Protein AF-A0A8S9LXQ1-F1 (afdb_monomer_lite)

Organism: Brassica cretica (NCBI:txid69181)

InterPro domains:
  IPR000070 Pectinesterase, catalytic [PF01095] (238-476)
  IPR000070 Pectinesterase, catalytic [PF01095] (510-807)
  IPR002213 UDP-glucuronosyl/UDP-glucosyltransferase [PF00201] (911-1072)
  IPR002213 UDP-glucuronosyl/UDP-glucosyltransferase [cd03784] (821-1108)
  IPR006501 Pectinesterase inhibitor domain [PF04043] (37-183)
  IPR006501 Pectinesterase inhibitor domain [SM00856] (31-184)
  IPR006501 Pectinesterase inhibitor domain [TIGR01614] (5-188)
  IPR011050 Pectin lyase fold/virulence factor [SSF51126] (234-473)
  IPR011050 Pectin lyase fold/virulence factor [SSF51126] (507-810)
  IPR012334 Pectin lyase fold [G3DSA:2.160.20.10] (232-489)
  IPR012334 Pectin lyase fold [G3DSA:2.160.20.10] (504-818)
  IPR033131 Pectinesterase, Asp active site [PS00503] (380-389)
  IPR033131 Pectinesterase, Asp active site [PS00503] (654-663)
  IPR035513 Invertase/pectin methylesterase inhibitor domain superfamily [G3DSA:1.20.140.40] (36-187)
  IPR035513 Invertase/pectin methylesterase inhibitor domain superfamily [SSF101148] (38-184)

Secondary structure (DSSP, 8-state):
-----------------------PPPPPPPHHHHHHHHHHTTSSSHHHHHHHHHHHHHTTPPP-HHHHHHHHHHHHHHHHHHHHHHHHHTTSSSS-B-SSBTHHHHHHHHHHHHHHHHHHHHHHHHH-SS-HHHHHHHHHHHHHHHHHHHHHHHHHHT-BSTTHHHHHHHHHHHHHHHHHHHHHHHHHHHHHHTT---------SS-SS-TTS-HHHHHHHH--S---TTS-GGGEEEE-TTS-SSBSSHHHHHHHSPTT-SS-EEEEE-SEEEE--EEE-TTSTTEEEEES-TTTEEEEE---TTTTB-GGG--SEEE-STT-EEES-EEEE-S-GGG-B--SEEEESSSEEEES-EEE-SBT-EEEEESEEEEES-EEEESSS-EEES-EEEEES-EEEEPP--TT--EEEEEE----TT---EEEEES-EEEE-HHHHT-SS---EEEEEESSTT--EEEES-EE-TTS-TT---SS------------TTS--S--S--TTTS--SEEE-TTS-SSBSSHHHHHHHS-SS-SS-EEEEE-SEEEE--EEE-TT-TTEEEEES-TTTEEEEE---TTTT--GGGT-SEEE-STT-EEES-EEEE-S-STT-B--SEEE--TTEEEES-EEE-SBS-EEE-SSEEEEES-EEEESSS-EEES-EEEEES-EEEE---STTPPEEEEEE---STT---EEEEES-EEEE-TTTGGGGGGS-EEEE--SSTT-EEEEES-EE-TTB-TT-BPPGGGS-TTTTT-EEEEES-BSGGG--TTS---TTEEE--HHHHHTTSHHHHHTTHHHHHHHHHHHHHSB-TTSTT-BTTTSTHHHHSSHHHHHHHHHHHHT-TT-SEEEESS-HHHHHHHHHHHHHHHSSEEEE---GGGSS----PPPSS---THHHHHHTTSPTT-EEEEE-TTT--EEHHHHHHHHHHHHHTT--EEEE--TT-EET-SSSTT--HHHHHHHHT-SSEEEESS--HHHHHHSTTEEEEEE---HHHHHHHHHHT--EEE---STTHHHHHHIIIIIS-SEEE--SS--HHHHHHHHHHHHTSHHHHHHHHHHHHHHHHHHHHHSTTSHHHHHHHHHHHHHHT-

pLDDT: mean 81.76, std 18.91, range [23.44, 98.88]

Radius of gyration: 37.85 Å; chains: 1; bounding box: 121×59×99 Å

Sequence (1108 aa):
MALSSLSFYFLCFLLFTPSIFSYSSPTSPNPNQISATSFCKNAPYPDACFHSLKLSLSINISPNILSFLLQTLKLALSEAGKLTDLLSGAGISNNLVEGQRGSLQDCKDLHHITSSVLKRSLSKIKEDANDPRKLADARAYLSAALTNKNTCLEGLDSASGPLKPKLVTSFTTTYKHVSNSLSALSKQRKANHLKTNSKTKNRRLLGLFPDWVSEKDRRFLEDSGDEYDEYEPSEILIVAADGTGNFTTINEAISFAPNMSNDRVLIYLREGEYNENIEIPSYKTNIVLIGDGSDVTFVTGNRSVGDGWTTFRSATLAVSGEGFLARDITIMNTAGPEKHQAVALRVNADFVALYRCVIDGYQDTLYTHSFRQFYRECDIYGTIDYIFGNAAVVFQGCNIVSKLPMPGQFTVVTAQSRDSPDEDTGISMQNCSIFATEDLLNSSTRVNSYLGRPWRGYSRTVLMESFIDEFINVSGSTGRVITLWVTKMRLTSRQRSLSPAVDVETLNPNATVAKDGSGNFTTINDALKAMPEKYEGRYIIYVKQGVYDESVTVDKKKANLTMVGDGSQKTIVTGNKSHAKKIRTFLTATFVAQGEGFMAQSMGFRNTAGPDEHQAVAIRVQSDRSVFLNCRFEGFQDTLYAYTHRQYYRSCVIVGTVDFIFGDAAAIFQNCNIFIRKGLSGQKNTVSAQGRVDKFQTTGFVIHKCKITANEDLKPVKAEYKSYLGRPWKNYSRTIVMESTIEDVIDPIGWLRWEETDFAIDTLYYAEYKNKGPSGDTASRVTWPGFKVINKEEALNYTVGPFLQGDWINALEARSKLEELVPKFHPFRYKDLPVTAYGSMERLMLLYHNVSKRETSSGIIHNSSNCLENVFTSAAEDTWGVQVYPVGPLYMTDSATTCPSLFEEERNCLEWLDKQETNSVIYISMGSLAMTQKKEFVEMAMGLVQSNQPFLWVIRPGSITGQNSVDSLPEQFSQALTHGDRAFVVSWAPQKEVLRHRAVGGFWNHCGWNSSLESISCGVPMICRPYSGDQRVNTRLMTHVWQTAFEVEGELEREIVETAVRKLIVGDEGKEMRRRAIELKKQVEDSVRIGGSSYSALMSLVDSIMAL

Foldseek 3Di:
DDDDDDDDDDDDDDDDDDDDDDPPPDDDPDPLLVQLQVVLVPFPDSVLLSVLCVVVVVVVHRDDLLSSLLSLLVLLLVLLVVLLVLLVCPPVDPQKAFLFPCLSVLLNQLSVLLNVLSVQLSVLCVVDVPPVVSLVSSQQSLQLNVLSLVQSLVRLVSMDGDSSVVSNVSSVSSNSSSRRSLVSSLVVVVVVVVVDPDDDDPDDPDDPDDPLCDPVNVQVFVFFFDDPVVPDPVQEFEEECVPPTPHNAPQVLLVPQDWQDPDARHYEYEFDEHAAQEANGQRSARYEYEYPAQVGAEQEYAAAVLVRHRLQSLESYHANHAQYEYERHEQEHPNDLVRPRHERYAHSYENYEYHQHEFYDEACHYHLAGYEYEYEQYEFEYFAQPHEYWYQYEYYQYEQEHEDHPPPAAGERHAYERADPSRPTAAEYYQYEYYYAPCQVPPPDLHAYAPHEYPYDNYEYEYENYHHDDSHDPVDHPDDDHPYPYPPPPPFPPVDDPDRFPPPVVQPAPWEAECVPPTPHVAPQVVLVPDDLDDPAAHEYEYEFDEHAAQEEPAQSNARYEYEYRAQVRAEQEYAAAVLVVDDLVPLESYEAAHANYEYERHHFEHPNAQVRARHESYAYNYANYEYYNHEFYDEACGYHPAAHEYEYEQYEFEYFAQPYEHWYLYEHEQYEYEHEDHDQPGAGESHAYADADPPDLTAYEYYQYEHHYDPRCNVPLVRYEYAPHEHNYQAYHYEYEPYEHHPSHDLQRYDYDVNDCGNLQRYAYEYYNYGYPSNDNPSHDPGNNYDDDDPVVVVCSDCCNSSVNVSVVCVSVVVQQQCDDPPDPPDGNVLAQCVVQDHPVRVVVVVVVVLPCPPDQEAEAAAFCLQAVVPQVVVCVVNVHHYQNQHPPVPQPDDPDPDDPDDADAVVLVLLVLADFLQEEEEDADDPAAAEPVQVQQLLLLLLVLQTAYEYADAQPSYPDDRDPPDHDPSSVVCVVVSNRYHYDNHHPLLVVLLRRRHNAYEYLQDPSSLVSNLLSLHAYEYDHDHDNRSVSQSSSCPVLVLYHYDDDRRGSNSSSCRSCCLRPNPSVVVSSVSSVVSSVLNVQQNPDVHVSNVSVVVVVVVVVVD

Structure (mmCIF, N/CA/C/O backbone):
data_AF-A0A8S9LXQ1-F1
#
_entry.id   AF-A0A8S9LXQ1-F1
#
loop_
_atom_site.group_PDB
_atom_site.id
_atom_site.type_symbol
_atom_site.label_atom_id
_atom_site.label_alt_id
_atom_site.label_comp_id
_atom_site.label_asym_id
_atom_site.label_entity_id
_atom_site.label_seq_id
_atom_site.pdbx_PDB_ins_code
_atom_site.Cartn_x
_atom_site.Cartn_y
_atom_site.Cartn_z
_atom_site.occupancy
_atom_site.B_iso_or_equiv
_atom_site.auth_seq_id
_atom_site.auth_comp_id
_atom_site.auth_asym_id
_atom_site.auth_atom_id
_atom_site.pdbx_PDB_model_num
ATOM 1 N N . MET A 1 1 ? 57.639 12.073 61.806 1.00 35.62 1 MET A N 1
ATOM 2 C CA . MET A 1 1 ? 57.091 10.749 61.436 1.00 35.62 1 MET A CA 1
ATOM 3 C C . MET A 1 1 ? 56.884 10.819 59.923 1.00 35.62 1 MET A C 1
ATOM 5 O O . MET A 1 1 ? 56.140 11.695 59.516 1.00 35.62 1 MET A O 1
ATOM 9 N N . ALA A 1 2 ? 57.673 10.187 59.039 1.00 25.73 2 ALA A N 1
ATOM 10 C CA . ALA A 1 2 ? 58.154 8.787 59.005 1.00 25.73 2 ALA A CA 1
ATOM 11 C C . ALA A 1 2 ? 56.959 7.809 59.016 1.00 25.73 2 ALA A C 1
ATOM 13 O O . ALA A 1 2 ? 56.106 7.981 59.878 1.00 25.73 2 ALA A O 1
ATOM 14 N N . LEU A 1 3 ? 56.792 6.805 58.143 1.00 30.48 3 LEU A N 1
ATOM 15 C CA . LEU A 1 3 ? 57.673 6.115 57.171 1.00 30.48 3 LEU A CA 1
ATOM 16 C C . LEU A 1 3 ? 57.006 6.087 55.763 1.00 30.48 3 LEU A C 1
ATOM 18 O O . LEU A 1 3 ? 55.788 6.209 55.711 1.00 30.48 3 LEU A O 1
ATOM 22 N N . SER A 1 4 ? 57.609 5.936 54.567 1.00 26.81 4 SER A N 1
ATOM 23 C CA . SER A 1 4 ? 58.983 5.758 54.022 1.00 26.81 4 SER A CA 1
ATOM 24 C C . SER A 1 4 ? 59.800 4.517 54.442 1.00 26.81 4 SER A C 1
ATOM 26 O O . SER A 1 4 ? 60.167 4.428 55.606 1.00 26.81 4 SER A O 1
ATOM 28 N N . SER A 1 5 ? 60.264 3.609 53.562 1.00 27.94 5 SER A N 1
ATOM 29 C CA . SER A 1 5 ? 60.319 3.572 52.077 1.00 27.94 5 SER A CA 1
ATOM 30 C C . SER A 1 5 ? 61.131 2.345 51.589 1.00 27.94 5 SER A C 1
ATOM 32 O O . SER A 1 5 ? 62.005 1.921 52.338 1.00 27.94 5 SER A O 1
ATOM 34 N N . LEU A 1 6 ? 61.026 1.971 50.296 1.00 24.97 6 LEU A N 1
ATOM 35 C CA . LEU A 1 6 ? 62.103 1.311 49.501 1.00 24.97 6 LEU A CA 1
ATOM 36 C C . LEU A 1 6 ? 62.494 -0.144 49.934 1.00 24.97 6 LEU A C 1
ATOM 38 O O . LEU A 1 6 ? 62.091 -0.605 50.990 1.00 24.97 6 LEU A O 1
ATOM 42 N N . SER A 1 7 ? 63.216 -0.974 49.159 1.00 26.69 7 SER A N 1
ATOM 43 C CA . SER A 1 7 ? 64.093 -0.703 48.005 1.00 26.69 7 SER A CA 1
ATOM 44 C C . SER A 1 7 ? 64.446 -1.958 47.177 1.00 26.69 7 SER A C 1
ATOM 46 O O . SER A 1 7 ? 64.530 -3.034 47.752 1.00 26.69 7 SER A O 1
ATOM 48 N N . PHE A 1 8 ? 64.842 -1.745 45.908 1.00 23.62 8 PHE A N 1
ATOM 49 C CA . PHE A 1 8 ? 65.839 -2.522 45.121 1.00 23.62 8 PHE A CA 1
ATOM 50 C C . PHE A 1 8 ? 65.522 -4.009 44.790 1.00 23.62 8 PHE A C 1
ATOM 52 O O . PHE A 1 8 ? 65.008 -4.766 45.593 1.00 23.62 8 PHE A O 1
ATOM 59 N N . TYR A 1 9 ? 65.822 -4.511 43.586 1.00 23.59 9 TYR A N 1
ATOM 60 C CA . TYR A 1 9 ? 67.171 -4.505 43.015 1.00 23.59 9 TYR A CA 1
ATOM 61 C C . TYR A 1 9 ? 67.261 -4.206 41.517 1.00 23.59 9 TYR A C 1
ATOM 63 O O . TYR A 1 9 ? 66.595 -4.808 40.681 1.00 23.59 9 TYR A O 1
ATOM 71 N N . PHE A 1 10 ? 68.218 -3.335 41.207 1.00 23.44 10 PHE A N 1
ATOM 72 C CA . PHE A 1 10 ? 68.819 -3.157 39.895 1.00 23.44 10 PHE A CA 1
ATOM 73 C C . PHE A 1 10 ? 70.214 -3.790 39.965 1.00 23.44 10 PHE A C 1
ATOM 75 O O . PHE A 1 10 ? 71.048 -3.304 40.728 1.00 23.44 10 PHE A O 1
ATOM 82 N N . LEU A 1 11 ? 70.485 -4.866 39.220 1.00 24.75 11 LEU A N 1
ATOM 83 C CA . LEU A 1 11 ? 71.853 -5.367 39.048 1.00 24.75 11 LEU A CA 1
ATOM 84 C C . LEU A 1 11 ? 71.989 -6.220 37.776 1.00 24.75 11 LEU A C 1
ATOM 86 O O . LEU A 1 11 ? 71.663 -7.400 37.782 1.00 24.75 11 LEU A O 1
ATOM 90 N N . CYS A 1 12 ? 72.511 -5.630 36.698 1.00 24.09 12 CYS A N 1
ATOM 91 C CA . CYS A 1 12 ? 73.710 -6.173 36.054 1.00 24.09 12 CYS A CA 1
ATOM 92 C C . CYS A 1 12 ? 74.333 -5.175 35.069 1.00 24.09 12 CYS A C 1
ATOM 94 O O . CYS A 1 12 ? 73.677 -4.585 34.216 1.00 24.09 12 CYS A O 1
ATOM 96 N N . PHE A 1 13 ? 75.633 -4.991 35.257 1.00 24.25 13 PHE A N 1
ATOM 97 C CA . PHE A 1 13 ? 76.537 -4.110 34.532 1.00 24.25 13 PHE A CA 1
ATOM 98 C C . PHE A 1 13 ? 76.731 -4.470 33.045 1.00 24.25 13 PHE A C 1
ATOM 100 O O . PHE A 1 13 ? 76.718 -5.638 32.676 1.00 24.25 13 PHE A O 1
ATOM 107 N N . LEU A 1 14 ? 77.051 -3.429 32.265 1.00 24.11 14 LEU A N 1
ATOM 108 C CA . LEU A 1 14 ? 78.013 -3.379 31.148 1.00 24.11 14 LEU A CA 1
ATOM 109 C C . LEU A 1 14 ? 78.178 -4.604 30.222 1.00 24.11 14 LEU A C 1
ATOM 111 O O . LEU A 1 14 ? 78.871 -5.550 30.578 1.00 24.11 14 LEU A O 1
ATOM 115 N N . LEU A 1 15 ? 77.838 -4.417 28.939 1.00 27.22 15 LEU A N 1
ATOM 116 C CA . LEU A 1 15 ? 78.773 -4.694 27.835 1.00 27.22 15 LEU A CA 1
ATOM 117 C C . LEU A 1 15 ? 78.626 -3.658 26.692 1.00 27.22 15 LEU A C 1
ATOM 119 O O . LEU A 1 15 ? 77.554 -3.479 26.131 1.00 27.22 15 LEU A O 1
ATOM 123 N N . PHE A 1 16 ? 79.754 -3.018 26.362 1.00 26.59 16 PHE A N 1
ATOM 124 C CA . PHE A 1 16 ? 80.126 -2.350 25.097 1.00 26.59 16 PHE A CA 1
ATOM 125 C C . PHE A 1 16 ? 79.325 -1.160 24.502 1.00 26.59 16 PHE A C 1
ATOM 127 O O . PHE A 1 16 ? 78.586 -1.295 23.536 1.00 26.59 16 PHE A O 1
ATOM 134 N N . THR A 1 17 ? 79.744 0.037 24.947 1.00 28.03 17 THR A N 1
ATOM 135 C CA . THR A 1 17 ? 80.338 1.147 24.138 1.00 28.03 17 THR A CA 1
ATOM 136 C C . THR A 1 17 ? 79.522 1.946 23.090 1.00 28.03 17 THR A C 1
ATOM 138 O O . THR A 1 17 ? 78.537 1.464 22.545 1.00 28.03 17 THR A O 1
ATOM 141 N N . PRO A 1 18 ? 79.912 3.217 22.812 1.00 36.78 18 PRO A N 1
ATOM 142 C CA . PRO A 1 18 ? 78.993 4.238 22.301 1.00 36.78 18 PRO A CA 1
ATOM 143 C C . PRO A 1 18 ? 79.228 4.640 20.835 1.00 36.78 18 PRO A C 1
ATOM 145 O O . PRO A 1 18 ? 80.279 4.384 20.251 1.00 36.78 18 PRO A O 1
ATOM 148 N N . SER A 1 19 ? 78.300 5.423 20.279 1.00 25.33 19 SER A N 1
ATOM 149 C CA . SER A 1 19 ? 78.601 6.380 19.205 1.00 25.33 19 SER A CA 1
ATOM 150 C C . SER A 1 19 ? 77.675 7.590 19.282 1.00 25.33 19 SER A C 1
ATOM 152 O O . SER A 1 19 ? 76.462 7.486 19.117 1.00 25.33 19 SER A O 1
ATOM 154 N N . ILE A 1 20 ? 78.275 8.748 19.547 1.00 34.97 20 ILE A N 1
ATOM 155 C CA . ILE A 1 20 ? 77.639 10.062 19.456 1.00 34.97 20 ILE A CA 1
ATOM 156 C C . ILE A 1 20 ? 77.336 10.339 17.983 1.00 34.97 20 ILE A C 1
ATOM 158 O O . ILE A 1 20 ? 78.270 10.372 17.190 1.00 34.97 20 ILE A O 1
ATOM 162 N N . PHE A 1 21 ? 76.086 10.651 17.638 1.00 26.70 21 PHE A N 1
ATOM 163 C CA . PHE A 1 21 ? 75.804 11.472 16.460 1.00 26.70 21 PHE A CA 1
ATOM 164 C C . PHE A 1 21 ? 74.684 12.476 16.734 1.00 26.70 21 PHE A C 1
ATOM 166 O O . PHE A 1 21 ? 73.516 12.130 16.865 1.00 26.70 21 PHE A O 1
ATOM 173 N N . SER A 1 22 ? 75.112 13.735 16.819 1.00 25.56 22 SER A N 1
ATOM 174 C CA . SER A 1 22 ? 74.434 14.940 16.342 1.00 25.56 22 SER A CA 1
ATOM 175 C C . SER A 1 22 ? 72.902 14.968 16.385 1.00 25.56 22 SER A C 1
ATOM 177 O O . SER A 1 22 ? 72.232 14.513 15.459 1.00 25.56 22 SER A O 1
ATOM 179 N N . TYR A 1 23 ? 72.358 15.700 17.361 1.00 25.58 23 TYR A N 1
ATOM 180 C CA . TYR A 1 23 ? 71.057 16.350 17.195 1.00 25.58 23 TYR A CA 1
ATOM 181 C C . TYR A 1 23 ? 71.168 17.394 16.071 1.00 25.58 23 TYR A C 1
ATOM 183 O O . TYR A 1 23 ? 71.467 18.565 16.302 1.00 25.58 23 TYR A O 1
ATOM 191 N N . SER A 1 24 ? 70.929 16.975 14.828 1.00 28.41 24 SER A N 1
ATOM 192 C CA . SER A 1 24 ? 70.476 17.905 13.800 1.00 28.41 24 SER A CA 1
ATOM 193 C C . SER A 1 24 ? 69.120 18.438 14.248 1.00 28.41 24 SER A C 1
ATOM 195 O O . SER A 1 24 ? 68.194 17.645 14.443 1.00 28.41 24 SER A O 1
ATOM 197 N N . SER A 1 25 ? 68.996 19.755 14.416 1.00 30.84 25 SER A N 1
ATOM 198 C CA . SER A 1 25 ? 67.708 20.399 14.669 1.00 30.84 25 SER A CA 1
ATOM 199 C C . SER A 1 25 ? 66.676 19.865 13.672 1.00 30.84 25 SER A C 1
ATOM 201 O O . SER A 1 25 ? 66.946 19.933 12.467 1.00 30.84 25 SER A O 1
ATOM 203 N N . PRO A 1 26 ? 65.512 19.346 14.109 1.00 34.91 26 PRO A N 1
ATOM 204 C CA . PRO A 1 26 ? 64.439 19.090 13.169 1.00 34.91 26 PRO A CA 1
ATOM 205 C C . PRO A 1 26 ? 64.095 20.435 12.536 1.00 34.91 26 PRO A C 1
ATOM 207 O O . PRO A 1 26 ? 63.739 21.393 13.227 1.00 34.91 26 PRO A O 1
ATOM 210 N N . THR A 1 27 ? 64.272 20.511 11.220 1.00 41.72 27 THR A N 1
ATOM 211 C CA . THR A 1 27 ? 63.795 21.627 10.410 1.00 41.72 27 THR A CA 1
ATOM 212 C C . THR A 1 27 ? 62.346 21.894 10.788 1.00 41.72 27 THR A C 1
ATOM 214 O O . THR A 1 27 ? 61.554 20.956 10.919 1.00 41.72 27 THR A O 1
ATOM 217 N N . SER A 1 28 ? 62.005 23.164 11.023 1.00 44.88 28 SER A N 1
ATOM 218 C CA . SER A 1 28 ? 60.639 23.539 11.376 1.00 44.88 28 SER A CA 1
ATOM 219 C C . SER A 1 28 ? 59.693 22.945 10.325 1.00 44.88 28 SER A C 1
ATOM 221 O O . SER A 1 28 ? 59.893 23.194 9.131 1.00 44.88 28 SER A O 1
ATOM 223 N N . PRO A 1 29 ? 58.714 22.104 10.720 1.00 51.97 29 PRO A N 1
ATOM 224 C CA . PRO A 1 29 ? 57.893 21.403 9.748 1.00 51.97 29 PRO A CA 1
ATOM 225 C C . PRO A 1 29 ? 57.196 22.435 8.867 1.00 51.97 29 PRO A C 1
ATOM 227 O O . PRO A 1 29 ? 56.571 23.367 9.376 1.00 51.97 29 PRO A O 1
ATOM 230 N N . ASN A 1 30 ? 57.353 22.282 7.547 1.00 59.34 30 ASN A N 1
ATOM 231 C CA . ASN A 1 30 ? 56.861 23.233 6.551 1.00 59.34 30 ASN A CA 1
ATOM 232 C C . ASN A 1 30 ? 55.396 23.597 6.884 1.00 59.34 30 ASN A C 1
ATOM 234 O O . ASN A 1 30 ? 54.600 22.677 7.096 1.00 59.34 30 ASN A O 1
ATOM 238 N N . PRO A 1 31 ? 54.997 24.886 6.928 1.00 60.81 31 PRO A N 1
ATOM 239 C CA . PRO A 1 31 ? 53.623 25.277 7.253 1.00 60.81 31 PRO A CA 1
ATOM 240 C C . PRO A 1 31 ? 52.558 24.528 6.434 1.00 60.81 31 PRO A C 1
ATOM 242 O O . PRO A 1 31 ? 51.503 24.166 6.960 1.00 60.81 31 PRO A O 1
ATOM 245 N N . ASN A 1 32 ? 52.860 24.193 5.174 1.00 61.22 32 ASN A N 1
ATOM 246 C CA . ASN A 1 32 ? 51.992 23.375 4.325 1.00 61.22 32 ASN A CA 1
ATOM 247 C C . ASN A 1 32 ? 51.871 21.913 4.811 1.00 61.22 32 ASN A C 1
ATOM 249 O O . ASN A 1 32 ? 50.799 21.323 4.701 1.00 61.22 32 ASN A O 1
ATOM 253 N N . GLN A 1 33 ? 52.921 21.331 5.399 1.00 64.62 33 GLN A N 1
ATOM 254 C CA . GLN A 1 33 ? 52.921 19.981 5.984 1.00 64.62 33 GLN A CA 1
ATOM 255 C C . GLN A 1 33 ? 52.103 19.919 7.288 1.00 64.62 33 GLN A C 1
ATOM 257 O O . GLN A 1 33 ? 51.370 18.953 7.514 1.00 64.62 33 GLN A O 1
ATOM 262 N N . ILE A 1 34 ? 52.149 20.972 8.114 1.00 64.94 34 ILE A N 1
ATOM 263 C CA . ILE A 1 34 ? 51.254 21.124 9.277 1.00 64.94 34 ILE A CA 1
ATOM 264 C C . ILE A 1 34 ? 49.798 21.281 8.802 1.00 64.94 34 ILE A C 1
ATOM 266 O O . ILE A 1 34 ? 48.895 20.619 9.318 1.00 64.94 34 ILE A O 1
ATOM 270 N N . SER A 1 35 ? 49.571 22.097 7.767 1.00 68.75 35 SER A N 1
ATOM 271 C CA . SER A 1 35 ? 48.251 22.306 7.158 1.00 68.75 35 SER A CA 1
ATOM 272 C C . SER A 1 35 ? 47.651 21.007 6.598 1.00 68.75 35 SER A C 1
ATOM 274 O O . SER A 1 35 ? 46.511 20.668 6.917 1.00 68.75 35 SER A O 1
ATOM 276 N N . ALA A 1 36 ? 48.431 20.208 5.860 1.00 71.19 36 ALA A N 1
ATOM 277 C CA . ALA A 1 36 ? 47.999 18.895 5.376 1.00 71.19 36 ALA A CA 1
ATOM 278 C C . ALA A 1 36 ? 47.711 17.901 6.515 1.00 71.19 36 ALA A C 1
ATOM 280 O O . ALA A 1 36 ? 46.747 17.144 6.417 1.00 71.19 36 ALA A O 1
ATOM 281 N N . THR A 1 37 ? 48.473 17.945 7.616 1.00 76.25 37 THR A N 1
ATOM 282 C CA . THR A 1 37 ? 48.181 17.152 8.825 1.00 76.25 37 THR A CA 1
ATOM 283 C C . THR A 1 37 ? 46.822 17.497 9.418 1.00 76.25 37 THR A C 1
ATOM 285 O O . THR A 1 37 ? 46.017 16.604 9.681 1.00 76.25 37 THR A O 1
ATOM 288 N N . SER A 1 38 ? 46.530 18.789 9.570 1.00 77.00 38 SER A N 1
ATOM 289 C CA . SER A 1 38 ? 45.225 19.256 10.044 1.00 77.00 38 SER A CA 1
ATOM 290 C C . SER A 1 38 ? 44.091 18.848 9.090 1.00 77.00 38 SER A C 1
ATOM 292 O O . SER A 1 38 ? 43.061 18.329 9.522 1.00 77.00 38 SER A O 1
ATOM 294 N N . PHE A 1 39 ? 44.310 18.995 7.779 1.00 79.00 39 PHE A N 1
ATOM 295 C CA . PHE A 1 39 ? 43.342 18.657 6.733 1.00 79.00 39 PHE A CA 1
ATOM 296 C C . PHE A 1 39 ? 43.000 17.154 6.695 1.00 79.00 39 PHE A C 1
ATOM 298 O O . PHE A 1 39 ? 41.825 16.783 6.643 1.00 79.00 39 PHE A O 1
ATOM 305 N N . CYS A 1 40 ? 44.010 16.279 6.752 1.00 84.81 40 CYS A N 1
ATOM 306 C CA . CYS A 1 40 ? 43.831 14.828 6.656 1.00 84.81 40 CYS A CA 1
ATOM 307 C C . CYS A 1 40 ? 43.390 14.149 7.959 1.00 84.81 40 CYS A C 1
ATOM 309 O O . CYS A 1 40 ? 42.893 13.025 7.897 1.00 84.81 40 CYS A O 1
ATOM 311 N N . LYS A 1 41 ? 43.498 14.816 9.119 1.00 83.88 41 LYS A N 1
ATOM 312 C CA . LYS A 1 41 ? 43.121 14.268 10.438 1.00 83.88 41 LYS A CA 1
ATOM 313 C C . LYS A 1 41 ? 41.711 13.663 10.480 1.00 83.88 41 LYS A C 1
ATOM 315 O O . LYS A 1 41 ? 41.492 12.669 11.159 1.00 83.88 41 LYS A O 1
ATOM 320 N N . ASN A 1 42 ? 40.772 14.258 9.743 1.00 78.12 42 ASN A N 1
ATOM 321 C CA . ASN A 1 42 ? 39.363 13.853 9.712 1.00 78.12 42 ASN A CA 1
ATOM 322 C C . ASN A 1 42 ? 38.988 13.059 8.441 1.00 78.12 42 ASN A C 1
ATOM 324 O O . ASN A 1 42 ? 37.810 13.013 8.078 1.00 78.12 42 ASN A O 1
ATOM 328 N N . ALA A 1 43 ? 39.956 12.523 7.691 1.00 84.38 43 ALA A N 1
ATOM 329 C CA . ALA A 1 43 ? 39.705 11.637 6.551 1.00 84.38 43 ALA A CA 1
ATOM 330 C C . ALA A 1 43 ? 39.537 10.175 7.023 1.00 84.38 43 ALA A C 1
ATOM 332 O O . ALA A 1 43 ? 40.195 9.801 7.991 1.00 84.38 43 ALA A O 1
ATOM 333 N N . PRO A 1 44 ? 38.724 9.333 6.349 1.00 87.19 44 PRO A N 1
ATOM 334 C CA . PRO A 1 44 ? 38.585 7.912 6.695 1.00 87.19 44 PRO A CA 1
ATOM 335 C C . PRO A 1 44 ? 39.918 7.152 6.737 1.00 87.19 44 PRO A C 1
ATOM 337 O O . PRO A 1 44 ? 40.106 6.280 7.579 1.00 87.19 44 PRO A O 1
ATOM 340 N N . TYR A 1 45 ? 40.862 7.516 5.862 1.00 90.56 45 TYR A N 1
ATOM 341 C CA . TYR A 1 45 ? 42.218 6.970 5.846 1.00 90.56 45 TYR A CA 1
ATOM 342 C C . TYR A 1 45 ? 43.253 8.106 5.808 1.00 90.56 45 TYR A C 1
ATOM 344 O O . TYR A 1 45 ? 43.661 8.516 4.711 1.00 90.56 45 TYR A O 1
ATOM 352 N N . PRO A 1 46 ? 43.691 8.626 6.974 1.00 88.56 46 PRO A N 1
ATOM 353 C CA . PRO A 1 46 ? 44.602 9.768 7.055 1.00 88.56 46 PRO A CA 1
ATOM 354 C C . PRO A 1 46 ? 45.900 9.570 6.263 1.00 88.56 46 PRO A C 1
ATOM 356 O O . PRO A 1 46 ? 46.245 10.432 5.461 1.00 88.56 46 PRO A O 1
ATOM 359 N N . ASP A 1 47 ? 46.564 8.416 6.369 1.00 87.44 47 ASP A N 1
ATOM 360 C CA . ASP A 1 47 ? 47.838 8.157 5.672 1.00 87.44 47 ASP A CA 1
ATOM 361 C C . ASP A 1 47 ? 47.695 8.171 4.142 1.00 87.44 47 ASP A C 1
ATOM 363 O O . ASP A 1 47 ? 48.517 8.741 3.423 1.00 87.44 47 ASP A O 1
ATOM 367 N N . ALA A 1 48 ? 46.600 7.606 3.622 1.00 87.50 48 ALA A N 1
ATOM 368 C CA . ALA A 1 48 ? 46.290 7.651 2.194 1.00 87.50 48 ALA A CA 1
ATOM 369 C C . ALA A 1 48 ? 45.900 9.072 1.739 1.00 87.50 48 ALA A C 1
ATOM 371 O O . ALA A 1 48 ? 46.170 9.457 0.597 1.00 87.50 48 ALA A O 1
ATOM 372 N N . CYS A 1 49 ? 45.305 9.878 2.626 1.00 87.38 49 CYS A N 1
ATOM 373 C CA . CYS A 1 49 ? 45.030 11.295 2.389 1.00 87.38 49 CYS A CA 1
ATOM 374 C C . CYS A 1 49 ? 46.341 12.095 2.304 1.00 87.38 49 CYS A C 1
ATOM 376 O O . CYS A 1 49 ? 46.559 12.808 1.324 1.00 87.38 49 CYS A O 1
ATOM 378 N N . PHE A 1 50 ? 47.261 11.893 3.252 1.00 86.19 50 PHE A N 1
ATOM 379 C CA . PHE A 1 50 ? 48.601 12.482 3.245 1.00 86.19 50 PHE A CA 1
ATOM 380 C C . PHE A 1 50 ? 49.390 12.123 1.991 1.00 86.19 50 PHE A C 1
ATOM 382 O O . PHE A 1 50 ? 49.930 13.007 1.325 1.00 86.19 50 PHE A O 1
ATOM 389 N N . HIS A 1 51 ? 49.424 10.835 1.635 1.00 84.31 51 HIS A N 1
ATOM 390 C CA . HIS A 1 51 ? 50.085 10.377 0.418 1.00 84.31 51 HIS A CA 1
ATOM 391 C C . HIS A 1 51 ? 49.481 11.062 -0.818 1.00 84.31 51 HIS A C 1
ATOM 393 O O . HIS A 1 51 ? 50.224 11.506 -1.693 1.00 84.31 51 HIS A O 1
ATOM 399 N N . SER A 1 52 ? 48.157 11.264 -0.837 1.00 83.81 52 SER A N 1
ATOM 400 C CA . SER A 1 52 ? 47.482 11.980 -1.926 1.00 83.81 52 SER A CA 1
ATOM 401 C C . SER A 1 52 ? 47.906 13.444 -2.068 1.00 83.81 52 SER A C 1
ATOM 403 O O . SER A 1 52 ? 47.906 13.962 -3.180 1.00 83.81 52 SER A O 1
ATOM 405 N N . LEU A 1 53 ? 48.308 14.099 -0.975 1.00 80.94 53 LEU A N 1
ATOM 406 C CA . LEU A 1 53 ? 48.773 15.490 -0.967 1.00 80.94 53 LEU A CA 1
ATOM 407 C C . LEU A 1 53 ? 50.288 15.646 -1.167 1.00 80.94 53 LEU A C 1
ATOM 409 O O . LEU A 1 53 ? 50.752 16.771 -1.356 1.00 80.94 53 LEU A O 1
ATOM 413 N N . LYS A 1 54 ? 51.070 14.556 -1.161 1.00 77.50 54 LYS A N 1
ATOM 414 C CA . LYS A 1 54 ? 52.546 14.595 -1.208 1.00 77.50 54 LYS A CA 1
ATOM 415 C C . LYS A 1 54 ? 53.090 15.421 -2.382 1.00 77.50 54 LYS A C 1
ATOM 417 O O . LYS A 1 54 ? 54.055 16.161 -2.207 1.00 77.50 54 LYS A O 1
ATOM 422 N N . LEU A 1 55 ? 52.433 15.358 -3.544 1.00 69.31 55 LEU A N 1
ATOM 423 C CA . LEU A 1 55 ? 52.800 16.160 -4.715 1.00 69.31 55 LEU A CA 1
ATOM 424 C C . LEU A 1 55 ? 52.523 17.661 -4.501 1.00 69.31 55 LEU A C 1
ATOM 426 O O . LEU A 1 55 ? 53.416 18.467 -4.737 1.00 69.31 55 LEU A O 1
ATOM 430 N N . SER A 1 56 ? 51.347 18.041 -3.977 1.00 67.12 56 SER A N 1
ATOM 431 C CA . SER A 1 56 ? 51.027 19.444 -3.627 1.00 67.12 56 SER A CA 1
ATOM 432 C C . SER A 1 56 ? 52.013 20.033 -2.621 1.00 67.12 56 SER A C 1
ATOM 434 O O . SER A 1 56 ? 52.436 21.180 -2.757 1.00 67.12 56 SER A O 1
ATOM 436 N N . LEU A 1 57 ? 52.409 19.224 -1.635 1.00 67.56 57 LEU A N 1
ATOM 437 C CA . LEU A 1 57 ? 53.379 19.597 -0.610 1.00 67.56 57 LEU A CA 1
ATOM 438 C C . LEU A 1 57 ? 54.776 19.831 -1.198 1.00 67.56 57 LEU A C 1
ATOM 440 O O . LEU A 1 57 ? 55.433 20.791 -0.807 1.00 67.56 57 LEU A O 1
ATOM 444 N N . SER A 1 58 ? 55.204 19.026 -2.180 1.00 64.81 58 SER A N 1
ATOM 445 C CA . SER A 1 58 ? 56.484 19.239 -2.877 1.00 64.81 58 SER A CA 1
ATOM 446 C C . SER A 1 58 ? 56.535 20.501 -3.750 1.00 64.81 58 SER A C 1
ATOM 448 O O . SER A 1 58 ? 57.625 20.966 -4.064 1.00 64.81 58 SER A O 1
ATOM 450 N N . ILE A 1 59 ? 55.380 21.083 -4.099 1.00 68.00 59 ILE A N 1
ATOM 451 C CA . ILE A 1 59 ? 55.264 22.323 -4.893 1.00 68.00 59 ILE A CA 1
ATOM 452 C C . ILE A 1 59 ? 54.684 23.503 -4.088 1.00 68.00 59 ILE A C 1
ATOM 454 O O . ILE A 1 59 ? 54.258 24.496 -4.668 1.00 68.00 59 ILE A O 1
ATOM 458 N N . ASN A 1 60 ? 54.674 23.407 -2.750 1.00 64.81 60 ASN A N 1
ATOM 459 C CA . ASN A 1 60 ? 54.235 24.450 -1.808 1.00 64.81 60 ASN A CA 1
ATOM 460 C C . ASN A 1 60 ? 52.801 25.001 -1.999 1.00 64.81 60 ASN A C 1
ATOM 462 O O . ASN A 1 60 ? 52.493 26.098 -1.529 1.00 64.81 60 ASN A O 1
ATOM 466 N N . ILE A 1 61 ? 51.892 24.234 -2.607 1.00 63.66 61 ILE A N 1
ATOM 467 C CA . ILE A 1 61 ? 50.476 24.619 -2.722 1.00 63.66 61 ILE A CA 1
ATOM 468 C C . ILE A 1 61 ? 49.722 24.201 -1.455 1.00 63.66 61 ILE A C 1
ATOM 470 O O . ILE A 1 61 ? 49.697 23.022 -1.096 1.00 63.66 61 ILE A O 1
ATOM 474 N N . SER A 1 62 ? 49.056 25.155 -0.799 1.00 65.12 62 SER A N 1
ATOM 475 C CA . SER A 1 62 ? 48.213 24.867 0.365 1.00 65.12 62 SER A CA 1
ATOM 476 C C . SER A 1 62 ? 47.002 23.993 -0.019 1.00 65.12 62 SER A C 1
ATOM 478 O O . SER A 1 62 ? 46.338 24.266 -1.026 1.00 65.12 62 SER A O 1
ATOM 480 N N . PRO A 1 63 ? 46.686 22.939 0.758 1.00 67.00 63 PRO A N 1
ATOM 481 C CA . PRO A 1 63 ? 45.633 21.992 0.405 1.00 67.00 63 PRO A CA 1
ATOM 482 C C . PRO A 1 63 ? 44.242 22.634 0.475 1.00 67.00 63 PRO A C 1
ATOM 484 O O . PRO A 1 63 ? 43.884 23.276 1.460 1.00 67.00 63 PRO A O 1
ATOM 487 N N . ASN A 1 64 ? 43.425 22.407 -0.556 1.00 74.31 64 ASN A N 1
ATOM 488 C CA . ASN A 1 64 ? 42.002 22.735 -0.557 1.00 74.31 64 ASN A CA 1
ATOM 489 C C . ASN A 1 64 ? 41.181 21.504 -0.977 1.00 74.31 64 ASN A C 1
ATOM 491 O O . ASN A 1 64 ? 41.720 20.549 -1.536 1.00 74.31 64 ASN A O 1
ATOM 495 N N . ILE A 1 65 ? 39.876 21.504 -0.688 1.00 76.25 65 ILE A N 1
ATOM 496 C CA . ILE A 1 65 ? 39.020 20.316 -0.871 1.00 76.25 65 ILE A CA 1
ATOM 497 C C . ILE A 1 65 ? 39.009 19.831 -2.329 1.00 76.25 65 ILE A C 1
ATOM 499 O O . ILE A 1 65 ? 39.059 18.625 -2.560 1.00 76.25 65 ILE A O 1
ATOM 503 N N . LEU A 1 66 ? 39.008 20.744 -3.304 1.00 77.75 66 LEU A N 1
ATOM 504 C CA . LEU A 1 66 ? 38.963 20.394 -4.723 1.00 77.75 66 LEU A CA 1
ATOM 505 C C . LEU A 1 66 ? 40.311 19.871 -5.241 1.00 77.75 66 LEU A C 1
ATOM 507 O O . LEU A 1 66 ? 40.345 18.864 -5.950 1.00 77.75 66 LEU A O 1
ATOM 511 N N . SER A 1 67 ? 41.428 20.508 -4.870 1.00 78.06 67 SER A N 1
ATOM 512 C CA . SER A 1 67 ? 42.763 20.036 -5.260 1.00 78.06 67 SER A CA 1
ATOM 513 C C . SER A 1 67 ? 43.078 18.674 -4.639 1.00 78.06 67 SER A C 1
ATOM 515 O O . SER A 1 67 ? 43.581 17.793 -5.339 1.00 78.06 67 SER A O 1
ATOM 517 N N . PHE A 1 68 ? 42.685 18.461 -3.378 1.00 82.38 68 PHE A N 1
ATOM 518 C CA . PHE A 1 68 ? 42.733 17.157 -2.722 1.00 82.38 68 PHE A CA 1
ATOM 519 C C . PHE A 1 68 ? 41.902 16.107 -3.467 1.00 82.38 68 PHE A C 1
ATOM 521 O O . PHE A 1 68 ? 42.434 15.060 -3.831 1.00 82.38 68 PHE A O 1
ATOM 528 N N . LEU A 1 69 ? 40.622 16.392 -3.724 1.00 82.81 69 LEU A N 1
ATOM 529 C CA . LEU A 1 69 ? 39.689 15.476 -4.383 1.00 82.81 69 LEU A CA 1
ATOM 530 C C . LEU A 1 69 ? 40.203 15.026 -5.759 1.00 82.81 69 LEU A C 1
ATOM 532 O O . LEU A 1 69 ? 40.242 13.831 -6.048 1.00 82.81 69 LEU A O 1
ATOM 536 N N . LEU A 1 70 ? 40.673 15.968 -6.582 1.00 85.62 70 LEU A N 1
ATOM 537 C CA . LEU A 1 70 ? 41.249 15.668 -7.895 1.00 85.62 70 LEU A CA 1
ATOM 538 C C . LEU A 1 70 ? 42.538 14.835 -7.808 1.00 85.62 70 LEU A C 1
ATOM 540 O O . LEU A 1 70 ? 42.805 14.046 -8.712 1.00 85.62 70 LEU A O 1
ATOM 544 N N . GLN A 1 71 ? 43.352 15.002 -6.763 1.00 85.81 71 GLN A N 1
ATOM 545 C CA . GLN A 1 71 ? 44.594 14.240 -6.577 1.00 85.81 71 GLN A CA 1
ATOM 546 C C . GLN A 1 71 ? 44.329 12.836 -6.033 1.00 85.81 71 GLN A C 1
ATOM 548 O O . GLN A 1 71 ? 44.849 11.862 -6.575 1.00 85.81 71 GLN A O 1
ATOM 553 N N . THR A 1 72 ? 43.474 12.712 -5.017 1.00 88.19 72 THR A N 1
ATOM 554 C CA . THR A 1 72 ? 43.152 11.417 -4.414 1.00 88.19 72 THR A CA 1
ATOM 555 C C . THR A 1 72 ? 42.375 10.519 -5.388 1.00 88.19 72 THR A C 1
ATOM 557 O O . THR A 1 72 ? 42.673 9.331 -5.486 1.00 88.19 72 THR A O 1
ATOM 560 N N . LEU A 1 73 ? 41.522 11.089 -6.251 1.00 89.12 73 LEU A N 1
ATOM 561 C CA . LEU A 1 73 ? 40.830 10.343 -7.308 1.00 89.12 73 LEU A CA 1
ATOM 562 C C . LEU A 1 73 ? 41.753 9.932 -8.474 1.00 89.12 73 LEU A C 1
ATOM 564 O O . LEU A 1 73 ? 41.603 8.839 -9.018 1.00 89.12 73 LEU A O 1
ATOM 568 N N . LYS A 1 74 ? 42.752 10.754 -8.834 1.00 89.69 74 LYS A N 1
ATOM 569 C CA . LYS A 1 74 ? 43.813 10.352 -9.785 1.00 89.69 74 LYS A CA 1
ATOM 570 C C . LYS A 1 74 ? 44.642 9.181 -9.250 1.00 89.69 74 LYS A C 1
ATOM 572 O O . LYS A 1 74 ? 44.990 8.289 -10.017 1.00 89.69 74 LYS A O 1
ATOM 577 N N . LEU A 1 75 ? 44.943 9.168 -7.951 1.00 89.19 75 LEU A N 1
ATOM 578 C CA . LEU A 1 75 ? 45.649 8.054 -7.313 1.00 89.19 75 LEU A CA 1
ATOM 579 C C . LEU A 1 75 ? 44.781 6.799 -7.222 1.00 89.19 75 LEU A C 1
ATOM 581 O O . LEU A 1 75 ? 45.272 5.727 -7.554 1.00 89.19 75 LEU A O 1
ATOM 585 N N . ALA A 1 76 ? 43.490 6.929 -6.899 1.00 90.69 76 ALA A N 1
ATOM 586 C CA . ALA A 1 76 ? 42.545 5.812 -6.966 1.00 90.69 76 ALA A CA 1
ATOM 587 C C . ALA A 1 76 ? 42.533 5.156 -8.360 1.00 90.69 76 ALA A C 1
ATOM 589 O O . ALA A 1 76 ? 42.584 3.936 -8.460 1.00 90.69 76 ALA A O 1
ATOM 590 N N . LEU A 1 77 ? 42.536 5.958 -9.434 1.00 90.69 77 LEU A N 1
ATOM 591 C CA . LEU A 1 77 ? 42.636 5.466 -10.814 1.00 90.69 77 LEU A CA 1
ATOM 592 C C . LEU A 1 77 ? 43.984 4.796 -11.132 1.00 90.69 77 LEU A C 1
ATOM 594 O O . LEU A 1 77 ? 44.009 3.814 -11.868 1.00 90.69 77 LEU A O 1
ATOM 598 N N . SER A 1 78 ? 45.089 5.302 -10.578 1.00 90.75 78 SER A N 1
ATOM 599 C CA . SER A 1 78 ? 46.426 4.713 -10.742 1.00 90.75 78 SER A CA 1
ATOM 600 C C . SER A 1 78 ? 46.534 3.341 -10.065 1.00 90.75 78 SER A C 1
ATOM 602 O O . SER A 1 78 ? 46.943 2.366 -10.694 1.00 90.75 78 SER A O 1
ATOM 604 N N . GLU A 1 79 ? 46.100 3.231 -8.804 1.00 90.00 79 GLU A N 1
ATOM 605 C CA . GLU A 1 79 ? 46.078 1.952 -8.081 1.00 90.00 79 GLU A CA 1
ATOM 606 C C . GLU A 1 79 ? 45.071 0.965 -8.699 1.00 90.00 79 GLU A C 1
ATOM 608 O O . GLU A 1 79 ? 45.381 -0.217 -8.838 1.00 90.00 79 GLU A O 1
ATOM 613 N N . ALA A 1 80 ? 43.918 1.448 -9.185 1.00 91.38 80 ALA A N 1
ATOM 614 C CA . ALA A 1 80 ? 42.963 0.631 -9.935 1.00 91.38 80 ALA A CA 1
ATOM 615 C C . ALA A 1 80 ? 43.557 0.073 -11.244 1.00 91.38 80 ALA A C 1
ATOM 617 O O . ALA A 1 80 ? 43.235 -1.051 -11.632 1.00 91.38 80 ALA A O 1
ATOM 618 N N . GLY A 1 81 ? 44.462 0.810 -11.899 1.00 91.62 81 GLY A N 1
ATOM 619 C CA . GLY A 1 81 ? 45.260 0.306 -13.021 1.00 91.62 81 GLY A CA 1
ATOM 620 C C . GLY A 1 81 ? 46.075 -0.927 -12.625 1.00 91.62 81 GLY A C 1
ATOM 621 O O . GLY A 1 81 ? 45.850 -2.004 -13.167 1.00 91.62 81 GLY A O 1
ATOM 622 N N . LYS A 1 82 ? 46.909 -0.811 -11.583 1.00 90.56 82 LYS A N 1
ATOM 623 C CA . LYS A 1 82 ? 47.728 -1.928 -11.067 1.00 90.56 82 LYS A CA 1
ATOM 624 C C . LYS A 1 82 ? 46.893 -3.141 -10.640 1.00 90.56 82 LYS A C 1
ATOM 626 O O . LYS A 1 82 ? 47.318 -4.283 -10.801 1.00 90.56 82 LYS A O 1
ATOM 631 N N . LEU A 1 83 ? 45.709 -2.902 -10.073 1.00 90.69 83 LEU A N 1
ATOM 632 C CA . LEU A 1 83 ? 44.774 -3.962 -9.695 1.00 90.69 83 LEU A CA 1
ATOM 633 C C . LEU A 1 83 ? 44.183 -4.675 -10.927 1.00 90.69 83 LEU A C 1
ATOM 635 O O . LEU A 1 83 ? 43.972 -5.884 -10.883 1.00 90.69 83 LEU A O 1
ATOM 639 N N . THR A 1 84 ? 43.990 -3.962 -12.041 1.00 91.19 84 THR A N 1
ATOM 640 C CA . THR A 1 84 ? 43.574 -4.551 -13.328 1.00 91.19 84 THR A CA 1
ATOM 641 C C . THR A 1 84 ? 44.628 -5.530 -13.844 1.00 91.19 84 THR A C 1
ATOM 643 O O . THR A 1 84 ? 44.287 -6.651 -14.225 1.00 91.19 84 THR A O 1
ATOM 646 N N . ASP A 1 85 ? 45.906 -5.150 -13.789 1.00 87.81 85 ASP A N 1
ATOM 647 C CA . ASP A 1 85 ? 47.024 -6.009 -14.200 1.00 87.81 85 ASP A CA 1
ATOM 648 C C . ASP A 1 85 ? 47.089 -7.279 -13.330 1.00 87.81 85 ASP A C 1
ATOM 650 O O . ASP A 1 85 ? 47.188 -8.400 -13.838 1.00 87.81 85 ASP A O 1
ATOM 654 N N . LEU A 1 86 ? 46.943 -7.118 -12.008 1.00 87.75 86 LEU A N 1
ATOM 655 C CA . LEU A 1 86 ? 46.943 -8.222 -11.045 1.00 87.75 86 LEU A CA 1
ATOM 656 C C . LEU A 1 86 ? 45.765 -9.192 -11.254 1.00 87.75 86 LEU A C 1
ATOM 658 O O . LEU A 1 86 ? 45.963 -10.406 -11.225 1.00 87.75 86 LEU A O 1
ATOM 662 N N . LEU A 1 87 ? 44.554 -8.676 -11.494 1.00 87.75 87 LEU A N 1
ATOM 663 C CA . LEU A 1 87 ? 43.357 -9.477 -11.789 1.00 87.75 87 LEU A CA 1
ATOM 664 C C . LEU A 1 87 ? 43.444 -10.197 -13.141 1.00 87.75 87 LEU A C 1
ATOM 666 O O . LEU A 1 87 ? 42.915 -11.301 -13.283 1.00 87.75 87 LEU A O 1
ATOM 670 N N . SER A 1 88 ? 44.129 -9.604 -14.119 1.00 83.50 88 SER A N 1
ATOM 671 C CA . SER A 1 88 ? 44.348 -10.213 -15.436 1.00 83.50 88 SER A CA 1
ATOM 672 C C . SER A 1 88 ? 45.268 -11.436 -15.335 1.00 83.50 88 SER A C 1
ATOM 674 O O . SER A 1 88 ? 44.960 -12.487 -15.893 1.00 83.50 88 SER A O 1
ATOM 676 N N . GLY A 1 89 ? 46.343 -11.350 -14.542 1.00 75.44 89 GLY A N 1
ATOM 677 C CA . GLY A 1 89 ? 47.234 -12.487 -14.269 1.00 75.44 89 GLY A CA 1
ATOM 678 C C . GLY A 1 89 ? 46.640 -13.569 -13.351 1.00 75.44 89 GLY A C 1
ATOM 679 O O . GLY A 1 89 ? 47.107 -14.709 -13.359 1.00 75.44 89 GLY A O 1
ATOM 680 N N . ALA A 1 90 ? 45.599 -13.246 -12.576 1.00 73.56 90 ALA A N 1
ATOM 681 C CA . ALA A 1 90 ? 45.075 -14.109 -11.514 1.00 73.56 90 ALA A CA 1
ATOM 682 C C . ALA A 1 90 ? 44.421 -15.423 -11.983 1.00 73.56 90 ALA A C 1
ATOM 684 O O . ALA A 1 90 ? 44.288 -16.336 -11.176 1.00 73.56 90 ALA A O 1
ATOM 685 N N . GLY A 1 91 ? 44.029 -15.527 -13.259 1.00 62.97 91 GLY A N 1
ATOM 686 C CA . GLY A 1 91 ? 43.425 -16.739 -13.837 1.00 62.97 91 GLY A CA 1
ATOM 687 C C . GLY A 1 91 ? 44.366 -17.596 -14.694 1.00 62.97 91 GLY A C 1
ATOM 688 O O . GLY A 1 91 ? 43.935 -18.618 -15.211 1.00 62.97 91 GLY A O 1
ATOM 689 N N . ILE A 1 92 ? 45.625 -17.181 -14.883 1.00 64.56 92 ILE A N 1
ATOM 690 C CA . ILE A 1 92 ? 46.589 -17.845 -15.791 1.00 64.56 92 ILE A CA 1
ATOM 691 C C . ILE A 1 92 ? 47.474 -18.857 -15.033 1.00 64.56 92 ILE A C 1
ATOM 693 O O . ILE A 1 92 ? 48.200 -19.648 -15.627 1.00 64.56 92 ILE A O 1
ATOM 697 N N . SER A 1 93 ? 47.417 -18.857 -13.700 1.00 61.16 93 SER A N 1
ATOM 698 C CA . SER A 1 93 ? 48.208 -19.745 -12.846 1.00 61.16 93 SER A CA 1
ATOM 699 C C . SER A 1 93 ? 47.344 -20.339 -11.735 1.00 61.16 93 SER A C 1
ATOM 701 O O . SER A 1 93 ? 46.487 -19.641 -11.198 1.00 61.16 93 SER A O 1
ATOM 703 N N . ASN A 1 94 ? 47.610 -21.591 -11.341 1.00 60.75 94 ASN A N 1
ATOM 704 C CA . ASN A 1 94 ? 46.878 -22.340 -10.298 1.00 60.75 94 ASN A CA 1
ATOM 705 C C . ASN A 1 94 ? 47.141 -21.813 -8.860 1.00 60.75 94 ASN A C 1
ATOM 707 O O . ASN A 1 94 ? 47.244 -22.577 -7.905 1.00 60.75 94 ASN A O 1
ATOM 711 N N . ASN A 1 95 ? 47.305 -20.497 -8.707 1.00 74.56 95 ASN A N 1
ATOM 712 C CA . ASN A 1 95 ? 47.712 -19.798 -7.486 1.00 74.56 95 ASN A CA 1
ATOM 713 C C . ASN A 1 95 ? 46.531 -19.207 -6.689 1.00 74.56 95 ASN A C 1
ATOM 715 O O . ASN A 1 95 ? 46.741 -18.579 -5.644 1.00 74.56 95 ASN A O 1
ATOM 719 N N . LEU A 1 96 ? 45.307 -19.391 -7.185 1.00 83.00 96 LEU A N 1
ATOM 720 C CA . LEU A 1 96 ? 44.052 -19.068 -6.518 1.00 83.00 96 LEU A CA 1
ATOM 721 C C . LEU A 1 96 ? 43.071 -20.221 -6.770 1.00 83.00 96 LEU A C 1
ATOM 723 O O . LEU A 1 96 ? 42.854 -20.602 -7.917 1.00 83.00 96 LEU A O 1
ATOM 727 N N . VAL A 1 97 ? 42.497 -20.769 -5.704 1.00 84.38 97 VAL A N 1
ATOM 728 C CA . VAL A 1 97 ? 41.447 -21.793 -5.751 1.00 84.38 97 VAL A CA 1
ATOM 729 C C . VAL A 1 97 ? 40.165 -21.137 -5.257 1.00 84.38 97 VAL A C 1
ATOM 731 O O . VAL A 1 97 ? 40.113 -20.675 -4.115 1.00 84.38 97 VAL A O 1
ATOM 734 N N . GLU A 1 98 ? 39.154 -21.040 -6.116 1.00 85.94 98 GLU A N 1
ATOM 735 C CA . GLU A 1 98 ? 37.861 -20.458 -5.751 1.00 85.94 98 GLU A CA 1
ATOM 736 C C . GLU A 1 98 ? 37.066 -21.428 -4.861 1.00 85.94 98 GLU A C 1
ATOM 738 O O . GLU A 1 98 ? 36.987 -22.616 -5.166 1.00 85.94 98 GLU A O 1
ATOM 743 N N . GLY A 1 99 ? 36.471 -20.931 -3.771 1.00 81.06 99 GLY A N 1
ATOM 744 C CA . GLY A 1 99 ? 35.542 -21.718 -2.944 1.00 81.06 99 GLY A CA 1
ATOM 745 C C . GLY A 1 99 ? 34.107 -21.727 -3.484 1.00 81.06 99 GLY A C 1
ATOM 746 O O . GLY A 1 99 ? 33.322 -22.601 -3.131 1.00 81.06 99 GLY A O 1
ATOM 747 N N . GLN A 1 100 ? 33.780 -20.770 -4.357 1.00 85.88 100 GLN A N 1
ATOM 748 C CA . GLN A 1 100 ? 32.532 -20.668 -5.112 1.00 85.88 100 GLN A CA 1
ATOM 749 C C . GLN A 1 100 ? 32.854 -20.312 -6.565 1.00 85.88 100 GLN A C 1
ATOM 751 O O . GLN A 1 100 ? 33.789 -19.563 -6.845 1.00 85.88 100 GLN A O 1
ATOM 756 N N . ARG A 1 101 ? 32.073 -20.846 -7.501 1.00 85.00 101 ARG A N 1
ATOM 757 C CA . ARG A 1 101 ? 32.276 -20.699 -8.941 1.00 85.00 101 ARG A CA 1
ATOM 758 C C . ARG A 1 101 ? 32.153 -19.237 -9.367 1.00 85.00 101 ARG A C 1
ATOM 760 O O . ARG A 1 101 ? 31.056 -18.677 -9.362 1.00 85.00 101 ARG A O 1
ATOM 767 N N . GLY A 1 102 ? 33.262 -18.658 -9.826 1.00 86.31 102 GLY A N 1
ATOM 768 C CA . GLY A 1 102 ? 33.291 -17.324 -10.417 1.00 86.31 102 GLY A CA 1
ATOM 769 C C . GLY A 1 102 ? 33.616 -16.176 -9.459 1.00 86.31 102 GLY A C 1
ATOM 770 O O . GLY A 1 102 ? 33.520 -15.031 -9.896 1.00 86.31 102 GLY A O 1
ATOM 771 N N . SER A 1 103 ? 34.050 -16.426 -8.217 1.00 89.19 103 SER A N 1
ATOM 772 C CA . SER A 1 103 ? 34.496 -15.375 -7.278 1.00 89.19 103 SER A CA 1
ATOM 773 C C . SER A 1 103 ? 35.528 -14.404 -7.878 1.00 89.19 103 SER A C 1
ATOM 775 O O . SER A 1 103 ? 35.453 -13.191 -7.674 1.00 89.19 103 SER A O 1
ATOM 777 N N . LEU A 1 104 ? 36.502 -14.904 -8.645 1.00 89.56 104 LEU A N 1
ATOM 778 C CA . LEU A 1 104 ? 37.495 -14.082 -9.337 1.00 89.56 104 LEU A CA 1
ATOM 779 C C . LEU A 1 104 ? 36.877 -13.324 -10.518 1.00 89.56 104 LEU A C 1
ATOM 781 O O . LEU A 1 104 ? 37.303 -12.204 -10.811 1.00 89.56 104 LEU A O 1
ATOM 785 N N . GLN A 1 105 ? 35.893 -13.911 -11.203 1.00 90.44 105 GLN A N 1
ATOM 786 C CA . GLN A 1 105 ? 35.199 -13.238 -12.300 1.00 90.44 105 GLN A CA 1
ATOM 787 C C . GLN A 1 105 ? 34.310 -12.102 -11.778 1.00 90.44 105 GLN A C 1
ATOM 789 O O . GLN A 1 105 ? 34.333 -11.017 -12.349 1.00 90.44 105 GLN A O 1
ATOM 794 N N . ASP A 1 106 ? 33.651 -12.283 -10.631 1.00 92.69 106 ASP A N 1
ATOM 795 C CA . ASP A 1 106 ? 32.930 -11.214 -9.927 1.00 92.69 106 ASP A CA 1
ATOM 796 C C . ASP A 1 106 ? 33.864 -10.051 -9.614 1.00 92.69 106 ASP A C 1
ATOM 798 O O . ASP A 1 106 ? 33.581 -8.910 -9.972 1.00 92.69 106 ASP A O 1
ATOM 802 N N . CYS A 1 107 ? 35.037 -10.335 -9.046 1.00 93.25 107 CYS A N 1
ATOM 803 C CA . CYS A 1 107 ? 36.056 -9.318 -8.812 1.00 93.25 107 CYS A CA 1
ATOM 804 C C . CYS A 1 107 ? 36.517 -8.598 -10.086 1.00 93.25 107 CYS A C 1
ATOM 806 O O . CYS A 1 107 ? 36.740 -7.389 -10.034 1.00 93.25 107 CYS A O 1
ATOM 808 N N . LYS A 1 108 ? 36.651 -9.292 -11.225 1.00 92.00 108 LYS A N 1
ATOM 809 C CA . LYS A 1 108 ? 36.997 -8.666 -12.513 1.00 92.00 108 LYS A CA 1
ATOM 810 C C . LYS A 1 108 ? 35.889 -7.734 -13.001 1.00 92.00 108 LYS A C 1
ATOM 812 O O . LYS A 1 108 ? 36.178 -6.582 -13.322 1.00 92.00 108 LYS A O 1
ATOM 817 N N . ASP A 1 109 ? 34.641 -8.189 -13.002 1.00 91.81 109 ASP A N 1
ATOM 818 C CA . ASP A 1 109 ? 33.501 -7.438 -13.539 1.00 91.81 109 ASP A CA 1
ATOM 819 C C . ASP A 1 109 ? 33.174 -6.220 -12.651 1.00 91.81 109 ASP A C 1
ATOM 821 O O . ASP A 1 109 ? 33.039 -5.089 -13.131 1.00 91.81 109 ASP A O 1
ATOM 825 N N . LEU A 1 110 ? 33.167 -6.410 -11.328 1.00 94.62 110 LEU A N 1
ATOM 826 C CA . LEU A 1 110 ? 32.980 -5.355 -10.325 1.00 94.62 110 LEU A CA 1
ATOM 827 C C . LEU A 1 110 ? 34.098 -4.298 -10.363 1.00 94.62 110 LEU A C 1
ATOM 829 O O . LEU A 1 110 ? 33.838 -3.093 -10.207 1.00 94.62 110 LEU A O 1
ATOM 833 N N . HIS A 1 111 ? 35.343 -4.721 -10.601 1.00 94.12 111 HIS A N 1
ATOM 834 C CA . HIS A 1 111 ? 36.491 -3.825 -10.771 1.00 94.12 111 HIS A CA 1
ATOM 835 C C . HIS A 1 111 ? 36.473 -3.094 -12.121 1.00 94.12 111 HIS A C 1
ATOM 837 O O . HIS A 1 111 ? 36.824 -1.912 -12.183 1.00 94.12 111 HIS A O 1
ATOM 843 N N . HIS A 1 112 ? 36.001 -3.738 -13.192 1.00 92.50 112 HIS A N 1
ATOM 844 C CA . HIS A 1 112 ? 35.809 -3.101 -14.496 1.00 92.50 112 HIS A CA 1
ATOM 845 C C . HIS A 1 112 ? 34.775 -1.967 -14.409 1.00 92.50 112 HIS A C 1
ATOM 847 O O . HIS A 1 112 ? 35.070 -0.825 -14.780 1.00 92.50 112 HIS A O 1
ATOM 853 N N . ILE A 1 113 ? 33.608 -2.244 -13.813 1.00 92.31 113 ILE A N 1
ATOM 854 C CA . ILE A 1 113 ? 32.565 -1.242 -13.545 1.00 92.31 113 ILE A CA 1
ATOM 855 C C . ILE A 1 113 ? 33.125 -0.114 -12.665 1.00 92.31 113 ILE A C 1
ATOM 857 O O . ILE A 1 113 ? 32.987 1.060 -13.016 1.00 92.31 113 ILE A O 1
ATOM 861 N N . THR A 1 114 ? 33.846 -0.444 -11.582 1.00 93.62 114 THR A N 1
ATOM 862 C CA . THR A 1 114 ? 34.521 0.559 -10.735 1.00 93.62 114 THR A CA 1
ATOM 863 C C . THR A 1 114 ? 35.435 1.467 -11.560 1.00 93.62 114 THR A C 1
ATOM 865 O O . THR A 1 114 ? 35.362 2.692 -11.466 1.00 93.62 114 THR A O 1
ATOM 868 N N . SER A 1 115 ? 36.305 0.877 -12.377 1.00 92.81 115 SER A N 1
ATOM 869 C CA . SER A 1 115 ? 37.308 1.603 -13.155 1.00 92.81 115 SER A CA 1
ATOM 870 C C . SER A 1 115 ? 36.674 2.557 -14.169 1.00 92.81 115 SER A C 1
ATOM 872 O O . SER A 1 115 ? 37.209 3.642 -14.411 1.00 92.81 115 SER A O 1
ATOM 874 N N . SER A 1 116 ? 35.511 2.197 -14.719 1.00 90.81 116 SER A N 1
ATOM 875 C CA . SER A 1 116 ? 34.699 3.089 -15.552 1.00 90.81 116 SER A CA 1
ATOM 876 C C . SER A 1 116 ? 34.138 4.267 -14.743 1.00 90.81 116 SER A C 1
ATOM 878 O O . SER A 1 116 ? 34.349 5.432 -15.099 1.00 90.81 116 SER A O 1
ATOM 880 N N . VAL A 1 117 ? 33.492 4.006 -13.601 1.00 90.75 117 VAL A N 1
ATOM 881 C CA . VAL A 1 117 ? 32.826 5.073 -12.837 1.00 90.75 117 VAL A CA 1
ATOM 882 C C . VAL A 1 117 ? 33.800 6.010 -12.113 1.00 90.75 117 VAL A C 1
ATOM 884 O O . VAL A 1 117 ? 33.519 7.201 -12.006 1.00 90.75 117 VAL A O 1
ATOM 887 N N . LEU A 1 118 ? 35.002 5.550 -11.740 1.00 93.00 118 LEU A N 1
ATOM 888 C CA . LEU A 1 118 ? 36.078 6.428 -11.255 1.00 93.00 118 LEU A CA 1
ATOM 889 C C . LEU A 1 118 ? 36.529 7.442 -12.325 1.00 93.00 118 LEU A C 1
ATOM 891 O O . LEU A 1 118 ? 36.759 8.613 -12.006 1.00 93.00 118 LEU A O 1
ATOM 895 N N . LYS A 1 119 ? 36.612 7.028 -13.602 1.00 93.50 119 LYS A N 1
ATOM 896 C CA . LYS A 1 119 ? 36.923 7.934 -14.726 1.00 93.50 119 LYS A CA 1
ATOM 897 C C . LYS A 1 119 ? 35.797 8.954 -14.924 1.00 93.50 119 LYS A C 1
ATOM 899 O O . LYS A 1 119 ? 36.080 10.145 -15.065 1.00 93.50 119 LYS A O 1
ATOM 904 N N . ARG A 1 120 ? 34.531 8.513 -14.859 1.00 90.06 120 ARG A N 1
ATOM 905 C CA . ARG A 1 120 ? 33.344 9.389 -14.939 1.00 90.06 120 ARG A CA 1
ATOM 906 C C . ARG A 1 120 ? 33.319 10.422 -13.813 1.00 90.06 120 ARG A C 1
ATOM 908 O O . ARG A 1 120 ? 33.187 11.608 -14.107 1.00 90.06 120 ARG A O 1
ATOM 915 N N . SER A 1 121 ? 33.530 10.015 -12.559 1.00 91.56 121 SER A N 1
ATOM 916 C CA . SER A 1 121 ? 33.639 10.940 -11.420 1.00 91.56 121 SER A CA 1
ATOM 917 C C . SER A 1 121 ? 34.719 11.997 -11.647 1.00 91.56 121 SER A C 1
ATOM 919 O O . SER A 1 121 ? 34.471 13.180 -11.422 1.00 91.56 121 SER A O 1
ATOM 921 N N . LEU A 1 122 ? 35.897 11.604 -12.153 1.00 91.31 122 LEU A N 1
ATOM 922 C CA . LEU A 1 122 ? 36.976 12.554 -12.432 1.00 91.31 122 LEU A CA 1
ATOM 923 C C . LEU A 1 122 ? 36.601 13.554 -13.536 1.00 91.31 122 LEU A C 1
ATOM 925 O O . LEU A 1 122 ? 36.969 14.721 -13.421 1.00 91.31 122 LEU A O 1
ATOM 929 N N . SER A 1 123 ? 35.870 13.128 -14.574 1.00 90.19 123 SER A N 1
ATOM 930 C CA . SER A 1 123 ? 35.340 14.040 -15.600 1.00 90.19 123 SER A CA 1
ATOM 931 C C . SER A 1 123 ? 34.360 15.040 -14.990 1.00 90.19 123 SER A C 1
ATOM 933 O O . SER A 1 123 ? 34.602 16.243 -15.045 1.00 90.19 123 SER A O 1
ATOM 935 N N . LYS A 1 124 ? 33.321 14.552 -14.298 1.00 85.25 124 LYS A N 1
ATOM 936 C CA . LYS A 1 124 ? 32.263 15.395 -13.718 1.00 85.25 124 LYS A CA 1
ATOM 937 C C . LYS A 1 124 ? 32.813 16.461 -12.763 1.00 85.25 124 LYS A C 1
ATOM 939 O O . LYS A 1 124 ? 32.393 17.611 -12.845 1.00 85.25 124 LYS A O 1
ATOM 944 N N . ILE A 1 125 ? 33.792 16.104 -11.924 1.00 85.69 125 ILE A N 1
ATOM 945 C CA . ILE A 1 125 ? 34.456 17.032 -10.989 1.00 85.69 125 ILE A CA 1
ATOM 946 C C . ILE A 1 125 ? 35.363 18.040 -11.721 1.00 85.69 125 ILE A C 1
ATOM 948 O O . ILE A 1 125 ? 35.475 19.181 -11.280 1.00 85.69 125 ILE A O 1
ATOM 952 N N . LYS A 1 126 ? 36.022 17.647 -12.822 1.00 87.31 126 LYS A N 1
ATOM 953 C CA . LYS A 1 126 ? 36.856 18.558 -13.630 1.00 87.31 126 LYS A CA 1
ATOM 954 C C . LYS A 1 126 ? 36.036 19.563 -14.436 1.00 87.31 126 LYS A C 1
ATOM 956 O O . LYS A 1 126 ? 36.491 20.687 -14.602 1.00 87.31 126 LYS A O 1
ATOM 961 N N . GLU A 1 127 ? 34.894 19.142 -14.979 1.00 85.06 127 GLU A N 1
ATOM 962 C CA . GLU A 1 127 ? 34.045 19.980 -15.832 1.00 85.06 127 GLU A CA 1
ATOM 963 C C . GLU A 1 127 ? 33.424 21.145 -15.053 1.00 85.06 127 GLU A C 1
ATOM 965 O O . GLU A 1 127 ? 33.486 22.282 -15.503 1.00 85.06 127 GLU A O 1
ATOM 970 N N . ASP A 1 128 ? 32.793 20.858 -13.908 1.00 79.50 128 ASP A N 1
ATOM 971 C CA . ASP A 1 128 ? 32.291 21.881 -12.988 1.00 79.50 128 ASP A CA 1
ATOM 972 C C . ASP A 1 128 ? 32.198 21.313 -11.563 1.00 79.50 128 ASP A C 1
ATOM 974 O O . ASP A 1 128 ? 31.316 20.516 -11.237 1.00 79.50 128 ASP A O 1
ATOM 978 N N . ALA A 1 129 ? 33.115 21.757 -10.704 1.00 73.94 129 ALA A N 1
ATOM 979 C CA . ALA A 1 129 ? 33.178 21.383 -9.294 1.00 73.94 129 ALA A CA 1
ATOM 980 C C . ALA A 1 129 ? 32.144 22.100 -8.401 1.00 73.94 129 ALA A C 1
ATOM 982 O O . ALA A 1 129 ? 32.146 21.881 -7.186 1.00 73.94 129 ALA A O 1
ATOM 983 N N . ASN A 1 130 ? 31.299 22.964 -8.973 1.00 76.25 130 ASN A N 1
ATOM 984 C CA . ASN A 1 130 ? 30.244 23.698 -8.280 1.00 76.25 130 ASN A CA 1
ATOM 985 C C . ASN A 1 130 ? 28.822 23.240 -8.662 1.00 76.25 130 ASN A C 1
ATOM 987 O O . ASN A 1 130 ? 27.924 23.465 -7.850 1.00 76.25 130 ASN A O 1
ATOM 991 N N . ASP A 1 131 ? 28.594 22.578 -9.812 1.00 77.50 131 ASP A N 1
ATOM 992 C CA . ASP A 1 131 ? 27.268 22.026 -10.170 1.00 77.50 131 ASP A CA 1
ATOM 993 C C . ASP A 1 131 ? 26.858 20.928 -9.161 1.00 77.50 131 ASP A C 1
ATOM 995 O O . ASP A 1 131 ? 27.465 19.847 -9.131 1.00 77.50 131 ASP A O 1
ATOM 999 N N . PRO A 1 132 ? 25.801 21.142 -8.348 1.00 75.88 132 PRO A N 1
ATOM 1000 C CA . PRO A 1 132 ? 25.380 20.175 -7.339 1.00 75.88 132 PRO A CA 1
ATOM 1001 C C . PRO A 1 132 ? 24.989 18.808 -7.915 1.00 75.88 132 PRO A C 1
ATOM 1003 O O . PRO A 1 132 ? 25.103 17.807 -7.208 1.00 75.88 132 PRO A O 1
ATOM 1006 N N . ARG A 1 133 ? 24.549 18.742 -9.181 1.00 78.19 133 ARG A N 1
ATOM 1007 C CA . ARG A 1 133 ? 24.168 17.491 -9.857 1.00 78.19 133 ARG A CA 1
ATOM 1008 C C . ARG A 1 133 ? 25.398 16.668 -10.219 1.00 78.19 133 ARG A C 1
ATOM 1010 O O . ARG A 1 133 ? 25.451 15.491 -9.883 1.00 78.19 133 ARG A O 1
ATOM 1017 N N . LYS A 1 134 ? 26.431 17.299 -10.792 1.00 81.00 134 LYS A N 1
ATOM 1018 C CA . LYS A 1 134 ? 27.706 16.632 -11.118 1.00 81.00 134 LYS A CA 1
ATOM 1019 C C . LYS A 1 134 ? 28.395 16.081 -9.869 1.00 81.00 134 LYS A C 1
ATOM 1021 O O . LYS A 1 134 ? 28.933 14.975 -9.896 1.00 81.00 134 LYS A O 1
ATOM 1026 N N . LEU A 1 135 ? 28.331 16.821 -8.758 1.00 82.81 135 LEU A N 1
ATOM 1027 C CA . LEU A 1 135 ? 28.825 16.353 -7.461 1.00 82.81 135 LEU A CA 1
ATOM 1028 C C . LEU A 1 135 ? 27.982 15.198 -6.890 1.00 82.81 135 LEU A C 1
ATOM 1030 O O . LEU A 1 135 ? 28.545 14.306 -6.259 1.00 82.81 135 LEU A O 1
ATOM 1034 N N . ALA A 1 136 ? 26.661 15.190 -7.101 1.00 83.19 136 ALA A N 1
ATOM 1035 C CA . ALA A 1 136 ? 25.787 14.091 -6.681 1.00 83.19 136 ALA A CA 1
ATOM 1036 C C . ALA A 1 136 ? 26.043 12.804 -7.487 1.00 83.19 136 ALA A C 1
ATOM 1038 O O . ALA A 1 136 ? 26.194 11.741 -6.886 1.00 83.19 136 ALA A O 1
ATOM 1039 N N . ASP A 1 137 ? 26.194 12.901 -8.812 1.00 86.81 137 ASP A N 1
ATOM 1040 C CA . ASP A 1 137 ? 26.586 11.773 -9.670 1.00 86.81 137 ASP A CA 1
ATOM 1041 C C . ASP A 1 137 ? 27.933 11.185 -9.226 1.00 86.81 137 ASP A C 1
ATOM 1043 O O . ASP A 1 137 ? 28.048 9.985 -8.982 1.00 86.81 137 ASP A O 1
ATOM 1047 N N . ALA A 1 138 ? 28.947 12.038 -9.030 1.00 89.06 138 ALA A N 1
ATOM 1048 C CA . ALA A 1 138 ? 30.271 11.599 -8.596 1.00 89.06 138 ALA A CA 1
ATOM 1049 C C . ALA A 1 138 ? 30.243 10.858 -7.244 1.00 89.06 138 ALA A C 1
ATOM 1051 O O . ALA A 1 138 ? 31.022 9.925 -7.044 1.00 89.06 138 ALA A O 1
ATOM 1052 N N . ARG A 1 139 ? 29.337 11.220 -6.322 1.00 88.88 139 ARG A N 1
ATOM 1053 C CA . ARG A 1 139 ? 29.119 10.470 -5.071 1.00 88.88 139 ARG A CA 1
ATOM 1054 C C . ARG A 1 139 ? 28.452 9.120 -5.291 1.00 88.88 139 ARG A C 1
ATOM 1056 O O . ARG A 1 139 ? 28.886 8.149 -4.673 1.00 88.88 139 ARG A O 1
ATOM 1063 N N . ALA A 1 140 ? 27.415 9.055 -6.129 1.00 89.50 140 ALA A N 1
ATOM 1064 C CA . ALA A 1 140 ? 26.720 7.806 -6.438 1.00 89.50 140 ALA A CA 1
ATOM 1065 C C . ALA A 1 140 ? 27.707 6.784 -7.027 1.00 89.50 140 ALA A C 1
ATOM 1067 O O . ALA A 1 140 ? 27.822 5.669 -6.523 1.00 89.50 140 ALA A O 1
ATOM 1068 N N . TYR A 1 141 ? 28.525 7.224 -7.986 1.00 93.81 141 TYR A N 1
ATOM 1069 C CA . TYR A 1 141 ? 29.613 6.451 -8.588 1.00 93.81 141 TYR A CA 1
ATOM 1070 C C . TYR A 1 141 ? 30.670 5.981 -7.571 1.00 93.81 141 TYR A C 1
ATOM 1072 O O . TYR A 1 141 ? 31.106 4.832 -7.617 1.00 93.81 141 TYR A O 1
ATOM 1080 N N . LEU A 1 142 ? 31.089 6.839 -6.631 1.00 92.94 142 LEU A N 1
ATOM 1081 C CA . LEU A 1 142 ? 32.075 6.468 -5.603 1.00 92.94 142 LEU A CA 1
ATOM 1082 C C . LEU A 1 142 ? 31.500 5.518 -4.535 1.00 92.94 142 LEU A C 1
ATOM 1084 O O . LEU A 1 142 ? 32.226 4.652 -4.052 1.00 92.94 142 LEU A O 1
ATOM 1088 N N . SER A 1 143 ? 30.212 5.636 -4.200 1.00 93.31 143 SER A N 1
ATOM 1089 C CA . SER A 1 143 ? 29.518 4.703 -3.291 1.00 93.31 143 SER A CA 1
ATOM 1090 C C . SER A 1 143 ? 29.343 3.326 -3.952 1.00 93.31 143 SER A C 1
ATOM 1092 O O . SER A 1 143 ? 29.642 2.293 -3.354 1.00 93.31 143 SER A O 1
ATOM 1094 N N . ALA A 1 144 ? 28.971 3.302 -5.237 1.00 93.94 144 ALA A N 1
ATOM 1095 C CA . ALA A 1 144 ? 28.929 2.080 -6.038 1.00 93.94 144 ALA A CA 1
ATOM 1096 C C . ALA A 1 144 ? 30.302 1.393 -6.127 1.00 93.94 144 ALA A C 1
ATOM 1098 O O . ALA A 1 144 ? 30.405 0.194 -5.890 1.00 93.94 144 ALA A O 1
ATOM 1099 N N . ALA A 1 145 ? 31.383 2.149 -6.348 1.00 94.62 145 ALA A N 1
ATOM 1100 C CA . ALA A 1 145 ? 32.743 1.611 -6.316 1.00 94.62 145 ALA A CA 1
ATOM 1101 C C . ALA A 1 145 ? 33.080 0.935 -4.967 1.00 94.62 145 ALA A C 1
ATOM 1103 O O . ALA A 1 145 ? 33.574 -0.193 -4.946 1.00 94.62 145 ALA A O 1
ATOM 1104 N N . LEU A 1 146 ? 32.790 1.578 -3.829 1.00 93.12 146 LEU A N 1
ATOM 1105 C CA . LEU A 1 146 ? 33.023 0.980 -2.504 1.00 93.12 146 LEU A CA 1
ATOM 1106 C C . LEU A 1 146 ? 32.190 -0.291 -2.271 1.00 93.12 146 LEU A C 1
ATOM 1108 O O . LEU A 1 146 ? 32.674 -1.223 -1.626 1.00 93.12 146 LEU A O 1
ATOM 1112 N N . THR A 1 147 ? 30.987 -0.345 -2.845 1.00 94.06 147 THR A N 1
ATOM 1113 C CA . THR A 1 147 ? 30.099 -1.513 -2.803 1.00 94.06 147 THR A CA 1
ATOM 1114 C C . THR A 1 147 ? 30.665 -2.663 -3.633 1.00 94.06 147 THR A C 1
ATOM 1116 O O . THR A 1 147 ? 30.863 -3.752 -3.105 1.00 94.06 147 THR A O 1
ATOM 1119 N N . ASN A 1 148 ? 31.051 -2.396 -4.886 1.00 94.81 148 ASN A N 1
ATOM 1120 C CA . ASN A 1 148 ? 31.724 -3.348 -5.774 1.00 94.81 148 ASN A CA 1
ATOM 1121 C C . ASN A 1 148 ? 32.965 -3.982 -5.111 1.00 94.81 148 ASN A C 1
ATOM 1123 O O . ASN A 1 148 ? 33.198 -5.183 -5.238 1.00 94.81 148 ASN A O 1
ATOM 1127 N N . LYS A 1 149 ? 33.747 -3.194 -4.359 1.00 93.06 149 LYS A N 1
ATOM 1128 C CA . LYS A 1 149 ? 34.869 -3.702 -3.550 1.00 93.06 149 LYS A CA 1
ATOM 1129 C C . LYS A 1 149 ? 34.407 -4.650 -2.441 1.00 93.06 149 LYS A C 1
ATOM 1131 O O . LYS A 1 149 ? 35.047 -5.675 -2.244 1.00 93.06 149 LYS A O 1
ATOM 1136 N N . ASN A 1 150 ? 33.350 -4.308 -1.699 1.00 92.25 150 ASN A N 1
ATOM 1137 C CA . ASN A 1 150 ? 32.840 -5.152 -0.612 1.00 92.25 150 ASN A CA 1
ATOM 1138 C C . ASN A 1 150 ? 32.399 -6.526 -1.143 1.00 92.25 150 ASN A C 1
ATOM 1140 O O . ASN A 1 150 ? 32.910 -7.532 -0.662 1.00 92.25 150 ASN A O 1
ATOM 1144 N N . THR A 1 151 ? 31.579 -6.566 -2.194 1.00 93.19 151 THR A N 1
ATOM 1145 C CA . THR A 1 151 ? 31.075 -7.820 -2.782 1.00 93.19 151 THR A CA 1
ATOM 1146 C C . THR A 1 151 ? 32.181 -8.691 -3.386 1.00 93.19 151 THR A C 1
ATOM 1148 O O . THR A 1 151 ? 32.172 -9.907 -3.215 1.00 93.19 151 THR A O 1
ATOM 1151 N N . CYS A 1 152 ? 33.196 -8.095 -4.025 1.00 93.50 152 CYS A N 1
ATOM 1152 C CA . CYS A 1 152 ? 34.376 -8.848 -4.467 1.00 93.50 152 CYS A CA 1
ATOM 1153 C C . CYS A 1 152 ? 35.154 -9.466 -3.289 1.00 93.50 152 CYS A C 1
ATOM 1155 O O . CYS A 1 152 ? 35.564 -10.624 -3.358 1.00 93.50 152 CYS A O 1
ATOM 1157 N N . LEU A 1 153 ? 35.369 -8.714 -2.202 1.00 92.38 153 LEU A N 1
ATOM 1158 C CA . LEU A 1 153 ? 36.091 -9.229 -1.034 1.00 92.38 153 LEU A CA 1
ATOM 1159 C C . LEU A 1 153 ? 35.321 -10.370 -0.350 1.00 92.38 153 LEU A C 1
ATOM 1161 O O . LEU A 1 153 ? 35.934 -11.387 -0.045 1.00 92.38 153 LEU A O 1
ATOM 1165 N N . GLU A 1 154 ? 33.998 -10.248 -0.217 1.00 88.88 154 GLU A N 1
ATOM 1166 C CA . GLU A 1 154 ? 33.112 -11.315 0.279 1.00 88.88 154 GLU A CA 1
ATOM 1167 C C . GLU A 1 154 ? 33.213 -12.583 -0.594 1.00 88.88 154 GLU A C 1
ATOM 1169 O O . GLU A 1 154 ? 33.391 -13.687 -0.079 1.00 88.88 154 GLU A O 1
ATOM 1174 N N . GLY A 1 155 ? 33.209 -12.442 -1.926 1.00 86.19 155 GLY A N 1
ATOM 1175 C CA . GLY A 1 155 ? 33.425 -13.567 -2.847 1.00 86.19 155 GLY A CA 1
ATOM 1176 C C . GLY A 1 155 ? 34.808 -14.223 -2.707 1.00 86.19 155 GLY A C 1
ATOM 1177 O O . GLY A 1 155 ? 34.936 -15.442 -2.853 1.00 86.19 155 GLY A O 1
ATOM 1178 N N . LEU A 1 156 ? 35.846 -13.440 -2.386 1.00 88.75 156 LEU A N 1
ATOM 1179 C CA . LEU A 1 156 ? 37.207 -13.925 -2.131 1.00 88.75 156 LEU A CA 1
ATOM 1180 C C . LEU A 1 156 ? 37.397 -14.542 -0.737 1.00 88.75 156 LEU A C 1
ATOM 1182 O O . LEU A 1 156 ? 38.388 -15.252 -0.541 1.00 88.75 156 LEU A O 1
ATOM 1186 N N . ASP A 1 157 ? 36.493 -14.336 0.224 1.00 87.81 157 ASP A N 1
ATOM 1187 C CA . ASP A 1 157 ? 36.618 -14.924 1.565 1.00 87.81 157 ASP A CA 1
ATOM 1188 C C . ASP A 1 157 ? 36.556 -16.459 1.526 1.00 87.81 157 ASP A C 1
ATOM 1190 O O . ASP A 1 157 ? 37.329 -17.108 2.234 1.00 87.81 157 ASP A O 1
ATOM 1194 N N . SER A 1 158 ? 35.778 -17.037 0.605 1.00 83.38 158 SER A N 1
ATOM 1195 C CA . SER A 1 158 ? 35.743 -18.487 0.341 1.00 83.38 158 SER A CA 1
ATOM 1196 C C . SER A 1 158 ? 36.981 -19.027 -0.397 1.00 83.38 158 SER A C 1
ATOM 1198 O O . SER A 1 158 ? 37.277 -20.218 -0.322 1.00 83.38 158 SER A O 1
ATOM 1200 N N . ALA A 1 159 ? 37.726 -18.174 -1.109 1.00 87.94 159 ALA A N 1
ATOM 1201 C CA . ALA A 1 159 ? 38.874 -18.589 -1.914 1.00 87.94 159 ALA A CA 1
ATOM 1202 C C . ALA A 1 159 ? 40.128 -18.888 -1.067 1.00 87.94 159 ALA A C 1
ATOM 1204 O O . ALA A 1 159 ? 40.300 -18.391 0.050 1.00 87.94 159 ALA A O 1
ATOM 1205 N N . SER A 1 160 ? 41.065 -19.652 -1.627 1.00 87.94 160 SER A N 1
ATOM 1206 C CA . SER A 1 160 ? 42.349 -19.994 -1.001 1.00 87.94 160 SER A CA 1
ATOM 1207 C C . SER A 1 160 ? 43.520 -19.909 -1.992 1.00 87.94 160 SER A C 1
ATOM 1209 O O . SER A 1 160 ? 43.326 -19.709 -3.190 1.00 87.94 160 SER A O 1
ATOM 1211 N N . GLY A 1 161 ? 44.757 -20.014 -1.496 1.00 87.44 161 GLY A N 1
ATOM 1212 C CA . GLY A 1 161 ? 45.978 -19.977 -2.312 1.00 87.44 161 GLY A CA 1
ATOM 1213 C C . GLY A 1 161 ? 46.827 -18.702 -2.157 1.00 87.44 161 GLY A C 1
ATOM 1214 O O . GLY A 1 161 ? 46.366 -17.691 -1.613 1.00 87.44 161 GLY A O 1
ATOM 1215 N N . PRO A 1 162 ? 48.094 -18.731 -2.617 1.00 86.44 162 PRO A N 1
ATOM 1216 C CA . PRO A 1 162 ? 49.096 -17.690 -2.355 1.00 86.44 162 PRO A CA 1
ATOM 1217 C C . PRO A 1 162 ? 48.785 -16.319 -2.976 1.00 86.44 162 PRO A C 1
ATOM 1219 O O . PRO A 1 162 ? 49.397 -15.320 -2.587 1.00 86.44 162 PRO A O 1
ATOM 1222 N N . LEU A 1 163 ? 47.853 -16.235 -3.931 1.00 86.06 163 LEU A N 1
ATOM 1223 C CA . LEU A 1 163 ? 47.476 -14.968 -4.559 1.00 86.06 163 LEU A CA 1
ATOM 1224 C C . LEU A 1 163 ? 46.439 -14.164 -3.749 1.00 86.06 163 LEU A C 1
ATOM 1226 O O . LEU A 1 163 ? 46.446 -12.932 -3.822 1.00 86.06 163 LEU A O 1
ATOM 1230 N N . LYS A 1 164 ? 45.599 -14.819 -2.930 1.00 88.88 164 LYS A N 1
ATOM 1231 C CA . LYS A 1 164 ? 44.520 -14.163 -2.162 1.00 88.88 164 LYS A CA 1
ATOM 1232 C C . LYS A 1 164 ? 45.011 -12.991 -1.291 1.00 88.88 164 LYS A C 1
ATOM 1234 O O . LYS A 1 164 ? 44.449 -11.904 -1.432 1.00 88.88 164 LYS A O 1
ATOM 1239 N N . PRO A 1 165 ? 46.079 -13.110 -0.472 1.00 89.25 165 PRO A N 1
ATOM 1240 C CA . PRO A 1 165 ? 46.548 -11.990 0.351 1.00 89.25 165 PRO A CA 1
ATOM 1241 C C . PRO A 1 165 ? 47.008 -10.779 -0.473 1.00 89.25 165 PRO A C 1
ATOM 1243 O O . PRO A 1 165 ? 46.796 -9.634 -0.067 1.00 89.25 165 PRO A O 1
ATOM 1246 N N . LYS A 1 166 ? 47.597 -11.011 -1.657 1.00 89.38 166 LYS A N 1
ATOM 1247 C CA . LYS A 1 166 ? 48.027 -9.942 -2.573 1.00 89.38 166 LYS A CA 1
ATOM 1248 C C . LYS A 1 166 ? 46.825 -9.212 -3.176 1.00 89.38 166 LYS A C 1
ATOM 1250 O O . LYS A 1 166 ? 46.814 -7.982 -3.174 1.00 89.38 166 LYS A O 1
ATOM 1255 N N . LEU A 1 167 ? 45.805 -9.952 -3.622 1.00 88.75 167 LEU A N 1
ATOM 1256 C CA . LEU A 1 167 ? 44.547 -9.385 -4.123 1.00 88.75 167 LEU A CA 1
ATOM 1257 C C . LEU A 1 167 ? 43.846 -8.552 -3.042 1.00 88.75 167 LEU A C 1
ATOM 1259 O O . LEU A 1 167 ? 43.617 -7.363 -3.254 1.00 88.75 167 LEU A O 1
ATOM 1263 N N . VAL A 1 168 ? 43.600 -9.123 -1.857 1.00 90.94 168 VAL A N 1
ATOM 1264 C CA . VAL A 1 168 ? 42.946 -8.425 -0.730 1.00 90.94 168 VAL A CA 1
ATOM 1265 C C . VAL A 1 168 ? 43.703 -7.147 -0.344 1.00 90.94 168 VAL A C 1
ATOM 1267 O O . VAL A 1 168 ? 43.085 -6.100 -0.136 1.00 90.94 168 VAL A O 1
ATOM 1270 N N . THR A 1 169 ? 45.040 -7.182 -0.322 1.00 90.12 169 THR A N 1
ATOM 1271 C CA . THR A 1 169 ? 45.876 -5.999 -0.043 1.00 90.12 169 THR A CA 1
ATOM 1272 C C . THR A 1 169 ? 45.761 -4.932 -1.138 1.00 90.12 169 THR A C 1
ATOM 1274 O O . THR A 1 169 ? 45.684 -3.739 -0.830 1.00 90.12 169 THR A O 1
ATOM 1277 N N . SER A 1 170 ? 45.721 -5.335 -2.412 1.00 88.50 170 SER A N 1
ATOM 1278 C CA . SER A 1 170 ? 45.612 -4.424 -3.559 1.00 88.50 170 SER A CA 1
ATOM 1279 C C . SER A 1 170 ? 44.230 -3.756 -3.644 1.00 88.50 170 SER A C 1
ATOM 1281 O O . SER A 1 170 ? 44.156 -2.528 -3.749 1.00 88.50 170 SER A O 1
ATOM 1283 N N . PHE A 1 171 ? 43.142 -4.518 -3.461 1.00 89.31 171 PHE A N 1
ATOM 1284 C CA . PHE A 1 171 ? 41.787 -3.976 -3.282 1.00 89.31 171 PHE A CA 1
ATOM 1285 C C . PHE A 1 171 ? 41.738 -3.011 -2.089 1.00 89.31 171 PHE A C 1
ATOM 1287 O O . PHE A 1 171 ? 41.364 -1.847 -2.231 1.00 89.31 171 PHE A O 1
ATOM 1294 N N . THR A 1 172 ? 42.199 -3.440 -0.912 1.00 87.88 172 THR A N 1
ATOM 1295 C CA . THR A 1 172 ? 42.183 -2.594 0.292 1.00 87.88 172 THR A CA 1
ATOM 1296 C C . THR A 1 172 ? 42.968 -1.294 0.096 1.00 87.88 172 THR A C 1
ATOM 1298 O O . THR A 1 172 ? 42.537 -0.244 0.560 1.00 87.88 172 THR A O 1
ATOM 1301 N N . THR A 1 173 ? 44.097 -1.320 -0.617 1.00 86.50 173 THR A N 1
ATOM 1302 C CA . THR A 1 173 ? 44.911 -0.121 -0.880 1.00 86.50 173 THR A CA 1
ATOM 1303 C C . THR A 1 173 ? 44.237 0.823 -1.876 1.00 86.50 173 THR A C 1
ATOM 1305 O O . THR A 1 173 ? 44.101 2.012 -1.589 1.00 86.50 173 THR A O 1
ATOM 1308 N N . THR A 1 174 ? 43.739 0.296 -2.998 1.00 85.38 174 THR A N 1
ATOM 1309 C CA . THR A 1 174 ? 43.069 1.075 -4.055 1.00 85.38 174 THR A CA 1
ATOM 1310 C C . THR A 1 174 ? 41.878 1.864 -3.507 1.00 85.38 174 THR A C 1
ATOM 1312 O O . THR A 1 174 ? 41.762 3.078 -3.701 1.00 85.38 174 THR A O 1
ATOM 1315 N N . TYR A 1 175 ? 41.005 1.198 -2.748 1.00 88.94 175 TYR A N 1
ATOM 1316 C CA . TYR A 1 175 ? 39.736 1.787 -2.321 1.00 88.94 175 TYR A CA 1
ATOM 1317 C C . TYR A 1 175 ? 39.839 2.705 -1.086 1.00 88.94 175 TYR A C 1
ATOM 1319 O O . TYR A 1 175 ? 38.901 3.459 -0.817 1.00 88.94 175 TYR A O 1
ATOM 1327 N N . LYS A 1 176 ? 40.995 2.775 -0.402 1.00 91.31 176 LYS A N 1
ATOM 1328 C CA . LYS A 1 176 ? 41.276 3.842 0.587 1.00 91.31 176 LYS A CA 1
ATOM 1329 C C . LYS A 1 176 ? 41.178 5.235 -0.042 1.00 91.31 176 LYS A C 1
ATOM 1331 O O . LYS A 1 176 ? 40.598 6.147 0.547 1.00 91.31 176 LYS A O 1
ATOM 1336 N N . HIS A 1 177 ? 41.697 5.391 -1.260 1.00 90.31 177 HIS A N 1
ATOM 1337 C CA . HIS A 1 177 ? 41.634 6.649 -2.008 1.00 90.31 177 HIS A CA 1
ATOM 1338 C C . HIS A 1 177 ? 40.202 6.973 -2.476 1.00 90.31 177 HIS A C 1
ATOM 1340 O O . HIS A 1 177 ? 39.784 8.132 -2.435 1.00 90.31 177 HIS A O 1
ATOM 1346 N N . VAL A 1 178 ? 39.409 5.954 -2.828 1.00 92.19 178 VAL A N 1
ATOM 1347 C CA . VAL A 1 178 ? 37.976 6.089 -3.163 1.00 92.19 178 VAL A CA 1
ATOM 1348 C C . VAL A 1 178 ? 37.173 6.591 -1.954 1.00 92.19 178 VAL A C 1
ATOM 1350 O O . VAL A 1 178 ? 36.440 7.573 -2.066 1.00 92.19 178 VAL A O 1
ATOM 1353 N N . SER A 1 179 ? 37.375 5.993 -0.775 1.00 92.19 179 SER A N 1
ATOM 1354 C CA . SER A 1 179 ? 36.719 6.406 0.477 1.00 92.19 179 SER A CA 1
ATOM 1355 C C . SER A 1 179 ? 37.086 7.840 0.890 1.00 92.19 179 SER A C 1
ATOM 1357 O O . SER A 1 179 ? 36.213 8.659 1.191 1.00 92.19 179 SER A O 1
ATOM 1359 N N . ASN A 1 180 ? 38.371 8.200 0.800 1.00 91.12 180 ASN A N 1
ATOM 1360 C CA . ASN A 1 180 ? 38.831 9.570 1.032 1.00 91.12 180 ASN A CA 1
ATOM 1361 C C . ASN A 1 180 ? 38.216 10.583 0.044 1.00 91.12 180 ASN A C 1
ATOM 1363 O O . ASN A 1 180 ? 37.844 11.686 0.454 1.00 91.12 180 ASN A O 1
ATOM 1367 N N . SER A 1 181 ? 38.062 10.204 -1.232 1.00 90.94 181 SER A N 1
ATOM 1368 C CA . SER A 1 181 ? 37.404 11.026 -2.262 1.00 90.94 181 SER A CA 1
ATOM 1369 C C . SER A 1 181 ? 35.931 11.283 -1.920 1.00 90.94 181 SER A C 1
ATOM 1371 O O . SER A 1 181 ? 35.474 12.428 -1.953 1.00 90.94 181 SER A O 1
ATOM 1373 N N . LEU A 1 182 ? 35.198 10.235 -1.527 1.00 90.00 182 LEU A N 1
ATOM 1374 C CA . LEU A 1 182 ? 33.795 10.337 -1.120 1.00 90.00 182 LEU A CA 1
ATOM 1375 C C . LEU A 1 182 ? 33.628 11.248 0.109 1.00 90.00 182 LEU A C 1
ATOM 1377 O O . LEU A 1 182 ? 32.777 12.138 0.107 1.00 90.00 182 LEU A O 1
ATOM 1381 N N . SER A 1 183 ? 34.488 11.108 1.123 1.00 88.69 183 SER A N 1
ATOM 1382 C CA . SER A 1 183 ? 34.428 11.941 2.333 1.00 88.69 183 SER A CA 1
ATOM 1383 C C . SER A 1 183 ? 34.697 13.430 2.061 1.00 88.69 183 SER A C 1
ATOM 1385 O O . SER A 1 183 ? 34.066 14.308 2.660 1.00 88.69 183 SER A O 1
ATOM 1387 N N . ALA A 1 184 ? 35.596 13.750 1.122 1.00 84.69 184 ALA A N 1
ATOM 1388 C CA . ALA A 1 184 ? 35.844 15.128 0.692 1.00 84.69 184 ALA A CA 1
ATOM 1389 C C . ALA A 1 184 ? 34.610 15.756 0.021 1.00 84.69 184 ALA A C 1
ATOM 1391 O O . ALA A 1 184 ? 34.185 16.849 0.412 1.00 84.69 184 ALA A O 1
ATOM 1392 N N . LEU A 1 185 ? 33.979 15.034 -0.913 1.00 82.94 185 LEU A N 1
ATOM 1393 C CA . LEU A 1 185 ? 32.705 15.436 -1.522 1.00 82.94 185 LEU A CA 1
ATOM 1394 C C . LEU A 1 185 ? 31.609 15.625 -0.465 1.00 82.94 185 LEU A C 1
ATOM 1396 O O . LEU A 1 185 ? 30.842 16.593 -0.529 1.00 82.94 185 LEU A O 1
ATOM 1400 N N . SER A 1 186 ? 31.540 14.734 0.529 1.00 78.56 186 SER A N 1
ATOM 1401 C CA . SER A 1 186 ? 30.575 14.792 1.634 1.00 78.56 186 SER A CA 1
ATOM 1402 C C . SER A 1 186 ? 30.697 16.056 2.487 1.00 78.56 186 SER A C 1
ATOM 1404 O O . SER A 1 186 ? 29.676 16.678 2.808 1.00 78.56 186 SER A O 1
ATOM 1406 N N . LYS A 1 187 ? 31.922 16.529 2.733 1.00 74.94 187 LYS A N 1
ATOM 1407 C CA . LYS A 1 187 ? 32.199 17.791 3.443 1.00 74.94 187 LYS A CA 1
ATOM 1408 C C . LYS A 1 187 ? 31.855 19.036 2.614 1.00 74.94 187 LYS A C 1
ATOM 1410 O O . LYS A 1 187 ? 31.255 19.963 3.159 1.00 74.94 187 LYS A O 1
ATOM 1415 N N . GLN A 1 188 ? 32.132 19.043 1.306 1.00 69.75 188 GLN A N 1
ATOM 1416 C CA . GLN A 1 188 ? 31.850 20.190 0.424 1.00 69.75 188 GLN A CA 1
ATOM 1417 C C . GLN A 1 188 ? 30.353 20.573 0.404 1.00 69.75 188 GLN A C 1
ATOM 1419 O O . GLN A 1 188 ? 30.018 21.753 0.502 1.00 69.75 188 GLN A O 1
ATOM 1424 N N . ARG A 1 189 ? 29.429 19.593 0.388 1.00 67.62 189 ARG A N 1
ATOM 1425 C CA . ARG A 1 189 ? 27.974 19.873 0.464 1.00 67.62 189 ARG A CA 1
ATOM 1426 C C . ARG A 1 189 ? 27.571 20.541 1.775 1.00 67.62 189 ARG A C 1
ATOM 1428 O O . ARG A 1 189 ? 26.762 21.462 1.738 1.00 67.62 189 ARG A O 1
ATOM 1435 N N . LYS A 1 190 ? 28.112 20.103 2.920 1.00 60.28 190 LYS A N 1
ATOM 1436 C CA . LYS A 1 190 ? 27.784 20.696 4.233 1.00 60.28 190 LYS A CA 1
ATOM 1437 C C . LYS A 1 190 ? 28.176 22.179 4.279 1.00 60.28 190 LYS A C 1
ATOM 1439 O O . LYS A 1 190 ? 27.387 22.996 4.740 1.00 60.28 190 LYS A O 1
ATOM 1444 N N . ALA A 1 191 ? 29.336 22.532 3.719 1.00 59.16 191 ALA A N 1
ATOM 1445 C CA . ALA A 1 191 ? 29.789 23.920 3.611 1.00 59.16 191 ALA A CA 1
ATOM 1446 C C . ALA A 1 191 ? 28.904 24.782 2.685 1.00 59.16 191 ALA A C 1
ATOM 1448 O O . ALA A 1 191 ? 28.654 25.946 2.992 1.00 59.16 191 ALA A O 1
ATOM 1449 N N . ASN A 1 192 ? 28.398 24.218 1.583 1.00 56.78 192 ASN A N 1
ATOM 1450 C CA . ASN A 1 192 ? 27.513 24.940 0.660 1.00 56.78 192 ASN A CA 1
ATOM 1451 C C . ASN A 1 192 ? 26.086 25.103 1.213 1.00 56.78 192 ASN A C 1
ATOM 1453 O O . ASN A 1 192 ? 25.486 26.161 1.043 1.00 56.78 192 ASN A O 1
ATOM 1457 N N . HIS A 1 193 ? 25.556 24.103 1.924 1.00 52.62 193 HIS A N 1
ATOM 1458 C CA . HIS A 1 193 ? 24.184 24.133 2.449 1.00 52.62 193 HIS A CA 1
ATOM 1459 C C . HIS A 1 193 ? 23.974 25.209 3.533 1.00 52.62 193 HIS A C 1
ATOM 1461 O O . HIS A 1 193 ? 22.869 25.732 3.671 1.00 52.62 193 HIS A O 1
ATOM 1467 N N . LEU A 1 194 ? 25.039 25.577 4.255 1.00 48.69 194 LEU A N 1
ATOM 1468 C CA . LEU A 1 194 ? 25.060 26.671 5.235 1.00 48.69 194 LEU A CA 1
ATOM 1469 C C . LEU A 1 194 ? 25.027 28.076 4.600 1.00 48.69 194 LEU A C 1
ATOM 1471 O O . LEU A 1 194 ? 24.830 29.055 5.314 1.00 48.69 194 LEU A O 1
ATOM 1475 N N . LYS A 1 195 ? 25.227 28.201 3.279 1.00 47.22 195 LYS A N 1
ATOM 1476 C CA . LYS A 1 195 ? 25.267 29.495 2.570 1.00 47.22 195 LYS A CA 1
ATOM 1477 C C . LYS A 1 195 ? 23.964 29.864 1.855 1.00 47.22 195 LYS A C 1
ATOM 1479 O O . LYS A 1 195 ? 23.852 30.981 1.358 1.00 47.22 195 LYS A O 1
ATOM 1484 N N . THR A 1 196 ? 22.982 28.964 1.784 1.00 39.94 196 THR A N 1
ATOM 1485 C CA . THR A 1 196 ? 21.763 29.160 0.979 1.00 39.94 196 THR A CA 1
ATOM 1486 C C . THR A 1 196 ? 20.485 29.108 1.818 1.00 39.94 196 THR A C 1
ATOM 1488 O O . THR A 1 196 ? 19.768 28.107 1.802 1.00 39.94 196 THR A O 1
ATOM 1491 N N . ASN A 1 197 ? 20.138 30.222 2.473 1.00 37.81 197 ASN A N 1
ATOM 1492 C CA . ASN A 1 197 ? 18.782 30.467 2.993 1.00 37.81 197 ASN A CA 1
ATOM 1493 C C . ASN A 1 197 ? 17.818 30.795 1.834 1.00 37.81 197 ASN A C 1
ATOM 1495 O O . ASN A 1 197 ? 17.346 31.921 1.685 1.00 37.81 197 ASN A O 1
ATOM 1499 N N . SER A 1 198 ? 17.570 29.813 0.962 1.00 33.88 198 SER A N 1
ATOM 1500 C CA . SER A 1 198 ? 16.697 29.961 -0.205 1.00 33.88 198 SER A CA 1
ATOM 1501 C C . SER A 1 198 ? 15.302 29.402 0.064 1.00 33.88 198 SER A C 1
ATOM 1503 O O . SER A 1 198 ? 15.149 28.282 0.548 1.00 33.88 198 SER A O 1
ATOM 1505 N N . LYS A 1 199 ? 14.285 30.199 -0.284 1.00 35.78 199 LYS A N 1
ATOM 1506 C CA . LYS A 1 199 ? 12.853 29.920 -0.107 1.00 35.78 199 LYS A CA 1
ATOM 1507 C C . LYS A 1 199 ? 12.480 28.527 -0.631 1.00 35.78 199 LYS A C 1
ATOM 1509 O O . LYS A 1 199 ? 12.539 28.273 -1.837 1.00 35.78 199 LYS A O 1
ATOM 1514 N N . THR A 1 200 ? 12.014 27.650 0.252 1.00 31.55 200 THR A N 1
ATOM 1515 C CA . THR A 1 200 ? 11.426 26.361 -0.121 1.00 31.55 200 THR A CA 1
ATOM 1516 C C . THR A 1 200 ? 10.107 26.583 -0.863 1.00 31.55 200 THR A C 1
ATOM 1518 O O . THR A 1 200 ? 9.069 26.855 -0.266 1.00 31.55 200 THR A O 1
ATOM 1521 N N . LYS A 1 201 ? 10.134 26.450 -2.196 1.00 34.16 201 LYS A N 1
ATOM 1522 C CA . LYS A 1 201 ? 8.908 26.256 -2.988 1.00 34.16 201 LYS A CA 1
ATOM 1523 C C . LYS A 1 201 ? 8.166 25.020 -2.465 1.00 34.16 201 LYS A C 1
ATOM 1525 O O . LYS A 1 201 ? 8.818 24.039 -2.108 1.00 34.16 201 LYS A O 1
ATOM 1530 N N . ASN A 1 202 ? 6.832 25.050 -2.508 1.00 32.47 202 ASN A N 1
ATOM 1531 C CA . ASN A 1 202 ? 5.937 23.939 -2.153 1.00 32.47 202 ASN A CA 1
ATOM 1532 C C . ASN A 1 202 ? 6.169 22.700 -3.044 1.00 32.47 202 ASN A C 1
ATOM 1534 O O . ASN A 1 202 ? 5.405 22.428 -3.972 1.00 32.47 202 ASN A O 1
ATOM 1538 N N . ARG A 1 203 ? 7.233 21.941 -2.775 1.00 35.34 203 ARG A N 1
ATOM 1539 C CA . ARG A 1 203 ? 7.441 20.602 -3.325 1.00 35.34 203 ARG A CA 1
ATOM 1540 C C . ARG A 1 203 ? 6.506 19.650 -2.586 1.00 35.34 203 ARG A C 1
ATOM 1542 O O . ARG A 1 203 ? 6.541 19.585 -1.360 1.00 35.34 203 ARG A O 1
ATOM 1549 N N . ARG A 1 204 ? 5.660 18.932 -3.332 1.00 43.03 204 ARG A N 1
ATOM 1550 C CA . ARG A 1 204 ? 4.894 17.803 -2.784 1.00 43.03 204 ARG A CA 1
ATOM 1551 C C . ARG A 1 204 ? 5.891 16.788 -2.220 1.00 43.03 204 ARG A C 1
ATOM 1553 O O . ARG A 1 204 ? 6.919 16.558 -2.852 1.00 43.03 204 ARG A O 1
ATOM 1560 N N . LEU A 1 205 ? 5.594 16.218 -1.051 1.00 38.53 205 LEU A N 1
ATOM 1561 C CA . LEU A 1 205 ? 6.522 15.320 -0.351 1.00 38.53 205 LEU A CA 1
ATOM 1562 C C . LEU A 1 205 ? 6.827 14.041 -1.150 1.00 38.53 205 LEU A C 1
ATOM 1564 O O . LEU A 1 205 ? 7.915 13.491 -1.025 1.00 38.53 205 LEU A O 1
ATOM 1568 N N . LEU A 1 206 ? 5.877 13.617 -1.990 1.00 48.66 206 LEU A N 1
ATOM 1569 C CA . LEU A 1 206 ? 5.966 12.456 -2.870 1.00 48.66 206 LEU A CA 1
ATOM 1570 C C . LEU A 1 206 ? 5.735 12.881 -4.329 1.00 48.66 206 LEU A C 1
ATOM 1572 O O . LEU A 1 206 ? 4.749 13.558 -4.649 1.00 48.66 206 LEU A O 1
ATOM 1576 N N . GLY A 1 207 ? 6.664 12.496 -5.206 1.00 45.78 207 GLY A N 1
ATOM 1577 C CA . GLY A 1 207 ? 6.529 12.582 -6.662 1.00 45.78 207 GLY A CA 1
ATOM 1578 C C . GLY A 1 207 ? 5.936 11.296 -7.250 1.00 45.78 207 GLY A C 1
ATOM 1579 O O . GLY A 1 207 ? 5.801 10.297 -6.553 1.00 45.78 207 GLY A O 1
ATOM 1580 N N . LEU A 1 208 ? 5.580 11.312 -8.538 1.00 58.12 208 LEU A N 1
ATOM 1581 C CA . LEU A 1 208 ? 5.115 10.107 -9.253 1.00 58.12 208 LEU A CA 1
ATOM 1582 C C . LEU A 1 208 ? 6.271 9.294 -9.865 1.00 58.12 208 LEU A C 1
ATOM 1584 O O . LEU A 1 208 ? 6.123 8.098 -10.088 1.00 58.12 208 LEU A O 1
ATOM 1588 N N . PHE A 1 209 ? 7.400 9.959 -10.127 1.00 67.56 209 PHE A N 1
ATOM 1589 C CA . PHE A 1 209 ? 8.659 9.389 -10.607 1.00 67.56 209 PHE A CA 1
ATOM 1590 C C . PHE A 1 209 ? 9.837 10.286 -10.193 1.00 67.56 209 PHE A C 1
ATOM 1592 O O . PHE A 1 209 ? 9.631 11.484 -9.962 1.00 67.56 209 PHE A O 1
ATOM 1599 N N . PRO A 1 210 ? 11.073 9.757 -10.160 1.00 77.56 210 PRO A N 1
ATOM 1600 C CA . PRO A 1 210 ? 12.290 10.559 -10.073 1.00 77.56 210 PRO A CA 1
ATOM 1601 C C . PRO A 1 210 ? 12.480 11.511 -11.266 1.00 77.56 210 PRO A C 1
ATOM 1603 O O . PRO A 1 210 ? 12.082 11.214 -12.393 1.00 77.56 210 PRO A O 1
ATOM 1606 N N . ASP A 1 211 ? 13.183 12.627 -11.043 1.00 75.62 211 ASP A N 1
ATOM 1607 C CA . ASP A 1 211 ? 13.513 13.618 -12.087 1.00 75.62 211 ASP A CA 1
ATOM 1608 C C . ASP A 1 211 ? 14.402 13.059 -13.218 1.00 75.62 211 ASP A C 1
ATOM 1610 O O . ASP A 1 211 ? 14.444 13.641 -14.297 1.00 75.62 211 ASP A O 1
ATOM 1614 N N . TRP A 1 212 ? 15.109 11.947 -12.980 1.00 81.25 212 TRP A N 1
ATOM 1615 C CA . TRP A 1 212 ? 15.965 11.286 -13.973 1.00 81.25 212 TRP A CA 1
ATOM 1616 C C . TRP A 1 212 ? 15.224 10.283 -14.869 1.00 81.25 212 TRP A C 1
ATOM 1618 O O . TRP A 1 212 ? 15.751 9.931 -15.919 1.00 81.25 212 TRP A O 1
ATOM 1628 N N . VAL A 1 213 ? 14.013 9.846 -14.498 1.00 76.00 213 VAL A N 1
ATOM 1629 C CA . VAL A 1 213 ? 13.135 9.104 -15.416 1.00 76.00 213 VAL A CA 1
ATOM 1630 C C . VAL A 1 213 ? 12.519 10.143 -16.348 1.00 76.00 213 VAL A C 1
ATOM 1632 O O . VAL A 1 213 ? 11.751 10.991 -15.880 1.00 76.00 213 VAL A O 1
ATOM 1635 N N . SER A 1 214 ? 12.893 10.127 -17.630 1.00 75.94 214 SER A N 1
ATOM 1636 C CA . SER A 1 214 ? 12.453 11.134 -18.606 1.00 75.94 214 SER A CA 1
ATOM 1637 C C . SER A 1 214 ? 10.941 11.067 -18.839 1.00 75.94 214 SER A C 1
ATOM 1639 O O . SER A 1 214 ? 10.323 10.041 -18.585 1.00 75.94 214 SER A O 1
ATOM 1641 N N . GLU A 1 215 ? 10.303 12.130 -19.338 1.00 68.69 215 GLU A N 1
ATOM 1642 C CA . GLU A 1 215 ? 8.855 12.069 -19.611 1.00 68.69 215 GLU A CA 1
ATOM 1643 C C . GLU A 1 215 ? 8.486 11.020 -20.672 1.00 68.69 215 GLU A C 1
ATOM 1645 O O . GLU A 1 215 ? 7.423 10.417 -20.550 1.00 68.69 215 GLU A O 1
ATOM 1650 N N . LYS A 1 216 ? 9.384 10.738 -21.630 1.00 71.06 216 LYS A N 1
ATOM 1651 C CA . LYS A 1 216 ? 9.259 9.610 -22.568 1.00 71.06 216 LYS A CA 1
ATOM 1652 C C . LYS A 1 216 ? 9.256 8.275 -21.816 1.00 71.06 216 LYS A C 1
ATOM 1654 O O . LYS A 1 216 ? 8.310 7.509 -21.954 1.00 71.06 216 LYS A O 1
ATOM 1659 N N . ASP A 1 217 ? 10.229 8.051 -20.930 1.00 69.38 217 ASP A N 1
ATOM 1660 C CA . ASP A 1 217 ? 10.291 6.829 -20.111 1.00 69.38 217 ASP A CA 1
ATOM 1661 C C . ASP A 1 217 ? 9.110 6.709 -19.127 1.00 69.38 217 ASP A C 1
ATOM 1663 O O . ASP A 1 217 ? 8.682 5.607 -18.808 1.00 69.38 217 ASP A O 1
ATOM 1667 N N . ARG A 1 218 ? 8.560 7.825 -18.625 1.00 69.62 218 ARG A N 1
ATOM 1668 C CA . ARG A 1 218 ? 7.386 7.817 -17.729 1.00 69.62 218 ARG A CA 1
ATOM 1669 C C . ARG A 1 218 ? 6.116 7.394 -18.452 1.00 69.62 218 ARG A C 1
ATOM 1671 O O . ARG A 1 218 ? 5.367 6.607 -17.881 1.00 69.62 218 ARG A O 1
ATOM 1678 N N . ARG A 1 219 ? 5.891 7.918 -19.667 1.00 65.31 219 ARG A N 1
ATOM 1679 C CA . ARG A 1 219 ? 4.813 7.452 -20.551 1.00 65.31 219 ARG A CA 1
ATOM 1680 C C . ARG A 1 219 ? 5.014 5.965 -20.805 1.00 65.31 219 ARG A C 1
ATOM 1682 O O . ARG A 1 219 ? 4.225 5.173 -20.324 1.00 65.31 219 ARG A O 1
ATOM 1689 N N . PHE A 1 220 ? 6.159 5.595 -21.371 1.00 65.12 220 PHE A N 1
ATOM 1690 C CA . PHE A 1 220 ? 6.527 4.209 -21.646 1.00 65.12 220 PHE A CA 1
ATOM 1691 C C . PHE A 1 220 ? 6.325 3.245 -20.456 1.00 65.12 220 PHE A C 1
ATOM 1693 O O . PHE A 1 220 ? 5.878 2.116 -20.639 1.00 65.12 220 PHE A O 1
ATOM 1700 N N . LEU A 1 221 ? 6.632 3.657 -19.220 1.00 59.50 221 LEU A N 1
ATOM 1701 C CA . LEU A 1 221 ? 6.391 2.815 -18.049 1.00 59.50 221 LEU A CA 1
ATOM 1702 C C . LEU A 1 221 ? 4.902 2.730 -17.685 1.00 59.50 221 LEU A C 1
ATOM 1704 O O . LEU A 1 221 ? 4.415 1.620 -17.542 1.00 59.50 221 LEU A O 1
ATOM 1708 N N . GLU A 1 222 ? 4.154 3.829 -17.546 1.00 55.88 222 GLU A N 1
ATOM 1709 C CA . GLU A 1 222 ? 2.781 3.773 -16.993 1.00 55.88 222 GLU A CA 1
ATOM 1710 C C . GLU A 1 222 ? 1.754 3.001 -17.862 1.00 55.88 222 GLU A C 1
ATOM 1712 O O . GLU A 1 222 ? 0.707 2.610 -17.342 1.00 55.88 222 GLU A O 1
ATOM 1717 N N . ASP A 1 223 ? 2.079 2.704 -19.123 1.00 50.84 223 ASP A N 1
ATOM 1718 C CA . ASP A 1 223 ? 1.128 2.686 -20.242 1.00 50.84 223 ASP A CA 1
ATOM 1719 C C . ASP A 1 223 ? 0.833 1.322 -20.914 1.00 50.84 223 ASP A C 1
ATOM 1721 O O . ASP A 1 223 ? 1.552 0.826 -21.783 1.00 50.84 223 ASP A O 1
ATOM 1725 N N . SER A 1 224 ? -0.212 0.642 -20.461 1.00 44.16 224 SER A N 1
ATOM 1726 C CA . SER A 1 224 ? -0.693 -0.663 -20.951 1.00 44.16 224 SER A CA 1
ATOM 1727 C C . SER A 1 224 ? -1.567 -0.678 -22.214 1.00 44.16 224 SER A C 1
ATOM 1729 O O . SER A 1 224 ? -2.673 -1.222 -22.158 1.00 44.16 224 SER A O 1
ATOM 1731 N N . GLY A 1 225 ? -1.055 -0.213 -23.359 1.00 46.09 225 GLY A N 1
ATOM 1732 C CA . GLY A 1 225 ? -1.849 -0.265 -24.590 1.00 46.09 225 GLY A CA 1
ATOM 1733 C C . GLY A 1 225 ? -1.163 -0.185 -25.961 1.00 46.09 225 GLY A C 1
ATOM 1734 O O . GLY A 1 225 ? -0.648 -1.182 -26.467 1.00 46.09 225 GLY A O 1
ATOM 1735 N N . ASP A 1 226 ? -1.269 0.989 -26.584 1.00 38.81 226 ASP A N 1
ATOM 1736 C CA . ASP A 1 226 ? -0.847 1.365 -27.941 1.00 38.81 226 ASP A CA 1
ATOM 1737 C C . ASP A 1 226 ? -0.257 2.771 -27.867 1.00 38.81 226 ASP A C 1
ATOM 1739 O O . ASP A 1 226 ? -0.961 3.771 -27.960 1.00 38.81 226 ASP A O 1
ATOM 1743 N N . GLU A 1 227 ? 1.058 2.831 -27.753 1.00 40.16 227 GLU A N 1
ATOM 1744 C CA . GLU A 1 227 ? 1.853 3.687 -28.627 1.00 40.16 227 GLU A CA 1
ATOM 1745 C C . GLU A 1 227 ? 3.224 3.008 -28.758 1.00 40.16 227 GLU A C 1
ATOM 1747 O O . GLU A 1 227 ? 4.236 3.436 -28.202 1.00 40.16 227 GLU A O 1
ATOM 1752 N N . TYR A 1 228 ? 3.258 1.904 -29.518 1.00 44.28 228 TYR A N 1
ATOM 1753 C CA . TYR A 1 228 ? 4.511 1.515 -30.174 1.00 44.28 228 TYR A CA 1
ATOM 1754 C C . TYR A 1 228 ? 4.882 2.506 -31.288 1.00 44.28 228 TYR A C 1
ATOM 1756 O O . TYR A 1 228 ? 6.022 2.499 -31.726 1.00 44.28 228 TYR A O 1
ATOM 1764 N N . ASP A 1 229 ? 3.979 3.417 -31.668 1.00 41.12 229 ASP A N 1
ATOM 1765 C CA . ASP A 1 229 ? 4.118 4.375 -32.774 1.00 41.12 229 ASP A CA 1
ATOM 1766 C C . ASP A 1 229 ? 5.251 5.418 -32.615 1.00 41.12 229 ASP A C 1
ATOM 1768 O O . ASP A 1 229 ? 5.527 6.165 -33.553 1.00 41.12 229 ASP A O 1
ATOM 1772 N N . GLU A 1 230 ? 5.945 5.479 -31.468 1.00 44.59 230 GLU A N 1
ATOM 1773 C CA . GLU A 1 230 ? 7.174 6.286 -31.303 1.00 44.59 230 GLU A CA 1
ATOM 1774 C C . GLU A 1 230 ? 8.473 5.512 -31.655 1.00 44.59 230 GLU A C 1
ATOM 1776 O O . GLU A 1 230 ? 9.565 6.068 -31.504 1.00 44.59 230 GLU A O 1
ATOM 1781 N N . TYR A 1 231 ? 8.361 4.254 -32.110 1.00 47.69 231 TYR A N 1
ATOM 1782 C CA . TYR A 1 231 ? 9.431 3.406 -32.662 1.00 47.69 231 TYR A CA 1
ATOM 1783 C C . TYR A 1 231 ? 8.915 2.640 -33.888 1.00 47.69 231 TYR A C 1
ATOM 1785 O O . TYR A 1 231 ? 7.794 2.135 -33.882 1.00 47.69 231 TYR A O 1
ATOM 1793 N N . GLU A 1 232 ? 9.714 2.495 -34.948 1.00 51.91 232 GLU A N 1
ATOM 1794 C CA . GLU A 1 232 ? 9.256 1.662 -36.068 1.00 51.91 232 GLU A CA 1
ATOM 1795 C C . GLU A 1 232 ? 9.200 0.181 -35.629 1.00 51.91 232 GLU A C 1
ATOM 1797 O O . GLU A 1 232 ? 10.093 -0.270 -34.910 1.00 51.91 232 GLU A O 1
ATOM 1802 N N . PRO A 1 233 ? 8.221 -0.638 -36.072 1.00 49.59 233 PRO A N 1
ATOM 1803 C CA . PRO A 1 233 ? 8.166 -2.065 -35.721 1.00 49.59 233 PRO A CA 1
ATOM 1804 C C . PRO A 1 233 ? 9.427 -2.872 -36.091 1.00 49.59 233 PRO A C 1
ATOM 1806 O O . PRO A 1 233 ? 9.648 -3.955 -35.555 1.00 49.59 233 PRO A O 1
ATOM 1809 N N . SER A 1 234 ? 10.267 -2.344 -36.986 1.00 54.06 234 SER A N 1
ATOM 1810 C CA . SER A 1 234 ? 11.606 -2.834 -37.344 1.00 54.06 234 SER A CA 1
ATOM 1811 C C . SER A 1 234 ? 12.697 -2.581 -36.290 1.00 54.06 234 SER A C 1
ATOM 1813 O O . SER A 1 234 ? 13.772 -3.170 -36.388 1.00 54.06 234 SER A O 1
ATOM 1815 N N . GLU A 1 235 ? 12.451 -1.720 -35.301 1.00 66.62 235 GLU A N 1
ATOM 1816 C CA . GLU A 1 235 ? 13.381 -1.360 -34.218 1.00 66.62 235 GLU A CA 1
ATOM 1817 C C . GLU A 1 235 ? 13.117 -2.146 -32.917 1.00 66.62 235 GLU A C 1
ATOM 1819 O O . GLU A 1 235 ? 13.891 -2.057 -31.960 1.00 66.62 235 GLU A O 1
ATOM 1824 N N . ILE A 1 236 ? 12.040 -2.941 -32.883 1.00 79.19 236 ILE A N 1
ATOM 1825 C CA . ILE A 1 236 ? 11.625 -3.763 -31.742 1.00 79.19 236 ILE A CA 1
ATOM 1826 C C . ILE A 1 236 ? 12.163 -5.187 -31.910 1.00 79.19 236 ILE A C 1
ATOM 1828 O O . ILE A 1 236 ? 11.890 -5.853 -32.905 1.00 79.19 236 ILE A O 1
ATOM 1832 N N . LEU A 1 237 ? 12.895 -5.688 -30.913 1.00 88.12 237 LEU A N 1
ATOM 1833 C CA . LEU A 1 237 ? 13.394 -7.063 -30.900 1.00 88.12 237 LEU A CA 1
ATOM 1834 C C . LEU A 1 237 ? 12.363 -7.975 -30.222 1.00 88.12 237 LEU A C 1
ATOM 1836 O O . LEU A 1 237 ? 12.282 -8.016 -28.996 1.00 88.12 237 LEU A O 1
ATOM 1840 N N . ILE A 1 238 ? 11.562 -8.702 -30.999 1.00 86.62 238 ILE A N 1
ATOM 1841 C CA . ILE A 1 238 ? 10.557 -9.628 -30.460 1.00 86.62 238 ILE A CA 1
ATOM 1842 C C . ILE A 1 238 ? 11.228 -10.954 -30.088 1.00 86.62 238 ILE A C 1
ATOM 1844 O O . ILE A 1 238 ? 11.890 -11.583 -30.913 1.00 86.62 238 ILE A O 1
ATOM 1848 N N . VAL A 1 239 ? 11.003 -11.408 -28.861 1.00 93.50 239 VAL A N 1
ATOM 1849 C CA . VAL A 1 239 ? 11.380 -12.726 -28.352 1.00 93.50 239 VAL A CA 1
ATOM 1850 C C . VAL A 1 239 ? 10.107 -13.526 -28.104 1.00 93.50 239 VAL A C 1
ATOM 1852 O O . VAL A 1 239 ? 9.164 -13.021 -27.491 1.00 93.50 239 VAL A O 1
ATOM 1855 N N . ALA A 1 240 ? 10.071 -14.764 -28.588 1.00 89.81 240 ALA A N 1
ATOM 1856 C CA . ALA A 1 240 ? 8.979 -15.688 -28.312 1.00 89.81 240 ALA A CA 1
ATOM 1857 C C . ALA A 1 240 ? 9.518 -17.116 -28.183 1.00 89.81 240 ALA A C 1
ATOM 1859 O O . ALA A 1 240 ? 10.168 -17.624 -29.100 1.00 89.81 240 ALA A O 1
ATOM 1860 N N . ALA A 1 241 ? 9.240 -17.766 -27.050 1.00 84.19 241 ALA A N 1
ATOM 1861 C CA . ALA A 1 241 ? 9.735 -19.112 -26.750 1.00 84.19 241 ALA A CA 1
ATOM 1862 C C . ALA A 1 241 ? 9.214 -20.192 -27.727 1.00 84.19 241 ALA A C 1
ATOM 1864 O O . ALA A 1 241 ? 9.832 -21.244 -27.878 1.00 84.19 241 ALA A O 1
ATOM 1865 N N . ASP A 1 242 ? 8.103 -19.923 -28.419 1.00 84.50 242 ASP A N 1
ATOM 1866 C CA . ASP A 1 242 ? 7.515 -20.779 -29.457 1.00 84.50 242 ASP A CA 1
ATOM 1867 C C . ASP A 1 242 ? 8.190 -20.649 -30.842 1.00 84.50 242 ASP A C 1
ATOM 1869 O O . ASP A 1 242 ? 7.852 -21.387 -31.768 1.00 84.50 242 ASP A O 1
ATOM 1873 N N . GLY A 1 243 ? 9.147 -19.725 -30.993 1.00 87.50 243 GLY A N 1
ATOM 1874 C CA . GLY A 1 243 ? 9.836 -19.445 -32.253 1.00 87.50 243 GLY A CA 1
ATOM 1875 C C . GLY A 1 243 ? 9.102 -18.491 -33.202 1.00 87.50 243 GLY A C 1
ATOM 1876 O O . GLY A 1 243 ? 9.525 -18.354 -34.348 1.00 87.50 243 GLY A O 1
ATOM 1877 N N . THR A 1 244 ? 8.031 -17.816 -32.765 1.00 84.12 244 THR A N 1
ATOM 1878 C CA . THR A 1 244 ? 7.302 -16.825 -33.589 1.00 84.12 244 THR A CA 1
ATOM 1879 C C . THR A 1 244 ? 7.908 -15.414 -33.575 1.00 84.12 244 THR A C 1
ATOM 1881 O O . THR A 1 244 ? 7.473 -14.552 -34.340 1.00 84.12 244 THR A O 1
ATOM 1884 N N . GLY A 1 245 ? 8.905 -15.164 -32.719 1.00 86.75 245 GLY A N 1
ATOM 1885 C CA . GLY A 1 245 ? 9.625 -13.892 -32.608 1.00 86.75 245 GLY A CA 1
ATOM 1886 C C . GLY A 1 245 ? 10.836 -13.778 -33.543 1.00 86.75 245 GLY A C 1
ATOM 1887 O O . GLY A 1 245 ? 11.160 -14.689 -34.300 1.00 86.75 245 GLY A O 1
ATOM 1888 N N . ASN A 1 246 ? 11.554 -12.654 -33.457 1.00 89.50 246 ASN A N 1
ATOM 1889 C CA . ASN A 1 246 ? 12.872 -12.498 -34.083 1.00 89.50 246 ASN A CA 1
ATOM 1890 C C . ASN A 1 246 ? 13.933 -13.388 -33.414 1.00 89.50 246 ASN A C 1
ATOM 1892 O O . ASN A 1 246 ? 14.890 -13.798 -34.068 1.00 89.50 246 ASN A O 1
ATOM 1896 N N . PHE A 1 247 ? 13.756 -13.669 -32.119 1.00 95.38 247 PHE A N 1
ATOM 1897 C CA . PHE A 1 247 ? 14.618 -14.526 -31.311 1.00 95.38 247 PHE A CA 1
ATOM 1898 C C . PHE A 1 247 ? 13.784 -15.521 -30.499 1.00 95.38 247 PHE A C 1
ATOM 1900 O O . PHE A 1 247 ? 12.652 -15.232 -30.108 1.00 95.38 247 PHE A O 1
ATOM 1907 N N . THR A 1 248 ? 14.369 -16.679 -30.204 1.00 93.31 248 THR A N 1
ATOM 1908 C CA . THR A 1 248 ? 13.796 -17.672 -29.281 1.00 93.31 248 THR A CA 1
ATOM 1909 C C . THR A 1 248 ? 14.180 -17.418 -27.828 1.00 93.31 248 THR A C 1
ATOM 1911 O O . THR A 1 248 ? 13.451 -17.820 -26.926 1.00 93.31 248 THR A O 1
ATOM 1914 N N . THR A 1 249 ? 15.315 -16.752 -27.598 1.00 96.31 249 THR A N 1
ATOM 1915 C CA . THR A 1 249 ? 15.873 -16.512 -26.262 1.00 96.31 249 THR A CA 1
ATOM 1916 C C . THR A 1 249 ? 16.163 -15.033 -26.016 1.00 96.31 249 THR A C 1
ATOM 1918 O O . THR A 1 249 ? 16.445 -14.255 -26.934 1.00 96.31 249 THR A O 1
ATOM 1921 N N . ILE A 1 250 ? 16.125 -14.630 -24.751 1.00 97.56 250 ILE A N 1
ATOM 1922 C CA . ILE A 1 250 ? 16.341 -13.242 -24.337 1.00 97.56 250 ILE A CA 1
ATOM 1923 C C . ILE A 1 250 ? 17.834 -12.893 -24.427 1.00 97.56 250 ILE A C 1
ATOM 1925 O O . ILE A 1 250 ? 18.195 -11.774 -24.806 1.00 97.56 250 ILE A O 1
ATOM 1929 N N . ASN A 1 251 ? 18.724 -13.859 -24.162 1.00 97.19 251 ASN A N 1
ATOM 1930 C CA . ASN A 1 251 ? 20.166 -13.670 -24.334 1.00 97.19 251 ASN A CA 1
ATOM 1931 C C . ASN A 1 251 ? 20.576 -13.425 -25.802 1.00 97.19 251 ASN A C 1
ATOM 1933 O O . ASN A 1 251 ? 21.505 -12.647 -26.039 1.00 97.19 251 ASN A O 1
ATOM 1937 N N . GLU A 1 252 ? 19.899 -14.021 -26.791 1.00 96.38 252 GLU A N 1
ATOM 1938 C CA . GLU A 1 252 ? 20.138 -13.729 -28.217 1.00 96.38 252 GLU A CA 1
ATOM 1939 C C . GLU A 1 252 ? 19.777 -12.275 -28.561 1.00 96.38 252 GLU A C 1
ATOM 1941 O O . GLU A 1 252 ? 20.602 -11.557 -29.133 1.00 96.38 252 GLU A O 1
ATOM 1946 N N . ALA A 1 253 ? 18.601 -11.803 -28.132 1.00 96.25 253 ALA A N 1
ATOM 1947 C CA . ALA A 1 253 ? 18.156 -10.426 -28.360 1.00 96.25 253 ALA A CA 1
ATOM 1948 C C . ALA A 1 253 ? 19.082 -9.389 -27.691 1.00 96.25 253 ALA A C 1
ATOM 1950 O O . ALA A 1 253 ? 19.486 -8.404 -28.316 1.00 96.25 253 ALA A O 1
ATOM 1951 N N . ILE A 1 254 ? 19.506 -9.634 -26.444 1.00 96.56 254 ILE A N 1
ATOM 1952 C CA . ILE A 1 254 ? 20.489 -8.785 -25.746 1.00 96.56 254 ILE A CA 1
ATOM 1953 C C . ILE A 1 254 ? 21.844 -8.813 -26.461 1.00 96.56 254 ILE A C 1
ATOM 1955 O O . ILE A 1 254 ? 22.512 -7.781 -26.562 1.00 96.56 254 ILE A O 1
ATOM 1959 N N . SER A 1 255 ? 22.268 -9.969 -26.978 1.00 95.81 255 SER A N 1
ATOM 1960 C CA . SER A 1 255 ? 23.522 -10.091 -27.729 1.00 95.81 255 SER A CA 1
ATOM 1961 C C . SER A 1 255 ? 23.489 -9.271 -29.019 1.00 95.81 255 SER A C 1
ATOM 1963 O O . SER A 1 255 ? 24.469 -8.576 -29.304 1.00 95.81 255 SER A O 1
ATOM 1965 N N . PHE A 1 256 ? 22.357 -9.285 -29.731 1.00 95.44 256 PHE A N 1
ATOM 1966 C CA . PHE A 1 256 ? 22.111 -8.517 -30.953 1.00 95.44 256 PHE A CA 1
ATOM 1967 C C . PHE A 1 256 ? 22.053 -6.995 -30.725 1.00 95.44 256 PHE A C 1
ATOM 1969 O O . PHE A 1 256 ? 22.561 -6.238 -31.551 1.00 95.44 256 PHE A O 1
ATOM 1976 N N . ALA A 1 257 ? 21.491 -6.540 -29.598 1.00 93.25 257 ALA A N 1
ATOM 1977 C CA . ALA A 1 257 ? 21.351 -5.118 -29.267 1.00 93.25 257 ALA A CA 1
ATOM 1978 C C . ALA A 1 257 ? 22.678 -4.323 -29.387 1.00 93.25 257 ALA A C 1
ATOM 1980 O O . ALA A 1 257 ? 23.727 -4.829 -28.979 1.00 93.25 257 ALA A O 1
ATOM 1981 N N . PRO A 1 258 ? 22.686 -3.068 -29.875 1.00 93.44 258 PRO A N 1
ATOM 1982 C CA . PRO A 1 258 ? 23.911 -2.277 -29.998 1.00 93.44 258 PRO A CA 1
ATOM 1983 C C . PRO A 1 258 ? 24.621 -2.029 -28.654 1.00 93.44 258 PRO A C 1
ATOM 1985 O O . PRO A 1 258 ? 24.006 -1.776 -27.617 1.00 93.44 258 PRO A O 1
ATOM 1988 N N . ASN A 1 259 ? 25.956 -2.063 -28.679 1.00 94.56 259 ASN A N 1
ATOM 1989 C CA . ASN A 1 259 ? 26.784 -1.726 -27.519 1.00 94.56 259 ASN A CA 1
ATOM 1990 C C . ASN A 1 259 ? 26.876 -0.199 -27.351 1.00 94.56 259 ASN A C 1
ATOM 1992 O O . ASN A 1 259 ? 27.054 0.521 -28.329 1.00 94.56 259 ASN A O 1
ATOM 1996 N N . MET A 1 260 ? 26.854 0.280 -26.105 1.00 90.12 260 MET A N 1
ATOM 1997 C CA . MET A 1 260 ? 26.943 1.697 -25.724 1.00 90.12 260 MET A CA 1
ATOM 1998 C C . MET A 1 260 ? 25.877 2.586 -26.393 1.00 90.12 260 MET A C 1
ATOM 2000 O O . MET A 1 260 ? 26.135 3.755 -26.678 1.00 90.12 260 MET A O 1
ATOM 2004 N N . SER A 1 261 ? 24.684 2.032 -26.643 1.00 90.00 261 SER A N 1
ATOM 2005 C CA . SER A 1 261 ? 23.555 2.768 -27.214 1.00 90.00 261 SER A CA 1
ATOM 2006 C C . SER A 1 261 ? 23.159 3.956 -26.335 1.00 90.00 261 SER A C 1
ATOM 2008 O O . SER A 1 261 ? 22.933 3.793 -25.130 1.00 90.00 261 SER A O 1
ATOM 2010 N N . ASN A 1 262 ? 23.040 5.141 -26.938 1.00 82.88 262 ASN A N 1
ATOM 2011 C CA . ASN A 1 262 ? 22.401 6.296 -26.299 1.00 82.88 262 ASN A CA 1
ATOM 2012 C C . ASN A 1 262 ? 20.870 6.177 -26.341 1.00 82.88 262 ASN A C 1
ATOM 2014 O O . ASN A 1 262 ? 20.193 6.705 -25.462 1.00 82.88 262 ASN A O 1
ATOM 2018 N N . ASP A 1 263 ? 20.353 5.456 -27.333 1.00 84.31 263 ASP A N 1
ATOM 2019 C CA . ASP A 1 263 ? 18.932 5.251 -27.578 1.00 84.31 263 ASP A CA 1
ATOM 2020 C C . ASP A 1 263 ? 18.431 3.984 -26.874 1.00 84.31 263 ASP A C 1
ATOM 2022 O O . ASP A 1 263 ? 19.206 3.065 -26.578 1.00 84.31 263 ASP A O 1
ATOM 2026 N N . ARG A 1 264 ? 17.124 3.936 -26.590 1.00 86.06 264 ARG A N 1
ATOM 2027 C CA . ARG A 1 264 ? 16.467 2.749 -26.026 1.00 86.06 264 ARG A CA 1
ATOM 2028 C C . ARG A 1 264 ? 16.538 1.598 -27.024 1.00 86.06 264 ARG A C 1
ATOM 2030 O O . ARG A 1 264 ? 16.178 1.785 -28.179 1.00 86.06 264 ARG A O 1
ATOM 2037 N N . VAL A 1 265 ? 16.940 0.416 -26.560 1.00 88.06 265 VAL A N 1
ATOM 2038 C CA . VAL A 1 265 ? 16.800 -0.822 -27.339 1.00 88.06 265 VAL A CA 1
ATOM 2039 C C . VAL A 1 265 ? 15.692 -1.640 -26.706 1.00 88.06 265 VAL A C 1
ATOM 2041 O O . VAL A 1 265 ? 15.840 -2.121 -25.579 1.00 88.06 265 VAL A O 1
ATOM 2044 N N . LEU A 1 266 ? 14.575 -1.752 -27.415 1.00 86.81 266 LEU A N 1
ATOM 2045 C CA . LEU A 1 266 ? 13.382 -2.415 -26.923 1.00 86.81 266 LEU A CA 1
ATOM 2046 C C . LEU A 1 266 ? 13.397 -3.903 -27.281 1.00 86.81 266 LEU A C 1
ATOM 2048 O O . LEU A 1 266 ? 13.515 -4.273 -28.447 1.00 86.81 266 LEU A O 1
ATOM 2052 N N . ILE A 1 267 ? 13.240 -4.742 -26.262 1.00 91.75 267 ILE A N 1
ATOM 2053 C CA . ILE A 1 267 ? 13.079 -6.186 -26.376 1.00 91.75 267 ILE A CA 1
ATOM 2054 C C . ILE A 1 267 ? 11.690 -6.540 -25.835 1.00 91.75 267 ILE A C 1
ATOM 2056 O O . ILE A 1 267 ? 11.400 -6.331 -24.654 1.00 91.75 267 ILE A O 1
ATOM 2060 N N . TYR A 1 268 ? 10.825 -7.046 -26.710 1.00 84.25 268 TYR A N 1
ATOM 2061 C CA . TYR A 1 268 ? 9.472 -7.473 -26.364 1.00 84.25 268 TYR A CA 1
ATOM 2062 C C . TYR A 1 268 ? 9.443 -8.978 -26.125 1.00 84.25 268 TYR A C 1
ATOM 2064 O O . TYR A 1 268 ? 9.935 -9.733 -26.957 1.00 84.25 268 TYR A O 1
ATOM 2072 N N . LEU A 1 269 ? 8.865 -9.416 -25.015 1.00 87.50 269 LEU A N 1
ATOM 2073 C CA . LEU A 1 269 ? 8.758 -10.814 -24.621 1.00 87.50 269 LEU A CA 1
ATOM 2074 C C . LEU A 1 269 ? 7.295 -11.240 -24.728 1.00 87.50 269 LEU A C 1
ATOM 2076 O O . LEU A 1 269 ? 6.435 -10.681 -24.046 1.00 87.50 269 LEU A O 1
ATOM 2080 N N . ARG A 1 270 ? 7.010 -12.236 -25.567 1.00 79.56 270 ARG A N 1
ATOM 2081 C CA . ARG A 1 270 ? 5.674 -12.846 -25.603 1.00 79.56 270 ARG A CA 1
ATOM 2082 C C . ARG A 1 270 ? 5.413 -13.719 -24.380 1.00 79.56 270 ARG A C 1
ATOM 2084 O O . ARG A 1 270 ? 6.366 -14.149 -23.727 1.00 79.56 270 ARG A O 1
ATOM 2091 N N . GLU A 1 271 ? 4.144 -14.013 -24.109 1.00 83.69 271 GLU A N 1
ATOM 2092 C CA . GLU A 1 271 ? 3.722 -14.987 -23.101 1.00 83.69 271 GLU A CA 1
ATOM 2093 C C . GLU A 1 271 ? 4.496 -16.312 -23.223 1.00 83.69 271 GLU A C 1
ATOM 2095 O O . GLU A 1 271 ? 4.836 -16.770 -24.317 1.00 83.69 271 GLU A O 1
ATOM 2100 N N . GLY A 1 272 ? 4.816 -16.915 -22.078 1.00 79.31 272 GLY A N 1
ATOM 2101 C CA . GLY A 1 272 ? 5.648 -18.112 -22.002 1.00 79.31 272 GLY A CA 1
ATOM 2102 C C . GLY A 1 272 ? 6.680 -18.076 -20.878 1.00 79.31 272 GLY A C 1
ATOM 2103 O O . GLY A 1 272 ? 6.823 -17.091 -20.148 1.00 79.31 272 GLY A O 1
ATOM 2104 N N . GLU A 1 273 ? 7.403 -19.188 -20.745 1.00 93.81 273 GLU A N 1
ATOM 2105 C CA . GLU A 1 273 ? 8.458 -19.380 -19.751 1.00 93.81 273 GLU A CA 1
ATOM 2106 C C . GLU A 1 273 ? 9.843 -19.422 -20.420 1.00 93.81 273 GLU A C 1
ATOM 2108 O O . GLU A 1 273 ? 10.166 -20.335 -21.181 1.00 93.81 273 GLU A O 1
ATOM 2113 N N . TYR A 1 274 ? 10.675 -18.433 -20.101 1.00 97.06 274 TYR A N 1
ATOM 2114 C CA . TYR A 1 274 ? 12.050 -18.269 -20.560 1.00 97.06 274 TYR A CA 1
ATOM 2115 C C . TYR A 1 274 ? 13.004 -18.750 -19.464 1.00 97.06 274 TYR A C 1
ATOM 2117 O O . TYR A 1 274 ? 13.394 -17.985 -18.579 1.00 97.06 274 TYR A O 1
ATOM 2125 N N . ASN A 1 275 ? 13.360 -20.035 -19.510 1.00 97.12 275 ASN A N 1
ATOM 2126 C CA . ASN A 1 275 ? 14.283 -20.655 -18.557 1.00 97.12 275 ASN A CA 1
ATOM 2127 C C . ASN A 1 275 ? 15.741 -20.320 -18.919 1.00 97.12 275 ASN A C 1
ATOM 2129 O O . ASN A 1 275 ? 16.433 -21.075 -19.607 1.00 97.12 275 ASN A O 1
ATOM 2133 N N . GLU A 1 276 ? 16.187 -19.139 -18.495 1.00 95.38 276 GLU A N 1
ATOM 2134 C CA . GLU A 1 276 ? 17.476 -18.546 -18.835 1.00 95.38 276 GLU A CA 1
ATOM 2135 C C . GLU A 1 276 ? 18.079 -17.774 -17.653 1.00 95.38 276 GLU A C 1
ATOM 2137 O O . GLU A 1 276 ? 17.418 -16.974 -16.993 1.00 95.38 276 GLU A O 1
ATOM 2142 N N . ASN A 1 277 ? 19.396 -17.898 -17.459 1.00 95.81 277 ASN A N 1
ATOM 2143 C CA . ASN A 1 277 ? 20.146 -16.895 -16.702 1.00 95.81 277 ASN A CA 1
ATOM 2144 C C . ASN A 1 277 ? 20.596 -15.789 -17.658 1.00 95.81 277 ASN A C 1
ATOM 2146 O O . ASN A 1 277 ? 21.452 -16.016 -18.515 1.00 95.81 277 ASN A O 1
ATOM 2150 N N . ILE A 1 278 ? 20.035 -14.599 -17.494 1.00 97.81 278 ILE A N 1
ATOM 2151 C CA . ILE A 1 278 ? 20.239 -13.449 -18.371 1.00 97.81 278 ILE A CA 1
ATOM 2152 C C . ILE A 1 278 ? 21.256 -12.496 -17.750 1.00 97.81 278 ILE A C 1
ATOM 2154 O O . ILE A 1 278 ? 21.117 -12.101 -16.591 1.00 97.81 278 ILE A O 1
ATOM 2158 N N . GLU A 1 279 ? 22.241 -12.055 -18.533 1.00 95.44 279 GLU A N 1
ATOM 2159 C CA . GLU A 1 279 ? 23.160 -10.988 -18.134 1.00 95.44 279 GLU A CA 1
ATOM 2160 C C . GLU A 1 279 ? 23.119 -9.817 -19.124 1.00 95.44 279 GLU A C 1
ATOM 2162 O O . GLU A 1 279 ? 23.408 -9.965 -20.307 1.00 95.44 279 GLU A O 1
ATOM 2167 N N . ILE A 1 280 ? 22.797 -8.624 -18.616 1.00 97.50 280 ILE A N 1
ATOM 2168 C CA . ILE A 1 280 ? 22.892 -7.351 -19.339 1.00 97.50 280 ILE A CA 1
ATOM 2169 C C . ILE A 1 280 ? 24.199 -6.682 -18.894 1.00 97.50 280 ILE A C 1
ATOM 2171 O O . ILE A 1 280 ? 24.225 -6.027 -17.845 1.00 97.50 280 ILE A O 1
ATOM 2175 N N . PRO A 1 281 ? 25.315 -6.859 -19.625 1.00 95.31 281 PRO A N 1
ATOM 2176 C CA . PRO A 1 281 ? 26.621 -6.363 -19.207 1.00 95.31 281 PRO A CA 1
ATOM 2177 C C . PRO A 1 281 ? 26.696 -4.833 -19.273 1.00 95.31 281 PRO A C 1
ATOM 2179 O O . PRO A 1 281 ? 25.905 -4.172 -19.942 1.00 95.31 281 PRO A O 1
ATOM 2182 N N . SER A 1 282 ? 27.699 -4.241 -18.619 1.00 93.75 282 SER A N 1
ATOM 2183 C CA . SER A 1 282 ? 27.805 -2.780 -18.454 1.00 93.75 282 SER A CA 1
ATOM 2184 C C . SER A 1 282 ? 27.993 -1.969 -19.740 1.00 93.75 282 SER A C 1
ATOM 2186 O O . SER A 1 282 ? 27.961 -0.743 -19.691 1.00 93.75 282 SER A O 1
ATOM 2188 N N . TYR A 1 283 ? 28.212 -2.635 -20.876 1.00 92.88 283 TYR A N 1
ATOM 2189 C CA . TYR A 1 283 ? 28.294 -2.025 -22.202 1.00 92.88 283 TYR A CA 1
ATOM 2190 C C . TYR A 1 283 ? 27.002 -2.171 -23.030 1.00 92.88 283 TYR A C 1
ATOM 2192 O O . TYR A 1 283 ? 26.954 -1.661 -24.144 1.00 92.88 283 TYR A O 1
ATOM 2200 N N . LYS A 1 284 ? 25.957 -2.838 -22.523 1.00 95.94 284 LYS A N 1
ATOM 2201 C CA . LYS A 1 284 ? 24.607 -2.865 -23.113 1.00 95.94 284 LYS A CA 1
ATOM 2202 C C . LYS A 1 284 ? 23.738 -1.850 -22.361 1.00 95.94 284 LYS A C 1
ATOM 2204 O O . LYS A 1 284 ? 23.019 -2.195 -21.427 1.00 95.94 284 LYS A O 1
ATOM 2209 N N . THR A 1 285 ? 23.901 -0.572 -22.688 1.00 94.06 285 THR A N 1
ATOM 2210 C CA . THR A 1 285 ? 23.147 0.532 -22.072 1.00 94.06 285 THR A CA 1
ATOM 2211 C C . THR A 1 285 ? 21.747 0.650 -22.666 1.00 94.06 285 THR A C 1
ATOM 2213 O O . THR A 1 285 ? 21.526 0.278 -23.814 1.00 94.06 285 THR A O 1
ATOM 2216 N N . ASN A 1 286 ? 20.812 1.200 -21.887 1.00 91.88 286 ASN A N 1
ATOM 2217 C CA . ASN A 1 286 ? 19.459 1.564 -22.318 1.00 91.88 286 ASN A CA 1
ATOM 2218 C C . ASN A 1 286 ? 18.588 0.413 -22.871 1.00 91.88 286 ASN A C 1
ATOM 2220 O O . ASN A 1 286 ? 17.600 0.678 -23.556 1.00 91.88 286 ASN A O 1
ATOM 2224 N N . ILE A 1 287 ? 18.907 -0.842 -22.531 1.00 95.56 287 ILE A N 1
ATOM 2225 C CA . ILE A 1 287 ? 18.052 -2.009 -22.806 1.00 95.56 287 ILE A CA 1
ATOM 2226 C C . ILE A 1 287 ? 16.717 -1.878 -22.066 1.00 95.56 287 ILE A C 1
ATOM 2228 O O . ILE A 1 287 ? 16.677 -1.430 -20.915 1.00 95.56 287 ILE A O 1
ATOM 2232 N N . VAL A 1 288 ? 15.641 -2.310 -22.716 1.00 92.19 288 VAL A N 1
ATOM 2233 C CA . VAL A 1 288 ? 14.289 -2.326 -22.165 1.00 92.19 288 VAL A CA 1
ATOM 2234 C C . VAL A 1 288 ? 13.639 -3.690 -22.388 1.00 92.19 288 VAL A C 1
ATOM 2236 O O . VAL A 1 288 ? 13.633 -4.158 -23.521 1.00 92.19 288 VAL A O 1
ATOM 2239 N N . LEU A 1 289 ? 13.082 -4.308 -21.339 1.00 93.69 289 LEU A N 1
ATOM 2240 C CA . LEU A 1 289 ? 12.257 -5.523 -21.445 1.00 93.69 289 LEU A CA 1
ATOM 2241 C C . LEU A 1 289 ? 10.776 -5.203 -21.180 1.00 93.69 289 LEU A C 1
ATOM 2243 O O . LEU A 1 289 ? 10.458 -4.584 -20.163 1.00 93.69 289 LEU A O 1
ATOM 2247 N N . ILE A 1 290 ? 9.870 -5.671 -22.037 1.00 82.75 290 ILE A N 1
ATOM 2248 C CA . ILE A 1 290 ? 8.414 -5.676 -21.788 1.00 82.75 290 ILE A CA 1
ATOM 2249 C C . ILE A 1 290 ? 7.897 -7.109 -21.933 1.00 82.75 290 ILE A C 1
ATOM 2251 O O . ILE A 1 290 ? 8.350 -7.799 -22.839 1.00 82.75 290 ILE A O 1
ATOM 2255 N N . GLY A 1 291 ? 6.952 -7.539 -21.094 1.00 78.00 291 GLY A N 1
ATOM 2256 C CA . GLY A 1 291 ? 6.165 -8.762 -21.298 1.00 78.00 291 GLY A CA 1
ATOM 2257 C C . GLY A 1 291 ? 4.716 -8.494 -21.719 1.00 78.00 291 GLY A C 1
ATOM 2258 O O . GLY A 1 291 ? 4.188 -7.412 -21.457 1.00 78.00 291 GLY A O 1
ATOM 2259 N N . ASP A 1 292 ? 4.047 -9.497 -22.299 1.00 64.81 292 ASP A N 1
ATOM 2260 C CA . ASP A 1 292 ? 2.592 -9.473 -22.571 1.00 64.81 292 ASP A CA 1
ATOM 2261 C C . ASP A 1 292 ? 1.759 -9.224 -21.288 1.00 64.81 292 ASP A C 1
ATOM 2263 O O . ASP A 1 292 ? 0.674 -8.628 -21.334 1.00 64.81 292 ASP A O 1
ATOM 2267 N N . GLY A 1 293 ? 2.289 -9.654 -20.138 1.00 58.59 293 GLY A N 1
ATOM 2268 C CA . GLY A 1 293 ? 1.720 -9.521 -18.796 1.00 58.59 293 GLY A CA 1
ATOM 2269 C C . GLY A 1 293 ? 2.578 -10.269 -17.772 1.00 58.59 293 GLY A C 1
ATOM 2270 O O . GLY A 1 293 ? 3.145 -11.319 -18.087 1.00 58.59 293 GLY A O 1
ATOM 2271 N N . SER A 1 294 ? 2.696 -9.760 -16.540 1.00 71.50 294 SER A N 1
ATOM 2272 C CA . SER A 1 294 ? 3.552 -10.387 -15.520 1.00 71.50 294 SER A CA 1
ATOM 2273 C C . SER A 1 294 ? 3.002 -11.720 -15.007 1.00 71.50 294 SER A C 1
ATOM 2275 O O . SER A 1 294 ? 3.772 -12.544 -14.528 1.00 71.50 294 SER A O 1
ATOM 2277 N N . ASP A 1 295 ? 1.707 -11.975 -15.173 1.00 64.56 295 ASP A N 1
ATOM 2278 C CA . ASP A 1 295 ? 1.029 -13.243 -14.895 1.00 64.56 295 ASP A CA 1
ATOM 2279 C C . ASP A 1 295 ? 1.141 -14.287 -16.024 1.00 64.56 295 ASP A C 1
ATOM 2281 O O . ASP A 1 295 ? 0.753 -15.437 -15.814 1.00 64.56 295 ASP A O 1
ATOM 2285 N N . VAL A 1 296 ? 1.701 -13.922 -17.187 1.00 67.69 296 VAL A N 1
ATOM 2286 C CA . VAL A 1 296 ? 1.877 -14.817 -18.354 1.00 67.69 296 VAL A CA 1
ATOM 2287 C C . VAL A 1 296 ? 3.305 -14.860 -18.921 1.00 67.69 296 VAL A C 1
ATOM 2289 O O . VAL A 1 296 ? 3.639 -15.776 -19.669 1.00 67.69 296 VAL A O 1
ATOM 2292 N N . THR A 1 297 ? 4.172 -13.908 -18.559 1.00 82.75 297 THR A N 1
ATOM 2293 C CA . THR A 1 297 ? 5.555 -13.796 -19.060 1.00 82.75 297 THR A CA 1
ATOM 2294 C C . THR A 1 297 ? 6.549 -14.067 -17.935 1.00 82.75 297 THR A C 1
ATOM 2296 O O . THR A 1 297 ? 6.770 -13.213 -17.072 1.00 82.75 297 THR A O 1
ATOM 2299 N N . PHE A 1 298 ? 7.168 -15.247 -17.939 1.00 92.94 298 PHE A N 1
ATOM 2300 C CA . PHE A 1 298 ? 8.021 -15.729 -16.851 1.00 92.94 298 PHE A CA 1
ATOM 2301 C C . PHE A 1 298 ? 9.473 -15.865 -17.301 1.00 92.94 298 PHE A C 1
ATOM 2303 O O . PHE A 1 298 ? 9.774 -16.616 -18.218 1.00 92.94 298 PHE A O 1
ATOM 2310 N N . VAL A 1 299 ? 10.395 -15.192 -16.619 1.00 98.12 299 VAL A N 1
ATOM 2311 C CA . VAL A 1 299 ? 11.839 -15.411 -16.746 1.00 98.12 299 VAL A CA 1
ATOM 2312 C C . VAL A 1 299 ? 12.285 -16.253 -15.556 1.00 98.12 299 VAL A C 1
ATOM 2314 O O . VAL A 1 299 ? 12.256 -15.768 -14.421 1.00 98.12 299 VAL A O 1
ATOM 2317 N N . THR A 1 300 ? 12.669 -17.506 -15.796 1.00 97.94 300 THR A N 1
ATOM 2318 C CA . THR A 1 300 ? 12.977 -18.481 -14.741 1.00 97.94 300 THR A CA 1
ATOM 2319 C C . THR A 1 300 ? 14.447 -18.893 -14.748 1.00 97.94 300 THR A C 1
ATOM 2321 O O . THR A 1 300 ? 15.109 -18.965 -15.779 1.00 97.94 300 THR A O 1
ATOM 2324 N N . GLY A 1 301 ? 14.984 -19.143 -13.558 1.00 97.50 301 GLY A N 1
ATOM 2325 C CA . GLY A 1 301 ? 16.329 -19.670 -13.349 1.00 97.50 301 GLY A CA 1
ATOM 2326 C C . GLY A 1 301 ? 16.416 -20.370 -11.998 1.00 97.50 301 GLY A C 1
ATOM 2327 O O . GLY A 1 301 ? 15.476 -20.312 -11.207 1.00 97.50 301 GLY A O 1
ATOM 2328 N N . ASN A 1 302 ? 17.514 -21.076 -11.723 1.00 97.12 302 ASN A N 1
ATOM 2329 C CA . ASN A 1 302 ? 17.647 -21.899 -10.508 1.00 97.12 302 ASN A CA 1
ATOM 2330 C C . ASN A 1 302 ? 19.061 -21.918 -9.900 1.00 97.12 302 ASN A C 1
ATOM 2332 O O . ASN A 1 302 ? 19.391 -22.812 -9.121 1.00 97.12 302 ASN A O 1
ATOM 2336 N N . ARG A 1 303 ? 19.933 -20.967 -10.261 1.00 97.19 303 ARG A N 1
ATOM 2337 C CA . ARG A 1 303 ? 21.290 -20.914 -9.695 1.00 97.19 303 ARG A CA 1
ATOM 2338 C C . ARG A 1 303 ? 21.237 -20.491 -8.233 1.00 97.19 303 ARG A C 1
ATOM 2340 O O . ARG A 1 303 ? 20.490 -19.586 -7.869 1.00 97.19 303 ARG A O 1
ATOM 2347 N N . SER A 1 304 ? 22.096 -21.099 -7.424 1.00 97.12 304 SER A N 1
ATOM 2348 C CA . SER A 1 304 ? 22.144 -20.883 -5.981 1.00 97.12 304 SER A CA 1
ATOM 2349 C C . SER A 1 304 ? 23.558 -21.018 -5.414 1.00 97.12 304 SER A C 1
ATOM 2351 O O . SER A 1 304 ? 24.442 -21.622 -6.035 1.00 97.12 304 SER A O 1
ATOM 2353 N N . VAL A 1 305 ? 23.761 -20.510 -4.197 1.00 94.56 305 VAL A N 1
ATOM 2354 C CA . VAL A 1 305 ? 24.970 -20.787 -3.407 1.00 94.56 305 VAL A CA 1
ATOM 2355 C C . VAL A 1 305 ? 25.068 -22.265 -3.010 1.00 94.56 305 VAL A C 1
ATOM 2357 O O . VAL A 1 305 ? 26.174 -22.805 -2.987 1.00 94.56 305 VAL A O 1
ATOM 2360 N N . GLY A 1 306 ? 23.943 -22.949 -2.772 1.00 92.50 306 GLY A N 1
ATOM 2361 C CA . GLY A 1 306 ? 23.911 -24.395 -2.519 1.00 92.50 306 GLY A CA 1
ATOM 2362 C C . GLY A 1 306 ? 24.467 -25.240 -3.674 1.00 92.50 306 GLY A C 1
ATOM 2363 O O . GLY A 1 306 ? 25.033 -26.303 -3.436 1.00 92.50 306 GLY A O 1
ATOM 2364 N N . ASP A 1 307 ? 24.383 -24.741 -4.911 1.00 92.94 307 ASP A N 1
ATOM 2365 C CA . ASP A 1 307 ? 24.970 -25.352 -6.115 1.00 92.94 307 ASP A CA 1
ATOM 2366 C C . ASP A 1 307 ? 26.395 -24.844 -6.421 1.00 92.94 307 ASP A C 1
ATOM 2368 O O . ASP A 1 307 ? 26.934 -25.062 -7.509 1.00 92.94 307 ASP A O 1
ATOM 2372 N N . GLY A 1 308 ? 27.017 -24.149 -5.465 1.00 92.00 308 GLY A N 1
ATOM 2373 C CA . GLY A 1 308 ? 28.396 -23.678 -5.544 1.00 92.00 308 GLY A CA 1
ATOM 2374 C C . GLY A 1 308 ? 28.604 -22.396 -6.350 1.00 92.00 308 GLY A C 1
ATOM 2375 O O . GLY A 1 308 ? 29.755 -22.055 -6.615 1.00 92.00 308 GLY A O 1
ATOM 2376 N N . TRP A 1 309 ? 27.553 -21.669 -6.744 1.00 94.25 309 TRP A N 1
ATOM 2377 C CA . TRP A 1 309 ? 27.699 -20.321 -7.315 1.00 94.25 309 TRP A CA 1
ATOM 2378 C C . TRP A 1 309 ? 27.952 -19.275 -6.221 1.00 94.25 309 TRP A C 1
ATOM 2380 O O . TRP A 1 309 ? 27.722 -19.520 -5.040 1.00 94.25 309 TRP A O 1
ATOM 2390 N N . THR A 1 310 ? 28.409 -18.082 -6.601 1.00 94.38 310 THR A N 1
ATOM 2391 C CA . THR A 1 310 ? 28.361 -16.913 -5.710 1.00 94.38 310 THR A CA 1
ATOM 2392 C C . THR A 1 310 ? 26.942 -16.339 -5.670 1.00 94.38 310 THR A C 1
ATOM 2394 O O . THR A 1 310 ? 26.206 -16.429 -6.658 1.00 94.38 310 THR A O 1
ATOM 2397 N N . THR A 1 311 ? 26.557 -15.658 -4.583 1.00 94.75 311 THR A N 1
ATOM 2398 C CA . THR A 1 311 ? 25.279 -14.917 -4.528 1.00 94.75 311 THR A CA 1
ATOM 2399 C C . THR A 1 311 ? 25.153 -13.945 -5.708 1.00 94.75 311 THR A C 1
ATOM 2401 O O . THR A 1 311 ? 24.097 -13.852 -6.327 1.00 94.75 311 THR A O 1
ATOM 2404 N N . PHE A 1 312 ? 26.251 -13.290 -6.102 1.00 94.25 312 PHE A N 1
ATOM 2405 C CA . PHE A 1 312 ? 26.289 -12.362 -7.235 1.00 94.25 312 PHE A CA 1
ATOM 2406 C C . PHE A 1 312 ? 25.971 -13.026 -8.594 1.00 94.25 312 PHE A C 1
ATOM 2408 O O . PHE A 1 312 ? 25.305 -12.400 -9.423 1.00 94.25 312 PHE A O 1
ATOM 2415 N N . ARG A 1 313 ? 26.386 -14.287 -8.818 1.00 93.88 313 ARG A N 1
ATOM 2416 C CA . ARG A 1 313 ? 26.095 -15.068 -10.045 1.00 93.88 313 ARG A CA 1
ATOM 2417 C C . ARG A 1 313 ? 24.892 -16.003 -9.960 1.00 93.88 313 ARG A C 1
ATOM 2419 O O . ARG A 1 313 ? 24.551 -16.626 -10.966 1.00 93.88 313 ARG A O 1
ATOM 2426 N N . SER A 1 314 ? 24.238 -16.080 -8.803 1.00 96.81 314 SER A N 1
ATOM 2427 C CA . SER A 1 314 ? 22.977 -16.814 -8.633 1.00 96.81 314 SER A CA 1
ATOM 2428 C C . SER A 1 314 ? 21.786 -16.159 -9.355 1.00 96.81 314 SER A C 1
ATOM 2430 O O . SER A 1 314 ? 20.764 -16.803 -9.556 1.00 96.81 314 SER A O 1
ATOM 2432 N N . ALA A 1 315 ? 21.938 -14.900 -9.785 1.00 98.06 315 ALA A N 1
ATOM 2433 C CA . ALA A 1 315 ? 20.904 -14.102 -10.436 1.00 98.06 315 ALA A CA 1
ATOM 2434 C C . ALA A 1 315 ? 20.268 -14.787 -11.661 1.00 98.06 315 ALA A C 1
ATOM 2436 O O . ALA A 1 315 ? 20.963 -15.244 -12.574 1.00 98.06 315 ALA A O 1
ATOM 2437 N N . THR A 1 316 ? 18.934 -14.791 -11.703 1.00 98.56 316 THR A N 1
ATOM 2438 C CA . THR A 1 316 ? 18.159 -15.167 -12.895 1.00 98.56 316 THR A CA 1
ATOM 2439 C C . THR A 1 316 ? 18.223 -14.050 -13.938 1.00 98.56 316 THR A C 1
ATOM 2441 O O . THR A 1 316 ? 18.643 -14.301 -15.062 1.00 98.56 316 THR A O 1
ATOM 2444 N N . LEU A 1 317 ? 17.966 -12.796 -13.545 1.00 98.62 317 LEU A N 1
ATOM 2445 C CA . LEU A 1 317 ? 18.268 -11.605 -14.347 1.00 98.62 317 LEU A CA 1
ATOM 2446 C C . LEU A 1 317 ? 19.344 -10.748 -13.661 1.00 98.62 317 LEU A C 1
ATOM 2448 O O . LEU A 1 317 ? 19.176 -10.284 -12.532 1.00 98.62 317 LEU A O 1
ATOM 2452 N N . ALA A 1 318 ? 20.455 -10.520 -14.358 1.00 98.31 318 ALA A N 1
ATOM 2453 C CA . ALA A 1 318 ? 21.621 -9.798 -13.870 1.00 98.31 318 ALA A CA 1
ATOM 2454 C C . ALA A 1 318 ? 21.866 -8.516 -14.685 1.00 98.31 318 ALA A C 1
ATOM 2456 O O . ALA A 1 318 ? 22.384 -8.551 -15.799 1.00 98.31 318 ALA A O 1
ATOM 2457 N N . VAL A 1 319 ? 21.527 -7.361 -14.116 1.00 98.38 319 VAL A N 1
ATOM 2458 C CA . VAL A 1 319 ? 21.614 -6.053 -14.777 1.00 98.38 319 VAL A CA 1
ATOM 2459 C C . VAL A 1 319 ? 22.875 -5.309 -14.340 1.00 98.38 319 VAL A C 1
ATOM 2461 O O . VAL A 1 319 ? 23.059 -4.997 -13.162 1.00 98.38 319 VAL A O 1
ATOM 2464 N N . SER A 1 320 ? 23.740 -4.994 -15.300 1.00 96.88 320 SER A N 1
ATOM 2465 C CA . SER A 1 320 ? 24.937 -4.155 -15.135 1.00 96.88 320 SER A CA 1
ATOM 2466 C C . SER A 1 320 ? 24.966 -2.964 -16.115 1.00 96.88 320 SER A C 1
ATOM 2468 O O . SER A 1 320 ? 25.793 -2.068 -15.946 1.00 96.88 320 SER A O 1
ATOM 2470 N N . GLY A 1 321 ? 24.085 -2.935 -17.125 1.00 95.25 321 GLY A N 1
ATOM 2471 C CA . GLY A 1 321 ? 23.922 -1.838 -18.089 1.00 95.25 321 GLY A CA 1
ATOM 2472 C C . GLY A 1 321 ? 23.087 -0.667 -17.554 1.00 95.25 321 GLY A C 1
ATOM 2473 O O . GLY A 1 321 ? 21.983 -0.863 -17.050 1.00 95.25 321 GLY A O 1
ATOM 2474 N N . GLU A 1 322 ? 23.614 0.556 -17.663 1.00 93.44 322 GLU A N 1
ATOM 2475 C CA . GLU A 1 322 ? 22.942 1.793 -17.226 1.00 93.44 322 GLU A CA 1
ATOM 2476 C C . GLU A 1 322 ? 21.664 2.079 -18.020 1.00 93.44 322 GLU A C 1
ATOM 2478 O O . GLU A 1 322 ? 21.596 1.817 -19.222 1.00 93.44 322 GLU A O 1
ATOM 2483 N N . GLY A 1 323 ? 20.668 2.643 -17.335 1.00 91.94 323 GLY A N 1
ATOM 2484 C CA . GLY A 1 323 ? 19.394 3.044 -17.920 1.00 91.94 323 GLY A CA 1
ATOM 2485 C C . GLY A 1 323 ? 18.385 1.910 -18.100 1.00 91.94 323 GLY A C 1
ATOM 2486 O O . GLY A 1 323 ? 17.346 2.160 -18.696 1.00 91.94 323 GLY A O 1
ATOM 2487 N N . PHE A 1 324 ? 18.661 0.687 -17.636 1.00 96.88 324 PHE A N 1
ATOM 2488 C CA . PHE A 1 324 ? 17.777 -0.465 -17.844 1.00 96.88 324 PHE A CA 1
ATOM 2489 C C . PHE A 1 324 ? 16.327 -0.217 -17.393 1.00 96.88 324 PHE A C 1
ATOM 2491 O O . PHE A 1 324 ? 16.093 0.245 -16.273 1.00 96.88 324 PHE A O 1
ATOM 2498 N N . LEU A 1 325 ? 15.363 -0.586 -18.238 1.00 93.19 325 LEU A N 1
ATOM 2499 C CA . LEU A 1 325 ? 13.938 -0.578 -17.904 1.00 93.19 325 LEU A CA 1
ATOM 2500 C C . LEU A 1 325 ? 13.356 -1.995 -18.010 1.00 93.19 325 LEU A C 1
ATOM 2502 O O . LEU A 1 325 ? 13.687 -2.724 -18.943 1.00 93.19 325 LEU A O 1
ATOM 2506 N N . ALA A 1 326 ? 12.457 -2.376 -17.103 1.00 92.62 326 ALA A N 1
ATOM 2507 C CA . ALA A 1 326 ? 11.643 -3.582 -17.282 1.00 92.62 326 ALA A CA 1
ATOM 2508 C C . ALA A 1 326 ? 10.199 -3.389 -16.830 1.00 92.62 326 ALA A C 1
ATOM 2510 O O . ALA A 1 326 ? 9.926 -2.622 -15.900 1.00 92.62 326 ALA A O 1
ATOM 2511 N N . ARG A 1 327 ? 9.277 -4.095 -17.486 1.00 81.69 327 ARG A N 1
ATOM 2512 C CA . ARG A 1 327 ? 7.851 -3.925 -17.241 1.00 81.69 327 ARG A CA 1
ATOM 2513 C C . ARG A 1 327 ? 7.015 -5.164 -17.567 1.00 81.69 327 ARG A C 1
ATOM 2515 O O . ARG A 1 327 ? 7.300 -5.843 -18.544 1.00 81.69 327 ARG A O 1
ATOM 2522 N N . ASP A 1 328 ? 5.956 -5.387 -16.780 1.00 75.44 328 ASP A N 1
ATOM 2523 C CA . ASP A 1 328 ? 4.930 -6.422 -17.009 1.00 75.44 328 ASP A CA 1
ATOM 2524 C C . ASP A 1 328 ? 5.542 -7.838 -17.233 1.00 75.44 328 ASP A C 1
ATOM 2526 O O . ASP A 1 328 ? 5.098 -8.595 -18.089 1.00 75.44 328 ASP A O 1
ATOM 2530 N N . ILE A 1 329 ? 6.572 -8.204 -16.448 1.00 84.38 329 ILE A N 1
ATOM 2531 C CA . ILE A 1 329 ? 7.230 -9.534 -16.446 1.00 84.38 329 ILE A CA 1
ATOM 2532 C C . ILE A 1 329 ? 7.347 -10.128 -15.034 1.00 84.38 329 ILE A C 1
ATOM 2534 O O . ILE A 1 329 ? 7.507 -9.386 -14.063 1.00 84.38 329 ILE A O 1
ATOM 2538 N N . THR A 1 330 ? 7.348 -11.457 -14.915 1.00 95.31 330 THR A N 1
ATOM 2539 C CA . THR A 1 330 ? 7.830 -12.175 -13.723 1.00 95.31 330 THR A CA 1
ATOM 2540 C C . THR A 1 330 ? 9.305 -12.542 -13.886 1.00 95.31 330 THR A C 1
ATOM 2542 O O . THR A 1 330 ? 9.705 -13.071 -14.917 1.00 95.31 330 THR A O 1
ATOM 2545 N N . ILE A 1 331 ? 10.118 -12.310 -12.853 1.00 98.56 331 ILE A N 1
ATOM 2546 C CA . ILE A 1 331 ? 11.508 -12.773 -12.744 1.00 98.56 331 ILE A CA 1
ATOM 2547 C C . ILE A 1 331 ? 11.588 -13.683 -11.518 1.00 98.56 331 ILE A C 1
ATOM 2549 O O . ILE A 1 331 ? 11.391 -13.210 -10.398 1.00 98.56 331 ILE A O 1
ATOM 2553 N N . MET A 1 332 ? 11.878 -14.970 -11.708 1.00 97.88 332 MET A N 1
ATOM 2554 C CA . MET A 1 332 ? 11.781 -15.980 -10.653 1.00 97.88 332 MET A CA 1
ATOM 2555 C C . MET A 1 332 ? 13.055 -16.818 -10.517 1.00 97.88 332 MET A C 1
ATOM 2557 O O . MET A 1 332 ? 13.490 -17.451 -11.478 1.00 97.88 332 MET A O 1
ATOM 2561 N N . ASN A 1 333 ? 13.606 -16.901 -9.301 1.00 98.06 333 ASN A N 1
ATOM 2562 C CA . ASN A 1 333 ? 14.578 -17.940 -8.957 1.00 98.06 333 ASN A CA 1
ATOM 2563 C C . ASN A 1 333 ? 13.877 -19.116 -8.258 1.00 98.06 333 ASN A C 1
ATOM 2565 O O . ASN A 1 333 ? 13.373 -19.006 -7.141 1.00 98.06 333 ASN A O 1
ATOM 2569 N N . THR A 1 334 ? 13.865 -20.252 -8.946 1.00 97.00 334 THR A N 1
ATOM 2570 C CA . THR A 1 334 ? 13.162 -21.494 -8.597 1.00 97.00 334 THR A CA 1
ATOM 2571 C C . THR A 1 334 ? 13.983 -22.447 -7.724 1.00 97.00 334 THR A C 1
ATOM 2573 O O . THR A 1 334 ? 13.518 -23.544 -7.429 1.00 97.00 334 THR A O 1
ATOM 2576 N N . ALA A 1 335 ? 15.188 -22.059 -7.283 1.00 96.06 335 ALA A N 1
ATOM 2577 C CA . ALA A 1 335 ? 16.102 -22.944 -6.553 1.00 96.06 335 ALA A CA 1
ATOM 2578 C C . ALA A 1 335 ? 15.543 -23.507 -5.228 1.00 96.06 335 ALA A C 1
ATOM 2580 O O . ALA A 1 335 ? 16.012 -24.546 -4.778 1.00 96.06 335 ALA A O 1
ATOM 2581 N N . GLY A 1 336 ? 14.561 -22.848 -4.607 1.00 91.69 336 GLY A N 1
ATOM 2582 C CA . GLY A 1 336 ? 13.997 -23.266 -3.319 1.00 91.69 336 GLY A CA 1
ATOM 2583 C C . GLY A 1 336 ? 14.807 -22.784 -2.102 1.00 91.69 336 GLY A C 1
ATOM 2584 O O . GLY A 1 336 ? 15.964 -22.371 -2.230 1.00 91.69 336 GLY A O 1
ATOM 2585 N N . PRO A 1 337 ? 14.212 -22.780 -0.895 1.00 91.12 337 PRO A N 1
ATOM 2586 C CA . PRO A 1 337 ? 14.864 -22.272 0.312 1.00 91.12 337 PRO A CA 1
ATOM 2587 C C . PRO A 1 337 ? 15.996 -23.183 0.824 1.00 91.12 337 PRO A C 1
ATOM 2589 O O . PRO A 1 337 ? 16.909 -22.708 1.502 1.00 91.12 337 PRO A O 1
ATOM 2592 N N . GLU A 1 338 ? 15.982 -24.474 0.484 1.00 92.00 338 GLU A N 1
ATOM 2593 C CA . GLU A 1 338 ? 17.021 -25.452 0.831 1.00 92.00 338 GLU A CA 1
ATOM 2594 C C . GLU A 1 338 ? 18.350 -25.219 0.099 1.00 92.00 338 GLU A C 1
ATOM 2596 O O . GLU A 1 338 ? 19.390 -25.723 0.522 1.00 92.00 338 GLU A O 1
ATOM 2601 N N . LYS A 1 339 ? 18.333 -24.422 -0.974 1.00 93.56 339 LYS A N 1
ATOM 2602 C CA . LYS A 1 339 ? 19.511 -24.053 -1.768 1.00 93.56 339 LYS A CA 1
ATOM 2603 C C . LYS A 1 339 ? 20.242 -22.799 -1.269 1.00 93.56 339 LYS A C 1
ATOM 2605 O O . LYS A 1 339 ? 21.208 -22.359 -1.897 1.00 93.56 339 LYS A O 1
ATOM 2610 N N . HIS A 1 340 ? 19.844 -22.265 -0.112 1.00 91.38 340 HIS A N 1
ATOM 2611 C CA . HIS A 1 340 ? 20.395 -21.045 0.488 1.00 91.38 340 HIS A CA 1
ATOM 2612 C C . HIS A 1 340 ? 20.213 -19.815 -0.423 1.00 91.38 340 HIS A C 1
ATOM 2614 O O . HIS A 1 340 ? 19.117 -19.596 -0.929 1.00 91.38 340 HIS A O 1
ATOM 2620 N N . GLN A 1 341 ? 21.239 -18.972 -0.592 1.00 95.75 341 GLN A N 1
ATOM 2621 C CA . GLN A 1 341 ? 21.125 -17.719 -1.345 1.00 95.75 341 GLN A CA 1
ATOM 2622 C C . GLN A 1 341 ? 20.865 -17.965 -2.837 1.00 95.75 341 GLN A C 1
ATOM 2624 O O . GLN A 1 341 ? 21.674 -18.619 -3.505 1.00 95.75 341 GLN A O 1
ATOM 2629 N N . ALA A 1 342 ? 19.778 -17.397 -3.364 1.00 97.56 342 ALA A N 1
ATOM 2630 C CA . ALA A 1 342 ? 19.350 -17.581 -4.747 1.00 97.56 342 ALA A CA 1
ATOM 2631 C C . ALA A 1 342 ? 18.644 -16.319 -5.282 1.00 97.56 342 ALA A C 1
ATOM 2633 O O . ALA A 1 342 ? 17.461 -16.082 -5.040 1.00 97.56 342 ALA A O 1
ATOM 2634 N N . VAL A 1 343 ? 19.383 -15.497 -6.031 1.00 98.62 343 VAL A N 1
ATOM 2635 C CA . VAL A 1 343 ? 18.904 -14.201 -6.529 1.00 98.62 343 VAL A CA 1
ATOM 2636 C C . VAL A 1 343 ? 17.980 -14.380 -7.737 1.00 98.62 343 VAL A C 1
ATOM 2638 O O . VAL A 1 343 ? 18.330 -15.028 -8.724 1.00 98.62 343 VAL A O 1
ATOM 2641 N N . ALA A 1 344 ? 16.815 -13.740 -7.713 1.00 98.62 344 ALA A N 1
ATOM 2642 C CA . ALA A 1 344 ? 15.955 -13.581 -8.883 1.00 98.62 344 ALA A CA 1
ATOM 2643 C C . ALA A 1 344 ? 16.454 -12.423 -9.752 1.00 98.62 344 ALA A C 1
ATOM 2645 O O . ALA A 1 344 ? 16.826 -12.626 -10.907 1.00 98.62 344 ALA A O 1
ATOM 2646 N N . LEU A 1 345 ? 16.568 -11.227 -9.170 1.00 98.81 345 LEU A N 1
ATOM 2647 C CA . LEU A 1 345 ? 17.007 -10.018 -9.864 1.00 98.81 345 LEU A CA 1
ATOM 2648 C C . LEU A 1 345 ? 18.204 -9.375 -9.153 1.00 98.81 345 LEU A C 1
ATOM 2650 O O . LEU A 1 345 ? 18.125 -9.021 -7.977 1.00 98.81 345 LEU A O 1
ATOM 2654 N N . ARG A 1 346 ? 19.301 -9.159 -9.886 1.00 98.56 346 ARG A N 1
ATOM 2655 C CA . ARG A 1 346 ? 20.454 -8.355 -9.454 1.00 98.56 346 ARG A CA 1
ATOM 2656 C C . ARG A 1 346 ? 20.533 -7.073 -10.270 1.00 98.56 346 ARG A C 1
ATOM 2658 O O . ARG A 1 346 ? 20.624 -7.143 -11.489 1.00 98.56 346 ARG A O 1
ATOM 2665 N N . VAL A 1 347 ? 20.636 -5.918 -9.612 1.00 98.50 347 VAL A N 1
ATOM 2666 C CA . VAL A 1 347 ? 20.842 -4.625 -10.288 1.00 98.50 347 VAL A CA 1
ATOM 2667 C C . VAL A 1 347 ? 22.095 -3.922 -9.768 1.00 98.50 347 VAL A C 1
ATOM 2669 O O . VAL A 1 347 ? 22.135 -3.444 -8.636 1.00 98.50 347 VAL A O 1
ATOM 2672 N N . ASN A 1 348 ? 23.117 -3.835 -10.622 1.00 97.31 348 ASN A N 1
ATOM 2673 C CA . ASN A 1 348 ? 24.367 -3.098 -10.418 1.00 97.31 348 ASN A CA 1
ATOM 2674 C C . ASN A 1 348 ? 24.572 -2.040 -11.518 1.00 97.31 348 ASN A C 1
ATOM 2676 O O . ASN A 1 348 ? 25.622 -1.981 -12.157 1.00 97.31 348 ASN A O 1
ATOM 2680 N N . ALA A 1 349 ? 23.539 -1.237 -11.756 1.00 95.81 349 ALA A N 1
ATOM 2681 C CA . ALA A 1 349 ? 23.488 -0.235 -12.808 1.00 95.81 349 ALA A CA 1
ATOM 2682 C C . ALA A 1 349 ? 22.745 1.016 -12.332 1.00 95.81 349 ALA A C 1
ATOM 2684 O O . ALA A 1 349 ? 21.865 0.930 -11.475 1.00 95.81 349 ALA A O 1
ATOM 2685 N N . ASP A 1 350 ? 23.114 2.172 -12.883 1.00 94.06 350 ASP A N 1
ATOM 2686 C CA . ASP A 1 350 ? 22.481 3.454 -12.573 1.00 94.06 350 ASP A CA 1
ATOM 2687 C C . ASP A 1 350 ? 21.236 3.691 -13.437 1.00 94.06 350 ASP A C 1
ATOM 2689 O O . ASP A 1 350 ? 21.107 3.123 -14.522 1.00 94.06 350 ASP A O 1
ATOM 2693 N N . PHE A 1 351 ? 20.332 4.545 -12.952 1.00 92.75 351 PHE A N 1
ATOM 2694 C CA . PHE A 1 351 ? 19.088 4.922 -13.637 1.00 92.75 351 PHE A CA 1
ATOM 2695 C C . PHE A 1 351 ? 18.197 3.739 -14.059 1.00 92.75 351 PHE A C 1
ATOM 2697 O O . PHE A 1 351 ? 17.566 3.773 -15.114 1.00 92.75 351 PHE A O 1
ATOM 2704 N N . VAL A 1 352 ? 18.133 2.696 -13.229 1.00 96.06 352 VAL A N 1
ATOM 2705 C CA . VAL A 1 352 ? 17.305 1.510 -13.495 1.00 96.06 352 VAL A CA 1
ATOM 2706 C C . VAL A 1 352 ? 15.889 1.693 -12.963 1.00 96.06 352 VAL A C 1
ATOM 2708 O O . VAL A 1 352 ? 15.732 2.060 -11.795 1.00 96.06 352 VAL A O 1
ATOM 2711 N N . ALA A 1 353 ? 14.865 1.407 -13.775 1.00 93.62 353 ALA A N 1
ATOM 2712 C CA . ALA A 1 353 ? 13.470 1.450 -13.334 1.00 93.62 353 ALA A CA 1
ATOM 2713 C C . ALA A 1 353 ? 12.649 0.209 -13.728 1.00 93.62 353 ALA A C 1
ATOM 2715 O O . ALA A 1 353 ? 12.707 -0.251 -14.863 1.00 93.62 353 ALA A O 1
ATOM 2716 N N . LEU A 1 354 ? 11.865 -0.320 -12.784 1.00 93.88 354 LEU A N 1
ATOM 2717 C CA . LEU A 1 354 ? 10.964 -1.456 -12.990 1.00 93.88 354 LEU A CA 1
ATOM 2718 C C . LEU A 1 354 ? 9.520 -1.087 -12.648 1.00 93.88 354 LEU A C 1
ATOM 2720 O O . LEU A 1 354 ? 9.285 -0.349 -11.686 1.00 93.88 354 LEU A O 1
ATOM 2724 N N . TYR A 1 355 ? 8.562 -1.613 -13.414 1.00 80.06 355 TYR A N 1
ATOM 2725 C CA . TYR A 1 355 ? 7.147 -1.290 -13.244 1.00 80.06 355 TYR A CA 1
ATOM 2726 C C . TYR A 1 355 ? 6.210 -2.485 -13.479 1.00 80.06 355 TYR A C 1
ATOM 2728 O O . TYR A 1 355 ? 6.274 -3.125 -14.524 1.00 80.06 355 TYR A O 1
ATOM 2736 N N . ARG A 1 356 ? 5.326 -2.784 -12.516 1.00 77.38 356 ARG A N 1
ATOM 2737 C CA . ARG A 1 356 ? 4.387 -3.935 -12.561 1.00 77.38 356 ARG A CA 1
ATOM 2738 C C . ARG A 1 356 ? 5.042 -5.303 -12.815 1.00 77.38 356 ARG A C 1
ATOM 2740 O O . ARG A 1 356 ? 4.404 -6.233 -13.309 1.00 77.38 356 ARG A O 1
ATOM 2747 N N . CYS A 1 357 ? 6.316 -5.434 -12.452 1.00 85.25 357 CYS A N 1
ATOM 2748 C CA . CYS A 1 357 ? 7.021 -6.710 -12.481 1.00 85.25 357 CYS A CA 1
ATOM 2749 C C . CYS A 1 357 ? 6.761 -7.508 -11.200 1.00 85.25 357 CYS A C 1
ATOM 2751 O O . CYS A 1 357 ? 6.630 -6.928 -10.121 1.00 85.25 357 CYS A O 1
ATOM 2753 N N . VAL A 1 358 ? 6.794 -8.832 -11.304 1.00 93.56 358 VAL A N 1
ATOM 2754 C CA . VAL A 1 358 ? 6.896 -9.733 -10.151 1.00 93.56 358 VAL A CA 1
ATOM 2755 C C . VAL A 1 358 ? 8.351 -10.181 -10.017 1.00 93.56 358 VAL A C 1
ATOM 2757 O O . VAL A 1 358 ? 9.009 -10.483 -11.011 1.00 93.56 358 VAL A O 1
ATOM 2760 N N . ILE A 1 359 ? 8.877 -10.203 -8.798 1.00 98.50 359 ILE A N 1
ATOM 2761 C CA . ILE A 1 359 ? 10.240 -10.640 -8.485 1.00 98.50 359 ILE A CA 1
ATOM 2762 C C . ILE A 1 359 ? 10.130 -11.695 -7.382 1.00 98.50 359 ILE A C 1
ATOM 2764 O O . ILE A 1 359 ? 9.824 -11.356 -6.238 1.00 98.50 359 ILE A O 1
ATOM 2768 N N . ASP A 1 360 ? 10.345 -12.966 -7.724 1.00 96.88 360 ASP A N 1
ATOM 2769 C CA . ASP A 1 360 ? 10.068 -14.098 -6.834 1.00 96.88 360 ASP A CA 1
ATOM 2770 C C . ASP A 1 360 ? 11.292 -14.996 -6.573 1.00 96.88 360 ASP A C 1
ATOM 2772 O O . ASP A 1 360 ? 12.090 -15.290 -7.458 1.00 96.88 360 ASP A O 1
ATOM 2776 N N . GLY A 1 361 ? 11.440 -15.437 -5.328 1.00 96.00 361 GLY A N 1
ATOM 2777 C CA . GLY A 1 361 ? 12.495 -16.312 -4.838 1.00 96.00 361 GLY A CA 1
ATOM 2778 C C . GLY A 1 361 ? 12.291 -16.635 -3.358 1.00 96.00 361 GLY A C 1
ATOM 2779 O O . GLY A 1 361 ? 11.180 -16.551 -2.829 1.00 96.00 361 GLY A O 1
ATOM 2780 N N . TYR A 1 362 ? 13.379 -17.001 -2.680 1.00 96.31 362 TYR A N 1
ATOM 2781 C CA . TYR A 1 362 ? 13.383 -17.318 -1.251 1.00 96.31 362 TYR A CA 1
ATOM 2782 C C . TYR A 1 362 ? 14.407 -16.456 -0.507 1.00 96.31 362 TYR A C 1
ATOM 2784 O O . TYR A 1 362 ? 14.125 -15.300 -0.190 1.00 96.31 362 TYR A O 1
ATOM 2792 N N . GLN A 1 363 ? 15.582 -17.002 -0.196 1.00 96.25 363 GLN A N 1
ATOM 2793 C CA . GLN A 1 363 ? 16.634 -16.249 0.470 1.00 96.25 363 GLN A CA 1
ATOM 2794 C C . GLN A 1 363 ? 17.417 -15.419 -0.561 1.00 96.25 363 GLN A C 1
ATOM 2796 O O . GLN A 1 363 ? 17.852 -15.948 -1.583 1.00 96.25 363 GLN A O 1
ATOM 2801 N N . ASP A 1 364 ? 17.642 -14.141 -0.244 1.00 97.25 364 ASP A N 1
ATOM 2802 C CA . ASP A 1 364 ? 18.401 -13.190 -1.063 1.00 97.25 364 ASP A CA 1
ATOM 2803 C C . ASP A 1 364 ? 17.782 -12.971 -2.473 1.00 97.25 364 ASP A C 1
ATOM 2805 O O . ASP A 1 364 ? 18.490 -12.925 -3.476 1.00 97.25 364 ASP A O 1
ATOM 2809 N N . THR A 1 365 ? 16.450 -12.812 -2.574 1.00 98.44 365 THR A N 1
ATOM 2810 C CA . THR A 1 365 ? 15.721 -12.696 -3.862 1.00 98.44 365 THR A CA 1
ATOM 2811 C C . THR A 1 365 ? 16.104 -11.473 -4.717 1.00 98.44 365 THR A C 1
ATOM 2813 O O . THR A 1 365 ? 16.424 -11.624 -5.899 1.00 98.44 365 THR A O 1
ATOM 2816 N N . LEU A 1 366 ? 16.027 -10.250 -4.177 1.00 98.75 366 LEU A N 1
ATOM 2817 C CA . LEU A 1 366 ? 16.237 -8.997 -4.914 1.00 98.75 366 LEU A CA 1
ATOM 2818 C C . LEU A 1 366 ? 17.518 -8.297 -4.450 1.00 98.75 366 LEU A C 1
ATOM 2820 O O . LEU A 1 366 ? 17.551 -7.599 -3.431 1.00 98.75 366 LEU A O 1
ATOM 2824 N N . TYR A 1 367 ? 18.573 -8.428 -5.252 1.00 98.44 367 TYR A N 1
ATOM 2825 C CA . TYR A 1 367 ? 19.862 -7.804 -4.987 1.00 98.44 367 TYR A CA 1
ATOM 2826 C C . TYR A 1 367 ? 19.925 -6.393 -5.590 1.00 98.44 367 TYR A C 1
ATOM 2828 O O . TYR A 1 367 ? 20.427 -6.173 -6.700 1.00 98.44 367 TYR A O 1
ATOM 2836 N N . THR A 1 368 ? 19.465 -5.408 -4.816 1.00 97.56 368 THR A N 1
ATOM 2837 C CA . THR A 1 368 ? 19.653 -3.964 -5.058 1.00 97.56 368 THR A CA 1
ATOM 2838 C C . THR A 1 368 ? 21.119 -3.555 -4.826 1.00 97.56 368 THR A C 1
ATOM 2840 O O . THR A 1 368 ? 21.462 -2.808 -3.908 1.00 97.56 368 THR A O 1
ATOM 2843 N N . HIS A 1 369 ? 22.022 -4.109 -5.640 1.00 97.50 369 HIS A N 1
ATOM 2844 C CA . HIS A 1 369 ? 23.466 -4.099 -5.409 1.00 97.50 369 HIS A CA 1
ATOM 2845 C C . HIS A 1 369 ? 24.021 -2.678 -5.245 1.00 97.50 369 HIS A C 1
ATOM 2847 O O . HIS A 1 369 ? 24.478 -2.340 -4.154 1.00 97.50 369 HIS A O 1
ATOM 2853 N N . SER A 1 370 ? 23.967 -1.829 -6.281 1.00 94.50 370 SER A N 1
ATOM 2854 C CA . SER A 1 370 ? 24.456 -0.443 -6.185 1.00 94.50 370 SER A CA 1
ATOM 2855 C C . SER A 1 370 ? 23.797 0.528 -7.190 1.00 94.50 370 SER A C 1
ATOM 2857 O O . SER A 1 370 ? 22.926 0.123 -7.958 1.00 94.50 370 SER A O 1
ATOM 2859 N N . PHE A 1 371 ? 24.206 1.807 -7.164 1.00 95.19 371 PHE A N 1
ATOM 2860 C CA . PHE A 1 371 ? 23.657 2.944 -7.938 1.00 95.19 371 PHE A CA 1
ATOM 2861 C C . PHE A 1 371 ? 22.179 3.297 -7.642 1.00 95.19 371 PHE A C 1
ATOM 2863 O O . PHE A 1 371 ? 21.643 2.888 -6.610 1.00 95.19 371 PHE A O 1
ATOM 2870 N N . ARG A 1 372 ? 21.550 4.156 -8.466 1.00 94.44 372 ARG A N 1
ATOM 2871 C CA . ARG A 1 372 ? 20.167 4.640 -8.288 1.00 94.44 372 ARG A CA 1
ATOM 2872 C C . ARG A 1 372 ? 19.170 3.723 -8.991 1.00 94.44 372 ARG A C 1
ATOM 2874 O O . ARG A 1 372 ? 19.336 3.425 -10.171 1.00 94.44 372 ARG A O 1
ATOM 2881 N N . GLN A 1 373 ? 18.121 3.329 -8.273 1.00 96.69 373 GLN A N 1
ATOM 2882 C CA . GLN A 1 373 ? 17.121 2.371 -8.755 1.00 96.69 373 GLN A CA 1
ATOM 2883 C C . GLN A 1 373 ? 15.703 2.794 -8.341 1.00 96.69 373 GLN A C 1
ATOM 2885 O O . GLN A 1 373 ? 15.515 3.385 -7.273 1.00 96.69 373 GLN A O 1
ATOM 2890 N N . PHE A 1 374 ? 14.703 2.482 -9.164 1.00 95.12 374 PHE A N 1
ATOM 2891 C CA . PHE A 1 374 ? 13.293 2.783 -8.913 1.00 95.12 374 PHE A CA 1
ATOM 2892 C C . PHE A 1 374 ? 12.409 1.574 -9.241 1.00 95.12 374 PHE A C 1
ATOM 2894 O O . PHE A 1 374 ? 12.500 1.013 -10.323 1.00 95.12 374 PHE A O 1
ATOM 2901 N N . TYR A 1 375 ? 11.536 1.178 -8.327 1.00 94.88 375 TYR A N 1
ATOM 2902 C CA . TYR A 1 375 ? 10.590 0.079 -8.516 1.00 94.88 375 TYR A CA 1
ATOM 2903 C C . TYR A 1 375 ? 9.202 0.625 -8.213 1.00 94.88 375 TYR A C 1
ATOM 2905 O O . TYR A 1 375 ? 9.021 1.267 -7.174 1.00 94.88 375 TYR A O 1
ATOM 2913 N N . ARG A 1 376 ? 8.225 0.412 -9.096 1.00 81.88 376 ARG A N 1
ATOM 2914 C CA . ARG A 1 376 ? 6.872 0.933 -8.894 1.00 81.88 376 ARG A CA 1
ATOM 2915 C C . ARG A 1 376 ? 5.793 -0.089 -9.231 1.00 81.88 376 ARG A C 1
ATOM 2917 O O . ARG A 1 376 ? 5.835 -0.710 -10.281 1.00 81.88 376 ARG A O 1
ATOM 2924 N N . GLU A 1 377 ? 4.811 -0.226 -8.341 1.00 77.12 377 GLU A N 1
ATOM 2925 C CA . GLU A 1 377 ? 3.680 -1.159 -8.502 1.00 77.12 377 GLU A CA 1
ATOM 2926 C C . GLU A 1 377 ? 4.131 -2.616 -8.778 1.00 77.12 377 GLU A C 1
ATOM 2928 O O . GLU A 1 377 ? 3.417 -3.369 -9.426 1.00 77.12 377 GLU A O 1
ATOM 2933 N N . CYS A 1 378 ? 5.324 -3.003 -8.301 1.00 80.88 378 CYS A N 1
ATOM 2934 C CA . CYS A 1 378 ? 5.884 -4.354 -8.421 1.00 80.88 378 CYS A CA 1
ATOM 2935 C C . CYS A 1 378 ? 5.533 -5.226 -7.207 1.00 80.88 378 CYS A C 1
ATOM 2937 O O . CYS A 1 378 ? 5.419 -4.706 -6.095 1.00 80.88 378 CYS A O 1
ATOM 2939 N N . ASP A 1 379 ? 5.499 -6.544 -7.395 1.00 84.00 379 ASP A N 1
ATOM 2940 C CA . ASP A 1 379 ? 5.342 -7.520 -6.311 1.00 84.00 379 ASP A CA 1
ATOM 2941 C C . ASP A 1 379 ? 6.674 -8.241 -6.059 1.00 84.00 379 ASP A C 1
ATOM 2943 O O . ASP A 1 379 ? 7.307 -8.727 -6.994 1.00 84.00 379 ASP A O 1
ATOM 2947 N N . ILE A 1 380 ? 7.136 -8.293 -4.808 1.00 97.50 380 ILE A N 1
ATOM 2948 C CA . ILE A 1 380 ? 8.458 -8.825 -4.444 1.00 97.50 380 ILE A CA 1
ATOM 2949 C C . ILE A 1 380 ? 8.306 -9.849 -3.324 1.00 97.50 380 ILE A C 1
ATOM 2951 O O . ILE A 1 380 ? 7.847 -9.499 -2.239 1.00 97.50 380 ILE A O 1
ATOM 2955 N N . TYR A 1 381 ? 8.735 -11.084 -3.565 1.00 95.69 381 TYR A N 1
ATOM 2956 C CA . TYR A 1 381 ? 8.551 -12.217 -2.659 1.00 95.69 381 TYR A CA 1
ATOM 2957 C C . TYR A 1 381 ? 9.889 -12.742 -2.109 1.00 95.69 381 TYR A C 1
ATOM 2959 O O . TYR A 1 381 ? 10.920 -12.700 -2.786 1.00 95.69 381 TYR A O 1
ATOM 2967 N N . GLY A 1 382 ? 9.890 -13.284 -0.889 1.00 95.94 382 GLY A N 1
ATOM 2968 C CA . GLY A 1 382 ? 11.050 -14.015 -0.366 1.00 95.94 382 GLY A CA 1
ATOM 2969 C C . GLY A 1 382 ? 10.995 -14.328 1.125 1.00 95.94 382 GLY A C 1
ATOM 2970 O O . GLY A 1 382 ? 9.987 -14.103 1.785 1.00 95.94 382 GLY A O 1
ATOM 2971 N N . THR A 1 383 ? 12.077 -14.884 1.666 1.00 95.31 383 THR A N 1
ATOM 2972 C CA . THR A 1 383 ? 12.171 -15.357 3.056 1.00 95.31 383 THR A CA 1
ATOM 2973 C C . THR A 1 383 ? 13.194 -14.554 3.857 1.00 95.31 383 THR A C 1
ATOM 2975 O O . THR A 1 383 ? 12.819 -13.716 4.674 1.00 95.31 383 THR A O 1
ATOM 2978 N N . ILE A 1 384 ? 14.488 -14.775 3.636 1.00 94.62 384 ILE A N 1
ATOM 2979 C CA . ILE A 1 384 ? 15.591 -14.141 4.372 1.00 94.62 384 ILE A CA 1
ATOM 2980 C C . ILE A 1 384 ? 16.276 -13.117 3.473 1.00 94.62 384 ILE A C 1
ATOM 2982 O O . ILE A 1 384 ? 16.610 -13.425 2.334 1.00 94.62 384 ILE A O 1
ATOM 2986 N N . ASP A 1 385 ? 16.506 -11.921 4.013 1.00 94.75 385 ASP A N 1
ATOM 2987 C CA . ASP A 1 385 ? 17.242 -10.813 3.393 1.00 94.75 385 ASP A CA 1
ATOM 2988 C C . ASP A 1 385 ? 16.783 -10.495 1.957 1.00 94.75 385 ASP A C 1
ATOM 2990 O O . ASP A 1 385 ? 17.557 -10.060 1.111 1.00 94.75 385 ASP A O 1
ATOM 2994 N N . TYR A 1 386 ? 15.499 -10.705 1.654 1.00 96.81 386 TYR A N 1
ATOM 2995 C CA . TYR A 1 386 ? 15.054 -10.826 0.265 1.00 96.81 386 TYR A CA 1
ATOM 2996 C C . TYR A 1 386 ? 15.009 -9.506 -0.522 1.00 96.81 386 TYR A C 1
ATOM 2998 O O . TYR A 1 386 ? 14.812 -9.537 -1.734 1.00 96.81 386 TYR A O 1
ATOM 3006 N N . ILE A 1 387 ? 15.263 -8.361 0.122 1.00 98.31 387 ILE A N 1
ATOM 3007 C CA . ILE A 1 387 ? 15.626 -7.090 -0.521 1.00 98.31 387 ILE A CA 1
ATOM 3008 C C . ILE A 1 387 ? 16.923 -6.564 0.114 1.00 98.31 387 ILE A C 1
ATOM 3010 O O . ILE A 1 387 ? 16.921 -5.997 1.210 1.00 98.31 387 ILE A O 1
ATOM 3014 N N . PHE A 1 388 ? 18.054 -6.716 -0.572 1.00 97.75 388 PHE A N 1
ATOM 3015 C CA . PHE A 1 388 ? 19.377 -6.486 0.021 1.00 97.75 388 PHE A CA 1
ATOM 3016 C C . PHE A 1 388 ? 20.333 -5.703 -0.883 1.00 97.75 388 PHE A C 1
ATOM 3018 O O . PHE A 1 388 ? 20.092 -5.530 -2.079 1.00 97.75 388 PHE A O 1
ATOM 3025 N N . GLY A 1 389 ? 21.418 -5.187 -0.297 1.00 96.50 389 GLY A N 1
ATOM 3026 C CA . GLY A 1 389 ? 22.465 -4.432 -0.998 1.00 96.50 389 GLY A CA 1
ATOM 3027 C C . GLY A 1 389 ? 22.614 -2.967 -0.565 1.00 96.50 389 GLY A C 1
ATOM 3028 O O . GLY A 1 389 ? 22.138 -2.550 0.496 1.00 96.50 389 GLY A O 1
ATOM 3029 N N . ASN A 1 390 ? 23.329 -2.180 -1.377 1.00 96.06 390 ASN A N 1
ATOM 3030 C CA . ASN A 1 390 ? 23.719 -0.801 -1.064 1.00 96.06 390 ASN A CA 1
ATOM 3031 C C . ASN A 1 390 ? 23.326 0.209 -2.160 1.00 96.06 390 ASN A C 1
ATOM 3033 O O . ASN A 1 390 ? 23.940 1.268 -2.291 1.00 96.06 390 ASN A O 1
ATOM 3037 N N . ALA A 1 391 ? 22.291 -0.080 -2.950 1.00 96.56 391 ALA A N 1
ATOM 3038 C CA . ALA A 1 391 ? 21.706 0.905 -3.852 1.00 96.56 391 ALA A CA 1
ATOM 3039 C C . ALA A 1 391 ? 21.156 2.143 -3.111 1.00 96.56 391 ALA A C 1
ATOM 3041 O O . ALA A 1 391 ? 20.877 2.135 -1.908 1.00 96.56 391 ALA A O 1
ATOM 3042 N N . ALA A 1 392 ? 20.967 3.224 -3.865 1.00 94.94 392 ALA A N 1
ATOM 3043 C CA . ALA A 1 392 ? 20.052 4.306 -3.527 1.00 94.94 392 ALA A CA 1
ATOM 3044 C C . ALA A 1 392 ? 18.711 4.000 -4.215 1.00 94.94 392 ALA A C 1
ATOM 3046 O O . ALA A 1 392 ? 18.475 4.427 -5.347 1.00 94.94 392 ALA A O 1
ATOM 3047 N N . VAL A 1 393 ? 17.876 3.189 -3.562 1.00 96.06 393 VAL A N 1
ATOM 3048 C CA . VAL A 1 393 ? 16.685 2.577 -4.171 1.00 96.06 393 VAL A CA 1
ATOM 3049 C C . VAL A 1 393 ? 15.387 3.109 -3.573 1.00 96.06 393 VAL A C 1
ATOM 3051 O O . VAL A 1 393 ? 15.266 3.270 -2.357 1.00 96.06 393 VAL A O 1
ATOM 3054 N N . VAL A 1 394 ? 14.406 3.360 -4.441 1.00 94.81 394 VAL A N 1
ATOM 3055 C CA . VAL A 1 394 ? 13.028 3.693 -4.068 1.00 94.81 394 VAL A CA 1
ATOM 3056 C C . VAL A 1 394 ? 12.070 2.620 -4.588 1.00 94.81 394 VAL A C 1
ATOM 3058 O O . VAL A 1 394 ? 12.050 2.345 -5.783 1.00 94.81 394 VAL A O 1
ATOM 3061 N N . PHE A 1 395 ? 11.247 2.077 -3.695 1.00 94.06 395 PHE A N 1
ATOM 3062 C CA . PHE A 1 395 ? 10.063 1.272 -3.993 1.00 94.06 395 PHE A CA 1
ATOM 3063 C C . PHE A 1 395 ? 8.823 2.151 -3.803 1.00 94.06 395 PHE A C 1
ATOM 3065 O O . PHE A 1 395 ? 8.710 2.822 -2.775 1.00 94.06 395 PHE A O 1
ATOM 3072 N N . GLN A 1 396 ? 7.902 2.171 -4.767 1.00 82.19 396 GLN A N 1
ATOM 3073 C CA . GLN A 1 396 ? 6.709 3.019 -4.739 1.00 82.19 396 GLN A CA 1
ATOM 3074 C C . GLN A 1 396 ? 5.448 2.223 -5.100 1.00 82.19 396 GLN A C 1
ATOM 3076 O O . GLN A 1 396 ? 5.342 1.697 -6.200 1.00 82.19 396 GLN A O 1
ATOM 3081 N N . GLY A 1 397 ? 4.468 2.111 -4.200 1.00 72.31 397 GLY A N 1
ATOM 3082 C CA . GLY A 1 397 ? 3.242 1.346 -4.494 1.00 72.31 397 GLY A CA 1
ATOM 3083 C C . GLY A 1 397 ? 3.441 -0.168 -4.656 1.00 72.31 397 GLY A C 1
ATOM 3084 O O . GLY A 1 397 ? 2.568 -0.821 -5.210 1.00 72.31 397 GLY A O 1
ATOM 3085 N N . CYS A 1 398 ? 4.587 -0.714 -4.237 1.00 76.69 398 CYS A N 1
ATOM 3086 C CA . CYS A 1 398 ? 4.937 -2.128 -4.406 1.00 76.69 398 CYS A CA 1
ATOM 3087 C C . CYS A 1 398 ? 4.330 -3.008 -3.300 1.00 76.69 398 CYS A C 1
ATOM 3089 O O . CYS A 1 398 ? 4.186 -2.548 -2.162 1.00 76.69 398 CYS A O 1
ATOM 3091 N N . ASN A 1 399 ? 4.057 -4.278 -3.599 1.00 73.69 399 ASN A N 1
ATOM 3092 C CA . ASN A 1 399 ? 3.754 -5.299 -2.596 1.00 73.69 399 ASN A CA 1
ATOM 3093 C C . ASN A 1 399 ? 5.027 -6.083 -2.253 1.00 73.69 399 ASN A C 1
ATOM 3095 O O . ASN A 1 399 ? 5.820 -6.417 -3.128 1.00 73.69 399 ASN A O 1
ATOM 3099 N N . ILE A 1 400 ? 5.239 -6.354 -0.970 1.00 90.31 400 ILE A N 1
ATOM 3100 C CA . ILE A 1 400 ? 6.462 -6.941 -0.422 1.00 90.31 400 ILE A CA 1
ATOM 3101 C C . ILE A 1 400 ? 6.039 -8.104 0.481 1.00 90.31 400 ILE A C 1
ATOM 3103 O O . ILE A 1 400 ? 5.452 -7.885 1.542 1.00 90.31 400 ILE A O 1
ATOM 3107 N N . VAL A 1 401 ? 6.263 -9.335 0.035 1.00 84.06 401 VAL A N 1
ATOM 3108 C CA . VAL A 1 401 ? 5.561 -10.518 0.537 1.00 84.06 401 VAL A CA 1
ATOM 3109 C C . VAL A 1 401 ? 6.541 -11.529 1.128 1.00 84.06 401 VAL A C 1
ATOM 3111 O O . VAL A 1 401 ? 7.327 -12.158 0.418 1.00 84.06 401 VAL A O 1
ATOM 3114 N N . SER A 1 402 ? 6.478 -11.725 2.443 1.00 89.62 402 SER A N 1
ATOM 3115 C CA . SER A 1 402 ? 7.286 -12.738 3.121 1.00 89.62 402 SER A CA 1
ATOM 3116 C C . SER A 1 402 ? 6.671 -14.132 2.978 1.00 89.62 402 SER A C 1
ATOM 3118 O O . SER A 1 402 ? 5.542 -14.356 3.411 1.00 89.62 402 SER A O 1
ATOM 3120 N N . LYS A 1 403 ? 7.442 -15.068 2.421 1.00 91.06 403 LYS A N 1
ATOM 3121 C CA . LYS A 1 403 ? 7.138 -16.502 2.306 1.00 91.06 403 LYS A CA 1
ATOM 3122 C C . LYS A 1 403 ? 7.504 -17.271 3.582 1.00 91.06 403 LYS A C 1
ATOM 3124 O O . LYS A 1 403 ? 8.351 -16.821 4.359 1.00 91.06 403 LYS A O 1
ATOM 3129 N N . LEU A 1 404 ? 6.923 -18.457 3.778 1.00 91.06 404 LEU A N 1
ATOM 3130 C CA . LEU A 1 404 ? 7.324 -19.385 4.842 1.00 91.06 404 LEU A CA 1
ATOM 3131 C C . LEU A 1 404 ? 8.793 -19.832 4.642 1.00 91.06 404 LEU A C 1
ATOM 3133 O O . LEU A 1 404 ? 9.132 -20.342 3.572 1.00 91.06 404 LEU A O 1
ATOM 3137 N N . PRO A 1 405 ? 9.693 -19.644 5.629 1.00 91.56 405 PRO A N 1
ATOM 3138 C CA . PRO A 1 405 ? 11.065 -20.136 5.557 1.00 91.56 405 PRO A CA 1
ATOM 3139 C C . PRO A 1 405 ? 11.152 -21.597 6.039 1.00 91.56 405 PRO A C 1
ATOM 3141 O O . PRO A 1 405 ? 10.171 -22.166 6.518 1.00 91.56 405 PRO A O 1
ATOM 3144 N N . MET A 1 406 ? 12.334 -22.219 5.961 1.00 90.88 406 MET A N 1
ATOM 3145 C CA . MET A 1 406 ? 12.502 -23.591 6.463 1.00 90.88 406 MET A CA 1
ATOM 3146 C C . MET A 1 406 ? 12.300 -23.681 7.989 1.00 90.88 406 MET A C 1
ATOM 3148 O O . MET A 1 406 ? 12.529 -22.699 8.703 1.00 90.88 406 MET A O 1
ATOM 3152 N N . PRO A 1 407 ? 11.940 -24.862 8.532 1.00 88.44 407 PRO A N 1
ATOM 3153 C CA . PRO A 1 407 ? 11.817 -25.067 9.973 1.00 88.44 407 PRO A CA 1
ATOM 3154 C C . PRO A 1 407 ? 13.045 -24.573 10.756 1.00 88.44 407 PRO A C 1
ATOM 3156 O O . PRO A 1 407 ? 14.182 -24.931 10.455 1.00 88.44 407 PRO A O 1
ATOM 3159 N N . GLY A 1 408 ? 12.808 -23.737 11.770 1.00 84.12 408 GLY A N 1
ATOM 3160 C CA . GLY A 1 408 ? 13.857 -23.129 12.601 1.00 84.12 408 GLY A CA 1
ATOM 3161 C C . GLY A 1 408 ? 14.475 -21.834 12.052 1.00 84.12 408 GLY A C 1
ATOM 3162 O O . GLY A 1 408 ? 15.278 -21.216 12.750 1.00 84.12 408 GLY A O 1
ATOM 3163 N N . GLN A 1 409 ? 14.101 -21.389 10.850 1.00 89.94 409 GLN A N 1
ATOM 3164 C CA . GLN A 1 409 ? 14.508 -20.094 10.300 1.00 89.94 409 GLN A CA 1
ATOM 3165 C C . GLN A 1 409 ? 13.554 -18.946 10.702 1.00 89.94 409 GLN A C 1
ATOM 3167 O O . GLN A 1 409 ? 12.546 -19.124 11.387 1.00 89.94 409 GLN A O 1
ATOM 3172 N N . PHE A 1 410 ? 13.909 -17.737 10.273 1.00 89.44 410 PHE A N 1
ATOM 3173 C CA . PHE A 1 410 ? 13.162 -16.487 10.419 1.00 89.44 410 PHE A CA 1
ATOM 3174 C C . PHE A 1 410 ? 13.009 -15.827 9.037 1.00 89.44 410 PHE A C 1
ATOM 3176 O O . PHE A 1 410 ? 13.672 -16.250 8.093 1.00 89.44 410 PHE A O 1
ATOM 3183 N N . THR A 1 411 ? 12.182 -14.787 8.902 1.00 90.62 411 THR A N 1
ATOM 3184 C CA . THR A 1 411 ? 12.130 -13.957 7.682 1.00 90.62 411 THR A CA 1
ATOM 3185 C C . THR A 1 411 ? 12.710 -12.562 7.920 1.00 90.62 411 THR A C 1
ATOM 3187 O O . THR A 1 411 ? 12.633 -12.019 9.027 1.00 90.62 411 THR A O 1
ATOM 3190 N N . VAL A 1 412 ? 13.312 -11.966 6.889 1.00 93.00 412 VAL A N 1
ATOM 3191 C CA . VAL A 1 412 ? 13.827 -10.589 6.922 1.00 93.00 412 VAL A CA 1
ATOM 3192 C C . VAL A 1 412 ? 13.546 -9.910 5.593 1.00 93.00 412 VAL A C 1
ATOM 3194 O O . VAL A 1 412 ? 14.023 -10.367 4.560 1.00 93.00 412 VAL A O 1
ATOM 3197 N N . VAL A 1 413 ? 12.830 -8.786 5.629 1.00 94.56 413 VAL A N 1
ATOM 3198 C CA . VAL A 1 413 ? 12.504 -8.027 4.416 1.00 94.56 413 VAL A CA 1
ATOM 3199 C C . VAL A 1 413 ? 13.736 -7.325 3.846 1.00 94.56 413 VAL A C 1
ATOM 3201 O O . VAL A 1 413 ? 14.019 -7.479 2.664 1.00 94.56 413 VAL A O 1
ATOM 3204 N N . THR A 1 414 ? 14.482 -6.556 4.658 1.00 95.56 414 THR A N 1
ATOM 3205 C CA . THR A 1 414 ? 15.631 -5.773 4.160 1.00 95.56 414 THR A CA 1
ATOM 3206 C C . THR A 1 414 ? 16.976 -6.085 4.821 1.00 95.56 414 THR A C 1
ATOM 3208 O O . THR A 1 414 ? 17.091 -6.108 6.045 1.00 95.56 414 THR A O 1
ATOM 3211 N N . ALA A 1 415 ? 18.031 -6.227 4.017 1.00 94.50 415 ALA A N 1
ATOM 3212 C CA . ALA A 1 415 ? 19.417 -6.318 4.490 1.00 94.50 415 ALA A CA 1
ATOM 3213 C C . ALA A 1 415 ? 20.291 -5.279 3.778 1.00 94.50 415 ALA A C 1
ATOM 3215 O O . ALA A 1 415 ? 20.947 -5.531 2.766 1.00 94.50 415 ALA A O 1
ATOM 3216 N N . GLN A 1 416 ? 20.254 -4.050 4.291 1.00 93.38 416 GLN A N 1
ATOM 3217 C CA . GLN A 1 416 ? 20.944 -2.923 3.667 1.00 93.38 416 GLN A CA 1
ATOM 3218 C C . GLN A 1 416 ? 22.424 -2.896 4.089 1.00 93.38 416 GLN A C 1
ATOM 3220 O O . GLN A 1 416 ? 22.733 -3.103 5.261 1.00 93.38 416 GLN A O 1
ATOM 3225 N N . SER A 1 417 ? 23.348 -2.655 3.153 1.00 91.88 417 SER A N 1
ATOM 3226 C CA . SER A 1 417 ? 24.799 -2.816 3.366 1.00 91.88 417 SER A CA 1
ATOM 3227 C C . SER A 1 417 ? 25.627 -1.535 3.237 1.00 91.88 417 SER A C 1
ATOM 3229 O O . SER A 1 417 ? 26.751 -1.541 2.738 1.00 91.88 417 SER A O 1
ATOM 3231 N N . ARG A 1 418 ? 25.106 -0.419 3.750 1.00 88.31 418 ARG A N 1
ATOM 3232 C CA . ARG A 1 418 ? 25.844 0.849 3.823 1.00 88.31 418 ARG A CA 1
ATOM 3233 C C . ARG A 1 418 ? 26.976 0.787 4.851 1.00 88.31 418 ARG A C 1
ATOM 3235 O O . ARG A 1 418 ? 26.764 0.492 6.031 1.00 88.31 418 ARG A O 1
ATOM 3242 N N . ASP A 1 419 ? 28.185 1.082 4.387 1.00 82.50 419 ASP A N 1
ATOM 3243 C CA . ASP A 1 419 ? 29.461 0.840 5.076 1.00 82.50 419 ASP A CA 1
ATOM 3244 C C . ASP A 1 419 ? 30.097 2.151 5.574 1.00 82.50 419 ASP A C 1
ATOM 3246 O O . ASP A 1 419 ? 30.993 2.135 6.416 1.00 82.50 419 ASP A O 1
ATOM 3250 N N . SER A 1 420 ? 29.613 3.305 5.098 1.00 82.81 420 SER A N 1
ATOM 3251 C CA . SER A 1 420 ? 30.087 4.632 5.497 1.00 82.81 420 SER A CA 1
ATOM 3252 C C . SER A 1 420 ? 28.949 5.655 5.669 1.00 82.81 420 SER A C 1
ATOM 3254 O O . SER A 1 420 ? 27.995 5.694 4.885 1.00 82.81 420 SER A O 1
ATOM 3256 N N . PRO A 1 421 ? 29.047 6.578 6.650 1.00 81.50 421 PRO A N 1
ATOM 3257 C CA . PRO A 1 421 ? 28.078 7.656 6.813 1.00 81.50 421 PRO A CA 1
ATOM 3258 C C . PRO A 1 421 ? 28.156 8.700 5.686 1.00 81.50 421 PRO A C 1
ATOM 3260 O O . PRO A 1 421 ? 27.218 9.489 5.556 1.00 81.50 421 PRO A O 1
ATOM 3263 N N . ASP A 1 422 ? 29.230 8.698 4.887 1.00 83.75 422 ASP A N 1
ATOM 3264 C CA . ASP A 1 422 ? 29.448 9.605 3.754 1.00 83.75 422 ASP A CA 1
ATOM 3265 C C . ASP A 1 422 ? 28.787 9.125 2.440 1.00 83.75 422 ASP A C 1
ATOM 3267 O O . ASP A 1 422 ? 28.775 9.887 1.474 1.00 83.75 422 ASP A O 1
ATOM 3271 N N . GLU A 1 423 ? 28.213 7.915 2.390 1.00 83.81 423 GLU A N 1
ATOM 3272 C CA . GLU A 1 423 ? 27.424 7.412 1.249 1.00 83.81 423 GLU A CA 1
ATOM 3273 C C . GLU A 1 423 ? 25.990 7.973 1.280 1.00 83.81 423 GLU A C 1
ATOM 3275 O O . GLU A 1 423 ? 25.337 7.947 2.325 1.00 83.81 423 GLU A O 1
ATOM 3280 N N . ASP A 1 424 ? 25.436 8.428 0.154 1.00 83.38 424 ASP A N 1
ATOM 3281 C CA . ASP A 1 424 ? 24.022 8.861 0.071 1.00 83.38 424 ASP A CA 1
ATOM 3282 C C . ASP A 1 424 ? 23.060 7.686 -0.281 1.00 83.38 424 ASP A C 1
ATOM 3284 O O . ASP A 1 424 ? 21.960 7.904 -0.780 1.00 83.38 424 ASP A O 1
ATOM 3288 N N . THR A 1 425 ? 23.464 6.437 -0.011 1.00 90.69 425 THR A N 1
ATOM 3289 C CA . THR A 1 425 ? 22.713 5.191 -0.282 1.00 90.69 425 THR A CA 1
ATOM 3290 C C . THR A 1 425 ? 21.668 4.850 0.796 1.00 90.69 425 THR A C 1
ATOM 3292 O O . THR A 1 425 ? 21.625 5.467 1.875 1.00 90.69 425 THR A O 1
ATOM 3295 N N . GLY A 1 426 ? 20.803 3.874 0.493 1.00 92.50 426 GLY A N 1
ATOM 3296 C CA . GLY A 1 426 ? 19.754 3.358 1.375 1.00 92.50 426 GLY A CA 1
ATOM 3297 C C . GLY A 1 426 ? 18.522 2.841 0.619 1.00 92.50 426 GLY A C 1
ATOM 3298 O O . GLY A 1 426 ? 18.298 3.195 -0.539 1.00 92.50 426 GLY A O 1
ATOM 3299 N N . ILE A 1 427 ? 17.706 2.040 1.308 1.00 94.94 427 ILE A N 1
ATOM 3300 C CA . ILE A 1 427 ? 16.407 1.551 0.825 1.00 94.94 427 ILE A CA 1
ATOM 3301 C C . ILE A 1 427 ? 15.300 2.510 1.282 1.00 94.94 427 ILE A C 1
ATOM 3303 O O . ILE A 1 427 ? 15.255 2.905 2.448 1.00 94.94 427 ILE A O 1
ATOM 3307 N N . SER A 1 428 ? 14.398 2.880 0.375 1.00 92.31 428 SER A N 1
ATOM 3308 C CA . SER A 1 428 ? 13.273 3.785 0.621 1.00 92.31 428 SER A CA 1
ATOM 3309 C C . SER A 1 428 ? 11.980 3.160 0.100 1.00 92.31 428 SER A C 1
ATOM 3311 O O . SER A 1 428 ? 11.846 2.941 -1.096 1.00 92.31 428 SER A O 1
ATOM 3313 N N . MET A 1 429 ? 11.028 2.856 0.979 1.00 87.38 429 MET A N 1
ATOM 3314 C CA . MET A 1 429 ? 9.719 2.293 0.621 1.00 87.38 429 MET A CA 1
ATOM 3315 C C . MET A 1 429 ? 8.641 3.363 0.808 1.00 87.38 429 MET A C 1
ATOM 3317 O O . MET A 1 429 ? 8.552 3.970 1.875 1.00 87.38 429 MET A O 1
ATOM 3321 N N . GLN A 1 430 ? 7.856 3.630 -0.235 1.00 80.81 430 GLN A N 1
ATOM 3322 C CA . GLN A 1 430 ? 6.866 4.709 -0.311 1.00 80.81 430 GLN A CA 1
ATOM 3323 C C . GLN A 1 430 ? 5.511 4.137 -0.727 1.00 80.81 430 GLN A C 1
ATOM 3325 O O . GLN A 1 430 ? 5.405 3.535 -1.793 1.00 80.81 430 GLN A O 1
ATOM 3330 N N . ASN A 1 431 ? 4.464 4.314 0.084 1.00 72.88 431 ASN A N 1
ATOM 3331 C CA . ASN A 1 431 ? 3.120 3.792 -0.217 1.00 72.88 431 ASN A CA 1
ATOM 3332 C C . ASN A 1 431 ? 3.110 2.283 -0.585 1.00 72.88 431 ASN A C 1
ATOM 3334 O O . ASN A 1 431 ? 2.319 1.852 -1.416 1.00 72.88 431 ASN A O 1
ATOM 3338 N N . CYS A 1 432 ? 4.038 1.491 -0.038 1.00 67.19 432 CYS A N 1
ATOM 3339 C CA . CYS A 1 432 ? 4.156 0.050 -0.297 1.00 67.19 432 CYS A CA 1
ATOM 3340 C C . CYS A 1 432 ? 3.318 -0.760 0.706 1.00 67.19 432 CYS A C 1
ATOM 3342 O O . CYS A 1 432 ? 2.967 -0.242 1.765 1.00 67.19 432 CYS A O 1
ATOM 3344 N N . SER A 1 433 ? 3.048 -2.031 0.413 1.00 60.72 433 SER A N 1
ATOM 3345 C CA . SER A 1 433 ? 2.368 -2.965 1.322 1.00 60.72 433 SER A CA 1
ATOM 3346 C C . SER A 1 433 ? 3.289 -4.127 1.673 1.00 60.72 433 SER A C 1
ATOM 3348 O O . SER A 1 433 ? 3.693 -4.860 0.782 1.00 60.72 433 SER A O 1
ATOM 3350 N N . ILE A 1 434 ? 3.612 -4.312 2.954 1.00 76.94 434 ILE A N 1
ATOM 3351 C CA . ILE A 1 434 ? 4.457 -5.411 3.443 1.00 76.94 434 ILE A CA 1
ATOM 3352 C C . ILE A 1 434 ? 3.586 -6.413 4.206 1.00 76.94 434 ILE A C 1
ATOM 3354 O O . ILE A 1 434 ? 3.030 -6.050 5.242 1.00 76.94 434 ILE A O 1
ATOM 3358 N N . PHE A 1 435 ? 3.465 -7.645 3.712 1.00 68.88 435 PHE A N 1
ATOM 3359 C CA . PHE A 1 435 ? 2.610 -8.699 4.282 1.00 68.88 435 PHE A CA 1
ATOM 3360 C C . PHE A 1 435 ? 3.233 -10.099 4.157 1.00 68.88 435 PHE A C 1
ATOM 3362 O O . PHE A 1 435 ? 4.333 -10.249 3.629 1.00 68.88 435 PHE A O 1
ATOM 3369 N N . ALA A 1 436 ? 2.565 -11.114 4.702 1.00 70.44 436 ALA A N 1
ATOM 3370 C CA . ALA A 1 436 ? 3.000 -12.511 4.677 1.00 70.44 436 ALA A CA 1
ATOM 3371 C C . ALA A 1 436 ? 2.111 -13.374 3.770 1.00 70.44 436 ALA A C 1
ATOM 3373 O O . ALA A 1 436 ? 0.954 -13.037 3.518 1.00 70.44 436 ALA A O 1
ATOM 3374 N N . THR A 1 437 ? 2.640 -14.505 3.305 1.00 66.19 437 THR A N 1
ATOM 3375 C CA . THR A 1 437 ? 1.851 -15.561 2.664 1.00 66.19 437 THR A CA 1
ATOM 3376 C C . THR A 1 437 ? 1.017 -16.353 3.683 1.00 66.19 437 THR A C 1
ATOM 3378 O O . THR A 1 437 ? 1.324 -16.390 4.877 1.00 66.19 437 THR A O 1
ATOM 3381 N N . GLU A 1 438 ? -0.054 -17.001 3.211 1.00 64.75 438 GLU A N 1
ATOM 3382 C CA . GLU A 1 438 ? -1.009 -17.753 4.046 1.00 64.75 438 GLU A CA 1
ATOM 3383 C C . GLU A 1 438 ? -0.334 -18.858 4.878 1.00 64.75 438 GLU A C 1
ATOM 3385 O O . GLU A 1 438 ? -0.670 -19.063 6.039 1.00 64.75 438 GLU A O 1
ATOM 3390 N N . ASP A 1 439 ? 0.652 -19.547 4.307 1.00 73.62 439 ASP A N 1
ATOM 3391 C CA . ASP A 1 439 ? 1.435 -20.607 4.948 1.00 73.62 439 ASP A CA 1
ATOM 3392 C C . ASP A 1 439 ? 2.402 -20.084 6.027 1.00 73.62 439 ASP A C 1
ATOM 3394 O O . ASP A 1 439 ? 2.610 -20.762 7.033 1.00 73.62 439 ASP A O 1
ATOM 3398 N N . LEU A 1 440 ? 2.939 -18.865 5.878 1.00 78.12 440 LEU A N 1
ATOM 3399 C CA . LEU A 1 440 ? 3.723 -18.202 6.928 1.00 78.12 440 LEU A CA 1
ATOM 3400 C C . LEU A 1 440 ? 2.840 -17.787 8.114 1.00 78.12 440 LEU A C 1
ATOM 3402 O O . LEU A 1 440 ? 3.259 -17.932 9.262 1.00 78.12 440 LEU A O 1
ATOM 3406 N N . LEU A 1 441 ? 1.624 -17.302 7.846 1.00 67.19 441 LEU A N 1
ATOM 3407 C CA . LEU A 1 441 ? 0.654 -16.931 8.884 1.00 67.19 441 LEU A CA 1
ATOM 3408 C C . LEU A 1 441 ? 0.107 -18.161 9.629 1.00 67.19 441 LEU A C 1
ATOM 3410 O O . LEU A 1 441 ? 0.039 -18.152 10.855 1.00 67.19 441 LEU A O 1
ATOM 3414 N N . ASN A 1 442 ? -0.202 -19.239 8.903 1.00 64.81 442 ASN A N 1
ATOM 3415 C CA . ASN A 1 442 ? -0.798 -20.468 9.443 1.00 64.81 442 ASN A CA 1
ATOM 3416 C C . ASN A 1 442 ? 0.232 -21.484 9.985 1.00 64.81 442 ASN A C 1
ATOM 3418 O O . ASN A 1 442 ? -0.119 -22.615 10.330 1.00 64.81 442 ASN A O 1
ATOM 3422 N N . SER A 1 443 ? 1.514 -21.115 10.054 1.00 68.81 443 SER A N 1
ATOM 3423 C CA . SER A 1 443 ? 2.588 -21.987 10.539 1.00 68.81 443 SER A CA 1
ATOM 3424 C C . SER A 1 443 ? 2.432 -22.318 12.029 1.00 68.81 443 SER A C 1
ATOM 3426 O O . SER A 1 443 ? 2.531 -21.445 12.892 1.00 68.81 443 SER A O 1
ATOM 3428 N N . SER A 1 444 ? 2.318 -23.611 12.357 1.00 44.72 444 SER A N 1
ATOM 3429 C CA . SER A 1 444 ? 2.261 -24.104 13.745 1.00 44.72 444 SER A CA 1
ATOM 3430 C C . SER A 1 444 ? 3.524 -23.792 14.561 1.00 44.72 444 SER A C 1
ATOM 3432 O O . SER A 1 444 ? 3.502 -23.813 15.791 1.00 44.72 444 SER A O 1
ATOM 3434 N N . THR A 1 445 ? 4.644 -23.511 13.891 1.00 59.69 445 THR A N 1
ATOM 3435 C CA . THR A 1 445 ? 5.858 -22.967 14.506 1.00 59.69 445 THR A CA 1
ATOM 3436 C C . THR A 1 445 ? 5.870 -21.448 14.404 1.00 59.69 445 THR A C 1
ATOM 3438 O O . THR A 1 445 ? 5.752 -20.896 13.313 1.00 59.69 445 THR A O 1
ATOM 3441 N N . ARG A 1 446 ? 6.084 -20.748 15.523 1.00 68.00 446 ARG A N 1
ATOM 3442 C CA . ARG A 1 446 ? 6.167 -19.281 15.541 1.00 68.00 446 ARG A CA 1
ATOM 3443 C C . ARG A 1 446 ? 7.442 -18.789 14.843 1.00 68.00 446 ARG A C 1
ATOM 3445 O O . ARG A 1 446 ? 8.480 -18.621 15.483 1.00 68.00 446 ARG A O 1
ATOM 3452 N N . VAL A 1 447 ? 7.351 -18.541 13.539 1.00 80.62 447 VAL A N 1
ATOM 3453 C CA . VAL A 1 447 ? 8.421 -17.934 12.740 1.00 80.62 447 VAL A CA 1
ATOM 3454 C C . VAL A 1 447 ? 8.594 -16.476 13.164 1.00 80.62 447 VAL A C 1
ATOM 3456 O O . VAL A 1 447 ? 7.634 -15.707 13.222 1.00 80.62 447 VAL A O 1
ATOM 3459 N N . ASN A 1 448 ? 9.827 -16.071 13.464 1.00 85.00 448 ASN A N 1
ATOM 3460 C CA . ASN A 1 448 ? 10.133 -14.657 13.662 1.00 85.00 448 ASN A CA 1
ATOM 3461 C C . ASN A 1 448 ? 10.279 -13.965 12.305 1.00 85.00 448 ASN A C 1
ATOM 3463 O O . ASN A 1 448 ? 10.946 -14.495 11.424 1.00 85.00 448 ASN A O 1
ATOM 3467 N N . SER A 1 449 ? 9.717 -12.769 12.155 1.00 83.81 449 SER A N 1
ATOM 3468 C CA . SER A 1 449 ? 9.816 -11.987 10.917 1.00 83.81 449 SER A CA 1
ATOM 3469 C C . SER A 1 449 ? 10.238 -10.553 11.214 1.00 83.81 449 SER A C 1
ATOM 3471 O O . SER A 1 449 ? 9.789 -9.976 12.203 1.00 83.81 449 SER A O 1
ATOM 3473 N N . TYR A 1 450 ? 11.098 -9.962 10.385 1.00 86.38 450 TYR A N 1
ATOM 3474 C CA . TYR A 1 450 ? 11.707 -8.657 10.660 1.00 86.38 450 TYR A CA 1
ATOM 3475 C C . TYR A 1 450 ? 11.706 -7.745 9.422 1.00 86.38 450 TYR A C 1
ATOM 3477 O O . TYR A 1 450 ? 12.017 -8.179 8.319 1.00 86.38 450 TYR A O 1
ATOM 3485 N N . LEU A 1 451 ? 11.426 -6.445 9.593 1.00 84.19 451 LEU A N 1
ATOM 3486 C CA . LEU A 1 451 ? 11.483 -5.451 8.497 1.00 84.19 451 LEU A CA 1
ATOM 3487 C C . LEU A 1 451 ? 12.887 -5.262 7.920 1.00 84.19 451 LEU A C 1
ATOM 3489 O O . LEU A 1 451 ? 13.063 -4.811 6.788 1.00 84.19 451 LEU A O 1
ATOM 3493 N N . GLY A 1 452 ? 13.901 -5.577 8.712 1.00 87.31 452 GLY A N 1
ATOM 3494 C CA . GLY A 1 452 ? 15.262 -5.607 8.240 1.00 87.31 452 GLY A CA 1
ATOM 3495 C C . GLY A 1 452 ? 16.269 -5.851 9.343 1.00 87.31 452 GLY A C 1
ATOM 3496 O O . GLY A 1 452 ? 15.968 -5.683 10.528 1.00 87.31 452 GLY A O 1
ATOM 3497 N N . ARG A 1 453 ? 17.483 -6.196 8.924 1.00 84.12 453 ARG A N 1
ATOM 3498 C CA . ARG A 1 453 ? 18.672 -6.251 9.772 1.00 84.12 453 ARG A CA 1
ATOM 3499 C C . ARG A 1 453 ? 19.808 -5.452 9.133 1.00 84.12 453 ARG A C 1
ATOM 3501 O O . ARG A 1 453 ? 19.873 -5.364 7.905 1.00 84.12 453 ARG A O 1
ATOM 3508 N N . PRO A 1 454 ? 20.701 -4.841 9.926 1.00 83.69 454 PRO A N 1
ATOM 3509 C CA . PRO A 1 454 ? 21.867 -4.184 9.363 1.00 83.69 454 PRO A CA 1
ATOM 3510 C C . PRO A 1 454 ? 22.828 -5.236 8.799 1.00 83.69 454 PRO A C 1
ATOM 3512 O O . PRO A 1 454 ? 23.340 -6.061 9.553 1.00 83.69 454 PRO A O 1
ATOM 3515 N N . TRP A 1 455 ? 23.117 -5.193 7.495 1.00 86.75 455 TRP A N 1
ATOM 3516 C CA . TRP A 1 455 ? 24.214 -5.990 6.934 1.00 86.75 455 TRP A CA 1
ATOM 3517 C C . TRP A 1 455 ? 25.560 -5.296 7.220 1.00 86.75 455 TRP A C 1
ATOM 3519 O O . TRP A 1 455 ? 26.564 -5.961 7.467 1.00 86.75 455 TRP A O 1
ATOM 3529 N N . ARG A 1 456 ? 25.596 -3.951 7.269 1.00 85.50 456 ARG A N 1
ATOM 3530 C CA . ARG A 1 456 ? 26.813 -3.165 7.583 1.00 85.50 456 ARG A CA 1
ATOM 3531 C C . ARG A 1 456 ? 26.564 -1.995 8.548 1.00 85.50 456 ARG A C 1
ATOM 3533 O O . ARG A 1 456 ? 25.430 -1.619 8.837 1.00 85.50 456 ARG A O 1
ATOM 3540 N N . GLY A 1 457 ? 27.639 -1.421 9.093 1.00 77.00 457 GLY A N 1
ATOM 3541 C CA . GLY A 1 457 ? 27.593 -0.533 10.268 1.00 77.00 457 GLY A CA 1
ATOM 3542 C C . GLY A 1 457 ? 26.841 0.801 10.122 1.00 77.00 457 GLY A C 1
ATOM 3543 O O . GLY A 1 457 ? 26.589 1.454 11.132 1.00 77.00 457 GLY A O 1
ATOM 3544 N N . TYR A 1 458 ? 26.469 1.213 8.904 1.00 84.00 458 TYR A N 1
ATOM 3545 C CA . TYR A 1 458 ? 25.746 2.465 8.629 1.00 84.00 458 TYR A CA 1
ATOM 3546 C C . TYR A 1 458 ? 24.449 2.249 7.835 1.00 84.00 458 TYR A C 1
ATOM 3548 O O . TYR A 1 458 ? 23.985 3.173 7.149 1.00 84.00 458 TYR A O 1
ATOM 3556 N N . SER A 1 459 ? 23.892 1.036 7.948 1.00 83.62 459 SER A N 1
ATOM 3557 C CA . SER A 1 459 ? 22.673 0.563 7.283 1.00 83.62 459 SER A CA 1
ATOM 3558 C C . SER A 1 459 ? 21.528 1.576 7.329 1.00 83.62 459 SER A C 1
ATOM 3560 O O . SER A 1 459 ? 21.268 2.192 8.364 1.00 83.62 459 SER A O 1
ATOM 3562 N N . ARG A 1 460 ? 20.814 1.744 6.211 1.00 84.69 460 ARG A N 1
ATOM 3563 C CA . ARG A 1 460 ? 19.684 2.678 6.113 1.00 84.69 460 ARG A CA 1
ATOM 3564 C C . ARG A 1 460 ? 18.528 2.109 5.291 1.00 84.69 460 ARG A C 1
ATOM 3566 O O . ARG A 1 460 ? 18.579 2.133 4.065 1.00 84.69 460 ARG A O 1
ATOM 3573 N N . THR A 1 461 ? 17.446 1.758 5.979 1.00 84.56 461 THR A N 1
ATOM 3574 C CA . THR A 1 461 ? 16.118 1.528 5.391 1.00 84.56 461 THR A CA 1
ATOM 3575 C C . THR A 1 461 ? 15.139 2.569 5.944 1.00 84.56 461 THR A C 1
ATOM 3577 O O . THR A 1 461 ? 15.171 2.877 7.137 1.00 84.56 461 THR A O 1
ATOM 3580 N N . VAL A 1 462 ? 14.287 3.133 5.086 1.00 82.50 462 VAL A N 1
ATOM 3581 C CA . VAL A 1 462 ? 13.253 4.122 5.428 1.00 82.50 462 VAL A CA 1
ATOM 3582 C C . VAL A 1 462 ? 11.915 3.664 4.850 1.00 82.50 462 VAL A C 1
ATOM 3584 O O . VAL A 1 462 ? 11.843 3.309 3.678 1.00 82.50 462 VAL A O 1
ATOM 3587 N N . LEU A 1 463 ? 10.856 3.697 5.662 1.00 73.56 463 LEU A N 1
ATOM 3588 C CA . LEU A 1 463 ? 9.492 3.357 5.255 1.00 73.56 463 LEU A CA 1
ATOM 3589 C C . LEU A 1 463 ? 8.591 4.581 5.457 1.00 73.56 463 LEU A C 1
ATOM 3591 O O . LEU A 1 463 ? 8.513 5.121 6.560 1.00 73.56 463 LEU A O 1
ATOM 3595 N N . MET A 1 464 ? 7.923 5.016 4.391 1.00 71.19 464 MET A N 1
ATOM 3596 C CA . MET A 1 464 ? 7.070 6.205 4.327 1.00 71.19 464 MET A CA 1
ATOM 3597 C C . MET A 1 464 ? 5.699 5.825 3.772 1.00 71.19 464 MET A C 1
ATOM 3599 O O . MET A 1 464 ? 5.613 5.150 2.747 1.00 71.19 464 MET A O 1
ATOM 3603 N N . GLU A 1 465 ? 4.629 6.241 4.455 1.00 65.00 465 GLU A N 1
ATOM 3604 C CA . GLU A 1 465 ? 3.226 6.032 4.037 1.00 65.00 465 GLU A CA 1
ATOM 3605 C C . GLU A 1 465 ? 2.883 4.572 3.656 1.00 65.00 465 GLU A C 1
ATOM 3607 O O . GLU A 1 465 ? 1.929 4.318 2.935 1.00 65.00 465 GLU A O 1
ATOM 3612 N N . SER A 1 466 ? 3.670 3.601 4.133 1.00 54.06 466 SER A N 1
ATOM 3613 C CA . SER A 1 466 ? 3.602 2.194 3.726 1.00 54.06 466 SER A CA 1
ATOM 3614 C C . SER A 1 466 ? 2.876 1.349 4.774 1.00 54.06 466 SER A C 1
ATOM 3616 O O . SER A 1 466 ? 3.044 1.554 5.979 1.00 54.06 466 SER A O 1
ATOM 3618 N N . PHE A 1 467 ? 2.079 0.389 4.310 1.00 48.31 467 PHE A N 1
ATOM 3619 C CA . PHE A 1 467 ? 1.422 -0.616 5.133 1.00 48.31 467 PHE A CA 1
ATOM 3620 C C . PHE A 1 467 ? 2.412 -1.721 5.535 1.00 48.31 467 PHE A C 1
ATOM 3622 O O . PHE A 1 467 ? 3.270 -2.118 4.749 1.00 48.31 467 PHE A O 1
ATOM 3629 N N . ILE A 1 468 ? 2.296 -2.198 6.775 1.00 59.22 468 ILE A N 1
ATOM 3630 C CA . ILE A 1 468 ? 3.106 -3.275 7.350 1.00 59.22 468 ILE A CA 1
ATOM 3631 C C . ILE A 1 468 ? 2.165 -4.144 8.178 1.00 59.22 468 ILE A C 1
ATOM 3633 O O . ILE A 1 468 ? 1.475 -3.625 9.060 1.00 59.22 468 ILE A O 1
ATOM 3637 N N . ASP A 1 469 ? 2.146 -5.433 7.875 1.00 51.94 469 ASP A N 1
ATOM 3638 C CA . ASP A 1 469 ? 1.258 -6.416 8.479 1.00 51.94 469 ASP A CA 1
ATOM 3639 C C . ASP A 1 469 ? 1.836 -7.051 9.761 1.00 51.94 469 ASP A C 1
ATOM 3641 O O . ASP A 1 469 ? 3.019 -6.907 10.086 1.00 51.94 469 ASP A O 1
ATOM 3645 N N . GLU A 1 470 ? 0.985 -7.729 10.530 1.00 54.84 470 GLU A N 1
ATOM 3646 C CA . GLU A 1 470 ? 1.235 -8.034 11.951 1.00 54.84 470 GLU A CA 1
ATOM 3647 C C . GLU A 1 470 ? 2.213 -9.194 12.205 1.00 54.84 470 GLU A C 1
ATOM 3649 O O . GLU A 1 470 ? 2.694 -9.361 13.327 1.00 54.84 470 GLU A O 1
ATOM 3654 N N . PHE A 1 471 ? 2.599 -9.930 11.160 1.00 64.19 471 PHE A N 1
ATOM 3655 C CA . PHE A 1 471 ? 3.621 -10.980 11.224 1.00 64.19 471 PHE A CA 1
ATOM 3656 C C . PHE A 1 471 ? 5.021 -10.455 11.621 1.00 64.19 471 PHE A C 1
ATOM 3658 O O . PHE A 1 471 ? 5.845 -11.211 12.141 1.00 64.19 471 PHE A O 1
ATOM 3665 N N . ILE A 1 472 ? 5.304 -9.161 11.413 1.00 73.44 472 ILE A N 1
ATOM 3666 C CA . ILE A 1 472 ? 6.576 -8.523 11.778 1.00 73.44 472 ILE A CA 1
ATOM 3667 C C . ILE A 1 472 ? 6.728 -8.393 13.304 1.00 73.44 472 ILE A C 1
ATOM 3669 O O . ILE A 1 472 ? 5.983 -7.685 13.985 1.00 73.44 472 ILE A O 1
ATOM 3673 N N . ASN A 1 473 ? 7.797 -8.976 13.846 1.00 64.44 473 ASN A N 1
ATOM 3674 C CA . ASN A 1 473 ? 8.132 -8.920 15.261 1.00 64.44 473 ASN A CA 1
ATOM 3675 C C . ASN A 1 473 ? 8.702 -7.543 15.669 1.00 64.44 473 ASN A C 1
ATOM 3677 O O . ASN A 1 473 ? 9.860 -7.202 15.411 1.00 64.44 473 ASN A O 1
ATOM 3681 N N . VAL A 1 474 ? 7.872 -6.760 16.363 1.00 49.88 474 VAL A N 1
ATOM 3682 C CA . VAL A 1 474 ? 8.124 -5.356 16.741 1.00 49.88 474 VAL A CA 1
ATOM 3683 C C . VAL A 1 474 ? 9.306 -5.168 17.712 1.00 49.88 474 VAL A C 1
ATOM 3685 O O . VAL A 1 474 ? 9.876 -4.082 17.761 1.00 49.88 474 VAL A O 1
ATOM 3688 N N . SER A 1 475 ? 9.721 -6.195 18.463 1.00 42.06 475 SER A N 1
ATOM 3689 C CA . SER A 1 475 ? 10.865 -6.117 19.398 1.00 42.06 475 SER A CA 1
ATOM 3690 C C . SER A 1 475 ? 12.211 -6.531 18.780 1.00 42.06 475 SER A C 1
ATOM 3692 O O . SER A 1 475 ? 13.192 -6.699 19.498 1.00 42.06 475 SER A O 1
ATOM 3694 N N . GLY A 1 476 ? 12.259 -6.751 17.462 1.00 35.59 476 GLY A N 1
ATOM 3695 C CA . GLY A 1 476 ? 13.307 -7.532 16.801 1.00 35.59 476 GLY A CA 1
ATOM 3696 C C . GLY A 1 476 ? 14.391 -6.792 16.015 1.00 35.59 476 GLY A C 1
ATOM 3697 O O . GLY A 1 476 ? 15.211 -7.456 15.388 1.00 35.59 476 GLY A O 1
ATOM 3698 N N . SER A 1 477 ? 14.428 -5.456 15.994 1.00 37.16 477 SER A N 1
ATOM 3699 C CA . SER A 1 477 ? 15.486 -4.726 15.277 1.00 37.16 477 SER A CA 1
ATOM 3700 C C . SER A 1 477 ? 16.820 -4.816 16.030 1.00 37.16 477 SER A C 1
ATOM 3702 O O . SER A 1 477 ? 17.154 -3.947 16.842 1.00 37.16 477 SER A O 1
ATOM 3704 N N . THR A 1 478 ? 17.581 -5.882 15.780 1.00 31.77 478 THR A N 1
ATOM 3705 C CA . THR A 1 478 ? 18.876 -6.134 16.420 1.00 31.77 478 THR A CA 1
ATOM 3706 C C . THR A 1 478 ? 19.920 -5.096 16.001 1.00 31.77 478 THR A C 1
ATOM 3708 O O . THR A 1 478 ? 20.517 -5.195 14.931 1.00 31.77 478 THR A O 1
ATOM 3711 N N . GLY A 1 479 ? 20.186 -4.131 16.885 1.00 30.95 479 GLY A N 1
ATOM 3712 C CA . GLY A 1 479 ? 21.344 -3.240 16.800 1.00 30.95 479 GLY A CA 1
ATOM 3713 C C . GLY A 1 479 ? 21.113 -1.908 16.074 1.00 30.95 479 GLY A C 1
ATOM 3714 O O . GLY A 1 479 ? 20.901 -1.856 14.871 1.00 30.95 479 GLY A O 1
ATOM 3715 N N . ARG A 1 480 ? 21.253 -0.820 16.846 1.00 31.31 480 ARG A N 1
ATOM 3716 C CA . ARG A 1 480 ? 21.589 0.567 16.452 1.00 31.31 480 ARG A CA 1
ATOM 3717 C C . ARG A 1 480 ? 21.017 1.118 15.124 1.00 31.31 480 ARG A C 1
ATOM 3719 O O . ARG A 1 480 ? 21.601 0.977 14.059 1.00 31.31 480 ARG A O 1
ATOM 3726 N N . VAL A 1 481 ? 20.030 2.007 15.290 1.00 31.36 481 VAL A N 1
ATOM 3727 C CA . VAL A 1 481 ? 19.678 3.118 14.376 1.00 31.36 481 VAL A CA 1
ATOM 3728 C C . VAL A 1 481 ? 19.051 2.714 13.031 1.00 31.36 481 VAL A C 1
ATOM 3730 O O . VAL A 1 481 ? 19.510 3.105 11.960 1.00 31.36 481 VAL A O 1
ATOM 3733 N N . ILE A 1 482 ? 17.864 2.104 13.089 1.00 33.31 482 ILE A N 1
ATOM 3734 C CA . ILE A 1 482 ? 16.847 2.408 12.071 1.00 33.31 482 ILE A CA 1
ATOM 3735 C C . ILE A 1 482 ? 16.321 3.816 12.389 1.00 33.31 482 ILE A C 1
ATOM 3737 O O . ILE A 1 482 ? 15.765 4.050 13.461 1.00 33.31 482 ILE A O 1
ATOM 3741 N N . THR A 1 483 ? 16.497 4.779 11.481 1.00 31.66 483 THR A N 1
ATOM 3742 C CA . THR A 1 483 ? 15.885 6.111 11.641 1.00 31.66 483 THR A CA 1
ATOM 3743 C C . THR A 1 483 ? 14.443 6.053 11.139 1.00 31.66 483 THR A C 1
ATOM 3745 O O . THR A 1 483 ? 14.168 6.409 9.993 1.00 31.66 483 THR A O 1
ATOM 3748 N N . LEU A 1 484 ? 13.519 5.577 11.983 1.00 32.38 484 LEU A N 1
ATOM 3749 C CA . LEU A 1 484 ? 12.088 5.548 11.670 1.00 32.38 484 LEU A CA 1
ATOM 3750 C C . LEU A 1 484 ? 11.514 6.977 11.607 1.00 32.38 484 LEU A C 1
ATOM 3752 O O . LEU A 1 484 ? 10.908 7.455 12.563 1.00 32.38 484 LEU A O 1
ATOM 3756 N N . TRP A 1 485 ? 11.595 7.620 10.439 1.00 26.64 485 TRP A N 1
ATOM 3757 C CA . TRP A 1 485 ? 10.605 8.627 10.033 1.00 26.64 485 TRP A CA 1
ATOM 3758 C C . TRP A 1 485 ? 9.323 7.927 9.582 1.00 26.64 485 TRP A C 1
ATOM 3760 O O . TRP A 1 485 ? 8.874 8.062 8.446 1.00 26.64 485 TRP A O 1
ATOM 3770 N N . VAL A 1 486 ? 8.726 7.156 10.493 1.00 30.31 486 VAL A N 1
ATOM 3771 C CA . VAL A 1 486 ? 7.370 6.664 10.288 1.00 30.31 486 VAL A CA 1
ATOM 3772 C C . VAL A 1 486 ? 6.442 7.839 10.533 1.00 30.31 486 VAL A C 1
ATOM 3774 O O . VAL A 1 486 ? 6.013 8.101 11.658 1.00 30.31 486 VAL A O 1
ATOM 3777 N N . THR A 1 487 ? 6.091 8.523 9.444 1.00 26.11 487 THR A N 1
ATOM 3778 C CA . THR A 1 487 ? 4.798 9.194 9.354 1.00 26.11 487 THR A CA 1
ATOM 3779 C C . THR A 1 487 ? 3.753 8.104 9.533 1.00 26.11 487 THR A C 1
ATOM 3781 O O . THR A 1 487 ? 3.308 7.482 8.568 1.00 26.11 487 THR A O 1
ATOM 3784 N N . LYS A 1 488 ? 3.381 7.827 10.789 1.00 27.84 488 LYS A N 1
ATOM 3785 C CA . LYS A 1 488 ? 2.263 6.948 11.113 1.00 27.84 488 LYS A CA 1
ATOM 3786 C C . LYS A 1 488 ? 0.994 7.741 10.834 1.00 27.84 488 LYS A C 1
ATOM 3788 O O . LYS A 1 488 ? 0.223 8.049 11.739 1.00 27.84 488 LYS A O 1
ATOM 3793 N N . MET A 1 489 ? 0.751 7.997 9.546 1.00 24.05 489 MET A N 1
ATOM 3794 C CA . MET A 1 489 ? -0.600 7.923 9.031 1.00 24.05 489 MET A CA 1
ATOM 3795 C C . MET A 1 489 ? -1.095 6.532 9.415 1.00 24.05 489 MET A C 1
ATOM 3797 O O . MET A 1 489 ? -0.929 5.548 8.699 1.00 24.05 489 MET A O 1
ATOM 3801 N N . ARG A 1 490 ? -1.693 6.458 10.609 1.00 25.03 490 ARG A N 1
ATOM 3802 C CA . ARG A 1 490 ? -2.663 5.441 10.970 1.00 25.03 490 ARG A CA 1
ATOM 3803 C C . ARG A 1 490 ? -3.874 5.709 10.084 1.00 25.03 490 ARG A C 1
ATOM 3805 O O . ARG A 1 490 ? -4.930 6.114 10.551 1.00 25.03 490 ARG A O 1
ATOM 3812 N N . LEU A 1 491 ? -3.697 5.416 8.799 1.00 26.39 491 LEU A N 1
ATOM 3813 C CA . LEU A 1 491 ? -4.779 4.868 8.032 1.00 26.39 491 LEU A CA 1
ATOM 3814 C C . LEU A 1 491 ? -5.253 3.652 8.833 1.00 26.39 491 LEU A C 1
ATOM 3816 O O . LEU A 1 491 ? -4.513 2.802 9.353 1.00 26.39 491 LEU A O 1
ATOM 3820 N N . THR A 1 492 ? -6.522 3.756 9.141 1.00 23.86 492 THR A N 1
ATOM 3821 C CA . THR A 1 492 ? -7.371 2.836 9.865 1.00 23.86 492 THR A CA 1
ATOM 3822 C C . THR A 1 492 ? -7.347 1.454 9.180 1.00 23.86 492 THR A C 1
ATOM 3824 O O . THR A 1 492 ? -6.800 1.307 8.088 1.00 23.86 492 THR A O 1
ATOM 3827 N N . SER A 1 493 ? -7.775 0.389 9.866 1.00 24.27 493 SER A N 1
ATOM 3828 C CA . SER A 1 493 ? -7.387 -1.024 9.608 1.00 24.27 493 SER A CA 1
ATOM 3829 C C . SER A 1 493 ? -7.930 -1.631 8.295 1.00 24.27 493 SER A C 1
ATOM 3831 O O . SER A 1 493 ? -7.979 -2.848 8.156 1.00 24.27 493 SER A O 1
ATOM 3833 N N . ARG A 1 494 ? -8.338 -0.804 7.323 1.00 29.56 494 ARG A N 1
ATOM 3834 C CA . ARG A 1 494 ? -9.035 -1.177 6.080 1.00 29.56 494 ARG A CA 1
ATOM 3835 C C . ARG A 1 494 ? -8.488 -0.518 4.806 1.00 29.56 494 ARG A C 1
ATOM 3837 O O . ARG A 1 494 ? -8.979 -0.825 3.727 1.00 29.56 494 ARG A O 1
ATOM 3844 N N . GLN A 1 495 ? -7.413 0.272 4.889 1.00 29.47 495 GLN A N 1
ATOM 3845 C CA . GLN A 1 495 ? -6.509 0.435 3.734 1.00 29.47 495 GLN A CA 1
ATOM 3846 C C . GLN A 1 495 ? -5.507 -0.722 3.618 1.00 29.47 495 GLN A C 1
ATOM 3848 O O . GLN A 1 495 ? -4.713 -0.755 2.681 1.00 29.47 495 GLN A O 1
ATOM 3853 N N . ARG A 1 496 ? -5.598 -1.704 4.532 1.00 25.66 496 ARG A N 1
ATOM 3854 C CA . ARG A 1 496 ? -5.125 -3.066 4.296 1.00 25.66 496 ARG A CA 1
ATOM 3855 C C . ARG A 1 496 ? -5.632 -3.505 2.910 1.00 25.66 496 ARG A C 1
ATOM 3857 O O . ARG A 1 496 ? -6.843 -3.610 2.721 1.00 25.66 496 ARG A O 1
ATOM 3864 N N . SER A 1 497 ? -4.695 -3.860 2.025 1.00 27.11 497 SER A N 1
ATOM 3865 C CA . SER A 1 497 ? -4.813 -4.991 1.090 1.00 27.11 497 SER A CA 1
ATOM 3866 C C . SER A 1 497 ? -5.348 -4.800 -0.358 1.00 27.11 497 SER A C 1
ATOM 3868 O O . SER A 1 497 ? -6.454 -4.309 -0.589 1.00 27.11 497 SER A O 1
ATOM 3870 N N . LEU A 1 498 ? -4.601 -5.335 -1.343 1.00 31.38 498 LEU A N 1
ATOM 3871 C CA . LEU A 1 498 ? -5.080 -6.544 -2.038 1.00 31.38 498 LEU A CA 1
ATOM 3872 C C . LEU A 1 498 ? -5.076 -7.636 -0.974 1.00 31.38 498 LEU A C 1
ATOM 3874 O O . LEU A 1 498 ? -4.039 -7.847 -0.352 1.00 31.38 498 LEU A O 1
ATOM 3878 N N . SER A 1 499 ? -6.246 -8.197 -0.684 1.00 28.20 499 SER A N 1
ATOM 3879 C CA . SER A 1 499 ? -6.529 -8.977 0.532 1.00 28.20 499 SER A CA 1
ATOM 3880 C C . SER A 1 499 ? -5.408 -9.950 0.892 1.00 28.20 499 SER A C 1
ATOM 3882 O O . SER A 1 499 ? -5.147 -10.824 0.065 1.00 28.20 499 SER A O 1
ATOM 3884 N N . PRO A 1 500 ? -4.816 -9.897 2.115 1.00 28.55 500 PRO A N 1
ATOM 3885 C CA . PRO A 1 500 ? -4.364 -11.156 2.683 1.00 28.55 500 PRO A CA 1
ATOM 3886 C C . PRO A 1 500 ? -5.581 -12.087 2.683 1.00 28.55 500 PRO A C 1
ATOM 3888 O O . PRO A 1 500 ? -6.730 -11.609 2.694 1.00 28.55 500 PRO A O 1
ATOM 3891 N N . ALA A 1 501 ? -5.352 -13.399 2.682 1.00 30.50 501 ALA A N 1
ATOM 3892 C CA . ALA A 1 501 ? -6.437 -14.303 3.024 1.00 30.50 501 ALA A CA 1
ATOM 3893 C C . ALA A 1 501 ? -7.098 -13.795 4.302 1.00 30.50 501 ALA A C 1
ATOM 3895 O O . ALA A 1 501 ? -6.435 -13.305 5.220 1.00 30.50 501 ALA A O 1
ATOM 3896 N N . VAL A 1 502 ? -8.421 -13.808 4.281 1.00 35.25 502 VAL A N 1
ATOM 3897 C CA . VAL A 1 502 ? -9.224 -13.259 5.357 1.00 35.25 502 VAL A CA 1
ATOM 3898 C C . VAL A 1 502 ? -8.847 -14.011 6.617 1.00 35.25 502 VAL A C 1
ATOM 3900 O O . VAL A 1 502 ? -9.058 -15.216 6.691 1.00 35.25 502 VAL A O 1
ATOM 3903 N N . ASP A 1 503 ? -8.267 -13.301 7.581 1.00 39.41 503 ASP A N 1
ATOM 3904 C CA . ASP A 1 503 ? -7.970 -13.864 8.889 1.00 39.41 503 ASP A CA 1
ATOM 3905 C C . ASP A 1 503 ? -9.301 -14.202 9.570 1.00 39.41 503 ASP A C 1
ATOM 3907 O O . ASP A 1 503 ? -10.010 -13.345 10.107 1.00 39.41 503 ASP A O 1
ATOM 3911 N N . VAL A 1 504 ? -9.676 -15.473 9.440 1.00 35.44 504 VAL A N 1
ATOM 3912 C CA . VAL A 1 504 ? -10.971 -16.010 9.854 1.00 35.44 504 VAL A CA 1
ATOM 3913 C C . VAL A 1 504 ? -11.129 -15.930 11.372 1.00 35.44 504 VAL A C 1
ATOM 3915 O O . VAL A 1 504 ? -12.248 -15.757 11.857 1.00 35.44 504 VAL A O 1
ATOM 3918 N N . GLU A 1 505 ? -10.022 -16.013 12.118 1.00 35.84 505 GLU A N 1
ATOM 3919 C CA . GLU A 1 505 ? -10.028 -16.016 13.581 1.00 35.84 505 GLU A CA 1
ATOM 3920 C C . GLU A 1 505 ? -10.312 -14.623 14.157 1.00 35.84 505 GLU A C 1
ATOM 3922 O O . GLU A 1 505 ? -11.026 -14.509 15.155 1.00 35.84 505 GLU A O 1
ATOM 3927 N N . THR A 1 506 ? -9.848 -13.545 13.512 1.00 39.47 506 THR A N 1
ATOM 3928 C CA . THR A 1 506 ? -10.165 -12.172 13.954 1.00 39.47 506 THR A CA 1
ATOM 3929 C C . THR A 1 506 ? -11.483 -11.624 13.403 1.00 39.47 506 THR A C 1
ATOM 3931 O O . THR A 1 506 ? -11.991 -10.623 13.918 1.00 39.47 506 THR A O 1
ATOM 3934 N N . LEU A 1 507 ? -12.086 -12.276 12.402 1.00 50.22 507 LEU A N 1
ATOM 3935 C CA . LEU A 1 507 ? -13.304 -11.785 11.751 1.00 50.22 507 LEU A CA 1
ATOM 3936 C C . LEU A 1 507 ? -14.581 -11.924 12.603 1.00 50.22 507 LEU A C 1
ATOM 3938 O O . LEU A 1 507 ? -15.545 -11.203 12.346 1.00 50.22 507 LEU A O 1
ATOM 3942 N N . ASN A 1 508 ? -14.602 -12.849 13.577 1.00 67.06 508 ASN A N 1
ATOM 3943 C CA . ASN A 1 508 ? -15.779 -13.221 14.384 1.00 67.06 508 ASN A CA 1
ATOM 3944 C C . ASN A 1 508 ? -17.091 -13.287 13.559 1.00 67.06 508 ASN A C 1
ATOM 3946 O O . ASN A 1 508 ? -18.044 -12.552 13.844 1.00 67.06 508 ASN A O 1
ATOM 3950 N N . PRO A 1 509 ? -17.152 -14.118 12.499 1.00 79.81 509 PRO A N 1
ATOM 3951 C CA . PRO A 1 509 ? -18.288 -14.130 11.586 1.00 79.81 509 PRO A CA 1
ATOM 3952 C C . PRO A 1 509 ? -19.561 -14.617 12.290 1.00 79.81 509 PRO A C 1
ATOM 3954 O O . PRO A 1 509 ? -19.555 -15.624 12.995 1.00 79.81 509 PRO A O 1
ATOM 3957 N N . ASN A 1 510 ? -20.684 -13.937 12.053 1.00 90.75 510 ASN A N 1
ATOM 3958 C CA . ASN A 1 510 ? -21.992 -14.367 12.552 1.00 90.75 510 ASN A CA 1
ATOM 3959 C C . ASN A 1 510 ? -22.494 -15.639 11.853 1.00 90.75 510 ASN A C 1
ATOM 3961 O O . ASN A 1 510 ? -23.293 -16.378 12.424 1.00 90.75 510 ASN A O 1
ATOM 3965 N N . ALA A 1 511 ? -22.045 -15.869 10.618 1.00 92.75 511 ALA A N 1
ATOM 3966 C CA . ALA A 1 511 ? -22.264 -17.097 9.872 1.00 92.75 511 ALA A CA 1
ATOM 3967 C C . ALA A 1 511 ? -21.099 -17.355 8.907 1.00 92.75 511 ALA A C 1
ATOM 3969 O O . ALA A 1 511 ? -20.597 -16.433 8.263 1.00 92.75 511 ALA A O 1
ATOM 3970 N N . THR A 1 512 ? -20.725 -18.621 8.757 1.00 94.50 512 THR A N 1
ATOM 3971 C CA . THR A 1 512 ? -19.762 -19.091 7.757 1.00 94.50 512 THR A CA 1
ATOM 3972 C C . THR A 1 512 ? -20.470 -19.952 6.717 1.00 94.50 512 THR A C 1
ATOM 3974 O O . THR A 1 512 ? -21.154 -20.917 7.060 1.00 94.50 512 THR A O 1
ATOM 3977 N N . VAL A 1 513 ? -20.278 -19.626 5.444 1.00 96.69 513 VAL A N 1
ATOM 3978 C CA . VAL A 1 513 ? -20.702 -20.414 4.286 1.00 96.69 513 VAL A CA 1
ATOM 3979 C C . VAL A 1 513 ? -19.489 -21.171 3.757 1.00 96.69 513 VAL A C 1
ATOM 3981 O O . VAL A 1 513 ? -18.449 -20.562 3.515 1.00 96.69 513 VAL A O 1
ATOM 3984 N N . ALA A 1 514 ? -19.604 -22.483 3.566 1.00 94.94 514 ALA A N 1
ATOM 3985 C CA . ALA A 1 514 ? -18.546 -23.288 2.969 1.00 94.94 514 ALA A CA 1
ATOM 3986 C C . ALA A 1 514 ? -19.128 -24.430 2.129 1.00 94.94 514 ALA A C 1
ATOM 3988 O O . ALA A 1 514 ? -19.861 -25.285 2.632 1.00 94.94 514 ALA A O 1
ATOM 3989 N N . LYS A 1 515 ? -18.787 -24.456 0.837 1.00 87.31 515 LYS A N 1
ATOM 3990 C CA . LYS A 1 515 ? -19.319 -25.439 -0.124 1.00 87.31 515 LYS A CA 1
ATOM 3991 C C . LYS A 1 515 ? -18.888 -26.888 0.167 1.00 87.31 515 LYS A C 1
ATOM 3993 O O . LYS A 1 515 ? -19.554 -27.820 -0.273 1.00 87.31 515 LYS A O 1
ATOM 3998 N N . ASP A 1 516 ? -17.805 -27.071 0.919 1.00 87.75 516 ASP A N 1
ATOM 3999 C CA . ASP A 1 516 ? -17.290 -28.364 1.395 1.00 87.75 516 ASP A CA 1
ATOM 4000 C C . ASP A 1 516 ? -17.993 -28.889 2.667 1.00 87.75 516 ASP A C 1
ATOM 4002 O O . ASP A 1 516 ? -17.696 -29.991 3.122 1.00 87.75 516 ASP A O 1
ATOM 4006 N N . GLY A 1 517 ? -18.922 -28.119 3.249 1.00 90.56 517 GLY A N 1
ATOM 4007 C CA . GLY A 1 517 ? -19.610 -28.458 4.498 1.00 90.56 517 GLY A CA 1
ATOM 4008 C C . GLY A 1 517 ? -18.858 -28.070 5.778 1.00 90.56 517 GLY A C 1
ATOM 4009 O O . GLY A 1 517 ? -19.360 -28.329 6.866 1.00 90.56 517 GLY A O 1
ATOM 4010 N N . SER A 1 518 ? -17.700 -27.407 5.689 1.00 86.69 518 SER A N 1
ATOM 4011 C CA . SER A 1 518 ? -16.893 -26.967 6.845 1.00 86.69 518 SER A CA 1
ATOM 4012 C C . SER A 1 518 ? -17.363 -25.648 7.494 1.00 86.69 518 SER A C 1
ATOM 4014 O O . SER A 1 518 ? -16.604 -24.994 8.216 1.00 86.69 518 SER A O 1
ATOM 4016 N N . GLY A 1 519 ? -18.594 -25.220 7.201 1.00 89.94 519 GLY A N 1
ATOM 4017 C CA . GLY A 1 519 ? -19.217 -23.979 7.666 1.00 89.94 519 GLY A CA 1
ATOM 4018 C C . GLY A 1 519 ? -20.588 -24.228 8.297 1.00 89.94 519 GLY A C 1
ATOM 4019 O O . GLY A 1 519 ? -21.050 -25.361 8.389 1.00 89.94 519 GLY A O 1
ATOM 4020 N N . ASN A 1 520 ? -21.269 -23.162 8.717 1.00 95.38 520 ASN A N 1
ATOM 4021 C CA . ASN A 1 520 ? -22.638 -23.250 9.234 1.00 95.38 520 ASN A CA 1
ATOM 4022 C C . ASN A 1 520 ? -23.662 -23.534 8.121 1.00 95.38 520 ASN A C 1
ATOM 4024 O O . ASN A 1 520 ? -24.710 -24.117 8.385 1.00 95.38 520 ASN A O 1
ATOM 4028 N N . PHE A 1 521 ? -23.358 -23.112 6.889 1.00 97.62 521 PHE A N 1
ATOM 4029 C CA . PHE A 1 521 ? -24.211 -23.253 5.709 1.00 97.62 521 PHE A CA 1
ATOM 4030 C C . PHE A 1 521 ? -23.380 -23.663 4.488 1.00 97.62 521 PHE A C 1
ATOM 4032 O O . PHE A 1 521 ? -22.195 -23.347 4.405 1.00 97.62 521 PHE A O 1
ATOM 4039 N N . THR A 1 522 ? -24.003 -24.318 3.509 1.00 96.50 522 THR A N 1
ATOM 4040 C CA . THR A 1 522 ? -23.369 -24.663 2.220 1.00 96.50 522 THR A CA 1
ATOM 4041 C C . THR A 1 522 ? -23.702 -23.676 1.096 1.00 96.50 522 THR A C 1
ATOM 4043 O O . THR A 1 522 ? -23.027 -23.683 0.068 1.00 96.50 522 THR A O 1
ATOM 4046 N N . THR A 1 523 ? -24.703 -22.808 1.294 1.00 97.62 523 THR A N 1
ATOM 4047 C CA . THR A 1 523 ? -25.117 -21.752 0.353 1.00 97.62 523 THR A CA 1
ATOM 4048 C C . THR A 1 523 ? -25.190 -20.389 1.046 1.00 97.62 523 THR A C 1
ATOM 4050 O O . THR A 1 523 ? -25.422 -20.296 2.257 1.00 97.62 523 THR A O 1
ATOM 4053 N N . ILE A 1 524 ? -25.022 -19.312 0.278 1.00 98.00 524 ILE A N 1
ATOM 4054 C CA . ILE A 1 524 ? -25.167 -17.938 0.768 1.00 98.00 524 ILE A CA 1
ATOM 4055 C C . ILE A 1 524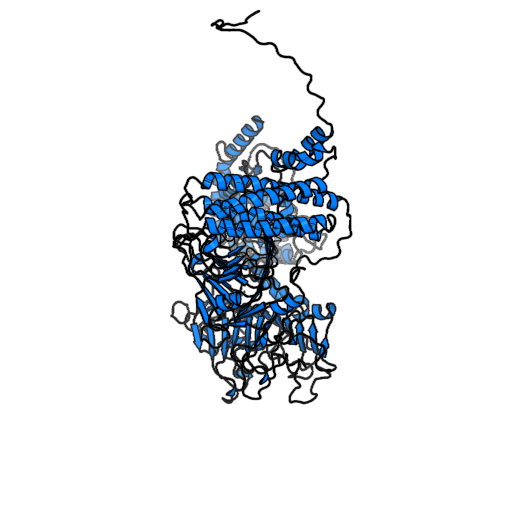 ? -26.644 -17.636 1.051 1.00 98.00 524 ILE A C 1
ATOM 4057 O O . ILE A 1 524 ? -26.957 -16.955 2.030 1.00 98.00 524 ILE A O 1
ATOM 4061 N N . ASN A 1 525 ? -27.568 -18.164 0.243 1.00 98.19 525 ASN A N 1
ATOM 4062 C CA . ASN A 1 525 ? -29.002 -17.987 0.471 1.00 98.19 525 ASN A CA 1
ATOM 4063 C C . ASN A 1 525 ? -29.487 -18.582 1.808 1.00 98.19 525 ASN A C 1
ATOM 4065 O O . ASN A 1 525 ? -30.321 -17.956 2.467 1.00 98.19 525 ASN A O 1
ATOM 4069 N N . ASP A 1 526 ? -28.952 -19.722 2.259 1.00 97.75 526 ASP A N 1
ATOM 4070 C CA . ASP A 1 526 ? -29.307 -20.292 3.568 1.00 97.75 526 ASP A CA 1
ATOM 4071 C C . ASP A 1 526 ? -28.780 -19.436 4.730 1.00 97.75 526 ASP A C 1
ATOM 4073 O O . ASP A 1 526 ? -29.531 -19.145 5.665 1.00 97.75 526 ASP A O 1
ATOM 4077 N N . ALA A 1 527 ? -27.544 -18.931 4.637 1.00 97.38 527 ALA A N 1
ATOM 4078 C CA . ALA A 1 527 ? -26.997 -17.994 5.623 1.00 97.38 527 ALA A CA 1
ATOM 4079 C C . ALA A 1 527 ? -27.811 -16.688 5.695 1.00 97.38 527 ALA A C 1
ATOM 4081 O O . ALA A 1 527 ? -28.115 -16.190 6.779 1.00 97.38 527 ALA A O 1
ATOM 4082 N N . LEU A 1 528 ? -28.243 -16.158 4.545 1.00 97.12 528 LEU A N 1
ATOM 4083 C CA . LEU A 1 528 ? -29.141 -15.002 4.485 1.00 97.12 528 LEU A CA 1
ATOM 4084 C C . LEU A 1 528 ? -30.523 -15.303 5.080 1.00 97.12 528 LEU A C 1
ATOM 4086 O O . LEU A 1 528 ? -31.124 -14.424 5.692 1.00 97.12 528 LEU A O 1
ATOM 4090 N N . LYS A 1 529 ? -31.047 -16.518 4.911 1.00 96.38 529 LYS A N 1
ATOM 4091 C CA . LYS A 1 529 ? -32.330 -16.936 5.494 1.00 96.38 529 LYS A CA 1
ATOM 4092 C C . LYS A 1 529 ? -32.253 -17.099 7.017 1.00 96.38 529 LYS A C 1
ATOM 4094 O O . LYS A 1 529 ? -33.258 -16.881 7.687 1.00 96.38 529 LYS A O 1
ATOM 4099 N N . ALA A 1 530 ? -31.084 -17.454 7.548 1.00 95.75 530 ALA A N 1
ATOM 4100 C CA . ALA A 1 530 ? -30.824 -17.569 8.982 1.00 95.75 530 ALA A CA 1
ATOM 4101 C C . ALA A 1 530 ? -30.518 -16.227 9.680 1.00 95.75 530 ALA A C 1
ATOM 4103 O O . ALA A 1 530 ? -30.569 -16.155 10.909 1.00 95.75 530 ALA A O 1
ATOM 4104 N N . MET A 1 531 ? -30.216 -15.162 8.928 1.00 93.50 531 MET A N 1
ATOM 4105 C CA . MET A 1 531 ? -29.988 -13.825 9.487 1.00 93.50 531 MET A CA 1
ATOM 4106 C C . MET A 1 531 ? -31.261 -13.295 10.191 1.00 93.50 531 MET A C 1
ATOM 4108 O O . MET A 1 531 ? -32.327 -13.277 9.570 1.00 93.50 531 MET A O 1
ATOM 4112 N N . PRO A 1 532 ? -31.178 -12.813 11.450 1.00 89.75 532 PRO A N 1
ATOM 4113 C CA . PRO A 1 532 ? -32.323 -12.242 12.165 1.00 89.75 532 PRO A CA 1
ATOM 4114 C C . PRO A 1 532 ? -32.961 -11.044 11.441 1.00 89.75 532 PRO A C 1
ATOM 4116 O O . PRO A 1 532 ? -32.256 -10.215 10.867 1.00 89.75 532 PRO A O 1
ATOM 4119 N N . GLU A 1 533 ? -34.291 -10.886 11.532 1.00 78.56 533 GLU A N 1
ATOM 4120 C CA . GLU A 1 533 ? -35.004 -9.744 10.916 1.00 78.56 533 GLU A CA 1
ATOM 4121 C C . GLU A 1 533 ? -34.617 -8.373 11.499 1.00 78.56 533 GLU A C 1
ATOM 4123 O O . GLU A 1 533 ? -34.835 -7.344 10.859 1.00 78.56 533 GLU A O 1
ATOM 4128 N N . LYS A 1 534 ? -34.062 -8.355 12.714 1.00 79.31 534 LYS A N 1
ATOM 4129 C CA . LYS A 1 534 ? -33.438 -7.191 13.345 1.00 79.31 534 LYS A CA 1
ATOM 4130 C C . LYS A 1 534 ? -32.114 -7.629 13.954 1.00 79.31 534 LYS A C 1
ATOM 4132 O O . LYS A 1 534 ? -32.078 -8.610 14.693 1.00 79.31 534 LYS A O 1
ATOM 4137 N N . TYR A 1 535 ? -31.054 -6.885 13.669 1.00 82.44 535 TYR A N 1
ATOM 4138 C CA . TYR A 1 535 ? -29.729 -7.094 14.238 1.00 82.44 535 TYR A CA 1
ATOM 4139 C C . TYR A 1 535 ? -29.106 -5.731 14.542 1.00 82.44 535 TYR A C 1
ATOM 4141 O O . TYR A 1 535 ? -29.105 -4.849 13.682 1.00 82.44 535 TYR A O 1
ATOM 4149 N N . GLU A 1 536 ? -28.603 -5.545 15.760 1.00 79.94 536 GLU A N 1
ATOM 4150 C CA . GLU A 1 536 ? -27.911 -4.315 16.145 1.00 79.94 536 GLU A CA 1
ATOM 4151 C C . GLU A 1 536 ? -26.424 -4.408 15.792 1.00 79.94 536 GLU A C 1
ATOM 4153 O O . GLU A 1 536 ? -25.747 -5.386 16.100 1.00 79.94 536 GLU A O 1
ATOM 4158 N N . GLY A 1 537 ? -25.905 -3.379 15.121 1.00 77.12 537 GLY A N 1
ATOM 4159 C CA . GLY A 1 537 ? -24.534 -3.366 14.614 1.00 77.12 537 GLY A CA 1
ATOM 4160 C C . GLY A 1 537 ? -24.415 -3.908 13.187 1.00 77.12 537 GLY A C 1
ATOM 4161 O O . GLY A 1 537 ? -25.253 -3.625 12.331 1.00 77.12 537 GLY A O 1
ATOM 4162 N N . ARG A 1 538 ? -23.315 -4.615 12.908 1.00 81.75 538 ARG A N 1
ATOM 4163 C CA . ARG A 1 538 ? -22.923 -5.095 11.573 1.00 81.75 538 ARG A CA 1
ATOM 4164 C C . ARG A 1 538 ? -22.866 -6.617 11.576 1.00 81.75 538 ARG A C 1
ATOM 4166 O O . ARG A 1 538 ? -22.112 -7.183 12.358 1.00 81.75 538 ARG A O 1
ATOM 4173 N N . TYR A 1 539 ? -23.666 -7.249 10.722 1.00 86.38 539 TYR A N 1
ATOM 4174 C CA . TYR A 1 539 ? -23.709 -8.706 10.584 1.00 86.38 539 TYR A CA 1
ATOM 4175 C C . TYR A 1 539 ? -22.636 -9.143 9.582 1.00 86.38 539 TYR A C 1
ATOM 4177 O O . TYR A 1 539 ? -22.487 -8.508 8.535 1.00 86.38 539 TYR A O 1
ATOM 4185 N N . ILE A 1 540 ? -21.870 -10.188 9.882 1.00 87.00 540 ILE A N 1
ATOM 4186 C CA . ILE A 1 540 ? -20.745 -10.649 9.057 1.00 87.00 540 ILE A CA 1
ATOM 4187 C C . ILE A 1 540 ? -21.009 -12.080 8.586 1.00 87.00 540 ILE A C 1
ATOM 4189 O O . ILE A 1 540 ? -21.128 -12.991 9.403 1.00 87.00 540 ILE A O 1
ATOM 4193 N N . ILE A 1 541 ? -21.066 -12.272 7.267 1.00 92.88 541 ILE A N 1
ATOM 4194 C CA . ILE A 1 541 ? -21.049 -13.588 6.625 1.00 92.88 541 ILE A CA 1
ATOM 4195 C C . ILE A 1 541 ? -19.668 -13.792 5.999 1.00 92.88 541 ILE A C 1
ATOM 4197 O O . ILE A 1 541 ? -19.280 -13.064 5.084 1.00 92.88 541 ILE A O 1
ATOM 4201 N N . TYR A 1 542 ? -18.939 -14.792 6.478 1.00 90.12 542 TYR A N 1
ATOM 4202 C CA . TYR A 1 542 ? -17.720 -15.274 5.833 1.00 90.12 542 TYR A CA 1
ATOM 4203 C C . TYR A 1 542 ? -18.088 -16.367 4.822 1.00 90.12 542 TYR A C 1
ATOM 4205 O O . TYR A 1 542 ? -18.907 -17.233 5.118 1.00 90.12 542 TYR A O 1
ATOM 4213 N N . VAL A 1 543 ? -17.533 -16.312 3.616 1.00 91.62 543 VAL A N 1
ATOM 4214 C CA . VAL A 1 543 ? -17.813 -17.241 2.517 1.00 91.62 543 VAL A CA 1
ATOM 4215 C C . VAL A 1 543 ? -16.488 -17.851 2.072 1.00 91.62 543 VAL A C 1
ATOM 4217 O O . VAL A 1 543 ? -15.659 -17.169 1.476 1.00 91.62 543 VAL A O 1
ATOM 4220 N N . LYS A 1 544 ? -16.270 -19.133 2.368 1.00 86.94 544 LYS A N 1
ATOM 4221 C CA . LYS A 1 544 ? -15.041 -19.832 1.970 1.00 86.94 544 LYS A CA 1
ATOM 4222 C C . LYS A 1 544 ? -14.947 -19.989 0.455 1.00 86.94 544 LYS A C 1
ATOM 4224 O O . LYS A 1 544 ? -15.965 -19.962 -0.242 1.00 86.94 544 LYS A O 1
ATOM 4229 N N . GLN A 1 545 ? -13.739 -20.244 -0.034 1.00 87.62 545 GLN A N 1
ATOM 4230 C CA . GLN A 1 545 ? -13.439 -20.510 -1.435 1.00 87.62 545 GLN A CA 1
ATOM 4231 C C . GLN A 1 545 ? -14.393 -21.533 -2.067 1.00 87.62 545 GLN A C 1
ATOM 4233 O O . GLN A 1 545 ? -14.806 -22.523 -1.461 1.00 87.62 545 GLN A O 1
ATOM 4238 N N . GLY A 1 546 ? -14.748 -21.275 -3.320 1.00 88.94 546 GLY A N 1
ATOM 4239 C CA . GLY A 1 546 ? -15.730 -22.039 -4.065 1.00 88.94 546 GLY A CA 1
ATOM 4240 C C . GLY A 1 546 ? -16.453 -21.185 -5.101 1.00 88.94 546 GLY A C 1
ATOM 4241 O O . GLY A 1 546 ? -16.541 -19.960 -4.999 1.00 88.94 546 GLY A O 1
ATOM 4242 N N . VAL A 1 547 ? -17.005 -21.866 -6.104 1.00 96.19 547 VAL A N 1
ATOM 4243 C CA . VAL A 1 547 ? -17.920 -21.271 -7.082 1.00 96.19 547 VAL A CA 1
ATOM 4244 C C . VAL A 1 547 ? -19.353 -21.578 -6.648 1.00 96.19 547 VAL A C 1
ATOM 4246 O O . VAL A 1 547 ? -19.790 -22.732 -6.696 1.00 96.19 547 VAL A O 1
ATOM 4249 N N . TYR A 1 548 ? -20.067 -20.555 -6.199 1.00 97.69 548 TYR A N 1
ATOM 4250 C CA . TYR A 1 548 ? -21.443 -20.596 -5.714 1.00 97.69 548 TYR A CA 1
ATOM 4251 C C . TYR A 1 548 ? -22.382 -20.229 -6.867 1.00 97.69 548 TYR A C 1
ATOM 4253 O O . TYR A 1 548 ? -22.574 -19.054 -7.173 1.00 97.69 548 TYR A O 1
ATOM 4261 N N . ASP A 1 549 ? -22.914 -21.242 -7.554 1.00 97.50 549 ASP A N 1
ATOM 4262 C CA . ASP A 1 549 ? -23.900 -21.070 -8.630 1.00 97.50 549 ASP A CA 1
ATOM 4263 C C . ASP A 1 549 ? -25.293 -20.882 -8.015 1.00 97.50 549 ASP A C 1
ATOM 4265 O O . ASP A 1 549 ? -26.053 -21.829 -7.808 1.00 97.50 549 ASP A O 1
ATOM 4269 N N . GLU A 1 550 ? -25.574 -19.648 -7.604 1.00 96.00 550 GLU A N 1
ATOM 4270 C CA . GLU A 1 550 ? -26.820 -19.267 -6.953 1.00 96.00 550 GLU A CA 1
ATOM 4271 C C . GLU A 1 550 ? -27.176 -17.804 -7.243 1.00 96.00 550 GLU A C 1
ATOM 4273 O O . GLU A 1 550 ? -26.327 -16.922 -7.349 1.00 96.00 550 GLU A O 1
ATOM 4278 N N . SER A 1 551 ? -28.477 -17.523 -7.344 1.00 95.12 551 SER A N 1
ATOM 4279 C CA . SER A 1 551 ? -28.968 -16.144 -7.393 1.00 95.12 551 SER A CA 1
ATOM 4280 C C . SER A 1 551 ? -29.172 -15.624 -5.978 1.00 95.12 551 SER A C 1
ATOM 4282 O O . SER A 1 551 ? -30.032 -16.130 -5.261 1.00 95.12 551 SER A O 1
ATOM 4284 N N . VAL A 1 552 ? -28.409 -14.610 -5.579 1.00 98.25 552 VAL A N 1
ATOM 4285 C CA . VAL A 1 552 ? -28.385 -14.106 -4.197 1.00 98.25 552 VAL A CA 1
ATOM 4286 C C . VAL A 1 552 ? -29.086 -12.755 -4.110 1.00 98.25 552 VAL A C 1
ATOM 4288 O O . VAL A 1 552 ? -28.852 -11.871 -4.933 1.00 98.25 552 VAL A O 1
ATOM 4291 N N . THR A 1 553 ? -29.945 -12.561 -3.106 1.00 98.12 553 THR A N 1
ATOM 4292 C CA . THR A 1 553 ? -30.582 -11.260 -2.831 1.00 98.12 553 THR A CA 1
ATOM 4293 C C . THR A 1 553 ? -30.468 -10.879 -1.357 1.00 98.12 553 THR A C 1
ATOM 4295 O O . THR A 1 553 ? -31.166 -11.410 -0.494 1.00 98.12 553 THR A O 1
ATOM 4298 N N . VAL A 1 554 ? -29.619 -9.890 -1.083 1.00 97.44 554 VAL A N 1
ATOM 4299 C CA . VAL A 1 554 ? -29.550 -9.177 0.195 1.00 97.44 554 VAL A CA 1
ATOM 4300 C C . VAL A 1 554 ? -30.634 -8.102 0.185 1.00 97.44 554 VAL A C 1
ATOM 4302 O O . VAL A 1 554 ? -30.402 -6.971 -0.243 1.00 97.44 554 VAL A O 1
ATOM 4305 N N . ASP A 1 555 ? -31.847 -8.475 0.587 1.00 94.62 555 ASP A N 1
ATOM 4306 C CA . ASP A 1 555 ? -32.998 -7.571 0.585 1.00 94.62 555 ASP A CA 1
ATOM 4307 C C . ASP A 1 555 ? -32.869 -6.417 1.604 1.00 94.62 555 ASP A C 1
ATOM 4309 O O . ASP A 1 555 ? -32.013 -6.415 2.489 1.00 94.62 555 ASP A O 1
ATOM 4313 N N . LYS A 1 556 ? -33.757 -5.423 1.487 1.00 92.88 556 LYS A N 1
ATOM 4314 C CA . LYS A 1 556 ? -33.749 -4.195 2.300 1.00 92.88 556 LYS A CA 1
ATOM 4315 C C . LYS A 1 556 ? -33.860 -4.391 3.823 1.00 92.88 556 LYS A C 1
ATOM 4317 O O . LYS A 1 556 ? -33.530 -3.459 4.548 1.00 92.88 556 LYS A O 1
ATOM 4322 N N . LYS A 1 557 ? -34.328 -5.543 4.326 1.00 91.69 557 LYS A N 1
ATOM 4323 C CA . LYS A 1 557 ? -34.340 -5.846 5.773 1.00 91.69 557 LYS A CA 1
ATOM 4324 C C . LYS A 1 557 ? -32.933 -6.145 6.305 1.00 91.69 557 LYS A C 1
ATOM 4326 O O . LYS A 1 557 ? -32.678 -5.966 7.489 1.00 91.69 557 LYS A O 1
ATOM 4331 N N . LYS A 1 558 ? -32.012 -6.580 5.439 1.00 93.25 558 LYS A N 1
ATOM 4332 C CA . LYS A 1 558 ? -30.661 -7.043 5.793 1.00 93.25 558 LYS A CA 1
ATOM 4333 C C . LYS A 1 558 ? -29.643 -5.899 5.797 1.00 93.25 558 LYS A C 1
ATOM 4335 O O . LYS A 1 558 ? -28.654 -5.920 5.066 1.00 93.25 558 LYS A O 1
ATOM 4340 N N . ALA A 1 559 ? -29.930 -4.866 6.586 1.00 90.88 559 ALA A N 1
ATOM 4341 C CA . ALA A 1 559 ? -29.050 -3.713 6.746 1.00 90.88 559 ALA A CA 1
ATOM 4342 C C . ALA A 1 559 ? -27.734 -4.083 7.459 1.00 90.88 559 ALA A C 1
ATOM 4344 O O . ALA A 1 559 ? -27.667 -5.043 8.224 1.00 90.88 559 ALA A O 1
ATOM 4345 N N . ASN A 1 560 ? -26.684 -3.299 7.205 1.00 86.88 560 ASN A N 1
ATOM 4346 C CA . ASN A 1 560 ? -25.331 -3.449 7.747 1.00 86.88 560 ASN A CA 1
ATOM 4347 C C . ASN A 1 560 ? -24.724 -4.854 7.585 1.00 86.88 560 ASN A C 1
ATOM 4349 O O . ASN A 1 560 ? -23.911 -5.273 8.407 1.00 86.88 560 ASN A O 1
ATOM 4353 N N . LEU A 1 561 ? -25.077 -5.578 6.522 1.00 92.94 561 LEU A N 1
ATOM 4354 C CA . LEU A 1 561 ? -24.445 -6.851 6.193 1.00 92.94 561 LEU A CA 1
ATOM 4355 C C . LEU A 1 561 ? -23.048 -6.635 5.583 1.00 92.94 561 LEU A C 1
ATOM 4357 O O . LEU A 1 561 ? -22.866 -5.784 4.714 1.00 92.94 561 LEU A O 1
ATOM 4361 N N . THR A 1 562 ? -22.071 -7.435 6.000 1.00 88.50 562 THR A N 1
ATOM 4362 C CA . THR A 1 562 ? -20.769 -7.603 5.338 1.00 88.50 562 THR A CA 1
ATOM 4363 C C . THR A 1 562 ? -20.654 -9.035 4.833 1.00 88.50 562 THR A C 1
ATOM 4365 O O . THR A 1 562 ? -20.855 -9.962 5.612 1.00 88.50 562 THR A O 1
ATOM 4368 N N . MET A 1 563 ? -20.288 -9.220 3.567 1.00 90.19 563 MET A N 1
ATOM 4369 C CA . MET A 1 563 ? -19.803 -10.493 3.034 1.00 90.19 563 MET A CA 1
ATOM 4370 C C . MET A 1 563 ? -18.296 -10.432 2.805 1.00 90.19 563 MET A C 1
ATOM 4372 O O . MET A 1 563 ? -17.782 -9.427 2.311 1.00 90.19 563 MET A O 1
ATOM 4376 N N . VAL A 1 564 ? -17.594 -11.499 3.164 1.00 80.12 564 VAL A N 1
ATOM 4377 C CA . VAL A 1 564 ? -16.131 -11.567 3.118 1.00 80.12 564 VAL A CA 1
ATOM 4378 C C . VAL A 1 564 ? -15.712 -12.917 2.533 1.00 80.12 564 VAL A C 1
ATOM 4380 O O . VAL A 1 564 ? -16.193 -13.935 3.019 1.00 80.12 564 VAL A O 1
ATOM 4383 N N . GLY A 1 565 ? -14.859 -12.933 1.503 1.00 72.69 565 GLY A N 1
ATOM 4384 C CA . GLY A 1 565 ? -14.434 -14.157 0.802 1.00 72.69 565 GLY A CA 1
ATOM 4385 C C . GLY A 1 565 ? -12.935 -14.466 0.883 1.00 72.69 565 GLY A C 1
ATOM 4386 O O . GLY A 1 565 ? -12.132 -13.579 1.138 1.00 72.69 565 GLY A O 1
ATOM 4387 N N . ASP A 1 566 ? -12.513 -15.693 0.575 1.00 60.88 566 ASP A N 1
ATOM 4388 C CA . ASP A 1 566 ? -11.084 -16.093 0.585 1.00 60.88 566 ASP A CA 1
ATOM 4389 C C . ASP A 1 566 ? -10.212 -15.441 -0.513 1.00 60.88 566 ASP A C 1
ATOM 4391 O O . ASP A 1 566 ? -9.022 -15.727 -0.635 1.00 60.88 566 ASP A O 1
ATOM 4395 N N . GLY A 1 567 ? -10.793 -14.587 -1.356 1.00 52.50 567 GLY A N 1
ATOM 4396 C CA . GLY A 1 567 ? -10.126 -13.946 -2.486 1.00 52.50 567 GLY A CA 1
ATOM 4397 C C . GLY A 1 567 ? -11.057 -13.864 -3.688 1.00 52.50 567 GLY A C 1
ATOM 4398 O O . GLY A 1 567 ? -11.810 -14.796 -3.967 1.00 52.50 567 GLY A O 1
ATOM 4399 N N . SER A 1 568 ? -10.994 -12.766 -4.441 1.00 65.69 568 SER A N 1
ATOM 4400 C CA . SER A 1 568 ? -11.984 -12.439 -5.480 1.00 65.69 568 SER A CA 1
ATOM 4401 C C . SER A 1 568 ? -11.967 -13.342 -6.720 1.00 65.69 568 SER A C 1
ATOM 4403 O O . SER A 1 568 ? -12.891 -13.285 -7.528 1.00 65.69 568 SER A O 1
ATOM 4405 N N . GLN A 1 569 ? -10.954 -14.205 -6.853 1.00 68.69 569 GLN A N 1
ATOM 4406 C CA . GLN A 1 569 ? -10.920 -15.316 -7.814 1.00 68.69 569 GLN A CA 1
ATOM 4407 C C . GLN A 1 569 ? -11.139 -16.700 -7.166 1.00 68.69 569 GLN A C 1
ATOM 4409 O O . GLN A 1 569 ? -11.425 -17.657 -7.878 1.00 68.69 569 GLN A O 1
ATOM 4414 N N . LYS A 1 570 ? -11.032 -16.819 -5.833 1.00 69.19 570 LYS A N 1
ATOM 4415 C CA . LYS A 1 570 ? -11.260 -18.071 -5.087 1.00 69.19 570 LYS A CA 1
ATOM 4416 C C . LYS A 1 570 ? -12.732 -18.242 -4.689 1.00 69.19 570 LYS A C 1
ATOM 4418 O O . LYS A 1 570 ? -13.264 -19.344 -4.757 1.00 69.19 570 LYS A O 1
ATOM 4423 N N . THR A 1 571 ? -13.390 -17.158 -4.275 1.00 84.19 571 THR A N 1
ATOM 4424 C CA . THR A 1 571 ? -14.778 -17.140 -3.784 1.00 84.19 571 THR A CA 1
ATOM 4425 C C . THR A 1 571 ? -15.654 -16.381 -4.768 1.00 84.19 571 THR A C 1
ATOM 4427 O O . THR A 1 571 ? -15.615 -15.154 -4.810 1.00 84.19 571 THR A O 1
ATOM 4430 N N . ILE A 1 572 ? -16.422 -17.097 -5.590 1.00 93.69 572 ILE A N 1
ATOM 4431 C CA . ILE A 1 572 ? -17.152 -16.517 -6.726 1.00 93.69 572 ILE A CA 1
ATOM 4432 C C . ILE A 1 572 ? -18.633 -16.873 -6.632 1.00 93.69 572 ILE A C 1
ATOM 4434 O O . ILE A 1 572 ? -18.978 -18.050 -6.674 1.00 93.69 572 ILE A O 1
ATOM 4438 N N . VAL A 1 573 ? -19.515 -15.874 -6.606 1.00 98.25 573 VAL A N 1
ATOM 4439 C CA . VAL A 1 573 ? -20.948 -16.071 -6.876 1.00 98.25 573 VAL A CA 1
ATOM 4440 C C . VAL A 1 573 ? -21.171 -15.982 -8.382 1.00 98.25 573 VAL A C 1
ATOM 4442 O O . VAL A 1 573 ? -20.748 -15.011 -9.017 1.00 98.25 573 VAL A O 1
ATOM 4445 N N . THR A 1 574 ? -21.810 -16.992 -8.970 1.00 98.12 574 THR A N 1
ATOM 4446 C CA . THR A 1 574 ? -22.008 -17.099 -10.418 1.00 98.12 574 THR A CA 1
ATOM 4447 C C . THR A 1 574 ? -23.451 -17.422 -10.806 1.00 98.12 574 THR A C 1
ATOM 4449 O O . THR A 1 574 ? -24.257 -17.839 -9.981 1.00 98.12 574 THR A O 1
ATOM 4452 N N . GLY A 1 575 ? -23.779 -17.144 -12.066 1.00 97.12 575 GLY A N 1
ATOM 4453 C CA . GLY A 1 575 ? -25.087 -17.332 -12.681 1.00 97.12 575 GLY A CA 1
ATOM 4454 C C . GLY A 1 575 ? -25.034 -16.918 -14.155 1.00 97.12 575 GLY A C 1
ATOM 4455 O O . GLY A 1 575 ? -24.022 -16.390 -14.611 1.00 97.12 575 GLY A O 1
ATOM 4456 N N . ASN A 1 576 ? -26.101 -17.162 -14.920 1.00 97.62 576 ASN A N 1
ATOM 4457 C CA . ASN A 1 576 ? -26.103 -16.983 -16.384 1.00 97.62 576 ASN A CA 1
ATOM 4458 C C . ASN A 1 576 ? -27.406 -16.375 -16.949 1.00 97.62 576 ASN A C 1
ATOM 4460 O O . ASN A 1 576 ? -27.771 -16.618 -18.106 1.00 97.62 576 ASN A O 1
ATOM 4464 N N . LYS A 1 577 ? -28.153 -15.633 -16.123 1.00 97.62 577 LYS A N 1
ATOM 4465 C CA . LYS A 1 577 ? -29.394 -14.963 -16.538 1.00 97.62 577 LYS A CA 1
ATOM 4466 C C . LYS A 1 577 ? -29.074 -13.799 -17.473 1.00 97.62 577 LYS A C 1
ATOM 4468 O O . LYS A 1 577 ? -28.113 -13.070 -17.245 1.00 97.62 577 LYS A O 1
ATOM 4473 N N . SER A 1 578 ? -29.913 -13.596 -18.480 1.00 97.94 578 SER A N 1
ATOM 4474 C CA . SER A 1 578 ? -29.633 -12.693 -19.599 1.00 97.94 578 SER A CA 1
ATOM 4475 C C . SER A 1 578 ? -30.906 -12.138 -20.232 1.00 97.94 578 SER A C 1
ATOM 4477 O O . SER A 1 578 ? -32.004 -12.667 -20.019 1.00 97.94 578 SER A O 1
ATOM 4479 N N . HIS A 1 579 ? -30.767 -11.092 -21.045 1.00 94.75 579 HIS A N 1
ATOM 4480 C CA . HIS A 1 579 ? -31.903 -10.536 -21.766 1.00 94.75 579 HIS A CA 1
ATOM 4481 C C . HIS A 1 579 ? -32.384 -11.425 -22.919 1.00 94.75 579 HIS A C 1
ATOM 4483 O O . HIS A 1 579 ? -33.598 -11.572 -23.087 1.00 94.75 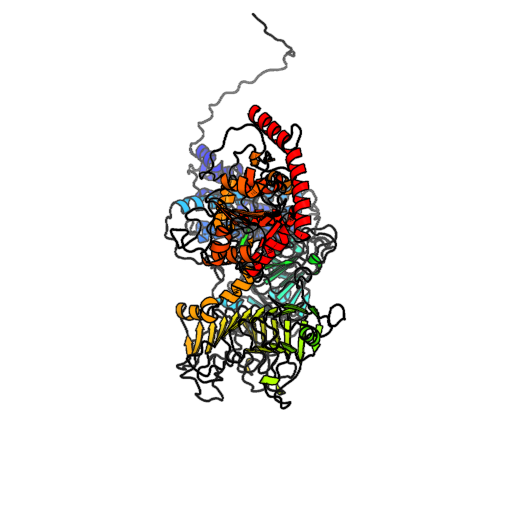579 HIS A O 1
ATOM 4489 N N . ALA A 1 580 ? -31.481 -12.104 -23.637 1.00 94.81 580 ALA A N 1
ATOM 4490 C CA . ALA A 1 580 ? -31.861 -13.055 -24.687 1.00 94.81 580 ALA A CA 1
ATOM 4491 C C . ALA A 1 580 ? -32.743 -14.210 -24.154 1.00 94.81 580 ALA A C 1
ATOM 4493 O O . ALA A 1 580 ? -33.689 -14.632 -24.824 1.00 94.81 580 ALA A O 1
ATOM 4494 N N . LYS A 1 581 ? -32.570 -14.619 -22.885 1.00 95.62 581 LYS A N 1
ATOM 4495 C CA . LYS A 1 581 ? -33.468 -15.552 -22.163 1.00 95.62 581 LYS A CA 1
ATOM 4496 C C . LYS A 1 581 ? -34.822 -14.940 -21.753 1.00 95.62 581 LYS A C 1
ATOM 4498 O O . LYS A 1 581 ? -35.526 -15.497 -20.912 1.00 95.62 581 LYS A O 1
ATOM 4503 N N . LYS A 1 582 ? -35.213 -13.802 -22.340 1.00 95.94 582 LYS A N 1
ATOM 4504 C CA . LYS A 1 582 ? -36.452 -13.036 -22.081 1.00 95.94 582 LYS A CA 1
ATOM 4505 C C . LYS A 1 582 ? -36.587 -12.520 -20.641 1.00 95.94 582 LYS A C 1
ATOM 4507 O O . LYS A 1 582 ? -37.684 -12.176 -20.198 1.00 95.94 582 LYS A O 1
ATOM 4512 N N . ILE A 1 583 ? -35.478 -12.415 -19.909 1.00 95.38 583 ILE A N 1
ATOM 4513 C CA . ILE A 1 583 ? -35.440 -11.816 -18.572 1.00 95.38 583 ILE A CA 1
ATOM 4514 C C . ILE A 1 583 ? -35.182 -10.309 -18.736 1.00 95.38 583 ILE A C 1
ATOM 4516 O O . ILE A 1 583 ? -34.372 -9.881 -19.552 1.00 95.38 583 ILE A O 1
ATOM 4520 N N . ARG A 1 584 ? -35.882 -9.456 -17.983 1.00 94.44 584 ARG A N 1
ATOM 4521 C CA . ARG A 1 584 ? -35.592 -8.006 -17.978 1.00 94.44 584 ARG A CA 1
ATOM 4522 C C . ARG A 1 584 ? -34.234 -7.771 -17.313 1.00 94.44 584 ARG A C 1
ATOM 4524 O O . ARG A 1 584 ? -34.048 -8.310 -16.229 1.00 94.44 584 ARG A O 1
ATOM 4531 N N . THR A 1 585 ? -33.358 -6.922 -17.860 1.00 92.81 585 THR A N 1
ATOM 4532 C CA . THR A 1 585 ? -32.010 -6.597 -17.321 1.00 92.81 585 THR A CA 1
ATOM 4533 C C . THR A 1 585 ? -31.953 -6.468 -15.794 1.00 92.81 585 THR A C 1
ATOM 4535 O O . THR A 1 585 ? -31.117 -7.064 -15.129 1.00 92.81 585 THR A O 1
ATOM 4538 N N . PHE A 1 586 ? -32.904 -5.755 -15.189 1.00 91.56 586 PHE A N 1
ATOM 4539 C CA . PHE A 1 586 ? -32.987 -5.587 -13.732 1.00 91.56 586 PHE A CA 1
ATOM 4540 C C . PHE A 1 586 ? -33.031 -6.913 -12.929 1.00 91.56 586 PHE A C 1
ATOM 4542 O O . PHE A 1 586 ? -32.605 -6.968 -11.771 1.00 91.56 586 PHE A O 1
ATOM 4549 N N . LEU A 1 587 ? -33.564 -7.974 -13.536 1.00 95.81 587 LEU A N 1
ATOM 4550 C CA . LEU A 1 587 ? -33.733 -9.321 -12.989 1.00 95.81 587 LEU A CA 1
ATOM 4551 C C . LEU A 1 587 ? -32.655 -10.312 -13.476 1.00 95.81 587 LEU A C 1
ATOM 4553 O O . LEU A 1 587 ? -32.688 -11.468 -13.054 1.00 95.81 587 LEU A O 1
ATOM 4557 N N . THR A 1 588 ? -31.715 -9.895 -14.338 1.00 97.81 588 THR A N 1
ATOM 4558 C CA . THR A 1 588 ? -30.600 -10.754 -14.791 1.00 97.81 588 THR A CA 1
ATOM 4559 C C . THR A 1 588 ? -29.451 -10.828 -13.787 1.00 97.81 588 THR A C 1
ATOM 4561 O O . THR A 1 588 ? -28.619 -11.719 -13.893 1.00 97.81 588 THR A O 1
ATOM 4564 N N . ALA A 1 589 ? -29.441 -9.947 -12.782 1.00 98.12 589 ALA A N 1
ATOM 4565 C CA . ALA A 1 589 ? -28.414 -9.887 -11.749 1.00 98.12 589 ALA A CA 1
ATOM 4566 C C . ALA A 1 589 ? -28.225 -11.229 -11.016 1.00 98.12 589 ALA A C 1
ATOM 4568 O O . ALA A 1 589 ? -29.149 -11.699 -10.345 1.00 98.12 589 ALA A O 1
ATOM 4569 N N . THR A 1 590 ? -27.018 -11.801 -11.102 1.00 98.44 590 THR A N 1
ATOM 4570 C CA . THR A 1 590 ? -26.595 -12.946 -10.275 1.00 98.44 590 THR A CA 1
ATOM 4571 C C . THR A 1 590 ? -26.665 -12.583 -8.789 1.00 98.44 590 THR A C 1
ATOM 4573 O O . THR A 1 590 ? -27.289 -13.295 -8.001 1.00 98.44 590 THR A O 1
ATOM 4576 N N . PHE A 1 591 ? -26.082 -11.442 -8.408 1.00 98.75 591 PHE A N 1
ATOM 4577 C CA . PHE A 1 591 ? -26.108 -10.930 -7.038 1.00 98.75 591 PHE A CA 1
ATOM 4578 C C . PHE A 1 591 ? -26.882 -9.608 -6.940 1.00 98.75 591 PHE A C 1
ATOM 4580 O O . PHE A 1 591 ? -26.737 -8.712 -7.773 1.00 98.75 591 PHE A O 1
ATOM 4587 N N . VAL A 1 592 ? -27.691 -9.449 -5.895 1.00 98.69 592 VAL A N 1
ATOM 4588 C CA . VAL A 1 592 ? -28.489 -8.244 -5.638 1.00 98.69 592 VAL A CA 1
ATOM 4589 C C . VAL A 1 592 ? -28.237 -7.736 -4.219 1.00 98.69 592 VAL A C 1
ATOM 4591 O O . VAL A 1 592 ? -28.548 -8.425 -3.251 1.00 98.69 592 VAL A O 1
ATOM 4594 N N . ALA A 1 593 ? -27.735 -6.506 -4.092 1.00 98.06 593 ALA A N 1
ATOM 4595 C CA . ALA A 1 593 ? -27.537 -5.821 -2.813 1.00 98.06 593 ALA A CA 1
ATOM 4596 C C . ALA A 1 593 ? -28.554 -4.680 -2.641 1.00 98.06 593 ALA A C 1
ATOM 4598 O O . ALA A 1 593 ? -28.535 -3.729 -3.418 1.00 98.06 593 ALA A O 1
ATOM 4599 N N . GLN A 1 594 ? -29.437 -4.756 -1.642 1.00 97.62 594 GLN A N 1
ATOM 4600 C CA . GLN A 1 594 ? -30.443 -3.726 -1.316 1.00 97.62 594 GLN A CA 1
ATOM 4601 C C . GLN A 1 594 ? -30.400 -3.275 0.150 1.00 97.62 594 GLN A C 1
ATOM 4603 O O . GLN A 1 594 ? -30.797 -2.150 0.441 1.00 97.62 594 GLN A O 1
ATOM 4608 N N . GLY A 1 595 ? -29.959 -4.137 1.071 1.00 93.75 595 GLY A N 1
ATOM 4609 C CA . GLY A 1 595 ? -29.789 -3.788 2.483 1.00 93.75 595 GLY A CA 1
ATOM 4610 C C . GLY A 1 595 ? -28.785 -2.650 2.664 1.00 93.75 595 GLY A C 1
ATOM 4611 O O . GLY A 1 595 ? -27.650 -2.759 2.215 1.00 93.75 595 GLY A O 1
ATOM 4612 N N . GLU A 1 596 ? -29.206 -1.560 3.305 1.00 92.56 596 GLU A N 1
ATOM 4613 C CA . GLU A 1 596 ? -28.394 -0.355 3.510 1.00 92.56 596 GLU A CA 1
ATOM 4614 C C . GLU A 1 596 ? -27.080 -0.653 4.251 1.00 92.56 596 GLU A C 1
ATOM 4616 O O . GLU A 1 596 ? -27.060 -1.430 5.203 1.00 92.56 596 GLU A O 1
ATOM 4621 N N . GLY A 1 597 ? -25.975 -0.021 3.849 1.00 85.69 597 GLY A N 1
ATOM 4622 C CA . GLY A 1 597 ? -24.659 -0.256 4.445 1.00 85.69 597 GLY A CA 1
ATOM 4623 C C . GLY A 1 597 ? -24.047 -1.616 4.086 1.00 85.69 597 GLY A C 1
ATOM 4624 O O . GLY A 1 597 ? -23.166 -2.085 4.818 1.00 85.69 597 GLY A O 1
ATOM 4625 N N . PHE A 1 598 ? -24.504 -2.257 3.002 1.00 95.44 598 PHE A N 1
ATOM 4626 C CA . PHE A 1 598 ? -23.934 -3.511 2.511 1.00 95.44 598 PHE A CA 1
ATOM 4627 C C . PHE A 1 598 ? -22.442 -3.364 2.191 1.00 95.44 598 PHE A C 1
ATOM 4629 O O . PHE A 1 598 ? -22.010 -2.404 1.552 1.00 95.44 598 PHE A O 1
ATOM 4636 N N . MET A 1 599 ? -21.646 -4.342 2.605 1.00 89.44 599 MET A N 1
ATOM 4637 C CA . MET A 1 599 ? -20.231 -4.424 2.278 1.00 89.44 599 MET A CA 1
ATOM 4638 C C . MET A 1 599 ? -19.898 -5.774 1.651 1.00 89.44 599 MET A C 1
ATOM 4640 O O . MET A 1 599 ? -20.375 -6.804 2.121 1.00 89.44 599 MET A O 1
ATOM 4644 N N . ALA A 1 600 ? -19.022 -5.770 0.651 1.00 83.56 600 ALA A N 1
ATOM 4645 C CA . ALA A 1 600 ? -18.359 -6.969 0.159 1.00 83.56 600 ALA A CA 1
ATOM 4646 C C . ALA A 1 600 ? -16.840 -6.767 0.155 1.00 83.56 600 ALA A C 1
ATOM 4648 O O . ALA A 1 600 ? -16.339 -5.702 -0.215 1.00 83.56 600 ALA A O 1
ATOM 4649 N N . GLN A 1 601 ? -16.110 -7.798 0.560 1.00 78.31 601 GLN A N 1
ATOM 4650 C CA . GLN A 1 601 ? -14.655 -7.823 0.536 1.00 78.31 601 GLN A CA 1
ATOM 4651 C C . GLN A 1 601 ? -14.175 -9.156 -0.038 1.00 78.31 601 GLN A C 1
ATOM 4653 O O . GLN A 1 601 ? -14.675 -10.204 0.363 1.00 78.31 601 GLN A O 1
ATOM 4658 N N . SER A 1 602 ? -13.206 -9.121 -0.960 1.00 74.38 602 SER A N 1
ATOM 4659 C CA . SER A 1 602 ? -12.532 -10.335 -1.458 1.00 74.38 602 SER A CA 1
ATOM 4660 C C . SER A 1 602 ? -13.473 -11.330 -2.165 1.00 74.38 602 SER A C 1
ATOM 4662 O O . SER A 1 602 ? -13.230 -12.535 -2.156 1.00 74.38 602 SER A O 1
ATOM 4664 N N . MET A 1 603 ? -14.549 -10.827 -2.782 1.00 88.56 603 MET A N 1
ATOM 4665 C CA . MET A 1 603 ? -15.589 -11.613 -3.462 1.00 88.56 603 MET A CA 1
ATOM 4666 C C . MET A 1 603 ? -15.529 -11.438 -4.985 1.00 88.56 603 MET A C 1
ATOM 4668 O O . MET A 1 603 ? -15.312 -10.334 -5.490 1.00 88.56 603 MET A O 1
ATOM 4672 N N . GLY A 1 604 ? -15.772 -12.520 -5.719 1.00 84.75 604 GLY A N 1
ATOM 4673 C CA . GLY A 1 604 ? -16.055 -12.516 -7.150 1.00 84.75 604 GLY A CA 1
ATOM 4674 C C . GLY A 1 604 ? -17.562 -12.529 -7.421 1.00 84.75 604 GLY A C 1
ATOM 4675 O O . GLY A 1 604 ? -18.303 -13.301 -6.814 1.00 84.75 604 GLY A O 1
ATOM 4676 N N . PHE A 1 605 ? -18.018 -11.704 -8.359 1.00 98.56 605 PHE A N 1
ATOM 4677 C CA . PHE A 1 605 ? -19.392 -11.668 -8.857 1.00 98.56 605 PHE A CA 1
ATOM 4678 C C . PHE A 1 605 ? -19.361 -11.846 -10.373 1.00 98.56 605 PHE A C 1
ATOM 4680 O O . PHE A 1 605 ? -18.803 -11.008 -11.085 1.00 98.56 605 PHE A O 1
ATOM 4687 N N . ARG A 1 606 ? -19.947 -12.937 -10.871 1.00 98.31 606 ARG A N 1
ATOM 4688 C CA . ARG A 1 606 ? -19.823 -13.360 -12.271 1.00 98.31 606 ARG A CA 1
ATOM 4689 C C . ARG A 1 606 ? -21.184 -13.599 -12.921 1.00 98.31 606 ARG A C 1
ATOM 4691 O O . ARG A 1 606 ? -22.024 -14.305 -12.362 1.00 98.31 606 ARG A O 1
ATOM 4698 N N . ASN A 1 607 ? -21.364 -13.100 -14.142 1.00 98.25 607 ASN A N 1
ATOM 4699 C CA . ASN A 1 607 ? -22.395 -13.586 -15.056 1.00 98.25 607 ASN A CA 1
ATOM 4700 C C . ASN A 1 607 ? -21.740 -14.246 -16.281 1.00 98.25 607 ASN A C 1
ATOM 4702 O O . ASN A 1 607 ? -20.931 -13.629 -16.971 1.00 98.25 607 ASN A O 1
ATOM 4706 N N . THR A 1 608 ? -22.057 -15.518 -16.525 1.00 97.81 608 THR A N 1
ATOM 4707 C CA . THR A 1 608 ? -21.440 -16.357 -17.566 1.00 97.81 608 THR A CA 1
ATOM 4708 C C . THR A 1 608 ? -22.249 -16.441 -18.859 1.00 97.81 608 THR A C 1
ATOM 4710 O O . THR A 1 608 ? -21.923 -17.267 -19.705 1.00 97.81 608 THR A O 1
ATOM 4713 N N . ALA A 1 609 ? -23.291 -15.620 -19.040 1.00 97.06 609 ALA A N 1
ATOM 4714 C CA . ALA A 1 609 ? -24.164 -15.720 -20.211 1.00 97.06 609 ALA A CA 1
ATOM 4715 C C . ALA A 1 609 ? -23.412 -15.602 -21.555 1.00 97.06 609 ALA A C 1
ATOM 4717 O O . ALA A 1 609 ? -23.648 -16.410 -22.444 1.00 97.06 609 ALA A O 1
ATOM 4718 N N . GLY A 1 610 ? -22.477 -14.656 -21.682 1.00 94.75 610 GLY A N 1
ATOM 4719 C CA . GLY A 1 610 ? -21.746 -14.401 -22.931 1.00 94.75 610 GLY A CA 1
ATOM 4720 C C . GLY A 1 610 ? -22.194 -13.117 -23.645 1.00 94.75 610 GLY A C 1
ATOM 4721 O O . GLY A 1 610 ? -23.135 -12.462 -23.192 1.00 94.75 610 GLY A O 1
ATOM 4722 N N . PRO A 1 611 ? -21.520 -12.726 -24.741 1.00 94.25 611 PRO A N 1
ATOM 4723 C CA . PRO A 1 611 ? -21.825 -11.497 -25.474 1.00 94.25 611 PRO A CA 1
ATOM 4724 C C . PRO A 1 611 ? -23.073 -11.628 -26.369 1.00 94.25 611 PRO A C 1
ATOM 4726 O O . PRO A 1 611 ? -23.817 -10.659 -26.519 1.00 94.25 611 PRO A O 1
ATOM 4729 N N . ASP A 1 612 ? -23.355 -12.825 -26.898 1.00 94.94 612 ASP A N 1
ATOM 4730 C CA . ASP A 1 612 ? -24.542 -13.133 -27.718 1.00 94.94 612 ASP A CA 1
ATOM 4731 C C . ASP A 1 612 ? -25.866 -13.062 -26.935 1.00 94.94 612 ASP A C 1
ATOM 4733 O O . ASP A 1 612 ? -26.944 -12.932 -27.507 1.00 94.94 612 ASP A O 1
ATOM 4737 N N . GLU A 1 613 ? -25.794 -13.137 -25.607 1.00 94.75 613 GLU A N 1
ATOM 4738 C CA . GLU A 1 613 ? -26.948 -13.177 -24.703 1.00 94.75 613 GLU A CA 1
ATOM 4739 C C . GLU A 1 613 ? -27.455 -11.771 -24.291 1.00 94.75 613 GLU A C 1
ATOM 4741 O O . GLU A 1 613 ? -28.442 -11.642 -23.552 1.00 94.75 613 GLU A O 1
ATOM 4746 N N . HIS A 1 614 ? -26.812 -10.715 -24.804 1.00 93.88 614 HIS A N 1
ATOM 4747 C CA . HIS A 1 614 ? -27.064 -9.303 -24.494 1.00 93.88 614 HIS A CA 1
ATOM 4748 C C . HIS A 1 614 ? -26.920 -8.989 -22.987 1.00 93.88 614 HIS A C 1
ATOM 4750 O O . HIS A 1 614 ? -25.999 -9.478 -22.335 1.00 93.88 614 HIS A O 1
ATOM 4756 N N . GLN A 1 615 ? -27.785 -8.141 -22.414 1.00 97.62 615 GLN A N 1
ATOM 4757 C CA . GLN A 1 615 ? -27.643 -7.630 -21.045 1.00 97.62 615 GLN A CA 1
ATOM 4758 C C . GLN A 1 615 ? -27.662 -8.753 -19.994 1.00 97.62 615 GLN A C 1
ATOM 4760 O O . GLN A 1 615 ? -28.690 -9.410 -19.788 1.00 97.62 615 GLN A O 1
ATOM 4765 N N . ALA A 1 616 ? -26.556 -8.928 -19.268 1.00 98.12 616 ALA A N 1
ATOM 4766 C CA . ALA A 1 616 ? -26.354 -10.035 -18.338 1.00 98.12 616 ALA A CA 1
ATOM 4767 C C . ALA A 1 616 ? -25.593 -9.563 -17.085 1.00 98.12 616 ALA A C 1
ATOM 4769 O O . ALA A 1 616 ? -24.369 -9.635 -16.992 1.00 98.12 616 ALA A O 1
ATOM 4770 N N . VAL A 1 617 ? -26.344 -9.065 -16.098 1.00 98.69 617 VAL A N 1
ATOM 4771 C CA . VAL A 1 617 ? -25.787 -8.393 -14.919 1.00 98.69 617 VAL A CA 1
ATOM 4772 C C . VAL A 1 617 ? -25.121 -9.398 -13.971 1.00 98.69 617 VAL A C 1
ATOM 4774 O O . VAL A 1 617 ? -25.731 -10.394 -13.576 1.00 98.69 617 VAL A O 1
ATOM 4777 N N . ALA A 1 618 ? -23.887 -9.125 -13.545 1.00 98.56 618 ALA A N 1
ATOM 4778 C CA . ALA A 1 618 ? -23.192 -9.903 -12.518 1.00 98.56 618 ALA A CA 1
ATOM 4779 C C . ALA A 1 618 ? -23.612 -9.467 -11.108 1.00 98.56 618 ALA A C 1
ATOM 4781 O O . ALA A 1 618 ? -23.931 -10.298 -10.258 1.00 98.56 618 ALA A O 1
ATOM 4782 N N . ILE A 1 619 ? -23.704 -8.157 -10.869 1.00 98.69 619 ILE A N 1
ATOM 4783 C CA . ILE A 1 619 ? -24.235 -7.614 -9.615 1.00 98.69 619 ILE A CA 1
ATOM 4784 C C . ILE A 1 619 ? -25.057 -6.345 -9.841 1.00 98.69 619 ILE A C 1
ATOM 4786 O O . ILE A 1 619 ? -24.704 -5.485 -10.648 1.00 98.69 619 ILE A O 1
ATOM 4790 N N . ARG A 1 620 ? -26.148 -6.208 -9.080 1.00 98.69 620 ARG A N 1
ATOM 4791 C CA . ARG A 1 620 ? -26.947 -4.983 -8.998 1.00 98.69 620 ARG A CA 1
ATOM 4792 C C . ARG A 1 620 ? -26.951 -4.421 -7.583 1.00 98.69 620 ARG A C 1
ATOM 4794 O O . ARG A 1 620 ? -27.376 -5.094 -6.644 1.00 98.69 620 ARG A O 1
ATOM 4801 N N . VAL A 1 621 ? -26.547 -3.159 -7.450 1.00 98.56 621 VAL A N 1
ATOM 4802 C CA . VAL A 1 621 ? -26.374 -2.479 -6.159 1.00 98.56 621 VAL A CA 1
ATOM 4803 C C . VAL A 1 621 ? -27.388 -1.348 -6.000 1.00 98.56 621 VAL A C 1
ATOM 4805 O O . VAL A 1 621 ? -27.374 -0.362 -6.735 1.00 98.56 621 VAL A O 1
ATOM 4808 N N . GLN A 1 622 ? -28.271 -1.513 -5.019 1.00 96.75 622 GLN A N 1
ATOM 4809 C CA . GLN A 1 622 ? -29.290 -0.570 -4.545 1.00 96.75 622 GLN A CA 1
ATOM 4810 C C . GLN A 1 622 ? -29.152 -0.301 -3.033 1.00 96.75 622 GLN A C 1
ATOM 4812 O O . GLN A 1 622 ? -30.112 0.122 -2.399 1.00 96.75 622 GLN A O 1
ATOM 4817 N N . SER A 1 623 ? -27.992 -0.586 -2.440 1.00 96.81 623 SER A N 1
ATOM 4818 C CA . SER A 1 623 ? -27.676 -0.216 -1.057 1.00 96.81 623 SER A CA 1
ATOM 4819 C C . SER A 1 623 ? -27.103 1.197 -1.039 1.00 96.81 623 SER A C 1
ATOM 4821 O O . SER A 1 623 ? -26.120 1.458 -1.729 1.00 96.81 623 SER A O 1
ATOM 4823 N N . ASP A 1 624 ? -27.640 2.085 -0.201 1.00 95.31 624 ASP A N 1
ATOM 4824 C CA . ASP A 1 624 ? -26.903 3.298 0.170 1.00 95.31 624 ASP A CA 1
ATOM 4825 C C . ASP A 1 624 ? -25.711 2.949 1.065 1.00 95.31 624 ASP A C 1
ATOM 4827 O O . ASP A 1 624 ? -25.726 1.932 1.765 1.00 95.31 624 ASP A O 1
ATOM 4831 N N . ARG A 1 625 ? -24.674 3.788 1.027 1.00 89.81 625 ARG A N 1
ATOM 4832 C CA . ARG A 1 625 ? -23.432 3.630 1.798 1.00 89.81 625 ARG A CA 1
ATOM 4833 C C . ARG A 1 625 ? -22.766 2.257 1.614 1.00 89.81 625 ARG A C 1
ATOM 4835 O O . ARG A 1 625 ? -22.226 1.694 2.567 1.00 89.81 625 ARG A O 1
ATOM 4842 N N . SER A 1 626 ? -22.818 1.702 0.400 1.00 94.00 626 SER A N 1
ATOM 4843 C CA . SER A 1 626 ? -22.241 0.384 0.110 1.00 94.00 626 SER A CA 1
ATOM 4844 C C . SER A 1 626 ? -20.748 0.447 -0.210 1.00 94.00 626 SER A C 1
ATOM 4846 O O . SER A 1 626 ? -20.324 1.354 -0.934 1.00 94.00 626 SER A O 1
ATOM 4848 N N . VAL A 1 627 ? -19.969 -0.542 0.238 1.00 85.69 627 VAL A N 1
ATOM 4849 C CA . VAL A 1 627 ? -18.516 -0.614 -0.016 1.00 85.69 627 VAL A CA 1
ATOM 4850 C C . VAL A 1 627 ? -18.103 -1.956 -0.619 1.00 85.69 627 VAL A C 1
ATOM 4852 O O . VAL A 1 627 ? -18.474 -3.006 -0.103 1.00 85.69 627 VAL A O 1
ATOM 4855 N N . PHE A 1 628 ? -17.264 -1.911 -1.652 1.00 87.50 628 PHE A N 1
ATOM 4856 C CA . PHE A 1 628 ? -16.645 -3.074 -2.285 1.00 87.50 628 PHE A CA 1
ATOM 4857 C C . PHE A 1 628 ? -15.119 -2.934 -2.233 1.00 87.50 628 PHE A C 1
ATOM 4859 O O . PHE A 1 628 ? -14.571 -1.976 -2.780 1.00 87.50 628 PHE A O 1
ATOM 4866 N N . LEU A 1 629 ? -14.436 -3.865 -1.560 1.00 68.00 629 LEU A N 1
ATOM 4867 C CA . LEU A 1 629 ? -12.975 -3.873 -1.391 1.00 68.00 629 LEU A CA 1
ATOM 4868 C C . LEU A 1 629 ? -12.383 -5.138 -2.016 1.00 68.00 629 LEU A C 1
ATOM 4870 O O . LEU A 1 629 ? -12.830 -6.236 -1.689 1.00 68.00 629 LEU A O 1
ATOM 4874 N N . ASN A 1 630 ? -11.394 -5.008 -2.906 1.00 62.00 630 ASN A N 1
ATOM 4875 C CA . ASN A 1 630 ? -10.797 -6.151 -3.618 1.00 62.00 630 ASN A CA 1
ATOM 4876 C C . ASN A 1 630 ? -11.853 -7.139 -4.158 1.00 62.00 630 ASN A C 1
ATOM 4878 O O . ASN A 1 630 ? -11.787 -8.343 -3.920 1.00 62.00 630 ASN A O 1
ATOM 4882 N N . CYS A 1 631 ? -12.893 -6.624 -4.810 1.00 75.50 631 CYS A N 1
ATOM 4883 C CA . CYS A 1 631 ? -13.915 -7.451 -5.447 1.00 75.50 631 CYS A CA 1
ATOM 4884 C C . CYS A 1 631 ? -13.639 -7.560 -6.950 1.00 75.50 631 CYS A C 1
ATOM 4886 O O . CYS A 1 631 ? -13.070 -6.646 -7.550 1.00 75.50 631 CYS A O 1
ATOM 4888 N N . ARG A 1 632 ? -14.051 -8.670 -7.565 1.00 89.31 632 ARG A N 1
ATOM 4889 C CA . ARG A 1 632 ? -13.946 -8.892 -9.013 1.00 89.31 632 ARG A CA 1
ATOM 4890 C C . ARG A 1 632 ? -15.347 -8.988 -9.609 1.00 89.31 632 ARG A C 1
ATOM 4892 O O . ARG A 1 632 ? -16.188 -9.714 -9.089 1.00 89.31 632 ARG A O 1
ATOM 4899 N N . PHE A 1 633 ? -15.600 -8.241 -10.676 1.00 98.12 633 PHE A N 1
ATOM 4900 C CA . PHE A 1 633 ? -16.891 -8.153 -11.353 1.00 98.12 633 PHE A CA 1
ATOM 4901 C C . PHE A 1 633 ? -16.705 -8.577 -12.810 1.00 98.12 633 PHE A C 1
ATOM 4903 O O . PHE A 1 633 ? -15.977 -7.922 -13.554 1.00 98.12 633 PHE A O 1
ATOM 4910 N N . GLU A 1 634 ? -17.331 -9.681 -13.209 1.00 94.88 634 GLU A N 1
ATOM 4911 C CA . GLU A 1 634 ? -17.086 -10.333 -14.500 1.00 94.88 634 GLU A CA 1
ATOM 4912 C C . GLU A 1 634 ? -18.379 -10.556 -15.274 1.00 94.88 634 GLU A C 1
ATOM 4914 O O . GLU A 1 634 ? -19.319 -11.182 -14.781 1.00 94.88 634 GLU A O 1
ATOM 4919 N N . GLY A 1 635 ? -18.399 -10.094 -16.518 1.00 95.12 635 GLY A N 1
ATOM 4920 C CA . GLY A 1 635 ? -19.504 -10.311 -17.439 1.00 95.12 635 GLY A CA 1
ATOM 4921 C C . GLY A 1 635 ? -19.116 -9.943 -18.865 1.00 95.12 635 GLY A C 1
ATOM 4922 O O . GLY A 1 635 ? -17.938 -9.990 -19.237 1.00 95.12 635 GLY A O 1
ATOM 4923 N N . PHE A 1 636 ? -20.127 -9.579 -19.650 1.00 98.06 636 PHE A N 1
ATOM 4924 C CA . PHE A 1 636 ? -19.974 -9.012 -20.985 1.00 98.06 636 PHE A CA 1
ATOM 4925 C C . PHE A 1 636 ? -20.725 -7.687 -21.052 1.00 98.06 636 PHE A C 1
ATOM 4927 O O . PHE A 1 636 ? -20.125 -6.651 -20.774 1.00 98.06 636 PHE A O 1
ATOM 4934 N N . GLN A 1 637 ? -22.003 -7.693 -21.426 1.00 98.31 637 GLN A N 1
ATOM 4935 C CA . GLN A 1 637 ? -22.832 -6.492 -21.430 1.00 98.31 637 GLN A CA 1
ATOM 4936 C C . GLN A 1 637 ? -23.506 -6.309 -20.061 1.00 98.31 637 GLN A C 1
ATOM 4938 O O . GLN A 1 637 ? -24.002 -7.279 -19.483 1.00 98.31 637 GLN A O 1
ATOM 4943 N N . ASP A 1 638 ? -23.558 -5.068 -19.568 1.00 98.50 638 ASP A N 1
ATOM 4944 C CA . ASP A 1 638 ? -24.231 -4.681 -18.318 1.00 98.50 638 ASP A CA 1
ATOM 4945 C C . ASP A 1 638 ? -23.638 -5.349 -17.040 1.00 98.50 638 ASP A C 1
ATOM 4947 O O . ASP A 1 638 ? -24.361 -5.602 -16.076 1.00 98.50 638 ASP A O 1
ATOM 4951 N N . THR A 1 639 ? -22.327 -5.645 -16.982 1.00 98.69 639 THR A N 1
ATOM 4952 C CA . THR A 1 639 ? -21.685 -6.382 -15.860 1.00 98.69 639 THR A CA 1
ATOM 4953 C C . THR A 1 639 ? -22.044 -5.846 -14.460 1.00 98.69 639 THR A C 1
ATOM 4955 O O . THR A 1 639 ? -22.497 -6.610 -13.601 1.00 98.69 639 THR A O 1
ATOM 4958 N N . LEU A 1 640 ? -21.828 -4.550 -14.207 1.00 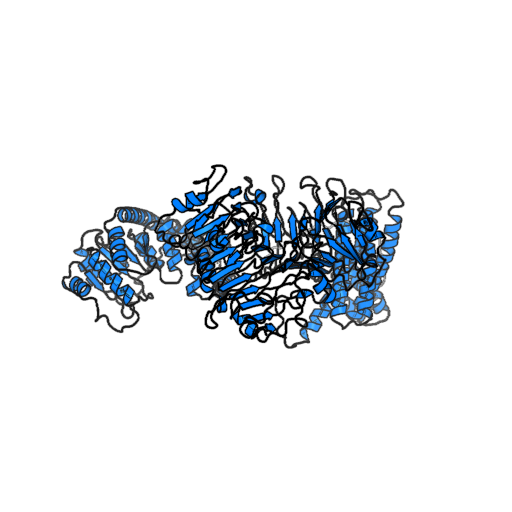98.81 640 LEU A N 1
ATOM 4959 C CA . LEU A 1 640 ? -22.008 -3.901 -12.906 1.00 98.81 640 LEU A CA 1
ATOM 4960 C C . LEU A 1 640 ? -23.126 -2.853 -12.967 1.00 98.81 640 LEU A C 1
ATOM 4962 O O . LEU A 1 640 ? -22.940 -1.737 -13.457 1.00 98.81 640 LEU A O 1
ATOM 4966 N N . TYR A 1 641 ? -24.280 -3.194 -12.391 1.00 98.75 641 TYR A N 1
ATOM 4967 C CA . TYR A 1 641 ? -25.419 -2.287 -12.284 1.00 98.75 641 TYR A CA 1
ATOM 4968 C C . TYR A 1 641 ? -25.354 -1.486 -10.972 1.00 98.75 641 TYR A C 1
ATOM 4970 O O . TYR A 1 641 ? -26.000 -1.822 -9.969 1.00 98.75 641 TYR A O 1
ATOM 4978 N N . ALA A 1 642 ? -24.596 -0.390 -10.992 1.00 98.38 642 ALA A N 1
ATOM 4979 C CA . ALA A 1 642 ? -24.548 0.641 -9.953 1.00 98.38 642 ALA A CA 1
ATOM 4980 C C . ALA A 1 642 ? -25.847 1.481 -9.973 1.00 98.38 642 ALA A C 1
ATOM 4982 O O . ALA A 1 642 ? -25.881 2.637 -10.396 1.00 98.38 642 ALA A O 1
ATOM 4983 N N . TYR A 1 643 ? -26.955 0.852 -9.569 1.00 98.12 643 TYR A N 1
ATOM 4984 C CA . TYR A 1 643 ? -28.319 1.309 -9.848 1.00 98.12 643 TYR A CA 1
ATOM 4985 C C . TYR A 1 643 ? -28.668 2.655 -9.196 1.00 98.12 643 TYR A C 1
ATOM 4987 O O . TYR A 1 643 ? -29.175 3.530 -9.893 1.00 98.12 643 TYR A O 1
ATOM 4995 N N . THR A 1 644 ? -28.443 2.828 -7.886 1.00 95.50 644 THR A N 1
ATOM 4996 C CA . THR A 1 644 ? -28.783 4.071 -7.160 1.00 95.50 644 THR A CA 1
ATOM 4997 C C . THR A 1 644 ? -28.053 4.191 -5.809 1.00 95.50 644 THR A C 1
ATOM 4999 O O . THR A 1 644 ? -27.373 3.255 -5.390 1.00 95.50 644 THR A O 1
ATOM 5002 N N . HIS A 1 645 ? -28.228 5.323 -5.116 1.00 97.38 645 HIS A N 1
ATOM 5003 C CA . HIS A 1 645 ? -27.585 5.691 -3.841 1.00 97.38 645 HIS A CA 1
ATOM 5004 C C . HIS A 1 645 ? -26.045 5.823 -3.894 1.00 97.38 645 HIS A C 1
ATOM 5006 O O . HIS A 1 645 ? -25.470 5.896 -4.980 1.00 97.38 645 HIS A O 1
ATOM 5012 N N . ARG A 1 646 ? -25.377 5.955 -2.734 1.00 96.81 646 ARG A N 1
ATOM 5013 C CA . ARG A 1 646 ? -23.927 6.196 -2.621 1.00 96.81 646 ARG A CA 1
ATOM 5014 C C . ARG A 1 646 ? -23.141 4.895 -2.522 1.00 96.81 646 ARG A C 1
ATOM 5016 O O . ARG A 1 646 ? -23.422 4.066 -1.658 1.00 96.81 646 ARG A O 1
ATOM 5023 N N . GLN A 1 647 ? -22.129 4.746 -3.371 1.00 97.88 647 GLN A N 1
ATOM 5024 C CA . GLN A 1 647 ? -21.375 3.503 -3.526 1.00 97.88 647 GLN A CA 1
ATOM 5025 C C . GLN A 1 647 ? -19.870 3.783 -3.657 1.00 97.88 647 GLN A C 1
ATOM 5027 O O . GLN A 1 647 ? -19.465 4.736 -4.323 1.00 97.88 647 GLN A O 1
ATOM 5032 N N . TYR A 1 648 ? -19.033 2.949 -3.041 1.00 92.81 648 TYR A N 1
ATOM 5033 C CA . TYR A 1 648 ? -17.575 3.069 -3.110 1.00 92.81 648 TYR A CA 1
ATOM 5034 C C . TYR A 1 648 ? -16.930 1.725 -3.460 1.00 92.81 648 TYR A C 1
ATOM 5036 O O . TYR A 1 648 ? -17.133 0.731 -2.764 1.00 92.81 648 TYR A O 1
ATOM 5044 N N . TYR A 1 649 ? -16.147 1.710 -4.535 1.00 92.06 649 TYR A N 1
ATOM 5045 C CA . TYR A 1 649 ? -15.435 0.544 -5.050 1.00 92.06 649 TYR A CA 1
ATOM 5046 C C . TYR A 1 649 ? -13.936 0.843 -5.004 1.00 92.06 649 TYR A C 1
ATOM 5048 O O . TYR A 1 649 ? -13.492 1.835 -5.587 1.00 92.06 649 TYR A O 1
ATOM 5056 N N . ARG A 1 650 ? -13.150 0.015 -4.309 1.00 78.50 650 ARG A N 1
ATOM 5057 C CA . ARG A 1 650 ? -11.706 0.225 -4.140 1.00 78.50 650 ARG A CA 1
ATOM 5058 C C . ARG A 1 650 ? -10.903 -1.037 -4.425 1.00 78.50 650 ARG A C 1
ATOM 5060 O O . ARG A 1 650 ? -11.268 -2.118 -3.961 1.00 78.50 650 ARG A O 1
ATOM 5067 N N . SER A 1 651 ? -9.794 -0.891 -5.154 1.00 67.25 651 SER A N 1
ATOM 5068 C CA . SER A 1 651 ? -8.891 -2.003 -5.502 1.00 67.25 651 SER A CA 1
ATOM 5069 C C . SER A 1 651 ? -9.610 -3.168 -6.191 1.00 67.25 651 SER A C 1
ATOM 5071 O O . SER A 1 651 ? -9.246 -4.323 -6.009 1.00 67.25 651 SER A O 1
ATOM 5073 N N . CYS A 1 652 ? -10.683 -2.873 -6.928 1.00 73.62 652 CYS A N 1
ATOM 5074 C CA . CYS A 1 652 ? -11.516 -3.875 -7.582 1.00 73.62 652 CYS A CA 1
ATOM 5075 C C . CYS A 1 652 ? -11.051 -4.142 -9.018 1.00 73.62 652 CYS A C 1
ATOM 5077 O O . CYS A 1 652 ? -10.412 -3.296 -9.647 1.00 73.62 652 CYS A O 1
ATOM 5079 N N . VAL A 1 653 ? -11.437 -5.301 -9.547 1.00 76.00 653 VAL A N 1
ATOM 5080 C CA . VAL A 1 653 ? -11.290 -5.647 -10.964 1.00 76.00 653 VAL A CA 1
ATOM 5081 C C . VAL A 1 653 ? -12.669 -5.660 -11.616 1.00 76.00 653 VAL A C 1
ATOM 5083 O O . VAL A 1 653 ? -13.570 -6.327 -11.114 1.00 76.00 653 VAL A O 1
ATOM 5086 N N . ILE A 1 654 ? -12.850 -4.937 -12.719 1.00 96.62 654 ILE A N 1
ATOM 5087 C CA . ILE A 1 654 ? -14.124 -4.853 -13.447 1.00 96.62 654 ILE A CA 1
ATOM 5088 C C . ILE A 1 654 ? -13.872 -5.236 -14.906 1.00 96.62 654 ILE A C 1
ATOM 5090 O O . ILE A 1 654 ? -13.007 -4.639 -15.540 1.00 96.62 654 ILE A O 1
ATOM 5094 N N . VAL A 1 655 ? -14.616 -6.215 -15.431 1.00 93.62 655 VAL A N 1
ATOM 5095 C CA . VAL A 1 655 ? -14.428 -6.760 -16.787 1.00 93.62 655 VAL A CA 1
ATOM 5096 C C . VAL A 1 655 ? -15.749 -6.754 -17.568 1.00 93.62 655 VAL A C 1
ATOM 5098 O O . VAL A 1 655 ? -16.763 -7.272 -17.085 1.00 93.62 655 VAL A O 1
ATOM 5101 N N . GLY A 1 656 ? -15.753 -6.203 -18.786 1.00 96.81 656 GLY A N 1
ATOM 5102 C CA . GLY A 1 656 ? -16.947 -6.178 -19.639 1.00 96.81 656 GLY A CA 1
ATOM 5103 C C . GLY A 1 656 ? -16.756 -5.529 -21.015 1.00 96.81 656 GLY A C 1
ATOM 5104 O O . GLY A 1 656 ? -15.641 -5.224 -21.421 1.00 96.81 656 GLY A O 1
ATOM 5105 N N . THR A 1 657 ? -17.859 -5.382 -21.752 1.00 98.06 657 THR A N 1
ATOM 5106 C CA . THR A 1 657 ? -17.918 -4.969 -23.172 1.00 98.06 657 THR A CA 1
ATOM 5107 C C . THR A 1 657 ? -18.723 -3.677 -23.333 1.00 98.06 657 THR A C 1
ATOM 5109 O O . THR A 1 657 ? -18.165 -2.583 -23.344 1.00 98.06 657 THR A O 1
ATOM 5112 N N . VAL A 1 658 ? -20.049 -3.795 -23.393 1.00 97.88 658 VAL A N 1
ATOM 5113 C CA . VAL A 1 658 ? -21.016 -2.709 -23.547 1.00 97.88 658 VAL A CA 1
ATOM 5114 C C . VAL A 1 658 ? -21.607 -2.346 -22.192 1.00 97.88 658 VAL A C 1
ATOM 5116 O O . VAL A 1 658 ? -22.091 -3.216 -21.468 1.00 97.88 658 VAL A O 1
ATOM 5119 N N . ASP A 1 659 ? -21.593 -1.053 -21.883 1.00 98.31 659 ASP A N 1
ATOM 5120 C CA . ASP A 1 659 ? -22.259 -0.422 -20.740 1.00 98.31 659 ASP A CA 1
ATOM 5121 C C . ASP A 1 659 ? -21.949 -1.122 -19.405 1.00 98.31 659 ASP A C 1
ATOM 5123 O O . ASP A 1 659 ? -22.786 -1.227 -18.509 1.00 98.31 659 ASP A O 1
ATOM 5127 N N . PHE A 1 660 ? -20.730 -1.648 -19.265 1.00 98.50 660 PHE A N 1
ATOM 5128 C CA . PHE A 1 660 ? -20.449 -2.633 -18.222 1.00 98.50 660 PHE A CA 1
ATOM 5129 C C . PHE A 1 660 ? -20.316 -2.033 -16.813 1.00 98.50 660 PHE A C 1
ATOM 5131 O O . PHE A 1 660 ? -20.312 -2.784 -15.837 1.00 98.50 660 PHE A O 1
ATOM 5138 N N . ILE A 1 661 ? -20.293 -0.701 -16.694 1.00 98.81 661 ILE A N 1
ATOM 5139 C CA . ILE A 1 661 ? -20.604 0.055 -15.475 1.00 98.81 661 ILE A CA 1
ATOM 5140 C C . ILE A 1 661 ? -21.784 0.996 -15.779 1.00 98.81 661 ILE A C 1
ATOM 5142 O O . ILE A 1 661 ? -21.620 2.028 -16.433 1.00 98.81 661 ILE A O 1
ATOM 5146 N N . PHE A 1 662 ? -22.988 0.686 -15.297 1.00 98.81 662 PHE A N 1
ATOM 5147 C CA . PHE A 1 662 ? -24.195 1.457 -15.638 1.00 98.81 662 PHE A CA 1
ATOM 5148 C C . PHE A 1 662 ? -25.149 1.668 -14.462 1.00 98.81 662 PHE A C 1
ATOM 5150 O O . PHE A 1 662 ? -25.083 0.984 -13.441 1.00 98.81 662 PHE A O 1
ATOM 5157 N N . GLY A 1 663 ? -26.043 2.650 -14.606 1.00 98.44 663 GLY A N 1
ATOM 5158 C CA . GLY A 1 663 ? -27.010 3.044 -13.578 1.00 98.44 663 GLY A CA 1
ATOM 5159 C C . GLY A 1 663 ? -26.912 4.511 -13.162 1.00 98.44 663 GLY A C 1
ATOM 5160 O O . GLY A 1 663 ? -26.270 5.318 -13.830 1.00 98.44 663 GLY A O 1
ATOM 5161 N N . ASP A 1 664 ? -27.590 4.864 -12.070 1.00 98.31 664 ASP A N 1
ATOM 5162 C CA . ASP A 1 664 ? -27.712 6.238 -11.570 1.00 98.31 664 ASP A CA 1
ATOM 5163 C C . ASP A 1 664 ? -27.342 6.345 -10.078 1.00 98.31 664 ASP A C 1
ATOM 5165 O O . ASP A 1 664 ? -27.959 7.062 -9.293 1.00 98.31 664 ASP A O 1
ATOM 5169 N N . ALA A 1 665 ? -26.329 5.592 -9.647 1.00 98.50 665 ALA A N 1
ATOM 5170 C CA . ALA A 1 665 ? -25.692 5.798 -8.350 1.00 98.50 665 ALA A CA 1
ATOM 5171 C C . ALA A 1 665 ? -24.827 7.073 -8.323 1.00 98.50 665 ALA A C 1
ATOM 5173 O O . ALA A 1 665 ? -24.376 7.576 -9.355 1.00 98.50 665 ALA A O 1
ATOM 5174 N N . ALA A 1 666 ? -24.546 7.568 -7.117 1.00 98.25 666 ALA A N 1
ATOM 5175 C CA . ALA A 1 666 ? -23.349 8.354 -6.842 1.00 98.25 666 ALA A CA 1
ATOM 5176 C C . ALA A 1 666 ? -22.234 7.354 -6.499 1.00 98.25 666 ALA A C 1
ATOM 5178 O O . ALA A 1 666 ? -22.182 6.850 -5.377 1.00 98.25 666 ALA A O 1
ATOM 5179 N N . ALA A 1 667 ? -21.395 7.000 -7.473 1.00 98.44 667 ALA A N 1
ATOM 5180 C CA . ALA A 1 667 ? -20.395 5.944 -7.313 1.00 98.44 667 ALA A CA 1
ATOM 5181 C C . ALA A 1 667 ? -18.977 6.450 -7.586 1.00 98.44 667 ALA A C 1
ATOM 5183 O O . ALA A 1 667 ? -18.738 7.129 -8.584 1.00 98.44 667 ALA A O 1
ATOM 5184 N N . ILE A 1 668 ? -18.032 6.078 -6.718 1.00 97.25 668 ILE A N 1
ATOM 5185 C CA . ILE A 1 668 ? -16.597 6.266 -6.965 1.00 97.25 668 ILE A CA 1
ATOM 5186 C C . ILE A 1 668 ? -15.925 4.901 -7.100 1.00 97.25 668 ILE A C 1
ATOM 5188 O O . ILE A 1 668 ? -16.009 4.069 -6.196 1.00 97.25 668 ILE A O 1
ATOM 5192 N N . PHE A 1 669 ? -15.215 4.728 -8.209 1.00 97.12 669 PHE A N 1
ATOM 5193 C CA . PHE A 1 669 ? -14.290 3.641 -8.493 1.00 97.12 669 PHE A CA 1
ATOM 5194 C C . PHE A 1 669 ? -12.881 4.183 -8.283 1.00 97.12 669 PHE A C 1
ATOM 5196 O O . PHE A 1 669 ? -12.479 5.123 -8.968 1.00 97.12 669 PHE A O 1
ATOM 5203 N N . GLN A 1 670 ? -12.150 3.657 -7.300 1.00 81.88 670 GLN A N 1
ATOM 5204 C CA . GLN A 1 670 ? -10.835 4.170 -6.930 1.00 81.88 670 GLN A CA 1
ATOM 5205 C C . GLN A 1 670 ? -9.776 3.069 -6.930 1.00 81.88 670 GLN A C 1
ATOM 5207 O O . GLN A 1 670 ? -9.987 2.010 -6.339 1.00 81.88 670 GLN A O 1
ATOM 5212 N N . ASN A 1 671 ? -8.621 3.317 -7.555 1.00 70.69 671 ASN A N 1
ATOM 5213 C CA . ASN A 1 671 ? -7.529 2.334 -7.620 1.00 70.69 671 ASN A CA 1
ATOM 5214 C C . ASN A 1 671 ? -7.970 0.984 -8.227 1.00 70.69 671 ASN A C 1
ATOM 5216 O O . ASN A 1 671 ? -7.556 -0.069 -7.756 1.00 70.69 671 ASN A O 1
ATOM 5220 N N . CYS A 1 672 ? -8.889 1.001 -9.198 1.00 72.25 672 CYS A N 1
ATOM 5221 C CA . CYS A 1 672 ? -9.451 -0.205 -9.812 1.00 72.25 672 CYS A CA 1
ATOM 5222 C C . CYS A 1 672 ? -8.790 -0.504 -11.166 1.00 72.25 672 CYS A C 1
ATOM 5224 O O . CYS A 1 672 ? -8.427 0.418 -11.899 1.00 72.25 672 CYS A O 1
ATOM 5226 N N . ASN A 1 673 ? -8.710 -1.788 -11.514 1.00 72.25 673 ASN A N 1
ATOM 5227 C CA . ASN A 1 673 ? -8.344 -2.238 -12.856 1.00 72.25 673 ASN A CA 1
ATOM 5228 C C . ASN A 1 673 ? -9.628 -2.501 -13.653 1.00 72.25 673 ASN A C 1
ATOM 5230 O O . ASN A 1 673 ? -10.476 -3.296 -13.242 1.00 72.25 673 ASN A O 1
ATOM 5234 N N . ILE A 1 674 ? -9.781 -1.798 -14.769 1.00 91.81 674 ILE A N 1
ATOM 5235 C CA . ILE A 1 674 ? -10.964 -1.800 -15.625 1.00 91.81 674 ILE A CA 1
ATOM 5236 C C . ILE A 1 674 ? -10.537 -2.381 -16.973 1.00 91.81 674 ILE A C 1
ATOM 5238 O O . ILE A 1 674 ? -9.778 -1.756 -17.709 1.00 91.81 674 ILE A O 1
ATOM 5242 N N . PHE A 1 675 ? -11.014 -3.586 -17.271 1.00 85.31 675 PHE A N 1
ATOM 5243 C CA . PHE A 1 675 ? -10.644 -4.345 -18.459 1.00 85.31 675 PHE A CA 1
ATOM 5244 C C . PHE A 1 675 ? -11.797 -4.369 -19.460 1.00 85.31 675 PHE A C 1
ATOM 5246 O O . PHE A 1 675 ? -12.862 -4.937 -19.196 1.00 85.31 675 PHE A O 1
ATOM 5253 N N . ILE A 1 676 ? -11.574 -3.769 -20.626 1.00 96.50 676 ILE A N 1
ATOM 5254 C CA . ILE A 1 676 ? -12.498 -3.851 -21.755 1.00 96.50 676 ILE A CA 1
ATOM 5255 C C . ILE A 1 676 ? -12.200 -5.143 -22.504 1.00 96.50 676 ILE A C 1
ATOM 5257 O O . ILE A 1 676 ? -11.069 -5.370 -22.924 1.00 96.50 676 ILE A O 1
ATOM 5261 N N . ARG A 1 677 ? -13.195 -6.013 -22.649 1.00 93.19 677 ARG A N 1
ATOM 5262 C CA . ARG A 1 677 ? -13.021 -7.347 -23.231 1.00 93.19 677 ARG A CA 1
ATOM 5263 C C . ARG A 1 677 ? -13.565 -7.451 -24.652 1.00 93.19 677 ARG A C 1
ATOM 5265 O O . ARG A 1 677 ? -14.266 -6.557 -25.130 1.00 93.19 677 ARG A O 1
ATOM 5272 N N . LYS A 1 678 ? -13.264 -8.559 -25.330 1.00 95.31 678 LYS A N 1
ATOM 5273 C CA . LYS A 1 678 ? -13.776 -8.825 -26.679 1.00 95.31 678 LYS A CA 1
ATOM 5274 C C . LYS A 1 678 ? -15.292 -9.029 -26.675 1.00 95.31 678 LYS A C 1
ATOM 5276 O O . LYS A 1 678 ? -15.824 -9.847 -25.923 1.00 95.31 678 LYS A O 1
ATOM 5281 N N . GLY A 1 679 ? -15.967 -8.259 -27.524 1.00 91.06 679 GLY A N 1
ATOM 5282 C CA . GLY A 1 679 ? -17.404 -8.333 -27.771 1.00 91.06 679 GLY A CA 1
ATOM 5283 C C . GLY A 1 679 ? -17.751 -9.090 -29.054 1.00 91.06 679 GLY A C 1
ATOM 5284 O O . GLY A 1 679 ? -16.933 -9.828 -29.603 1.00 91.06 679 GLY A O 1
ATOM 5285 N N . LEU A 1 680 ? -18.970 -8.878 -29.551 1.00 93.62 680 LEU A N 1
ATOM 5286 C CA . LEU A 1 680 ? -19.399 -9.339 -30.876 1.00 93.62 680 LEU A CA 1
ATOM 5287 C C . LEU A 1 680 ? -18.737 -8.515 -31.988 1.00 93.62 680 LEU A C 1
ATOM 5289 O O . LEU A 1 680 ? -18.427 -7.340 -31.799 1.00 93.62 680 LEU A O 1
ATOM 5293 N N . SER A 1 681 ? -18.564 -9.100 -33.175 1.00 91.88 681 SER A N 1
ATOM 5294 C CA . SER A 1 681 ? -18.028 -8.373 -34.334 1.00 91.88 681 SER A CA 1
ATOM 5295 C C . SER A 1 681 ? -18.873 -7.126 -34.644 1.00 91.88 681 SER A C 1
ATOM 5297 O O . SER A 1 681 ? -20.101 -7.194 -34.689 1.00 91.88 681 SER A O 1
ATOM 5299 N N . GLY A 1 682 ? -18.217 -5.972 -34.806 1.00 86.69 682 GLY A N 1
ATOM 5300 C CA . GLY A 1 682 ? -18.872 -4.673 -35.005 1.00 86.69 682 GLY A CA 1
ATOM 5301 C C . GLY A 1 682 ? -19.497 -4.044 -33.747 1.00 86.69 682 GLY A C 1
ATOM 5302 O O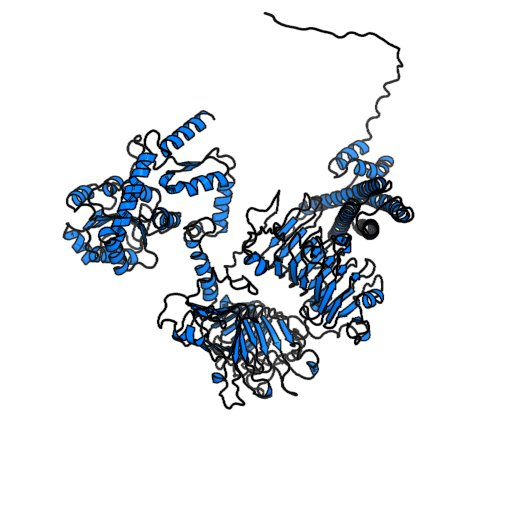 . GLY A 1 682 ? -20.057 -2.949 -33.832 1.00 86.69 682 GLY A O 1
ATOM 5303 N N . GLN A 1 683 ? -19.407 -4.687 -32.578 1.00 91.94 683 GLN A N 1
ATOM 5304 C CA . GLN A 1 683 ? -19.892 -4.129 -31.314 1.00 91.94 683 GLN A CA 1
ATOM 5305 C C . GLN A 1 683 ? -18.988 -2.983 -30.836 1.00 91.94 683 GLN A C 1
ATOM 5307 O O . GLN A 1 683 ? -17.764 -3.092 -30.833 1.00 91.94 683 GLN A O 1
ATOM 5312 N N . LYS A 1 684 ? -19.610 -1.884 -30.395 1.00 94.44 684 LYS A N 1
ATOM 5313 C CA . LYS A 1 684 ? -18.927 -0.736 -29.783 1.00 94.44 684 LYS A CA 1
ATOM 5314 C C . LYS A 1 684 ? -18.926 -0.899 -28.264 1.00 94.44 684 LYS A C 1
ATOM 5316 O O . LYS A 1 684 ? -19.998 -0.908 -27.662 1.00 94.44 684 LYS A O 1
ATOM 5321 N N . ASN A 1 685 ? -17.750 -1.022 -27.661 1.00 97.62 685 ASN A N 1
ATOM 5322 C CA . ASN A 1 685 ? -17.579 -1.195 -26.220 1.00 97.62 685 ASN A CA 1
ATOM 5323 C C . ASN A 1 685 ? -17.707 0.143 -25.472 1.00 97.62 685 ASN A C 1
ATOM 5325 O O . ASN A 1 685 ? -17.292 1.192 -25.964 1.00 97.62 685 ASN A O 1
ATOM 5329 N N . THR A 1 686 ? -18.228 0.122 -24.249 1.00 98.19 686 THR A N 1
ATOM 5330 C CA . THR A 1 686 ? -18.442 1.320 -23.424 1.00 98.19 686 THR A CA 1
ATOM 5331 C C . THR A 1 686 ? -18.186 1.012 -21.955 1.00 98.19 686 THR A C 1
ATOM 5333 O O . THR A 1 686 ? -18.891 0.205 -21.349 1.00 98.19 686 THR A O 1
ATOM 5336 N N . VAL A 1 687 ? -17.201 1.693 -21.358 1.00 98.62 687 VAL A N 1
ATOM 5337 C CA . VAL A 1 687 ? -16.872 1.536 -19.931 1.00 98.62 687 VAL A CA 1
ATOM 5338 C C . VAL A 1 687 ? -18.042 1.966 -19.053 1.00 98.62 687 VAL A C 1
ATOM 5340 O O . VAL A 1 687 ? -18.386 1.257 -18.110 1.00 98.62 687 VAL A O 1
ATOM 5343 N N . SER A 1 688 ? -18.678 3.102 -19.368 1.00 98.69 688 SER A N 1
ATOM 5344 C CA . SER A 1 688 ? -19.794 3.626 -18.580 1.00 98.69 688 SER A CA 1
ATOM 5345 C C . SER A 1 688 ? -21.059 3.963 -19.373 1.00 98.69 688 SER A C 1
ATOM 5347 O O . SER A 1 688 ? -21.009 4.480 -20.488 1.00 98.69 688 SER A O 1
ATOM 5349 N N . ALA A 1 689 ? -22.215 3.741 -18.748 1.00 98.56 689 ALA A N 1
ATOM 5350 C CA . ALA A 1 689 ? -23.513 4.221 -19.221 1.00 98.56 689 ALA A CA 1
ATOM 5351 C C . ALA A 1 689 ? -24.307 4.830 -18.061 1.00 98.56 689 ALA A C 1
ATOM 5353 O O . ALA A 1 689 ? -25.169 4.201 -17.438 1.00 98.56 689 ALA A O 1
ATOM 5354 N N . GLN A 1 690 ? -23.963 6.072 -17.717 1.00 98.62 690 GLN A N 1
ATOM 5355 C CA . GLN A 1 690 ? -24.539 6.737 -16.552 1.00 98.62 690 GLN A CA 1
ATOM 5356 C C . GLN A 1 690 ? -25.939 7.293 -16.871 1.00 98.62 690 GLN A C 1
ATOM 5358 O O . GLN A 1 690 ? -26.159 7.938 -17.901 1.00 98.62 690 GLN A O 1
ATOM 5363 N N . GLY A 1 691 ? -26.892 7.000 -15.986 1.00 97.50 691 GLY A N 1
ATOM 5364 C CA . GLY A 1 691 ? -28.332 7.130 -16.194 1.00 97.50 691 GLY A CA 1
ATOM 5365 C C . GLY A 1 691 ? -29.016 8.306 -15.498 1.00 97.50 691 GLY A C 1
ATOM 5366 O O . GLY A 1 691 ? -30.198 8.187 -15.184 1.00 97.50 691 GLY A O 1
ATOM 5367 N N . ARG A 1 692 ? -28.330 9.426 -15.250 1.00 97.94 692 ARG A N 1
ATOM 5368 C CA . ARG A 1 692 ? -28.934 10.591 -14.583 1.00 97.94 692 ARG A CA 1
ATOM 5369 C C . ARG A 1 692 ? -30.003 11.268 -15.448 1.00 97.94 692 ARG A C 1
ATOM 5371 O O . ARG A 1 692 ? -29.726 11.735 -16.557 1.00 97.94 692 ARG A O 1
ATOM 5378 N N . VAL A 1 693 ? -31.231 11.322 -14.932 1.00 95.06 693 VAL A N 1
ATOM 5379 C CA . VAL A 1 693 ? -32.426 11.828 -15.637 1.00 95.06 693 VAL A CA 1
ATOM 5380 C C . VAL A 1 693 ? -32.750 13.287 -15.341 1.00 95.06 693 VAL A C 1
ATOM 5382 O O . VAL A 1 693 ? -33.432 13.916 -16.145 1.00 95.06 693 VAL A O 1
ATOM 5385 N N . ASP A 1 694 ? -32.243 13.837 -14.238 1.00 94.94 694 ASP A N 1
ATOM 5386 C CA . ASP A 1 694 ? -32.484 15.213 -13.809 1.00 94.94 694 ASP A CA 1
ATOM 5387 C C . ASP A 1 694 ? -31.183 15.875 -13.308 1.00 94.94 694 ASP A C 1
ATOM 5389 O O . ASP A 1 694 ? -30.386 15.288 -12.570 1.00 94.94 694 ASP A O 1
ATOM 5393 N N . LYS A 1 695 ? -30.953 17.130 -13.715 1.00 92.56 695 LYS A N 1
ATOM 5394 C CA . LYS A 1 695 ? -29.737 17.899 -13.400 1.00 92.56 695 LYS A CA 1
ATOM 5395 C C . LYS A 1 695 ? -29.503 18.145 -11.906 1.00 92.56 695 LYS A C 1
ATOM 5397 O O . LYS A 1 695 ? -28.350 18.341 -11.519 1.00 92.56 695 LYS A O 1
ATOM 5402 N N . PHE A 1 696 ? -30.562 18.156 -11.095 1.00 91.25 696 PHE A N 1
ATOM 5403 C CA . PHE A 1 696 ? -30.520 18.367 -9.648 1.00 91.25 696 PHE A CA 1
ATOM 5404 C C . PHE A 1 696 ? -30.145 17.095 -8.877 1.00 91.25 696 PHE A C 1
ATOM 5406 O O . PHE A 1 696 ? -29.785 17.182 -7.703 1.00 91.25 696 PHE A O 1
ATOM 5413 N N . GLN A 1 697 ? -30.162 15.918 -9.515 1.00 92.06 697 GLN A N 1
ATOM 5414 C CA . GLN A 1 697 ? -29.626 14.706 -8.901 1.00 92.06 697 GLN A CA 1
ATOM 5415 C C . GLN A 1 697 ? -28.111 14.849 -8.685 1.00 92.06 697 GLN A C 1
ATOM 5417 O O . GLN A 1 697 ? -27.349 15.202 -9.594 1.00 92.06 697 GLN A O 1
ATOM 5422 N N . THR A 1 698 ? -27.658 14.519 -7.476 1.00 93.44 698 THR A N 1
ATOM 5423 C CA . THR A 1 698 ? -26.239 14.520 -7.082 1.00 93.44 698 THR A CA 1
ATOM 5424 C C . THR A 1 698 ? -25.468 13.293 -7.584 1.00 93.44 698 THR A C 1
ATOM 5426 O O . THR A 1 698 ? -24.267 13.191 -7.357 1.00 93.44 698 THR A O 1
ATOM 5429 N N . THR A 1 699 ? -26.126 12.404 -8.326 1.00 97.69 699 THR A N 1
ATOM 5430 C CA . THR A 1 699 ? -25.607 11.139 -8.861 1.00 97.69 699 THR A CA 1
ATOM 5431 C C . THR A 1 699 ? -24.597 11.332 -9.998 1.00 97.69 699 THR A C 1
ATOM 5433 O O . THR A 1 699 ? -24.443 12.425 -10.556 1.00 97.69 699 THR A O 1
ATOM 5436 N N . GLY A 1 700 ? -23.851 10.277 -10.312 1.00 98.25 700 GLY A N 1
ATOM 5437 C CA . GLY A 1 700 ? -22.772 10.289 -11.293 1.00 98.25 700 GLY A CA 1
ATOM 5438 C C . GLY A 1 700 ? -21.694 9.265 -10.953 1.00 98.25 700 GLY A C 1
ATOM 5439 O O . GLY A 1 700 ? -21.595 8.805 -9.812 1.00 98.25 700 GLY A O 1
ATOM 5440 N N . PHE A 1 701 ? -20.875 8.924 -11.940 1.00 98.88 701 PHE A N 1
ATOM 5441 C CA . PHE A 1 701 ? -19.743 8.018 -11.767 1.00 98.88 701 PHE A CA 1
ATOM 5442 C C . PHE A 1 701 ? -18.429 8.789 -11.758 1.00 98.88 701 PHE A C 1
ATOM 5444 O O . PHE A 1 701 ? -18.224 9.690 -12.568 1.00 98.88 701 PHE A O 1
ATOM 5451 N N . VAL A 1 702 ? -17.528 8.412 -10.856 1.00 98.69 702 VAL A N 1
ATOM 5452 C CA . VAL A 1 702 ? -16.163 8.935 -10.796 1.00 98.69 702 VAL A CA 1
ATOM 5453 C C . VAL A 1 702 ? -15.194 7.767 -10.877 1.00 98.69 702 VAL A C 1
ATOM 5455 O O . VAL A 1 702 ? -15.187 6.903 -10.004 1.00 98.69 702 VAL A O 1
ATOM 5458 N N . ILE A 1 703 ? -14.360 7.754 -11.908 1.00 98.31 703 ILE A N 1
ATOM 5459 C CA . ILE A 1 703 ? -13.263 6.809 -12.090 1.00 98.31 703 ILE A CA 1
ATOM 5460 C C . ILE A 1 703 ? -11.983 7.553 -11.694 1.00 98.31 703 ILE A C 1
ATOM 5462 O O . ILE A 1 703 ? -11.568 8.489 -12.375 1.00 98.31 703 ILE A O 1
ATOM 5466 N N . HIS A 1 704 ? -11.401 7.210 -10.540 1.00 89.81 704 HIS A N 1
ATOM 5467 C CA . HIS A 1 704 ? -10.295 7.949 -9.917 1.00 89.81 704 HIS A CA 1
ATOM 5468 C C . HIS A 1 704 ? -9.069 7.060 -9.709 1.00 89.81 704 HIS A C 1
ATOM 5470 O O . HIS A 1 704 ? -9.154 6.049 -9.014 1.00 89.81 704 HIS A O 1
ATOM 5476 N N . LYS A 1 705 ? -7.907 7.439 -10.255 1.00 80.06 705 LYS A N 1
ATOM 5477 C CA . LYS A 1 705 ? -6.665 6.642 -10.155 1.00 80.06 705 LYS A CA 1
ATOM 5478 C C . LYS A 1 705 ? -6.852 5.181 -10.573 1.00 80.06 705 LYS A C 1
ATOM 5480 O O . LYS A 1 705 ? -6.349 4.279 -9.915 1.00 80.06 705 LYS A O 1
ATOM 5485 N N . CYS A 1 706 ? -7.650 4.942 -11.605 1.00 78.00 706 CYS A N 1
ATOM 5486 C CA . CYS A 1 706 ? -7.860 3.608 -12.156 1.00 78.00 706 CYS A CA 1
ATOM 5487 C C . CYS A 1 706 ? -6.943 3.376 -13.363 1.00 78.00 706 CYS A C 1
ATOM 5489 O O . CYS A 1 706 ? -6.326 4.311 -13.874 1.00 78.00 706 CYS A O 1
ATOM 5491 N N . LYS A 1 707 ? -6.887 2.126 -13.813 1.00 80.94 707 LYS A N 1
ATOM 5492 C CA . LYS A 1 707 ? -6.225 1.688 -15.044 1.00 80.94 707 LYS A CA 1
ATOM 5493 C C . LYS A 1 707 ? -7.310 1.159 -15.984 1.00 80.94 707 LYS A C 1
ATOM 5495 O O . LYS A 1 707 ? -8.004 0.219 -15.597 1.00 80.94 707 LYS A O 1
ATOM 5500 N N . ILE A 1 708 ? -7.510 1.777 -17.150 1.00 89.12 708 ILE A N 1
ATOM 5501 C CA . ILE A 1 708 ? -8.518 1.374 -18.151 1.00 89.12 708 ILE A CA 1
ATOM 5502 C C . ILE A 1 708 ? -7.792 0.812 -19.371 1.00 89.12 708 ILE A C 1
ATOM 5504 O O . ILE A 1 708 ? -7.228 1.592 -20.125 1.00 89.12 708 ILE A O 1
ATOM 5508 N N . THR A 1 709 ? -7.816 -0.507 -19.566 1.00 84.88 709 THR A N 1
ATOM 5509 C CA . THR A 1 709 ? -7.013 -1.215 -20.583 1.00 84.88 709 THR A CA 1
ATOM 5510 C C . THR A 1 709 ? -7.815 -2.318 -21.284 1.00 84.88 709 THR A C 1
ATOM 5512 O O . THR A 1 709 ? -8.910 -2.685 -20.841 1.00 84.88 709 THR A O 1
ATOM 5515 N N . ALA A 1 710 ? -7.288 -2.856 -22.383 1.00 79.75 710 ALA A N 1
ATOM 5516 C CA . ALA A 1 710 ? -7.817 -4.055 -23.018 1.00 79.75 710 ALA A CA 1
ATOM 5517 C C . ALA A 1 710 ? -7.559 -5.306 -22.153 1.00 79.75 710 ALA A C 1
ATOM 5519 O O . ALA A 1 710 ? -6.485 -5.501 -21.588 1.00 79.75 710 ALA A O 1
ATOM 5520 N N . ASN A 1 711 ? -8.555 -6.183 -22.071 1.00 79.75 711 ASN A N 1
ATOM 5521 C CA . ASN A 1 711 ? -8.414 -7.548 -21.576 1.00 79.75 711 ASN A CA 1
ATOM 5522 C C . ASN A 1 711 ? -7.649 -8.405 -22.603 1.00 79.75 711 ASN A C 1
ATOM 5524 O O . ASN A 1 711 ? -7.673 -8.092 -23.795 1.00 79.75 711 ASN A O 1
ATOM 5528 N N . GLU A 1 712 ? -7.063 -9.526 -22.177 1.00 79.75 712 GLU A N 1
ATOM 5529 C CA . GLU A 1 712 ? -6.290 -10.431 -23.052 1.00 79.75 712 GLU A CA 1
ATOM 5530 C C . GLU A 1 712 ? -7.054 -10.875 -24.313 1.00 79.75 712 GLU A C 1
ATOM 5532 O O . GLU A 1 712 ? -6.488 -10.933 -25.401 1.00 79.75 712 GLU A O 1
ATOM 5537 N N . ASP A 1 713 ? -8.371 -11.106 -24.208 1.00 82.81 713 ASP A N 1
ATOM 5538 C CA . ASP A 1 713 ? -9.205 -11.482 -25.360 1.00 82.81 713 ASP A CA 1
ATOM 5539 C C . ASP A 1 713 ? -9.407 -10.342 -26.385 1.00 82.81 713 ASP A C 1
ATOM 5541 O O . ASP A 1 713 ? -9.698 -10.625 -27.550 1.00 82.81 713 ASP A O 1
ATOM 5545 N N . LEU A 1 714 ? -9.232 -9.075 -25.983 1.00 89.88 714 LEU A N 1
ATOM 5546 C CA . LEU A 1 714 ? -9.377 -7.884 -26.829 1.00 89.88 714 LEU A CA 1
ATOM 5547 C C . LEU A 1 714 ? -8.043 -7.374 -27.389 1.00 89.88 714 LEU A C 1
ATOM 5549 O O . LEU A 1 714 ? -8.025 -6.947 -28.544 1.00 89.88 714 LEU A O 1
ATOM 5553 N N . LYS A 1 715 ? -6.944 -7.435 -26.617 1.00 83.81 715 LYS A N 1
ATOM 5554 C CA . LYS A 1 715 ? -5.604 -6.938 -27.005 1.00 83.81 715 LYS A CA 1
ATOM 5555 C C . LYS A 1 715 ? -5.224 -7.198 -28.479 1.00 83.81 715 LYS A C 1
ATOM 5557 O O . LYS A 1 715 ? -4.882 -6.224 -29.148 1.00 83.81 715 LYS A O 1
ATOM 5562 N N . PRO A 1 716 ? -5.313 -8.430 -29.031 1.00 86.06 716 PRO A N 1
ATOM 5563 C CA . PRO A 1 716 ? -4.851 -8.713 -30.396 1.00 86.06 716 PRO A CA 1
ATOM 5564 C C . PRO A 1 716 ? -5.766 -8.179 -31.510 1.00 86.06 716 PRO A C 1
ATOM 5566 O O . PRO A 1 716 ? -5.372 -8.207 -32.671 1.00 86.06 716 PRO A O 1
ATOM 5569 N N . VAL A 1 717 ? -6.987 -7.731 -31.192 1.00 87.44 717 VAL A N 1
ATOM 5570 C CA . VAL A 1 717 ? -7.991 -7.290 -32.183 1.00 87.44 717 VAL A CA 1
ATOM 5571 C C . VAL A 1 717 ? -8.579 -5.907 -31.888 1.00 87.44 717 VAL A C 1
ATOM 5573 O O . VAL A 1 717 ? -9.477 -5.468 -32.595 1.00 87.44 717 VAL A O 1
ATOM 5576 N N . LYS A 1 718 ? -8.095 -5.192 -30.867 1.00 86.44 718 LYS A N 1
ATOM 5577 C CA . LYS A 1 718 ? -8.644 -3.908 -30.381 1.00 86.44 718 LYS A CA 1
ATOM 5578 C C . LYS A 1 718 ? -8.890 -2.853 -31.472 1.00 86.44 718 LYS A C 1
ATOM 5580 O O . LYS A 1 718 ? -9.902 -2.163 -31.414 1.00 86.44 718 LYS A O 1
ATOM 5585 N N . ALA A 1 719 ? -8.064 -2.801 -32.520 1.00 86.31 719 ALA A N 1
ATOM 5586 C CA . ALA A 1 719 ? -8.269 -1.914 -33.670 1.00 86.31 719 ALA A CA 1
ATOM 5587 C C . ALA A 1 719 ? -9.597 -2.164 -34.430 1.00 86.31 719 ALA A C 1
ATOM 5589 O O . ALA A 1 719 ? -10.171 -1.233 -34.996 1.00 86.31 719 ALA A O 1
ATOM 5590 N N . GLU A 1 720 ? -10.116 -3.397 -34.413 1.00 91.44 720 GLU A N 1
ATOM 5591 C CA . GLU A 1 720 ? -11.409 -3.779 -35.003 1.00 91.44 720 GLU A CA 1
ATOM 5592 C C . GLU A 1 720 ? -12.614 -3.408 -34.107 1.00 91.44 720 GLU A C 1
ATOM 5594 O O . GLU A 1 720 ? -13.746 -3.344 -34.590 1.00 91.44 720 GLU A O 1
ATOM 5599 N N . TYR A 1 721 ? -12.397 -3.155 -32.808 1.00 93.12 721 TYR A N 1
ATOM 5600 C CA . TYR A 1 721 ? -13.445 -2.982 -31.790 1.00 93.12 721 TYR A CA 1
ATOM 5601 C C . TYR A 1 721 ? -13.334 -1.610 -31.122 1.00 93.12 721 TYR A C 1
ATOM 5603 O O . TYR A 1 721 ? -12.590 -1.406 -30.163 1.00 93.12 721 TYR A O 1
ATOM 5611 N N . LYS A 1 722 ? -14.138 -0.653 -31.590 1.00 95.69 722 LYS A N 1
ATOM 5612 C CA . LYS A 1 722 ? -14.171 0.694 -31.010 1.00 95.69 722 LYS A CA 1
ATOM 5613 C C . LYS A 1 722 ? -14.669 0.671 -29.564 1.00 95.69 722 LYS A C 1
ATOM 5615 O O . LYS A 1 722 ? -15.813 0.280 -29.324 1.00 95.69 722 LYS A O 1
ATOM 5620 N N . SER A 1 723 ? -13.846 1.143 -28.624 1.00 97.56 723 SER A N 1
ATOM 5621 C CA . SER A 1 723 ? -14.226 1.291 -27.213 1.00 97.56 723 SER A CA 1
ATOM 5622 C C . SER A 1 723 ? -14.213 2.751 -26.762 1.00 97.56 723 SER A C 1
ATOM 5624 O O . SER A 1 723 ? -13.495 3.577 -27.317 1.00 97.56 723 SER A O 1
ATOM 5626 N N . TYR A 1 724 ? -15.026 3.079 -25.757 1.00 98.56 724 TYR A N 1
ATOM 5627 C CA . TYR A 1 724 ? -15.240 4.452 -25.290 1.00 98.56 724 TYR A CA 1
ATOM 5628 C C . TYR A 1 724 ? -15.377 4.514 -23.759 1.00 98.56 724 TYR A C 1
ATOM 5630 O O . TYR A 1 724 ? -15.867 3.572 -23.129 1.00 98.56 724 TYR A O 1
ATOM 5638 N N . LEU A 1 725 ? -15.013 5.648 -23.150 1.00 98.62 725 LEU A N 1
ATOM 5639 C CA . LEU A 1 725 ? -15.159 5.911 -21.708 1.00 98.62 725 LEU A CA 1
ATOM 5640 C C . LEU A 1 725 ? -16.628 5.874 -21.262 1.00 98.62 725 LEU A C 1
ATOM 5642 O O . LEU A 1 725 ? -16.943 5.533 -20.118 1.00 98.62 725 LEU A O 1
ATOM 5646 N N . GLY A 1 726 ? -17.550 6.167 -22.178 1.00 98.25 726 GLY A N 1
ATOM 5647 C CA . GLY A 1 726 ? -18.966 5.904 -21.980 1.00 98.25 726 GLY A CA 1
ATOM 5648 C C . GLY A 1 726 ? -19.888 6.515 -23.024 1.00 98.25 726 GLY A C 1
ATOM 5649 O O . GLY A 1 726 ? -19.436 7.135 -23.990 1.00 98.25 726 GLY A O 1
ATOM 5650 N N . ARG A 1 727 ? -21.193 6.335 -22.796 1.00 98.31 727 ARG A N 1
ATOM 5651 C CA . ARG A 1 727 ? -22.284 6.930 -23.583 1.00 98.31 727 ARG A CA 1
ATOM 5652 C C . ARG A 1 727 ? -23.467 7.374 -22.709 1.00 98.31 727 ARG A C 1
ATOM 5654 O O . ARG A 1 727 ? -23.745 6.735 -21.687 1.00 98.31 727 ARG A O 1
ATOM 5661 N N . PRO A 1 728 ? -24.198 8.441 -23.084 1.00 97.94 728 PRO A N 1
ATOM 5662 C CA . PRO A 1 728 ? -25.196 9.037 -22.205 1.00 97.94 728 PRO A CA 1
ATOM 5663 C C . PRO A 1 728 ? -26.524 8.276 -22.245 1.00 97.94 728 PRO A C 1
ATOM 5665 O O . PRO A 1 728 ? -27.389 8.550 -23.069 1.00 97.94 728 PRO A O 1
ATOM 5668 N N . TRP A 1 729 ? -26.725 7.341 -21.311 1.00 97.75 729 TRP A N 1
ATOM 5669 C CA . TRP A 1 729 ? -27.975 6.568 -21.224 1.00 97.75 729 TRP A CA 1
ATOM 5670 C C . TRP A 1 729 ? -29.214 7.427 -20.909 1.00 97.75 729 TRP A C 1
ATOM 5672 O O . TRP A 1 729 ? -30.347 7.043 -21.227 1.00 97.75 729 TRP A O 1
ATOM 5682 N N . LYS A 1 730 ? -29.017 8.585 -20.262 1.00 97.56 730 LYS A N 1
ATOM 5683 C CA . LYS A 1 730 ? -30.064 9.562 -19.919 1.00 97.56 730 LYS A CA 1
ATOM 5684 C C . LYS A 1 730 ? -29.569 11.002 -20.068 1.00 97.56 730 LYS A C 1
ATOM 5686 O O . LYS A 1 730 ? -28.370 11.262 -20.126 1.00 97.56 730 LYS A O 1
ATOM 5691 N N . ASN A 1 731 ? -30.522 11.933 -20.117 1.00 94.81 731 ASN A N 1
ATOM 5692 C CA . ASN A 1 731 ? -30.320 13.290 -20.627 1.00 94.81 731 ASN A CA 1
ATOM 5693 C C . ASN A 1 731 ? -29.281 14.133 -19.862 1.00 94.81 731 ASN A C 1
ATOM 5695 O O . ASN A 1 731 ? -28.679 15.027 -20.443 1.00 94.81 731 ASN A O 1
ATOM 5699 N N . TYR A 1 732 ? -29.047 13.854 -18.577 1.00 98.00 732 TYR A N 1
ATOM 5700 C CA . TYR A 1 732 ? -28.073 14.574 -17.748 1.00 98.00 732 TYR A CA 1
ATOM 5701 C C . TYR A 1 732 ? -26.904 13.682 -17.305 1.00 98.00 732 TYR A C 1
ATOM 5703 O O . TYR A 1 732 ? -26.291 13.964 -16.269 1.00 98.00 732 TYR A O 1
ATOM 5711 N N . SER A 1 733 ? -26.615 12.614 -18.068 1.00 98.56 733 SER A N 1
ATOM 5712 C CA . SER A 1 733 ? -25.555 11.628 -17.809 1.00 98.56 733 SER A CA 1
ATOM 5713 C C . SER A 1 733 ? -24.275 12.276 -17.282 1.00 98.56 733 SER A C 1
ATOM 5715 O O . SER A 1 733 ? -23.815 13.277 -17.833 1.00 98.56 733 SER A O 1
ATOM 5717 N N . ARG A 1 734 ? -23.708 11.739 -16.196 1.00 98.81 734 ARG A N 1
ATOM 5718 C CA . ARG A 1 734 ? -22.527 12.324 -15.552 1.00 98.81 734 ARG A CA 1
ATOM 5719 C C . ARG A 1 734 ? -21.463 11.292 -15.197 1.00 98.81 734 ARG A C 1
ATOM 5721 O O . ARG A 1 734 ? -21.637 10.528 -14.250 1.00 98.81 734 ARG A O 1
ATOM 5728 N N . THR A 1 735 ? -20.334 11.364 -15.894 1.00 98.81 735 THR A N 1
ATOM 5729 C CA . THR A 1 735 ? -19.143 10.534 -15.669 1.00 98.81 735 THR A CA 1
ATOM 5730 C C . THR A 1 735 ? -17.907 11.428 -15.612 1.00 98.81 735 THR A C 1
ATOM 5732 O O . THR A 1 735 ? -17.731 12.309 -16.450 1.00 98.81 735 THR A O 1
ATOM 5735 N N . ILE A 1 736 ? -17.046 11.205 -14.624 1.00 98.81 736 ILE A N 1
ATOM 5736 C CA . ILE A 1 736 ? -15.782 11.914 -14.440 1.00 98.81 736 ILE A CA 1
ATOM 5737 C C . ILE A 1 736 ? -14.657 10.880 -14.421 1.00 98.81 736 ILE A C 1
ATOM 5739 O O . ILE A 1 736 ? -14.709 9.944 -13.627 1.00 98.81 736 ILE A O 1
ATOM 5743 N N . VAL A 1 737 ? -13.635 11.046 -15.259 1.00 98.62 737 VAL A N 1
ATOM 5744 C CA . VAL A 1 737 ? -12.433 10.195 -15.272 1.00 98.62 737 VAL A CA 1
ATOM 5745 C C . VAL A 1 737 ? -11.239 11.060 -14.888 1.00 98.62 737 VAL A C 1
ATOM 5747 O O . VAL A 1 737 ? -10.935 12.036 -15.573 1.00 98.62 737 VAL A O 1
ATOM 5750 N N . MET A 1 738 ? -10.594 10.765 -13.760 1.00 93.25 738 MET A N 1
ATOM 5751 C CA . MET A 1 738 ? -9.544 11.626 -13.218 1.00 93.25 738 MET A CA 1
ATOM 5752 C C . MET A 1 738 ? -8.352 10.882 -12.614 1.00 93.25 738 MET A C 1
ATOM 5754 O O . MET A 1 738 ? -8.498 9.823 -12.001 1.00 93.25 738 MET A O 1
ATOM 5758 N N . GLU A 1 739 ? -7.163 11.471 -12.762 1.00 82.00 739 GLU A N 1
ATOM 5759 C CA . GLU A 1 739 ? -5.860 10.945 -12.318 1.00 82.00 739 GLU A CA 1
ATOM 5760 C C . GLU A 1 739 ? -5.620 9.467 -12.696 1.00 82.00 739 GLU A C 1
ATOM 5762 O O . GLU A 1 739 ? -4.892 8.771 -11.992 1.00 82.00 739 GLU A O 1
ATOM 5767 N N . SER A 1 740 ? -6.264 8.980 -13.764 1.00 79.31 740 SER A N 1
ATOM 5768 C CA . SER A 1 740 ? -6.286 7.570 -14.181 1.00 79.31 740 SER A CA 1
ATOM 5769 C C . SER A 1 740 ? -5.405 7.344 -15.412 1.00 79.31 740 SER A C 1
ATOM 5771 O O . SER A 1 740 ? -5.263 8.254 -16.230 1.00 79.31 740 SER A O 1
ATOM 5773 N N . THR A 1 741 ? -4.845 6.145 -15.573 1.00 78.94 741 THR A N 1
ATOM 5774 C CA . THR A 1 741 ? -4.229 5.748 -16.847 1.00 78.94 741 THR A CA 1
ATOM 5775 C C . THR A 1 741 ? -5.322 5.200 -17.760 1.00 78.94 741 THR A C 1
ATOM 5777 O O . THR A 1 741 ? -6.082 4.310 -17.365 1.00 78.94 741 THR A O 1
ATOM 5780 N N . ILE A 1 742 ? -5.438 5.788 -18.946 1.00 87.88 742 ILE A N 1
ATOM 5781 C CA . ILE A 1 742 ? -6.361 5.414 -20.009 1.00 87.88 742 ILE A CA 1
ATOM 5782 C C . ILE A 1 742 ? -5.506 4.959 -21.176 1.00 87.88 742 ILE A C 1
ATOM 5784 O O . ILE A 1 742 ? -4.825 5.759 -21.817 1.00 87.88 742 ILE A O 1
ATOM 5788 N N . GLU A 1 743 ? -5.580 3.669 -21.431 1.00 82.81 743 GLU A N 1
ATOM 5789 C CA . GLU A 1 743 ? -4.869 3.052 -22.525 1.00 82.81 743 GLU A CA 1
ATOM 5790 C C . GLU A 1 743 ? -5.642 3.222 -23.836 1.00 82.81 743 GLU A C 1
ATOM 5792 O O . GLU A 1 743 ? -6.867 3.400 -23.852 1.00 82.81 743 GLU A O 1
ATOM 5797 N N . ASP A 1 744 ? -4.881 3.147 -24.919 1.00 86.25 744 ASP A N 1
ATOM 5798 C CA . ASP A 1 744 ? -5.243 2.889 -26.320 1.00 86.25 744 ASP A CA 1
ATOM 5799 C C . ASP A 1 744 ? -6.631 2.379 -26.699 1.00 86.25 744 ASP A C 1
ATOM 5801 O O . ASP A 1 744 ? -7.189 2.757 -27.727 1.00 86.25 744 ASP A O 1
ATOM 5805 N N . VAL A 1 745 ? -7.176 1.471 -25.899 1.00 89.38 745 VAL A N 1
ATOM 5806 C CA . VAL A 1 745 ? -8.402 0.741 -26.160 1.00 89.38 745 VAL A CA 1
ATOM 5807 C C . VAL A 1 745 ? -9.575 1.706 -26.351 1.00 89.38 745 VAL A C 1
ATOM 5809 O O . VAL A 1 745 ? -10.560 1.374 -27.012 1.00 89.38 745 VAL A O 1
ATOM 5812 N N . ILE A 1 746 ? -9.457 2.915 -25.793 1.00 97.00 746 ILE A N 1
ATOM 5813 C CA . ILE A 1 746 ? -10.380 4.033 -25.947 1.00 97.00 746 ILE A CA 1
ATOM 5814 C C . ILE A 1 746 ? -10.098 4.814 -27.239 1.00 97.00 746 ILE A C 1
ATOM 5816 O O . ILE A 1 746 ? -9.034 5.401 -27.407 1.00 97.00 746 ILE A O 1
ATOM 5820 N N . ASP A 1 747 ? -11.102 4.914 -28.111 1.00 96.38 747 ASP A N 1
ATOM 5821 C CA . ASP A 1 747 ? -11.065 5.739 -29.322 1.00 96.38 747 ASP A CA 1
ATOM 5822 C C . ASP A 1 747 ? -10.786 7.226 -28.988 1.00 96.38 747 ASP A C 1
ATOM 5824 O O . ASP A 1 747 ? -11.348 7.727 -28.008 1.00 96.38 747 ASP A O 1
ATOM 5828 N N . PRO A 1 748 ? -9.991 7.972 -29.787 1.00 95.44 748 PRO A N 1
ATOM 5829 C CA . PRO A 1 748 ? -9.582 9.345 -29.467 1.00 95.44 748 PRO A CA 1
ATOM 5830 C C . PRO A 1 748 ? -10.719 10.325 -29.152 1.00 95.44 748 PRO A C 1
ATOM 5832 O O . PRO A 1 748 ? -10.528 11.229 -28.330 1.00 95.44 748 PRO A O 1
ATOM 5835 N N . ILE A 1 749 ? -11.919 10.132 -29.723 1.00 96.44 749 ILE A N 1
ATOM 5836 C CA . ILE A 1 749 ? -13.082 10.985 -29.412 1.00 96.44 749 ILE A CA 1
ATOM 5837 C C . ILE A 1 749 ? -13.563 10.805 -27.956 1.00 96.44 749 ILE A C 1
ATOM 5839 O O . ILE A 1 749 ? -14.261 11.666 -27.414 1.00 96.44 749 ILE A O 1
ATOM 5843 N N . GLY A 1 750 ? -13.166 9.706 -27.307 1.00 97.88 750 GLY A N 1
ATOM 5844 C CA . GLY A 1 750 ? -13.349 9.354 -25.897 1.00 97.88 750 GLY A CA 1
ATOM 5845 C C . GLY A 1 750 ? -14.753 8.884 -25.530 1.00 97.88 750 GLY A C 1
ATOM 5846 O O . GLY A 1 750 ? -14.909 7.944 -24.752 1.00 97.88 750 GLY A O 1
ATOM 5847 N N . TRP A 1 751 ? -15.781 9.510 -26.100 1.00 98.25 751 TRP A N 1
ATOM 5848 C CA . TRP A 1 751 ? -17.173 9.366 -25.674 1.00 98.25 751 TRP A CA 1
ATOM 5849 C C . TRP A 1 751 ? -18.094 9.085 -26.868 1.00 98.25 751 TRP A C 1
ATOM 5851 O O . TRP A 1 751 ? -17.980 9.711 -27.921 1.00 98.25 751 TRP A O 1
ATOM 5861 N N . LEU A 1 752 ? -19.028 8.144 -26.705 1.00 97.94 752 LEU A N 1
ATOM 5862 C CA . LEU A 1 752 ? -19.917 7.672 -27.771 1.00 97.94 752 LEU A CA 1
ATOM 5863 C C . LEU A 1 752 ? -21.325 8.271 -27.642 1.00 97.94 752 LEU A C 1
ATOM 5865 O O . LEU A 1 752 ? -21.882 8.354 -26.548 1.00 97.94 752 LEU A O 1
ATOM 5869 N N . ARG A 1 753 ? -21.918 8.676 -28.772 1.00 96.88 753 ARG A N 1
ATOM 5870 C CA . ARG A 1 753 ? -23.316 9.137 -28.845 1.00 96.88 753 ARG A CA 1
ATOM 5871 C C . ARG A 1 753 ? -24.293 8.034 -28.442 1.00 96.88 753 ARG A C 1
ATOM 5873 O O . ARG A 1 753 ? -24.072 6.860 -28.739 1.00 96.88 753 ARG A O 1
ATOM 5880 N N . TRP A 1 754 ? -25.420 8.409 -27.842 1.00 93.50 754 TRP A N 1
ATOM 5881 C CA . TRP A 1 754 ? -26.519 7.466 -27.647 1.00 93.50 754 TRP A CA 1
ATOM 5882 C C . TRP A 1 754 ? -27.233 7.210 -28.981 1.00 93.50 754 TRP A C 1
ATOM 5884 O O . TRP A 1 754 ? -27.721 8.151 -29.606 1.00 93.50 754 TRP A O 1
ATOM 5894 N N . GLU A 1 755 ? -27.265 5.948 -29.425 1.00 88.19 755 GLU A N 1
ATOM 5895 C CA . GLU A 1 755 ? -27.927 5.511 -30.674 1.00 88.19 755 GLU A CA 1
ATOM 5896 C C . GLU A 1 755 ? -27.537 6.344 -31.919 1.00 88.19 755 GLU A C 1
ATOM 5898 O O . GLU A 1 755 ? -28.331 6.536 -32.830 1.00 88.19 755 GLU A O 1
ATOM 5903 N N . GLU A 1 756 ? -26.299 6.858 -31.947 1.00 86.19 756 GLU A N 1
ATOM 5904 C CA . GLU A 1 756 ? -25.761 7.734 -33.010 1.00 86.19 756 GLU A CA 1
ATOM 5905 C C . GLU A 1 756 ? -26.510 9.072 -33.197 1.00 86.19 756 GLU A C 1
ATOM 5907 O O . GLU A 1 756 ? -26.288 9.793 -34.166 1.00 86.19 756 GLU A O 1
ATOM 5912 N N . THR A 1 757 ? -27.323 9.461 -32.212 1.00 91.19 757 THR A N 1
ATOM 5913 C CA . THR A 1 757 ? -28.043 10.742 -32.158 1.00 91.19 757 THR A CA 1
ATOM 5914 C C . THR A 1 757 ? -27.300 11.795 -31.329 1.00 91.19 757 THR A C 1
ATOM 5916 O O . THR A 1 757 ? -26.490 11.465 -30.462 1.00 91.19 757 THR A O 1
ATOM 5919 N N . ASP A 1 758 ? -27.635 13.075 -31.511 1.00 91.56 758 ASP A N 1
ATOM 5920 C CA . ASP A 1 758 ? -27.192 14.171 -30.631 1.00 91.56 758 ASP A CA 1
ATOM 5921 C C . ASP A 1 758 ? -27.975 14.227 -29.292 1.00 91.56 758 ASP A C 1
ATOM 5923 O O . ASP A 1 758 ? -28.052 15.261 -28.630 1.00 91.56 758 ASP A O 1
ATOM 5927 N N . PHE A 1 759 ? -28.566 13.110 -28.850 1.00 96.31 759 PHE A N 1
ATOM 5928 C CA . PHE A 1 759 ? -29.208 13.016 -27.540 1.00 96.31 759 PHE A CA 1
ATOM 5929 C C . PHE A 1 759 ? -28.219 13.324 -26.405 1.00 96.31 759 PHE A C 1
ATOM 5931 O O . PHE A 1 759 ? -27.102 12.806 -26.369 1.00 96.31 759 PHE A O 1
ATOM 5938 N N . ALA A 1 760 ? -28.673 14.133 -25.445 1.00 95.75 760 ALA A N 1
ATOM 5939 C CA . ALA A 1 760 ? -27.966 14.521 -24.224 1.00 95.75 760 ALA A CA 1
ATOM 5940 C C . ALA A 1 760 ? -26.653 15.317 -24.382 1.00 95.75 760 ALA A C 1
ATOM 5942 O O . ALA A 1 760 ? -26.125 15.751 -23.360 1.00 95.75 760 ALA A O 1
ATOM 5943 N N . ILE A 1 761 ? -26.112 15.546 -25.587 1.00 96.62 761 ILE A N 1
ATOM 5944 C CA . ILE A 1 761 ? -24.757 16.123 -25.751 1.00 96.62 761 ILE A CA 1
ATOM 5945 C C . ILE A 1 761 ? -24.607 17.546 -25.184 1.00 96.62 761 ILE A C 1
ATOM 5947 O O . ILE A 1 761 ? -23.519 17.923 -24.744 1.00 96.62 761 ILE A O 1
ATOM 5951 N N . ASP A 1 762 ? -25.704 18.304 -25.130 1.00 96.19 762 ASP A N 1
ATOM 5952 C CA . ASP A 1 762 ? -25.759 19.662 -24.572 1.00 96.19 762 ASP A CA 1
ATOM 5953 C C . ASP A 1 762 ? -25.968 19.690 -23.047 1.00 96.19 762 ASP A C 1
ATOM 5955 O O . ASP A 1 762 ? -25.752 20.715 -22.397 1.00 96.19 762 ASP A O 1
ATOM 5959 N N . THR A 1 763 ? -26.440 18.583 -22.466 1.00 96.94 763 THR A N 1
ATOM 5960 C CA . THR A 1 763 ? -26.971 18.518 -21.091 1.00 96.94 763 THR A CA 1
ATOM 5961 C C . THR A 1 763 ? -26.250 17.523 -20.183 1.00 96.94 763 THR A C 1
ATOM 5963 O O . THR A 1 763 ? -26.370 17.618 -18.957 1.00 96.94 763 THR A O 1
ATOM 5966 N N . LEU A 1 764 ? -25.483 16.590 -20.748 1.00 98.31 764 LEU A N 1
ATOM 5967 C CA . LEU A 1 764 ? -24.586 15.703 -20.012 1.00 98.31 764 LEU A CA 1
ATOM 5968 C C . LEU A 1 764 ? -23.436 16.481 -19.345 1.00 98.31 764 LEU A C 1
ATOM 5970 O O . LEU A 1 764 ? -23.192 17.653 -19.628 1.00 98.31 764 LEU A O 1
ATOM 5974 N N . TYR A 1 765 ? -22.721 15.823 -18.436 1.00 98.56 765 TYR A N 1
ATOM 5975 C CA . TYR A 1 765 ? -21.475 16.330 -17.862 1.00 98.56 765 TYR A CA 1
ATOM 5976 C C . TYR A 1 765 ? -20.431 15.215 -17.891 1.00 98.56 765 TYR A C 1
ATOM 5978 O O . TYR A 1 765 ? -20.360 14.394 -16.973 1.00 98.56 765 TYR A O 1
ATOM 5986 N N . TYR A 1 766 ? -19.637 15.175 -18.958 1.00 98.75 766 TYR A N 1
ATOM 5987 C CA . TYR A 1 766 ? -18.488 14.281 -19.076 1.00 98.75 766 TYR A CA 1
ATOM 5988 C C . TYR A 1 766 ? -17.213 15.069 -18.856 1.00 98.75 766 TYR A C 1
ATOM 5990 O O . TYR A 1 766 ? -16.994 16.084 -19.512 1.00 98.75 766 TYR A O 1
ATOM 5998 N N . ALA A 1 767 ? -16.408 14.636 -17.887 1.00 98.56 767 ALA A N 1
ATOM 5999 C CA . ALA A 1 767 ? -15.249 15.399 -17.459 1.00 98.56 767 ALA A CA 1
ATOM 6000 C C . ALA A 1 767 ? -13.982 14.563 -17.320 1.00 98.56 767 ALA A C 1
ATOM 6002 O O . ALA A 1 767 ? -14.006 13.454 -16.787 1.00 98.56 767 ALA A O 1
ATOM 6003 N N . GLU A 1 768 ? -12.862 15.150 -17.734 1.00 98.69 768 GLU A N 1
ATOM 6004 C CA . GLU A 1 768 ? -11.539 14.541 -17.633 1.00 98.69 768 GLU A CA 1
ATOM 6005 C C . GLU A 1 768 ? -10.555 15.463 -16.900 1.00 98.69 768 GLU A C 1
ATOM 6007 O O . GLU A 1 768 ? -10.540 16.677 -17.119 1.00 98.69 768 GLU A O 1
ATOM 6012 N N . TYR A 1 769 ? -9.743 14.898 -15.998 1.00 95.88 769 TYR A N 1
ATOM 6013 C CA . TYR A 1 769 ? -8.725 15.639 -15.240 1.00 95.88 769 TYR A CA 1
ATOM 6014 C C . TYR A 1 769 ? -7.449 14.823 -15.053 1.00 95.88 769 TYR A C 1
ATOM 6016 O O . TYR A 1 769 ? -7.416 13.879 -14.264 1.00 95.88 769 TYR A O 1
ATOM 6024 N N . LYS A 1 770 ? -6.362 15.252 -15.706 1.00 90.50 770 LYS A N 1
ATOM 6025 C CA . LYS A 1 770 ? -5.013 14.673 -15.548 1.00 90.50 770 LYS A CA 1
ATOM 6026 C C . LYS A 1 770 ? -4.972 13.152 -15.687 1.00 90.50 770 LYS A C 1
ATOM 6028 O O . LYS A 1 770 ? -4.268 12.478 -14.933 1.00 90.50 770 LYS A O 1
ATOM 6033 N N . ASN A 1 771 ? -5.732 12.640 -16.646 1.00 83.31 771 ASN A N 1
ATOM 6034 C CA . ASN A 1 771 ? -5.537 11.281 -17.113 1.00 83.31 771 ASN A CA 1
ATOM 6035 C C . ASN A 1 771 ? -4.183 11.181 -17.829 1.00 83.31 771 ASN A C 1
ATOM 6037 O O . ASN A 1 771 ? -3.556 12.196 -18.151 1.00 83.31 771 ASN A O 1
ATOM 6041 N N . LYS A 1 772 ? -3.706 9.955 -17.992 1.00 75.19 772 LYS A N 1
ATOM 6042 C CA . LYS A 1 772 ? -2.431 9.621 -18.626 1.00 75.19 772 LYS A CA 1
ATOM 6043 C C . LYS A 1 772 ? -2.624 8.474 -19.607 1.00 75.19 772 LYS A C 1
ATOM 6045 O O . LYS A 1 772 ? -3.666 7.832 -19.570 1.00 75.19 772 LYS A O 1
ATOM 6050 N N . GLY A 1 773 ? -1.595 8.223 -20.401 1.00 72.44 773 GLY A N 1
ATOM 6051 C CA . GLY A 1 773 ? -1.590 7.254 -21.488 1.00 72.44 773 GLY A CA 1
ATOM 6052 C C . GLY A 1 773 ? -2.055 7.838 -22.821 1.00 72.44 773 GLY A C 1
ATOM 6053 O O . GLY A 1 773 ? -2.411 9.022 -22.851 1.00 72.44 773 GLY A O 1
ATOM 6054 N N . PRO A 1 774 ? -2.003 7.069 -23.922 1.00 77.88 774 PRO A N 1
ATOM 6055 C CA . PRO A 1 774 ? -2.125 7.556 -25.293 1.00 77.88 774 PRO A CA 1
ATOM 6056 C C . PRO A 1 774 ? -3.554 8.024 -25.550 1.00 77.88 774 PRO A C 1
ATOM 6058 O O . PRO A 1 774 ? -3.781 9.166 -25.948 1.00 77.88 774 PRO A O 1
ATOM 6061 N N . SER A 1 775 ? -4.543 7.237 -25.123 1.00 86.69 775 SER A N 1
ATOM 6062 C CA . SER A 1 775 ? -5.942 7.671 -25.083 1.00 86.69 775 SER A CA 1
ATOM 6063 C C . SER A 1 775 ? -6.275 8.542 -23.865 1.00 86.69 775 SER A C 1
ATOM 6065 O O . SER A 1 775 ? -7.436 8.900 -23.658 1.00 86.69 775 SER A O 1
ATOM 6067 N N . GLY A 1 776 ? -5.278 8.932 -23.066 1.00 83.50 776 GLY A N 1
ATOM 6068 C CA . GLY A 1 776 ? -5.392 9.907 -21.982 1.00 83.50 776 GLY A CA 1
ATOM 6069 C C . GLY A 1 776 ? -5.341 11.371 -22.436 1.00 83.50 776 GLY A C 1
ATOM 6070 O O . GLY A 1 776 ? -5.742 12.241 -21.657 1.00 83.50 776 GLY A O 1
ATOM 6071 N N . ASP A 1 777 ? -4.891 11.662 -23.665 1.00 87.56 777 ASP A N 1
ATOM 6072 C CA . ASP A 1 777 ? -4.986 13.014 -24.227 1.00 87.56 777 ASP A CA 1
ATOM 6073 C C . ASP A 1 777 ? -6.439 13.394 -24.558 1.00 87.56 777 ASP A C 1
ATOM 6075 O O . ASP A 1 777 ? -7.287 12.565 -24.886 1.00 87.56 777 ASP A O 1
ATOM 6079 N N . THR A 1 778 ? -6.725 14.690 -24.458 1.00 94.06 778 THR A N 1
ATOM 6080 C CA . THR A 1 778 ? -8.059 15.270 -24.616 1.00 94.06 778 THR A CA 1
ATOM 6081 C C . THR A 1 778 ? -8.208 16.149 -25.860 1.00 94.06 778 THR A C 1
ATOM 6083 O O . THR A 1 778 ? -9.319 16.602 -26.133 1.00 94.06 778 THR A O 1
ATOM 6086 N N . ALA A 1 779 ? -7.144 16.375 -26.646 1.00 93.81 779 ALA A N 1
ATOM 6087 C CA . ALA A 1 779 ? -7.182 17.283 -27.797 1.00 93.81 779 ALA A CA 1
ATOM 6088 C C . ALA A 1 779 ? -8.138 16.829 -28.918 1.00 93.81 779 ALA A C 1
ATOM 6090 O O . ALA A 1 779 ? -8.764 17.667 -29.564 1.00 93.81 779 ALA A O 1
ATOM 6091 N N . SER A 1 780 ? -8.284 15.514 -29.113 1.00 95.00 780 SER A N 1
ATOM 6092 C CA . SER A 1 780 ? -9.141 14.908 -30.151 1.00 95.00 780 SER A CA 1
ATOM 6093 C C . SER A 1 780 ? -10.541 14.511 -29.658 1.00 95.00 780 SER A C 1
ATOM 6095 O O . SER A 1 780 ? -11.285 13.838 -30.373 1.00 95.00 780 SER A O 1
ATOM 6097 N N . ARG A 1 781 ? -10.912 14.900 -28.430 1.00 97.75 781 ARG A N 1
ATOM 6098 C CA . ARG A 1 781 ? -12.206 14.552 -27.827 1.00 97.75 781 ARG A CA 1
ATOM 6099 C C . ARG A 1 781 ? -13.377 15.219 -28.541 1.00 97.75 781 ARG A C 1
ATOM 6101 O O . ARG A 1 781 ? -13.245 16.251 -29.197 1.00 97.75 781 ARG A O 1
ATOM 6108 N N . VAL A 1 782 ? -14.560 14.637 -28.354 1.00 96.88 782 VAL A N 1
ATOM 6109 C CA . VAL A 1 782 ? -15.829 15.209 -28.819 1.00 96.88 782 VAL A CA 1
ATOM 6110 C C . VAL A 1 782 ? -16.008 16.676 -28.406 1.00 96.88 782 VAL A C 1
ATOM 6112 O O . VAL A 1 782 ? -15.838 17.049 -27.248 1.00 96.88 782 VAL A O 1
ATOM 6115 N N . THR A 1 783 ? -16.451 17.514 -29.343 1.00 97.12 783 THR A N 1
ATOM 6116 C CA . THR A 1 783 ? -16.697 18.951 -29.126 1.00 97.12 783 THR A CA 1
ATOM 6117 C C . THR A 1 783 ? -18.083 19.239 -28.527 1.00 97.12 783 THR A C 1
ATOM 6119 O O . THR A 1 783 ? -18.706 20.252 -28.846 1.00 97.12 783 THR A O 1
ATOM 6122 N N . TRP A 1 784 ? -18.627 18.316 -27.730 1.00 97.88 784 TRP A N 1
ATOM 6123 C CA . TRP A 1 784 ? -19.968 18.442 -27.151 1.00 97.88 784 TRP A CA 1
ATOM 6124 C C . TRP A 1 784 ? -19.990 19.501 -26.038 1.00 97.88 784 TRP A C 1
ATOM 6126 O O . TRP A 1 784 ? -19.080 19.492 -25.208 1.00 97.88 784 TRP A O 1
ATOM 6136 N N . PRO A 1 785 ? -21.028 20.351 -25.918 1.00 97.44 785 PRO A N 1
ATOM 6137 C CA . PRO A 1 785 ? -21.092 21.351 -24.844 1.00 97.44 785 PRO A CA 1
ATOM 6138 C C . PRO A 1 785 ? -21.085 20.758 -23.423 1.00 97.44 785 PRO A C 1
ATOM 6140 O O . PRO A 1 785 ? -20.648 21.419 -22.477 1.00 97.44 785 PRO A O 1
ATOM 6143 N N . GLY A 1 786 ? -21.542 19.510 -23.267 1.00 96.56 786 GLY A N 1
ATOM 6144 C CA . GLY A 1 786 ? -21.473 18.753 -22.017 1.00 96.56 786 GLY A CA 1
ATOM 6145 C C . GLY A 1 786 ? -20.109 18.115 -21.699 1.00 96.56 786 GLY A C 1
ATOM 6146 O O . GLY A 1 786 ? -19.911 17.663 -20.569 1.00 96.56 786 GLY A O 1
ATOM 6147 N N . PHE A 1 787 ? -19.163 18.065 -22.646 1.00 98.44 787 PHE A N 1
ATOM 6148 C CA . PHE A 1 787 ? -17.807 17.555 -22.407 1.00 98.44 787 PHE A CA 1
ATOM 6149 C C . PHE A 1 787 ? -16.877 18.659 -21.877 1.00 98.44 787 PHE A C 1
ATOM 6151 O O . PHE A 1 787 ? -16.915 19.797 -22.347 1.00 98.44 787 PHE A O 1
ATOM 6158 N N . LYS A 1 788 ? -16.032 18.338 -20.885 1.00 97.81 788 LYS A N 1
ATOM 6159 C CA . LYS A 1 788 ? -15.112 19.289 -20.242 1.00 97.81 788 LYS A CA 1
ATOM 6160 C C . LYS A 1 788 ? -13.774 18.669 -19.848 1.00 97.81 788 LYS A C 1
ATOM 6162 O O . LYS A 1 788 ? -13.715 17.699 -19.099 1.00 97.81 788 LYS A O 1
ATOM 6167 N N . VAL A 1 789 ? -12.683 19.340 -20.200 1.00 97.81 789 VAL A N 1
ATOM 6168 C CA . VAL A 1 789 ? -11.397 19.159 -19.512 1.00 97.81 789 VAL A CA 1
ATOM 6169 C C . VAL A 1 789 ? -11.401 20.092 -18.304 1.00 97.81 789 VAL A C 1
ATOM 6171 O O . VAL A 1 789 ? -11.378 21.312 -18.464 1.00 97.81 789 VAL A O 1
ATOM 6174 N N . ILE A 1 790 ? -11.519 19.535 -17.099 1.00 97.00 790 ILE A N 1
ATOM 6175 C CA . ILE A 1 790 ? -11.752 20.322 -15.877 1.00 97.00 790 ILE A CA 1
ATOM 6176 C C . ILE A 1 790 ? -10.442 20.664 -15.164 1.00 97.00 790 ILE A C 1
ATOM 6178 O O . ILE A 1 790 ? -9.414 20.010 -15.348 1.00 97.00 790 ILE A O 1
ATOM 6182 N N . ASN A 1 791 ? -10.466 21.690 -14.316 1.00 88.44 791 ASN A N 1
ATOM 6183 C CA . ASN A 1 791 ? -9.303 22.079 -13.519 1.00 88.44 791 ASN A CA 1
ATOM 6184 C C . ASN A 1 791 ? -9.259 21.374 -12.141 1.00 88.44 791 ASN A C 1
ATOM 6186 O O . ASN A 1 791 ? -10.152 20.612 -11.771 1.00 88.44 791 ASN A O 1
ATOM 6190 N N . LYS A 1 792 ? -8.202 21.621 -11.349 1.00 77.56 792 LYS A N 1
ATOM 6191 C CA . LYS A 1 792 ? -8.010 20.977 -10.033 1.00 77.56 792 LYS A CA 1
ATOM 6192 C C . LYS A 1 792 ? -9.142 21.286 -9.042 1.00 77.56 792 LYS A C 1
ATOM 6194 O O . LYS A 1 792 ? -9.511 20.412 -8.265 1.00 77.56 792 LYS A O 1
ATOM 6199 N N . GLU A 1 793 ? -9.636 22.517 -9.011 1.00 84.75 793 GLU A N 1
ATOM 6200 C CA . GLU A 1 793 ? -10.667 22.960 -8.063 1.00 84.75 793 GLU A CA 1
ATOM 6201 C C . GLU A 1 793 ? -12.016 22.320 -8.396 1.00 84.75 793 GLU A C 1
ATOM 6203 O O . GLU A 1 793 ? -12.706 21.836 -7.502 1.00 84.75 793 GLU A O 1
ATOM 6208 N N . GLU A 1 794 ? -12.333 22.196 -9.686 1.00 91.44 794 GLU A N 1
ATOM 6209 C CA . GLU A 1 794 ? -13.475 21.412 -10.162 1.00 91.44 794 GLU A CA 1
ATOM 6210 C C . GLU A 1 794 ? -13.329 19.922 -9.817 1.00 91.44 794 GLU A C 1
ATOM 6212 O O . GLU A 1 794 ? -14.266 19.324 -9.289 1.00 91.44 794 GLU A O 1
ATOM 6217 N N . ALA A 1 795 ? -12.149 19.332 -10.048 1.00 77.06 795 ALA A N 1
ATOM 6218 C CA . ALA A 1 795 ? -11.877 17.919 -9.773 1.00 77.06 795 ALA A CA 1
ATOM 6219 C C . ALA A 1 795 ? -11.989 17.556 -8.279 1.00 77.06 795 ALA A C 1
ATOM 6221 O O . ALA A 1 795 ? -12.431 16.457 -7.941 1.00 77.06 795 ALA A O 1
ATOM 6222 N N . LEU A 1 796 ? -11.654 18.479 -7.365 1.00 73.19 796 LEU A N 1
ATOM 6223 C CA . LEU A 1 796 ? -11.792 18.256 -5.919 1.00 73.19 796 LEU A CA 1
ATOM 6224 C C . LEU A 1 796 ? -13.242 17.953 -5.501 1.00 73.19 796 LEU A C 1
ATOM 6226 O O . LEU A 1 796 ? -13.444 17.139 -4.597 1.00 73.19 796 LEU A O 1
ATOM 6230 N N . ASN A 1 797 ? -14.240 18.518 -6.190 1.00 89.06 797 ASN A N 1
ATOM 6231 C CA . ASN A 1 797 ? -15.663 18.270 -5.918 1.00 89.06 797 ASN A CA 1
ATOM 6232 C C . ASN A 1 797 ? -16.099 16.822 -6.205 1.00 89.06 797 ASN A C 1
ATOM 6234 O O . ASN A 1 797 ? -17.129 16.385 -5.698 1.00 89.06 797 ASN A O 1
ATOM 6238 N N . TYR A 1 798 ? -15.312 16.072 -6.982 1.00 88.69 798 TYR A N 1
ATOM 6239 C CA . TYR A 1 798 ? -15.565 14.670 -7.325 1.00 88.69 798 TYR A CA 1
ATOM 6240 C C . TYR A 1 798 ? -14.769 13.683 -6.454 1.00 88.69 798 TYR A C 1
ATOM 6242 O O . TYR A 1 798 ? -14.805 12.477 -6.679 1.00 88.69 798 TYR A O 1
ATOM 6250 N N . THR A 1 799 ? -14.060 14.167 -5.429 1.00 77.69 799 THR A N 1
ATOM 6251 C CA . THR A 1 799 ? -13.378 13.301 -4.454 1.00 77.69 799 THR A CA 1
ATOM 6252 C C . THR A 1 799 ? -14.346 12.728 -3.406 1.00 77.69 799 THR A C 1
ATOM 6254 O O . THR A 1 799 ? -15.459 13.218 -3.219 1.00 77.69 799 THR A O 1
ATOM 6257 N N . VAL A 1 800 ? -13.911 11.676 -2.698 1.00 74.69 800 VAL A N 1
ATOM 6258 C CA . VAL A 1 800 ? -14.732 10.877 -1.760 1.00 74.69 800 VAL A CA 1
ATOM 6259 C C . VAL A 1 800 ? -15.471 11.714 -0.709 1.00 74.69 800 VAL A C 1
ATOM 6261 O O . VAL A 1 800 ? -16.641 11.449 -0.436 1.00 74.69 800 VAL A O 1
ATOM 6264 N N . GLY A 1 801 ? -14.817 12.733 -0.140 1.00 72.62 801 GLY A N 1
ATOM 6265 C CA . GLY A 1 801 ? -15.428 13.619 0.855 1.00 72.62 801 GLY A CA 1
ATOM 6266 C C . GLY A 1 801 ? -16.625 14.390 0.280 1.00 72.62 801 GLY A C 1
ATOM 6267 O O . GLY A 1 801 ? -17.753 14.095 0.668 1.00 72.62 801 GLY A O 1
ATOM 6268 N N . PRO A 1 802 ? -16.418 15.329 -0.662 1.00 79.44 802 PRO A N 1
ATOM 6269 C CA . PRO A 1 802 ? -17.499 16.131 -1.238 1.00 79.44 802 PRO A CA 1
ATOM 6270 C C . PRO A 1 802 ? -18.575 15.313 -1.970 1.00 79.44 802 PRO A C 1
ATOM 6272 O O . PRO A 1 802 ? -19.765 15.540 -1.749 1.00 79.44 802 PRO A O 1
ATOM 6275 N N . PHE A 1 803 ? -18.183 14.342 -2.804 1.00 84.94 803 PHE A N 1
ATOM 6276 C CA . PHE A 1 803 ? -19.115 13.663 -3.711 1.00 84.94 803 PHE A CA 1
ATOM 6277 C C . PHE A 1 803 ? -19.996 12.615 -3.013 1.00 84.94 803 PHE A C 1
ATOM 6279 O O . PHE A 1 803 ? -21.198 12.556 -3.271 1.00 84.94 803 PHE A O 1
ATOM 6286 N N . LEU A 1 804 ? -19.429 11.822 -2.093 1.00 84.62 804 LEU A N 1
ATOM 6287 C CA . LEU A 1 804 ? -20.154 10.764 -1.367 1.00 84.62 804 LEU A CA 1
ATOM 6288 C C . LEU A 1 804 ? -20.524 11.134 0.077 1.00 84.62 804 LEU A C 1
ATOM 6290 O O . LEU A 1 804 ? -21.135 10.316 0.769 1.00 84.62 804 LEU A O 1
ATOM 6294 N N . GLN A 1 805 ? -20.133 12.322 0.557 1.00 86.00 805 GLN A N 1
ATOM 6295 C CA . GLN A 1 805 ? -20.228 12.715 1.971 1.00 86.00 805 GLN A CA 1
ATOM 6296 C C . GLN A 1 805 ? -19.562 11.644 2.851 1.00 86.00 805 GLN A C 1
ATOM 6298 O O . GLN A 1 805 ? -20.181 11.070 3.746 1.00 86.00 805 GLN A O 1
ATOM 6303 N N . GLY A 1 806 ? -18.318 11.298 2.491 1.00 62.62 806 GLY A N 1
ATOM 6304 C CA . GLY A 1 806 ? -17.625 10.049 2.840 1.00 62.62 806 GLY A CA 1
ATOM 6305 C C . GLY A 1 806 ? -17.309 9.783 4.319 1.00 62.62 806 GLY A C 1
ATOM 6306 O O . GLY A 1 806 ? -16.558 8.854 4.609 1.00 62.62 806 GLY A O 1
ATOM 6307 N N . ASP A 1 807 ? -17.876 10.529 5.265 1.00 62.50 807 ASP A N 1
ATOM 6308 C CA . ASP A 1 807 ? -17.670 10.324 6.705 1.00 62.50 807 ASP A CA 1
ATOM 6309 C C . ASP A 1 807 ? -18.098 8.926 7.165 1.00 62.50 807 ASP A C 1
ATOM 6311 O O . ASP A 1 807 ? -17.505 8.365 8.083 1.00 62.50 807 ASP A O 1
ATOM 6315 N N . TRP A 1 808 ? -19.068 8.308 6.485 1.00 65.12 808 TRP A N 1
ATOM 6316 C CA . TRP A 1 808 ? -19.480 6.923 6.727 1.00 65.12 808 TRP A CA 1
ATOM 6317 C C . TRP A 1 808 ? -18.399 5.893 6.358 1.00 65.12 808 TRP A C 1
ATOM 6319 O O . TRP A 1 808 ? -18.332 4.841 6.990 1.00 65.12 808 TRP A O 1
ATOM 6329 N N . ILE A 1 809 ? -17.514 6.201 5.404 1.00 63.06 809 ILE A N 1
ATOM 6330 C CA . ILE A 1 809 ? -16.359 5.358 5.053 1.00 63.06 809 ILE A CA 1
ATOM 6331 C C . ILE A 1 809 ? -15.317 5.439 6.183 1.00 63.06 809 ILE A C 1
ATOM 6333 O O . ILE A 1 809 ? -14.837 4.411 6.659 1.00 63.06 809 ILE A O 1
ATOM 6337 N N . ASN A 1 810 ? -15.056 6.650 6.689 1.00 40.06 810 ASN A N 1
ATOM 6338 C CA . ASN A 1 810 ? -14.122 6.899 7.793 1.00 40.06 810 ASN A CA 1
ATOM 6339 C C . ASN A 1 810 ? -14.640 6.377 9.147 1.00 40.06 810 ASN A C 1
ATOM 6341 O O . ASN A 1 810 ? -13.869 5.840 9.937 1.00 40.06 810 ASN A O 1
ATOM 6345 N N . ALA A 1 811 ? -15.941 6.489 9.428 1.00 36.31 811 ALA A N 1
ATOM 6346 C CA . ALA A 1 811 ? -16.545 6.040 10.683 1.00 36.31 811 ALA A CA 1
ATOM 6347 C C . ALA A 1 811 ? -16.492 4.512 10.847 1.00 36.31 811 ALA A C 1
ATOM 6349 O O . ALA A 1 811 ? -16.268 4.023 11.953 1.00 36.31 811 ALA A O 1
ATOM 6350 N N . LEU A 1 812 ? -16.637 3.755 9.753 1.00 40.75 812 LEU A N 1
ATOM 6351 C CA . LEU A 1 812 ? -16.449 2.298 9.743 1.00 40.75 812 LEU A CA 1
ATOM 6352 C C . LEU A 1 812 ? -14.987 1.897 9.992 1.00 40.75 812 LEU A C 1
ATOM 6354 O O . LEU A 1 812 ? -14.713 0.841 10.555 1.00 40.75 812 LEU A O 1
ATOM 6358 N N . GLU A 1 813 ? -14.051 2.749 9.584 1.00 34.88 813 GLU A N 1
ATOM 6359 C CA . GLU A 1 813 ? -12.617 2.568 9.783 1.00 34.88 813 GLU A CA 1
ATOM 6360 C C . GLU A 1 813 ? -12.173 2.945 11.213 1.00 34.88 813 GLU A C 1
ATOM 6362 O O . GLU A 1 813 ? -11.386 2.227 11.833 1.00 34.88 813 GLU A O 1
ATOM 6367 N N . ALA A 1 814 ? -12.722 4.029 11.767 1.00 30.42 814 ALA A N 1
ATOM 6368 C CA . ALA A 1 814 ? -12.398 4.540 13.095 1.00 30.42 814 ALA A CA 1
ATOM 6369 C C . ALA A 1 814 ? -13.102 3.783 14.230 1.00 30.42 814 ALA A C 1
ATOM 6371 O O . ALA A 1 814 ? -12.466 3.488 15.239 1.00 30.42 814 ALA A O 1
ATOM 6372 N N . ARG A 1 815 ? -14.391 3.435 14.088 1.00 36.09 815 ARG A N 1
ATOM 6373 C CA . ARG A 1 815 ? -15.154 2.754 15.152 1.00 36.09 815 ARG A CA 1
ATOM 6374 C C . ARG A 1 815 ? -14.687 1.308 15.356 1.00 36.09 815 ARG A C 1
ATOM 6376 O O . ARG A 1 815 ? -14.632 0.869 16.494 1.00 36.09 815 ARG A O 1
ATOM 6383 N N . SER A 1 816 ? -14.237 0.634 14.289 1.00 37.97 816 SER A N 1
ATOM 6384 C CA . SER A 1 816 ? -13.509 -0.646 14.377 1.00 37.97 816 SER A CA 1
ATOM 6385 C C . SER A 1 816 ? -12.237 -0.495 15.218 1.00 37.97 816 SER A C 1
ATOM 6387 O O . SER A 1 816 ? -12.121 -1.122 16.267 1.00 37.97 816 SER A O 1
ATOM 6389 N N . LYS A 1 817 ? -11.331 0.423 14.832 1.00 41.22 817 LYS A N 1
ATOM 6390 C CA . LYS A 1 817 ? -10.083 0.659 15.579 1.00 41.22 817 LYS A CA 1
ATOM 6391 C C . LYS A 1 817 ? -10.294 1.077 17.023 1.00 41.22 817 LYS A C 1
ATOM 6393 O O . LYS A 1 817 ? -9.427 0.809 17.835 1.00 41.22 817 LYS A O 1
ATOM 6398 N N . LEU A 1 818 ? -11.380 1.773 17.339 1.00 42.88 818 LEU A N 1
ATOM 6399 C CA . LEU A 1 818 ? -11.663 2.255 18.688 1.00 42.88 818 LEU A CA 1
ATOM 6400 C C . LEU A 1 818 ? -12.111 1.132 19.638 1.00 42.88 818 LEU A C 1
ATOM 6402 O O . LEU A 1 818 ? -11.748 1.180 20.812 1.00 42.88 818 LEU A O 1
ATOM 6406 N N . GLU A 1 819 ? -12.827 0.119 19.142 1.00 51.22 819 GLU A N 1
ATOM 6407 C CA . GLU A 1 819 ? -13.201 -1.072 19.923 1.00 51.22 819 GLU A CA 1
ATOM 6408 C C . GLU A 1 819 ? -12.118 -2.173 19.920 1.00 51.22 819 GLU A C 1
ATOM 6410 O O . GLU A 1 819 ? -12.120 -3.020 20.811 1.00 51.22 819 GLU A O 1
ATOM 6415 N N . GLU A 1 820 ? -11.171 -2.158 18.969 1.00 54.31 820 GLU A N 1
ATOM 6416 C CA . GLU A 1 820 ? -10.001 -3.056 18.954 1.00 54.31 820 GLU A CA 1
ATOM 6417 C C . GLU A 1 820 ? -9.200 -2.955 20.273 1.00 54.31 820 GLU A C 1
ATOM 6419 O O . GLU A 1 820 ? -8.857 -1.858 20.738 1.00 54.31 820 GLU A O 1
ATOM 6424 N N . LEU A 1 821 ? -8.862 -4.113 20.857 1.00 57.16 821 LEU A N 1
ATOM 6425 C CA . LEU A 1 821 ? -7.972 -4.215 22.018 1.00 57.16 821 LEU A CA 1
ATOM 6426 C C . LEU A 1 821 ? -6.574 -3.674 21.687 1.00 57.16 821 LEU A C 1
ATOM 6428 O O . LEU A 1 821 ? -6.046 -3.888 20.597 1.00 57.16 821 LEU A O 1
ATOM 6432 N N . VAL A 1 822 ? -5.936 -3.020 22.656 1.00 57.25 822 VAL A N 1
ATOM 6433 C CA . VAL A 1 822 ? -4.542 -2.585 22.559 1.00 57.25 822 VAL A CA 1
ATOM 6434 C C . VAL A 1 822 ? -3.643 -3.826 22.690 1.00 57.25 822 VAL A C 1
ATOM 6436 O O . VAL A 1 822 ? -3.632 -4.453 23.754 1.00 57.25 822 VAL A O 1
ATOM 6439 N N . PRO A 1 823 ? -2.865 -4.210 21.656 1.00 47.31 823 PRO A N 1
ATOM 6440 C CA . PRO A 1 823 ? -2.055 -5.424 21.700 1.00 47.31 823 PRO A CA 1
ATOM 6441 C C . PRO A 1 823 ? -1.059 -5.396 22.861 1.00 47.31 823 PRO A C 1
ATOM 6443 O O . PRO A 1 823 ? -0.397 -4.383 23.084 1.00 47.31 823 PRO A O 1
ATOM 6446 N N . LYS A 1 824 ? -0.944 -6.522 23.578 1.00 54.88 824 LYS A N 1
ATOM 6447 C CA . LYS A 1 824 ? -0.176 -6.700 24.831 1.00 54.88 824 LYS A CA 1
ATOM 6448 C C . LYS A 1 824 ? -0.693 -5.933 26.063 1.00 54.88 824 LYS A C 1
ATOM 6450 O O . LYS A 1 824 ? -0.151 -6.136 27.140 1.00 54.88 824 LYS A O 1
ATOM 6455 N N . PHE A 1 825 ? -1.751 -5.130 25.940 1.00 60.47 825 PHE A N 1
ATOM 6456 C CA . PHE A 1 825 ? -2.337 -4.343 27.034 1.00 60.47 825 PHE A CA 1
ATOM 6457 C C . PHE A 1 825 ? -3.835 -4.654 27.217 1.00 60.47 825 PHE A C 1
ATOM 6459 O O . PHE A 1 825 ? -4.677 -3.763 27.331 1.00 60.47 825 PHE A O 1
ATOM 6466 N N . HIS A 1 826 ? -4.182 -5.944 27.239 1.00 60.72 826 HIS A N 1
ATOM 6467 C CA . HIS A 1 826 ? -5.516 -6.393 27.645 1.00 60.72 826 HIS A CA 1
ATOM 6468 C C . HIS A 1 826 ? -5.766 -5.975 29.112 1.00 60.72 826 HIS A C 1
ATOM 6470 O O . HIS A 1 826 ? -4.856 -6.139 29.925 1.00 60.72 826 HIS A O 1
ATOM 6476 N N . PRO A 1 827 ? -6.948 -5.440 29.482 1.00 73.06 827 PRO A N 1
ATOM 6477 C CA . PRO A 1 827 ? -8.215 -5.433 28.743 1.00 73.06 827 PRO A CA 1
ATOM 6478 C C . PRO A 1 827 ? -8.553 -4.110 28.026 1.00 73.06 827 PRO A C 1
ATOM 6480 O O . PRO A 1 827 ? -9.726 -3.874 27.727 1.00 73.06 827 PRO A O 1
ATOM 6483 N N . PHE A 1 828 ? -7.587 -3.223 27.776 1.00 76.31 828 PHE A N 1
ATOM 6484 C CA . PHE A 1 828 ? -7.851 -1.902 27.191 1.00 76.31 828 PHE A CA 1
ATOM 6485 C C . PHE A 1 828 ? -8.136 -1.970 25.688 1.00 76.31 828 PHE A C 1
ATOM 6487 O O . PHE A 1 828 ? -7.474 -2.704 24.959 1.00 76.31 828 PHE A O 1
ATOM 6494 N N . ARG A 1 829 ? -9.078 -1.152 25.215 1.00 74.56 829 ARG A N 1
ATOM 6495 C CA . ARG A 1 829 ? -9.351 -0.856 23.800 1.00 74.56 829 ARG A CA 1
ATOM 6496 C C . ARG A 1 829 ? -8.731 0.489 23.425 1.00 74.56 829 ARG A C 1
ATOM 6498 O O . ARG A 1 829 ? -8.486 1.327 24.294 1.00 74.56 829 ARG A O 1
ATOM 6505 N N . TYR A 1 830 ? -8.518 0.768 22.140 1.00 63.38 830 TYR A N 1
ATOM 6506 C CA . TYR A 1 830 ? -7.954 2.068 21.743 1.00 63.38 830 TYR A CA 1
ATOM 6507 C C . TYR A 1 830 ? -8.840 3.278 22.105 1.00 63.38 830 TYR A C 1
ATOM 6509 O O . TYR A 1 830 ? -8.293 4.371 22.256 1.00 63.38 830 TYR A O 1
ATOM 6517 N N . LYS A 1 831 ? -10.164 3.117 22.287 1.00 71.25 831 LYS A N 1
ATOM 6518 C CA . LYS A 1 831 ? -11.057 4.184 22.798 1.00 71.25 831 LYS A CA 1
ATOM 6519 C C . LYS A 1 831 ? -10.911 4.479 24.289 1.00 71.25 831 LYS A C 1
ATOM 6521 O O . LYS A 1 831 ? -11.331 5.552 24.737 1.00 71.25 831 LYS A O 1
ATOM 6526 N N . ASP A 1 832 ? -10.339 3.532 25.030 1.00 75.56 832 ASP A N 1
ATOM 6527 C CA . ASP A 1 832 ? -10.125 3.641 26.470 1.00 75.56 832 ASP A CA 1
ATOM 6528 C C . ASP A 1 832 ? -8.837 4.435 26.776 1.00 75.56 832 ASP A C 1
ATOM 6530 O O . ASP A 1 832 ? -8.675 4.954 27.876 1.00 75.56 832 ASP A O 1
ATOM 6534 N N . LEU A 1 833 ? -7.938 4.595 25.794 1.00 74.00 833 LEU A N 1
ATOM 6535 C CA . LEU A 1 833 ? -6.736 5.425 25.916 1.00 74.00 833 LEU A CA 1
ATOM 6536 C C . LEU A 1 833 ? -7.087 6.928 26.002 1.00 74.00 833 LEU A C 1
ATOM 6538 O O . LEU A 1 833 ? -7.981 7.393 25.289 1.00 74.00 833 LEU A O 1
ATOM 6542 N N . PRO A 1 834 ? -6.330 7.741 26.769 1.00 65.00 834 PRO A N 1
ATOM 6543 C CA . PRO A 1 834 ? -6.680 9.130 27.101 1.00 65.00 834 PRO A CA 1
ATOM 6544 C C . PRO A 1 834 ? -6.490 10.152 25.954 1.00 65.00 834 PRO A C 1
ATOM 6546 O O . PRO A 1 834 ? -6.320 11.347 26.196 1.00 65.00 834 PRO A O 1
ATOM 6549 N N . VAL A 1 835 ? -6.520 9.720 24.687 1.00 57.88 835 VAL A N 1
ATOM 6550 C CA . VAL A 1 835 ? -6.198 10.537 23.497 1.00 57.88 835 VAL A CA 1
ATOM 6551 C C . VAL A 1 835 ? -7.035 11.818 23.430 1.00 57.88 835 VAL A C 1
ATOM 6553 O O . VAL A 1 835 ? -6.498 12.903 23.207 1.00 57.88 835 VAL A O 1
ATOM 6556 N N . THR A 1 836 ? -8.340 11.721 23.697 1.00 52.16 836 THR A N 1
ATOM 6557 C CA . THR A 1 836 ? -9.280 12.846 23.571 1.00 52.16 836 THR A CA 1
ATOM 6558 C C . THR A 1 836 ? -9.043 13.975 24.576 1.00 52.16 836 THR A C 1
ATOM 6560 O O . THR A 1 836 ? -9.484 15.091 24.323 1.00 52.16 836 THR A O 1
ATOM 6563 N N . ALA A 1 837 ? -8.342 13.725 25.688 1.00 49.69 837 ALA A N 1
ATOM 6564 C CA . ALA A 1 837 ? -8.018 14.757 26.678 1.00 49.69 837 ALA A CA 1
ATOM 6565 C C . ALA A 1 837 ? -6.811 15.628 26.273 1.00 49.69 837 ALA A C 1
ATOM 6567 O O . ALA A 1 837 ? -6.701 16.769 26.716 1.00 49.69 837 ALA A O 1
ATOM 6568 N N . TYR A 1 838 ? -5.921 15.114 25.414 1.00 48.72 838 TYR A N 1
ATOM 6569 C CA . TYR A 1 838 ? -4.667 15.783 25.031 1.00 48.72 838 TYR A CA 1
ATOM 6570 C C . TYR A 1 838 ? -4.653 16.303 23.579 1.00 48.72 838 TYR A C 1
ATOM 6572 O O . TYR A 1 838 ? -3.730 17.022 23.179 1.00 48.72 838 TYR A O 1
ATOM 6580 N N . GLY A 1 839 ? -5.695 16.009 22.796 1.00 54.62 839 GLY A N 1
ATOM 6581 C CA . GLY A 1 839 ? -5.868 16.480 21.421 1.00 54.62 839 GLY A CA 1
ATOM 6582 C C . GLY A 1 839 ? -5.474 15.422 20.393 1.00 54.62 839 GLY A C 1
ATOM 6583 O O . GLY A 1 839 ? -6.056 14.342 20.361 1.00 54.62 839 GLY A O 1
ATOM 6584 N N . SER A 1 840 ? -4.525 15.738 19.507 1.00 53.38 840 SER A N 1
ATOM 6585 C CA . SER A 1 840 ? -4.076 14.786 18.487 1.00 53.38 840 SER A CA 1
ATOM 6586 C C . SER A 1 840 ? -3.153 13.708 19.067 1.00 53.38 840 SER A C 1
ATOM 6588 O O . SER A 1 840 ? -2.506 13.897 20.102 1.00 53.38 840 SER A O 1
ATOM 6590 N N . MET A 1 841 ? -3.038 12.580 18.359 1.00 49.69 841 MET A N 1
ATOM 6591 C CA . MET A 1 841 ? -2.107 11.514 18.735 1.00 49.69 841 MET A CA 1
ATOM 6592 C C . MET A 1 841 ? -0.648 12.007 18.728 1.00 49.69 841 MET A C 1
ATOM 6594 O O . MET A 1 841 ? 0.131 11.548 19.558 1.00 49.69 841 MET A O 1
ATOM 6598 N N . GLU A 1 842 ? -0.266 12.981 17.884 1.00 48.53 842 GLU A N 1
ATOM 6599 C CA . GLU A 1 842 ? 1.073 13.587 17.968 1.00 48.53 842 GLU A CA 1
ATOM 6600 C C . GLU A 1 842 ? 1.287 14.342 19.281 1.00 48.53 842 GLU A C 1
ATOM 6602 O O . GLU A 1 842 ? 2.381 14.273 19.828 1.00 48.53 842 GLU A O 1
ATOM 6607 N N . ARG A 1 843 ? 0.272 15.033 19.824 1.00 50.50 843 ARG A N 1
ATOM 6608 C CA . ARG A 1 843 ? 0.384 15.709 21.130 1.00 50.50 843 ARG A CA 1
ATOM 6609 C C . ARG A 1 843 ? 0.546 14.719 22.276 1.00 50.50 843 ARG A C 1
ATOM 6611 O O . ARG A 1 843 ? 1.391 14.942 23.139 1.00 50.50 843 ARG A O 1
ATOM 6618 N N . LEU A 1 844 ? -0.218 13.627 22.266 1.00 51.75 844 LEU A N 1
ATOM 6619 C CA . LEU A 1 844 ? -0.075 12.562 23.259 1.00 51.75 844 LEU A CA 1
ATOM 6620 C C . LEU A 1 844 ? 1.301 11.885 23.151 1.00 51.75 844 LEU A C 1
ATOM 6622 O O . LEU A 1 844 ? 1.975 11.695 24.159 1.00 51.75 844 LEU A O 1
ATOM 6626 N N . MET A 1 845 ? 1.762 11.593 21.932 1.00 49.62 845 MET A N 1
ATOM 6627 C CA . MET A 1 845 ? 3.097 11.039 21.694 1.00 49.62 845 MET A CA 1
ATOM 6628 C C . MET A 1 845 ? 4.217 12.017 22.057 1.00 49.62 845 MET A C 1
ATOM 6630 O O . MET A 1 845 ? 5.227 11.582 22.591 1.00 49.62 845 MET A O 1
ATOM 6634 N N . LEU A 1 846 ? 4.051 13.325 21.834 1.00 50.75 846 LEU A N 1
ATOM 6635 C CA . LEU A 1 846 ? 4.980 14.359 22.305 1.00 50.75 846 LEU A CA 1
ATOM 6636 C C . LEU A 1 846 ? 5.024 14.417 23.833 1.00 50.75 846 LEU A C 1
ATOM 6638 O O . LEU A 1 846 ? 6.107 14.543 24.393 1.00 50.75 846 LEU A O 1
ATOM 6642 N N . LEU A 1 847 ? 3.880 14.290 24.513 1.00 52.81 847 LEU A N 1
ATOM 6643 C CA . LEU A 1 847 ? 3.827 14.214 25.972 1.00 52.81 847 LEU A CA 1
ATOM 6644 C C . LEU A 1 847 ? 4.580 12.975 26.475 1.00 52.81 847 LEU A C 1
ATOM 6646 O O . LEU A 1 847 ? 5.508 13.123 27.267 1.00 52.81 847 LEU A O 1
ATOM 6650 N N . TYR A 1 848 ? 4.261 11.782 25.960 1.00 56.34 848 TYR A N 1
ATOM 6651 C CA . TYR A 1 848 ? 4.969 10.550 26.323 1.00 56.34 848 TYR A CA 1
ATOM 6652 C C . TYR A 1 848 ? 6.461 10.613 25.987 1.00 56.34 848 TYR A C 1
ATOM 6654 O O . TYR A 1 848 ? 7.266 10.251 26.830 1.00 56.34 848 TYR A O 1
ATOM 6662 N N . HIS A 1 849 ? 6.847 11.139 24.823 1.00 53.47 849 HIS A N 1
ATOM 6663 C CA . HIS A 1 849 ? 8.245 11.325 24.417 1.00 53.47 849 HIS A CA 1
ATOM 6664 C C . HIS A 1 849 ? 8.998 12.304 25.327 1.00 53.47 849 HIS A C 1
ATOM 6666 O O . HIS A 1 849 ? 10.171 12.094 25.620 1.00 53.47 849 HIS A O 1
ATOM 6672 N N . ASN A 1 850 ? 8.337 13.366 25.797 1.00 53.81 850 ASN A N 1
ATOM 6673 C CA . ASN A 1 850 ? 8.919 14.337 26.725 1.00 53.81 850 ASN A CA 1
ATOM 6674 C C . ASN A 1 850 ? 8.996 13.808 28.167 1.00 53.81 850 ASN A C 1
ATOM 6676 O O . ASN A 1 850 ? 9.841 14.266 28.933 1.00 53.81 850 ASN A O 1
ATOM 6680 N N . VAL A 1 851 ? 8.134 12.857 28.543 1.00 55.38 851 VAL A N 1
ATOM 6681 C CA . VAL A 1 851 ? 8.202 12.143 29.828 1.00 55.38 851 VAL A CA 1
ATOM 6682 C C . VAL A 1 851 ? 9.263 11.038 29.769 1.00 55.38 851 VAL A C 1
ATOM 6684 O O . VAL A 1 851 ? 10.129 10.994 30.634 1.00 55.38 851 VAL A O 1
ATOM 6687 N N . SER A 1 852 ? 9.282 10.220 28.713 1.00 52.66 852 SER A N 1
ATOM 6688 C CA . SER A 1 852 ? 10.226 9.109 28.526 1.00 52.66 852 SER A CA 1
ATOM 6689 C C . SER A 1 852 ? 11.659 9.553 28.212 1.00 52.66 852 SER A C 1
ATOM 6691 O O . SER A 1 852 ? 12.570 8.739 28.273 1.00 52.66 852 SER A O 1
ATOM 6693 N N . LYS A 1 853 ? 11.872 10.826 27.855 1.00 51.62 853 LYS A N 1
ATOM 6694 C CA . LYS A 1 853 ? 13.204 11.444 27.720 1.00 51.62 853 LYS A CA 1
ATOM 6695 C C . LYS A 1 853 ? 13.746 12.054 29.011 1.00 51.62 853 LYS A C 1
ATOM 6697 O O . LYS A 1 853 ? 14.805 12.678 28.988 1.00 51.62 853 LYS A O 1
ATOM 6702 N N . ARG A 1 854 ? 13.052 11.904 30.142 1.00 53.72 854 ARG A N 1
ATOM 6703 C CA . ARG A 1 854 ? 13.596 12.277 31.452 1.00 53.72 854 ARG A CA 1
ATOM 6704 C C . ARG A 1 854 ? 14.556 11.192 31.937 1.00 53.72 854 ARG A C 1
ATOM 6706 O O . ARG A 1 854 ? 14.269 10.496 32.900 1.00 53.72 854 ARG A O 1
ATOM 6713 N N . GLU A 1 855 ? 15.722 11.099 31.296 1.00 52.34 855 GLU A N 1
ATOM 6714 C CA . GLU A 1 855 ? 16.854 10.213 31.646 1.00 52.34 855 GLU A CA 1
ATOM 6715 C C . GLU A 1 855 ? 17.516 10.579 33.003 1.00 52.34 855 GLU A C 1
ATOM 6717 O O . GLU A 1 855 ? 18.704 10.362 33.216 1.00 52.34 855 GLU A O 1
ATOM 6722 N N . THR A 1 856 ? 16.761 11.194 33.920 1.00 58.56 856 THR A N 1
ATOM 6723 C CA . THR A 1 856 ? 17.231 11.767 35.190 1.00 58.56 856 THR A CA 1
ATOM 6724 C C . THR A 1 856 ? 16.448 11.278 36.410 1.00 58.56 856 THR A C 1
ATOM 6726 O O . THR A 1 856 ? 16.672 11.791 37.503 1.00 58.56 856 THR A O 1
ATOM 6729 N N . SER A 1 857 ? 15.488 10.360 36.260 1.00 69.75 857 SER A N 1
ATOM 6730 C CA . SER A 1 857 ? 14.743 9.791 37.392 1.00 69.75 857 SER A CA 1
ATOM 6731 C C . SER A 1 857 ? 15.357 8.470 37.849 1.00 69.75 857 SER A C 1
ATOM 6733 O O . SER A 1 857 ? 15.382 7.520 37.074 1.00 69.75 857 SER A O 1
ATOM 6735 N N . SER A 1 858 ? 15.771 8.381 39.114 1.00 77.94 858 SER A N 1
ATOM 6736 C CA . SER A 1 858 ? 16.289 7.141 39.723 1.00 77.94 858 SER A CA 1
ATOM 6737 C C . SER A 1 858 ? 15.201 6.106 40.065 1.00 77.94 858 SER A C 1
ATOM 6739 O O . SER A 1 858 ? 15.521 4.996 40.476 1.00 77.94 858 SER A O 1
ATOM 6741 N N . GLY A 1 859 ? 13.920 6.461 39.927 1.00 84.81 859 GLY A N 1
ATOM 6742 C CA . GLY A 1 859 ? 12.775 5.590 40.201 1.00 84.81 859 GLY A CA 1
ATOM 6743 C C . GLY A 1 859 ? 11.433 6.313 40.055 1.00 84.81 859 GLY A C 1
ATOM 6744 O O . GLY A 1 859 ? 11.393 7.535 39.887 1.00 84.81 859 GLY A O 1
ATOM 6745 N N . ILE A 1 860 ? 10.335 5.558 40.114 1.00 85.12 860 ILE A N 1
ATOM 6746 C CA . ILE A 1 860 ? 8.955 6.041 39.949 1.00 85.12 860 ILE A CA 1
ATOM 6747 C C . ILE A 1 860 ? 8.147 5.701 41.202 1.00 85.12 860 ILE A C 1
ATOM 6749 O O . ILE A 1 860 ? 8.044 4.539 41.573 1.00 85.12 860 ILE A O 1
ATOM 6753 N N . ILE A 1 861 ? 7.528 6.697 41.837 1.00 89.00 861 ILE A N 1
ATOM 6754 C CA . ILE A 1 861 ? 6.616 6.486 42.972 1.00 89.00 861 ILE A CA 1
ATOM 6755 C C . ILE A 1 861 ? 5.190 6.361 42.425 1.00 89.00 861 ILE A C 1
ATOM 6757 O O . ILE A 1 861 ? 4.708 7.281 41.763 1.00 89.00 861 ILE A O 1
ATOM 6761 N N . HI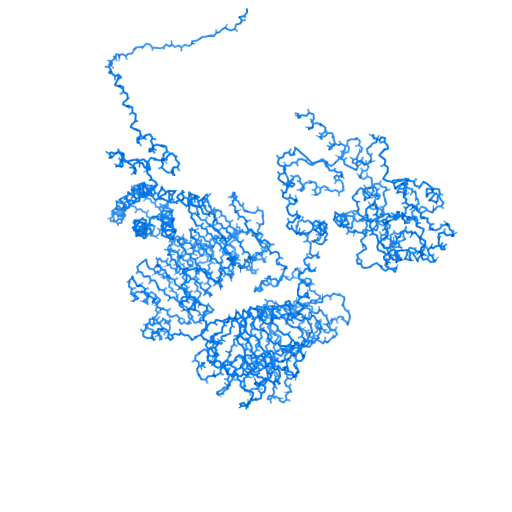S A 1 862 ? 4.513 5.245 42.705 1.00 87.75 862 HIS A N 1
ATOM 6762 C CA . HIS A 1 862 ? 3.172 4.950 42.190 1.00 87.75 862 HIS A CA 1
ATOM 6763 C C . HIS A 1 862 ? 2.169 4.758 43.336 1.00 87.75 862 HIS A C 1
ATOM 6765 O O . HIS A 1 862 ? 2.396 3.964 44.249 1.00 87.75 862 HIS A O 1
ATOM 6771 N N . ASN A 1 863 ? 1.044 5.482 43.304 1.00 90.00 863 ASN A N 1
ATOM 6772 C CA . ASN A 1 863 ? -0.018 5.366 44.313 1.00 90.00 863 ASN A CA 1
ATOM 6773 C C . ASN A 1 863 ? -0.928 4.169 44.000 1.00 90.00 863 ASN A C 1
ATOM 6775 O O . ASN A 1 863 ? -2.063 4.332 43.553 1.00 90.00 863 ASN A O 1
ATOM 6779 N N . SER A 1 864 ? -0.397 2.968 44.200 1.00 89.00 864 SER A N 1
ATOM 6780 C CA . SER A 1 864 ? -1.080 1.689 44.000 1.00 89.00 864 SER A CA 1
ATOM 6781 C C . SER A 1 864 ? -0.366 0.591 44.790 1.00 89.00 864 SER A C 1
ATOM 6783 O O . SER A 1 864 ? 0.681 0.847 45.385 1.00 89.00 864 SER A O 1
ATOM 6785 N N . SER A 1 865 ? -0.904 -0.624 44.777 1.00 88.25 865 SER A N 1
ATOM 6786 C CA . SER A 1 865 ? -0.311 -1.815 45.389 1.00 88.25 865 SER A CA 1
ATOM 6787 C C . SER A 1 865 ? -0.176 -2.942 44.360 1.00 88.25 865 SER A C 1
ATOM 6789 O O . SER A 1 865 ? -0.931 -3.020 43.387 1.00 88.25 865 SER A O 1
ATOM 6791 N N . ASN A 1 866 ? 0.760 -3.870 44.583 1.00 85.94 866 ASN A N 1
ATOM 6792 C CA . ASN A 1 866 ? 0.951 -5.000 43.665 1.00 85.94 866 ASN A CA 1
ATOM 6793 C C . ASN A 1 866 ? -0.304 -5.882 43.542 1.00 85.94 866 ASN A C 1
ATOM 6795 O O . ASN A 1 866 ? -0.598 -6.353 42.448 1.00 85.94 866 ASN A O 1
ATOM 6799 N N . CYS A 1 867 ? -1.107 -6.052 44.598 1.00 87.25 867 CYS A N 1
ATOM 6800 C CA . CYS A 1 867 ? -2.364 -6.809 44.502 1.00 87.25 867 CYS A CA 1
ATOM 6801 C C . CYS A 1 867 ? -3.414 -6.168 43.568 1.00 87.25 867 CYS A C 1
ATOM 6803 O O . CYS A 1 867 ? -4.322 -6.865 43.124 1.00 87.25 867 CYS A O 1
ATOM 6805 N N . LEU A 1 868 ? -3.274 -4.882 43.219 1.00 89.00 868 LEU A N 1
ATOM 6806 C CA . LEU A 1 868 ? -4.155 -4.192 42.274 1.00 89.00 868 LEU A CA 1
ATOM 6807 C C . LEU A 1 868 ? -3.595 -4.140 40.843 1.00 89.00 868 LEU A C 1
ATOM 6809 O O . LEU A 1 868 ? -4.380 -4.217 39.896 1.00 89.00 868 LEU A O 1
ATOM 6813 N N . GLU A 1 869 ? -2.272 -3.996 40.678 1.00 85.31 869 GLU A N 1
ATOM 6814 C CA . GLU A 1 869 ? -1.653 -3.637 39.387 1.00 85.31 869 GLU A CA 1
ATOM 6815 C C . GLU A 1 869 ? -0.316 -4.337 39.041 1.00 85.31 869 GLU A C 1
ATOM 6817 O O . GLU A 1 869 ? 0.365 -3.878 38.128 1.00 85.31 869 GLU A O 1
ATOM 6822 N N . ASN A 1 870 ? 0.068 -5.454 39.684 1.00 81.12 870 ASN A N 1
ATOM 6823 C CA . ASN A 1 870 ? 1.392 -6.101 39.506 1.00 81.12 870 ASN A CA 1
ATOM 6824 C C . ASN A 1 870 ? 1.886 -6.220 38.044 1.00 81.12 870 ASN A C 1
ATOM 6826 O O . ASN A 1 870 ? 3.051 -5.990 37.744 1.00 81.12 870 ASN A O 1
ATOM 6830 N N . VAL A 1 871 ? 0.996 -6.581 37.112 1.00 76.62 871 VAL A N 1
ATOM 6831 C CA . VAL A 1 871 ? 1.343 -6.741 35.686 1.00 76.62 871 VAL A CA 1
ATOM 6832 C C . VAL A 1 871 ? 1.760 -5.409 35.046 1.00 76.62 871 VAL A C 1
ATOM 6834 O O . VAL A 1 871 ? 2.646 -5.382 34.195 1.00 76.62 871 VAL A O 1
ATOM 6837 N N . PHE A 1 872 ? 1.143 -4.301 35.459 1.00 76.81 872 PHE A N 1
ATOM 6838 C CA . PHE A 1 872 ? 1.430 -2.965 34.943 1.00 76.81 872 PHE A CA 1
ATOM 6839 C C . PHE A 1 872 ? 2.662 -2.347 35.607 1.00 76.81 872 PHE A C 1
ATOM 6841 O O . PHE A 1 872 ? 3.427 -1.674 34.918 1.00 76.81 872 PHE A O 1
ATOM 6848 N N . THR A 1 873 ? 2.896 -2.606 36.899 1.00 79.62 873 THR A N 1
ATOM 6849 C CA . THR A 1 873 ? 4.111 -2.146 37.590 1.00 79.62 873 THR A CA 1
ATOM 6850 C C . THR A 1 873 ? 5.357 -2.846 37.046 1.00 79.62 873 THR A C 1
ATOM 6852 O O . THR A 1 873 ? 6.292 -2.153 36.657 1.00 79.62 873 THR A O 1
ATOM 6855 N N . SER A 1 874 ? 5.348 -4.173 36.868 1.00 80.12 874 SER A N 1
ATOM 6856 C CA . SER A 1 874 ? 6.479 -4.879 36.237 1.00 80.12 874 SER A CA 1
ATOM 6857 C C . SER A 1 874 ? 6.714 -4.444 34.783 1.00 80.12 874 SER A C 1
ATOM 6859 O O . SER A 1 874 ? 7.848 -4.183 34.391 1.00 80.12 874 SER A O 1
ATOM 6861 N N . ALA A 1 875 ? 5.652 -4.281 33.981 1.00 73.31 875 ALA A N 1
ATOM 6862 C CA . ALA A 1 875 ? 5.793 -3.805 32.600 1.00 73.31 875 ALA A CA 1
ATOM 6863 C C . ALA A 1 875 ? 6.342 -2.366 32.514 1.00 73.31 875 ALA A C 1
ATOM 6865 O O . ALA A 1 875 ? 7.019 -2.020 31.542 1.00 73.31 875 ALA A O 1
ATOM 6866 N N . ALA A 1 876 ? 6.060 -1.525 33.513 1.00 74.44 876 ALA A N 1
ATOM 6867 C CA . ALA A 1 876 ? 6.627 -0.187 33.643 1.00 74.44 876 ALA A CA 1
ATOM 6868 C C . ALA A 1 876 ? 8.133 -0.222 33.959 1.00 74.44 876 ALA A C 1
ATOM 6870 O O . ALA A 1 876 ? 8.896 0.498 33.311 1.00 74.44 876 ALA A O 1
ATOM 6871 N N . GLU A 1 877 ? 8.567 -1.084 34.884 1.00 78.12 877 GLU A N 1
ATOM 6872 C CA . GLU A 1 877 ? 9.989 -1.289 35.208 1.00 78.12 877 GLU A CA 1
ATOM 6873 C C . GLU A 1 877 ? 10.781 -1.777 33.987 1.00 78.12 877 GLU A C 1
ATOM 6875 O O . GLU A 1 877 ? 11.775 -1.150 33.612 1.00 78.12 877 GLU A O 1
ATOM 6880 N N . ASP A 1 878 ? 10.285 -2.810 33.295 1.00 75.06 878 ASP A N 1
ATOM 6881 C CA . ASP A 1 878 ? 10.880 -3.342 32.058 1.00 75.06 878 ASP A CA 1
ATOM 6882 C C . ASP A 1 878 ? 10.987 -2.280 30.946 1.00 75.06 878 ASP A C 1
ATOM 6884 O O . ASP A 1 878 ? 11.941 -2.268 30.165 1.00 75.06 878 ASP A O 1
ATOM 6888 N N . THR A 1 879 ? 9.994 -1.388 30.846 1.00 69.69 879 THR A N 1
ATOM 6889 C CA . THR A 1 879 ? 9.916 -0.378 29.776 1.00 69.69 879 THR A CA 1
ATOM 6890 C C . THR A 1 879 ? 10.824 0.821 30.033 1.00 69.69 879 THR A C 1
ATOM 6892 O O . THR A 1 879 ? 11.399 1.365 29.086 1.00 69.69 879 THR A O 1
ATOM 6895 N N . TRP A 1 880 ? 10.928 1.273 31.285 1.00 71.00 880 TRP A N 1
ATOM 6896 C CA . TRP A 1 880 ? 11.661 2.492 31.636 1.00 71.00 880 TRP A CA 1
ATOM 6897 C C . TRP A 1 880 ? 13.048 2.238 32.232 1.00 71.00 880 TRP A C 1
ATOM 6899 O O . TRP A 1 880 ? 13.837 3.177 32.306 1.00 71.00 880 TRP A O 1
ATOM 6909 N N . GLY A 1 881 ? 13.378 0.998 32.608 1.00 75.62 881 GLY A N 1
ATOM 6910 C CA . GLY A 1 881 ? 14.688 0.641 33.164 1.00 75.62 881 GLY A CA 1
ATOM 6911 C C . GLY A 1 881 ? 14.968 1.275 34.530 1.00 75.62 881 GLY A C 1
ATOM 6912 O O . GLY A 1 881 ? 16.128 1.450 34.899 1.00 75.62 881 GLY A O 1
ATOM 6913 N N . VAL A 1 882 ? 13.912 1.652 35.256 1.00 82.44 882 VAL A N 1
ATOM 6914 C CA . VAL A 1 882 ? 13.956 2.290 36.578 1.00 82.44 882 VAL A CA 1
ATOM 6915 C C . VAL A 1 882 ? 12.965 1.596 37.505 1.00 82.44 882 VAL A C 1
ATOM 6917 O O . VAL A 1 882 ? 11.904 1.163 37.060 1.00 82.44 882 VAL A O 1
ATOM 6920 N N . GLN A 1 883 ? 13.301 1.508 38.790 1.00 86.25 883 GLN A N 1
ATOM 6921 C CA . GLN A 1 883 ? 12.472 0.824 39.781 1.00 86.25 883 GLN A CA 1
ATOM 6922 C C . GLN A 1 883 ? 11.154 1.575 40.028 1.00 86.25 883 GLN A C 1
ATOM 6924 O O . GLN A 1 883 ? 11.140 2.806 40.155 1.00 86.25 883 GLN A O 1
ATOM 6929 N N . VAL A 1 884 ? 10.050 0.834 40.115 1.00 88.50 884 VAL A N 1
ATOM 6930 C CA . VAL A 1 884 ? 8.713 1.350 40.426 1.00 88.50 884 VAL A CA 1
ATOM 6931 C C . VAL A 1 884 ? 8.374 0.977 41.865 1.00 88.50 884 VAL A C 1
ATOM 6933 O O . VAL A 1 884 ? 8.428 -0.181 42.264 1.00 88.50 884 VAL A O 1
ATOM 6936 N N . TYR A 1 885 ? 7.982 1.972 42.654 1.00 91.62 885 TYR A N 1
ATOM 6937 C CA . TYR A 1 885 ? 7.638 1.834 44.063 1.00 91.62 885 TYR A CA 1
ATOM 6938 C C . TYR A 1 885 ? 6.115 1.969 44.238 1.00 91.62 885 TYR A C 1
ATOM 6940 O O . TYR A 1 885 ? 5.611 3.094 44.345 1.00 91.62 885 TYR A O 1
ATOM 6948 N N . PRO A 1 886 ? 5.358 0.854 44.241 1.00 92.25 886 PRO A N 1
ATOM 6949 C CA . PRO A 1 886 ? 3.925 0.836 44.530 1.00 92.25 886 PRO A CA 1
ATOM 6950 C C . PRO A 1 886 ? 3.703 1.012 46.039 1.00 92.25 886 PRO A C 1
ATOM 6952 O O . PRO A 1 886 ? 3.639 0.049 46.797 1.00 92.25 886 PRO A O 1
ATOM 6955 N N . VAL A 1 887 ? 3.637 2.266 46.482 1.00 92.06 887 VAL A N 1
ATOM 6956 C CA . VAL A 1 887 ? 3.578 2.662 47.906 1.00 92.06 887 VAL A CA 1
ATOM 6957 C C . VAL A 1 887 ? 2.150 2.880 48.422 1.00 92.06 887 VAL A C 1
ATOM 6959 O O . VAL A 1 887 ? 1.954 3.393 49.521 1.00 92.06 887 VAL A O 1
ATOM 6962 N N . GLY A 1 888 ? 1.138 2.560 47.615 1.00 88.88 888 GLY A N 1
ATOM 6963 C CA . GLY A 1 888 ? -0.259 2.881 47.889 1.00 88.88 888 GLY A CA 1
ATOM 6964 C C . GLY A 1 888 ? -1.101 1.717 48.436 1.00 88.88 888 GLY A C 1
ATOM 6965 O O . GLY A 1 888 ? -0.613 0.589 48.543 1.00 88.88 888 GLY A O 1
ATOM 6966 N N . PRO A 1 889 ? -2.391 1.978 48.732 1.00 89.69 889 PRO A N 1
ATOM 6967 C CA . PRO A 1 889 ? -3.054 3.285 48.643 1.00 89.69 889 PRO A CA 1
ATOM 6968 C C . PRO A 1 889 ? -2.605 4.268 49.737 1.00 89.69 889 PRO A C 1
ATOM 6970 O O . PRO A 1 889 ? -2.800 4.033 50.927 1.00 89.69 889 PRO A O 1
ATOM 6973 N N . LEU A 1 890 ? -2.061 5.420 49.330 1.00 82.56 890 LEU A N 1
ATOM 6974 C CA . LEU A 1 890 ? -1.422 6.400 50.226 1.00 82.56 890 LEU A CA 1
ATOM 6975 C C . LEU A 1 890 ? -2.356 7.006 51.287 1.00 82.56 890 LEU A C 1
ATOM 6977 O O . LEU A 1 890 ? -1.894 7.569 52.271 1.00 82.56 890 LEU A O 1
ATOM 6981 N N . TYR A 1 891 ? -3.674 6.914 51.111 1.00 78.00 891 TYR A N 1
ATOM 6982 C CA . TYR A 1 891 ? -4.628 7.423 52.100 1.00 78.00 891 TYR A CA 1
ATOM 6983 C C . TYR A 1 891 ? -4.871 6.449 53.272 1.00 78.00 891 TYR A C 1
ATOM 6985 O O . TYR A 1 891 ? -5.597 6.804 54.201 1.00 78.00 891 TYR A O 1
ATOM 6993 N N . MET A 1 892 ? -4.318 5.229 53.212 1.00 78.69 892 MET A N 1
ATOM 6994 C CA . MET A 1 892 ? -4.442 4.196 54.251 1.00 78.69 892 MET A CA 1
ATOM 6995 C C . MET A 1 892 ? -3.237 4.148 55.201 1.00 78.69 892 MET A C 1
ATOM 6997 O O . MET A 1 892 ? -3.298 3.451 56.210 1.00 78.69 892 MET A O 1
ATOM 7001 N N . THR A 1 893 ? -2.151 4.869 54.906 1.00 66.94 893 THR A N 1
ATOM 7002 C CA . THR A 1 893 ? -0.985 4.974 55.795 1.00 66.94 893 THR A CA 1
ATOM 7003 C C . THR A 1 893 ? -1.259 5.986 56.908 1.00 66.94 893 THR A C 1
ATOM 7005 O O . THR A 1 893 ? -1.534 7.155 56.636 1.00 66.94 893 THR A O 1
ATOM 7008 N N . ASP A 1 894 ? -1.179 5.534 58.158 1.00 55.91 894 ASP A N 1
ATOM 7009 C CA . ASP A 1 894 ? -1.856 6.128 59.323 1.00 55.91 894 ASP A CA 1
ATOM 7010 C C . ASP A 1 894 ? -1.138 7.353 59.947 1.00 55.91 894 ASP A C 1
ATOM 7012 O O . ASP A 1 894 ? -1.086 7.520 61.165 1.00 55.91 894 ASP A O 1
ATOM 7016 N N . SER A 1 895 ? -0.507 8.202 59.124 1.00 50.12 895 SER A N 1
ATOM 7017 C CA . SER A 1 895 ? 0.406 9.254 59.603 1.00 50.12 895 SER A CA 1
ATOM 7018 C C . SER A 1 895 ? 0.401 10.555 58.785 1.00 50.12 895 SER A C 1
ATOM 7020 O O . SER A 1 895 ? 1.459 11.033 58.372 1.00 50.12 895 SER A O 1
ATOM 7022 N N . ALA A 1 896 ? -0.768 11.173 58.585 1.00 42.78 896 ALA A N 1
ATOM 7023 C CA . ALA A 1 896 ? -0.847 12.615 58.314 1.00 42.78 896 ALA A CA 1
ATOM 7024 C C . ALA A 1 896 ? -2.209 13.214 58.698 1.00 42.78 896 ALA A C 1
ATOM 7026 O O . ALA A 1 896 ? -3.262 12.812 58.204 1.00 42.78 896 ALA A O 1
ATOM 7027 N N . THR A 1 897 ? -2.159 14.236 59.549 1.00 45.97 897 THR A N 1
ATOM 7028 C CA . THR A 1 897 ? -3.258 15.138 59.903 1.00 45.97 897 THR A CA 1
ATOM 7029 C C . THR A 1 897 ? -3.945 15.706 58.656 1.00 45.97 897 THR A C 1
ATOM 7031 O O . THR A 1 897 ? -3.281 16.307 57.817 1.00 45.97 897 THR A O 1
ATOM 7034 N N . THR A 1 898 ? -5.272 15.550 58.570 1.00 51.12 898 THR A N 1
ATOM 7035 C CA . THR A 1 898 ? -6.207 16.337 57.734 1.00 51.12 898 THR A CA 1
ATOM 7036 C C . THR A 1 898 ? -5.616 16.979 56.467 1.00 51.12 898 THR A C 1
ATOM 7038 O O . THR A 1 898 ? -5.318 18.176 56.453 1.00 51.12 898 THR A O 1
ATOM 7041 N N . CYS A 1 899 ? -5.546 16.232 55.359 1.00 54.41 899 CYS A N 1
ATOM 7042 C CA . CYS A 1 899 ? -5.574 16.888 54.049 1.00 54.41 899 CYS A CA 1
ATOM 7043 C C . CYS A 1 899 ? -6.887 17.687 53.947 1.00 54.41 899 CYS A C 1
ATOM 7045 O O . CYS A 1 899 ? -7.948 17.083 54.124 1.00 54.41 899 CYS A O 1
ATOM 7047 N N . PRO A 1 900 ? -6.855 19.004 53.676 1.00 59.94 900 PRO A N 1
ATOM 7048 C CA . PRO A 1 900 ? -8.078 19.781 53.535 1.00 59.94 900 PRO A CA 1
ATOM 7049 C C . PRO A 1 900 ? -8.869 19.291 52.319 1.00 59.94 900 PRO A C 1
ATOM 7051 O O . PRO A 1 900 ? -8.320 19.149 51.223 1.00 59.94 900 PRO A O 1
ATOM 7054 N N . SER A 1 901 ? -10.165 19.039 52.511 1.00 69.50 901 SER A N 1
ATOM 7055 C CA . SER A 1 901 ? -11.087 18.815 51.397 1.00 69.50 901 SER A CA 1
ATOM 7056 C C . SER A 1 901 ? -11.154 20.071 50.518 1.00 69.50 901 SER A C 1
ATOM 7058 O O . SER A 1 901 ? -11.053 21.195 51.008 1.00 69.50 901 SER A O 1
ATOM 7060 N N . LEU A 1 902 ? -11.342 19.885 49.207 1.00 73.69 902 LEU A N 1
ATOM 7061 C CA . LEU A 1 902 ? -11.504 20.987 48.247 1.00 73.69 902 LEU A CA 1
ATOM 7062 C C . LEU A 1 902 ? -12.807 21.780 48.458 1.00 73.69 902 LEU A C 1
ATOM 7064 O O . LEU A 1 902 ? -12.920 22.904 47.976 1.00 73.69 902 LEU A O 1
ATOM 7068 N N . PHE A 1 903 ? -13.776 21.186 49.156 1.00 80.50 903 PHE A N 1
ATOM 7069 C CA . PHE A 1 903 ? -15.071 21.767 49.500 1.00 80.50 903 PHE A CA 1
ATOM 7070 C C . PHE A 1 903 ? -15.431 21.397 50.945 1.00 80.50 903 PHE A C 1
ATOM 7072 O O . PHE A 1 903 ? -14.988 20.363 51.451 1.00 80.50 903 PHE A O 1
ATOM 7079 N N . GLU A 1 904 ? -16.232 22.229 51.603 1.00 84.81 904 GLU A N 1
ATOM 7080 C CA . GLU A 1 904 ? -16.718 21.982 52.964 1.00 84.81 904 GLU A CA 1
ATOM 7081 C C . GLU A 1 904 ? -17.575 20.703 53.011 1.00 84.81 904 GLU A C 1
ATOM 7083 O O . GLU A 1 904 ? -18.456 20.516 52.178 1.00 84.81 904 GLU A O 1
ATOM 7088 N N . GLU A 1 905 ? -17.275 19.784 53.933 1.00 88.38 905 GLU A N 1
ATOM 7089 C CA . GLU A 1 905 ? -17.929 18.470 53.995 1.00 88.38 905 GLU A CA 1
ATOM 7090 C C . GLU A 1 905 ? -19.235 18.524 54.798 1.00 88.38 905 GLU A C 1
ATOM 7092 O O . GLU A 1 905 ? -19.231 18.764 56.006 1.00 88.38 905 GLU A O 1
ATOM 7097 N N . GLU A 1 906 ? -20.360 18.208 54.157 1.00 91.00 906 GLU A N 1
ATOM 7098 C CA . GLU A 1 906 ? -21.654 18.084 54.826 1.00 91.00 906 GLU A CA 1
ATOM 7099 C C . GLU A 1 906 ? -21.789 16.707 55.494 1.00 91.00 906 GLU A C 1
ATOM 7101 O O . GLU A 1 906 ? -22.019 15.677 54.854 1.00 91.00 906 GLU A O 1
ATOM 7106 N N . ARG A 1 907 ? -21.622 16.681 56.820 1.00 92.44 907 ARG A N 1
ATOM 7107 C CA . ARG A 1 907 ? -21.586 15.443 57.624 1.00 92.44 907 ARG A CA 1
ATOM 7108 C C . ARG A 1 907 ? -22.971 14.939 58.060 1.00 92.44 907 ARG A C 1
ATOM 7110 O O . ARG A 1 907 ? -23.087 13.804 58.508 1.00 92.44 907 ARG A O 1
ATOM 7117 N N . ASN A 1 908 ? -24.022 15.739 57.860 1.00 91.75 908 ASN A N 1
ATOM 7118 C CA . ASN A 1 908 ? -25.434 15.382 58.086 1.00 91.75 908 ASN A CA 1
ATOM 7119 C C . ASN A 1 908 ? -25.881 14.119 57.316 1.00 91.75 908 ASN A C 1
ATOM 7121 O O . ASN A 1 908 ? -26.758 13.391 57.777 1.00 91.75 908 ASN A O 1
ATOM 7125 N N . CYS A 1 909 ? -25.254 13.816 56.175 1.00 93.06 909 CYS A N 1
ATOM 7126 C CA . CYS A 1 909 ? -25.524 12.597 55.419 1.00 93.06 909 CYS A CA 1
ATOM 7127 C C . CYS A 1 909 ? -25.183 11.311 56.195 1.00 93.06 909 CYS A C 1
ATOM 7129 O O . CYS A 1 909 ? -25.784 10.275 55.922 1.00 93.06 909 CYS A O 1
ATOM 7131 N N . LEU A 1 910 ? -24.282 11.362 57.185 1.00 95.25 910 LEU A N 1
ATOM 7132 C CA . LEU A 1 910 ? -23.939 10.208 58.023 1.00 95.25 910 LEU A CA 1
ATOM 7133 C C . LEU A 1 910 ? -25.114 9.819 58.939 1.00 95.25 910 LEU A C 1
ATOM 7135 O O . LEU A 1 910 ? -25.504 8.656 58.956 1.00 95.25 910 LEU A O 1
ATOM 7139 N N . GLU A 1 911 ? -25.769 10.794 59.581 1.00 94.06 911 GLU A N 1
ATOM 7140 C CA . GLU A 1 911 ? -26.972 10.566 60.408 1.00 94.06 911 GLU A CA 1
ATOM 7141 C C . GLU A 1 911 ? -28.169 10.042 59.595 1.00 94.06 911 GLU A C 1
ATOM 7143 O O . GLU A 1 911 ? -29.070 9.384 60.125 1.00 94.06 911 GLU A O 1
ATOM 7148 N N . TRP A 1 912 ? -28.214 10.358 58.297 1.00 95.06 912 TRP A N 1
ATOM 7149 C CA . TRP A 1 912 ? -29.185 9.773 57.374 1.00 95.06 912 TRP A CA 1
ATOM 7150 C C . TRP A 1 912 ? -28.829 8.320 57.043 1.00 95.06 912 TRP A C 1
ATOM 7152 O O . TRP A 1 912 ? -29.698 7.451 57.112 1.00 95.06 912 TRP A O 1
ATOM 7162 N N . LEU A 1 913 ? -27.554 8.039 56.748 1.00 96.44 913 LEU A N 1
ATOM 7163 C CA . LEU A 1 913 ? -27.060 6.690 56.469 1.00 96.44 913 LEU A CA 1
ATOM 7164 C C . LEU A 1 913 ? -27.227 5.737 57.666 1.00 96.44 913 LEU A C 1
ATOM 7166 O O . LEU A 1 913 ? -27.522 4.563 57.447 1.00 96.44 913 LEU A O 1
ATOM 7170 N N . ASP A 1 914 ? -27.091 6.213 58.908 1.00 95.75 914 ASP A N 1
ATOM 7171 C CA . ASP A 1 914 ? -27.287 5.416 60.134 1.00 95.75 914 ASP A CA 1
ATOM 7172 C C . ASP A 1 914 ? -28.656 4.716 60.188 1.00 95.75 914 ASP A C 1
ATOM 7174 O O . ASP A 1 914 ? -28.770 3.605 60.717 1.00 95.75 914 ASP A O 1
ATOM 7178 N N . LYS A 1 915 ? -29.685 5.353 59.611 1.00 94.75 915 LYS A N 1
ATOM 7179 C CA . LYS A 1 915 ? -31.081 4.883 59.568 1.00 94.75 915 LYS A CA 1
ATOM 7180 C C . LYS A 1 915 ? -31.343 3.855 58.463 1.00 94.75 915 LYS A C 1
ATOM 7182 O O . LYS A 1 915 ? -32.372 3.188 58.497 1.00 94.75 915 LYS A O 1
ATOM 7187 N N . GLN A 1 916 ? -30.440 3.736 57.491 1.00 96.44 916 GLN A N 1
ATOM 7188 C CA . GLN A 1 916 ? -30.609 2.880 56.317 1.00 96.44 916 GLN A CA 1
ATOM 7189 C C . GLN A 1 916 ? -30.190 1.430 56.599 1.00 96.44 916 GLN A C 1
ATOM 7191 O O . GLN A 1 916 ? -29.337 1.144 57.448 1.00 96.44 916 GLN A O 1
ATOM 7196 N N . GLU A 1 917 ? -30.772 0.487 55.856 1.00 95.62 917 GLU A N 1
ATOM 7197 C CA . GLU A 1 917 ? -30.401 -0.924 55.957 1.00 95.62 917 GLU A CA 1
ATOM 7198 C C . GLU A 1 917 ? -28.970 -1.171 55.458 1.00 95.62 917 GLU A C 1
ATOM 7200 O O . GLU A 1 917 ? -28.449 -0.475 54.583 1.00 95.62 917 GLU A O 1
ATOM 7205 N N . THR A 1 918 ? -28.320 -2.199 56.007 1.00 95.56 918 THR A N 1
ATOM 7206 C CA . THR A 1 918 ? -26.955 -2.577 55.611 1.00 95.56 918 THR A CA 1
ATOM 7207 C C . THR A 1 918 ? -26.907 -2.938 54.125 1.00 95.56 918 THR A C 1
ATOM 7209 O O . THR A 1 918 ? -27.750 -3.692 53.649 1.00 95.56 918 THR A O 1
ATOM 7212 N N . ASN A 1 919 ? -25.902 -2.432 53.404 1.00 95.56 919 ASN A N 1
ATOM 7213 C CA . ASN A 1 919 ? -25.701 -2.643 51.965 1.00 95.56 919 ASN A CA 1
ATOM 7214 C C . ASN A 1 919 ? -26.837 -2.155 51.024 1.00 95.56 919 ASN A C 1
ATOM 7216 O O . ASN A 1 919 ? -26.846 -2.556 49.857 1.00 95.56 919 ASN A O 1
ATOM 7220 N N . SER A 1 920 ? -27.763 -1.303 51.481 1.00 95.75 920 SER A N 1
ATOM 7221 C CA . SER A 1 920 ? -28.936 -0.858 50.698 1.00 95.75 920 SER A CA 1
ATOM 7222 C C . SER A 1 920 ? -28.724 0.409 49.854 1.00 95.75 920 SER A C 1
ATOM 7224 O O . SER A 1 920 ? -29.402 0.592 48.846 1.00 95.75 920 SER A O 1
ATOM 7226 N N . VAL A 1 921 ? -27.791 1.288 50.234 1.00 97.69 921 VAL A N 1
ATOM 7227 C CA . VAL A 1 921 ? -27.671 2.640 49.659 1.00 97.69 921 VAL A CA 1
ATOM 7228 C C . VAL A 1 921 ? -26.747 2.662 48.440 1.00 97.69 921 VAL A C 1
ATOM 7230 O O . VAL A 1 921 ? -25.591 2.250 48.534 1.00 97.69 921 VAL A O 1
ATOM 7233 N N . ILE A 1 922 ? -27.190 3.232 47.317 1.00 97.88 922 ILE A N 1
ATOM 7234 C CA . ILE A 1 922 ? -26.284 3.642 46.231 1.00 97.88 922 ILE A CA 1
ATOM 7235 C C . ILE A 1 922 ? -25.736 5.049 46.525 1.00 97.88 922 ILE A C 1
ATOM 7237 O O . ILE A 1 922 ? -26.483 6.019 46.642 1.00 97.88 922 ILE A O 1
ATOM 7241 N N . TYR A 1 923 ? -24.418 5.167 46.676 1.00 98.25 923 TYR A N 1
ATOM 7242 C CA . TYR A 1 923 ? -23.730 6.456 46.782 1.00 98.25 923 TYR A CA 1
ATOM 7243 C C . TYR A 1 923 ? -23.347 6.948 45.378 1.00 98.25 923 TYR A C 1
ATOM 7245 O O . TYR A 1 923 ? -22.898 6.148 44.561 1.00 98.25 923 TYR A O 1
ATOM 7253 N N . ILE A 1 924 ? -23.511 8.238 45.075 1.00 97.06 924 ILE A N 1
ATOM 7254 C CA . ILE A 1 924 ? -23.183 8.833 43.769 1.00 97.06 924 ILE A CA 1
ATOM 7255 C C . ILE A 1 924 ? -22.278 10.054 43.963 1.00 97.06 924 ILE A C 1
ATOM 7257 O O . ILE A 1 924 ? -22.672 11.036 44.596 1.00 97.06 924 ILE A O 1
ATOM 7261 N N . SER A 1 925 ? -21.080 10.020 43.371 1.00 94.19 925 SER A N 1
ATOM 7262 C CA . SER A 1 925 ? -20.145 11.151 43.338 1.00 94.19 925 SER A CA 1
ATOM 7263 C C . SER A 1 925 ? -19.320 11.136 42.052 1.00 94.19 925 SER A C 1
ATOM 7265 O O . SER A 1 925 ? -18.568 10.201 41.773 1.00 94.19 925 SER A O 1
ATOM 7267 N N . MET A 1 926 ? -19.432 12.207 41.262 1.00 89.56 926 MET A N 1
ATOM 7268 C CA . MET A 1 926 ? -18.718 12.342 39.983 1.00 89.56 926 MET A CA 1
ATOM 7269 C C . MET A 1 926 ? -17.391 13.115 40.120 1.00 89.56 926 MET A C 1
ATOM 7271 O O . MET A 1 926 ? -16.791 13.509 39.125 1.00 89.56 926 MET A O 1
ATOM 7275 N N . GLY A 1 927 ? -16.916 13.331 41.351 1.00 86.56 927 GLY A N 1
ATOM 7276 C CA . GLY A 1 927 ? -15.652 14.011 41.632 1.00 86.56 927 GLY A CA 1
ATOM 7277 C C . GLY A 1 927 ? -15.697 15.543 41.525 1.00 86.56 927 GLY A C 1
ATOM 7278 O O . GLY A 1 927 ? -16.723 16.171 41.261 1.00 86.56 927 GLY A O 1
ATOM 7279 N N . SER A 1 928 ? -14.543 16.172 41.758 1.00 82.56 928 SER A N 1
ATOM 7280 C CA . SER A 1 928 ? -14.416 17.634 41.866 1.00 82.56 928 SER A CA 1
ATOM 7281 C C . SER A 1 928 ? -14.462 18.372 40.523 1.00 82.56 928 SER A C 1
ATOM 7283 O O . SER A 1 928 ? -14.827 19.545 40.503 1.00 82.56 928 SER A O 1
ATOM 7285 N N . LEU A 1 929 ? -14.125 17.706 39.411 1.00 81.25 929 LEU A N 1
ATOM 7286 C CA . LEU A 1 929 ? -13.950 18.338 38.093 1.00 81.25 929 LEU A CA 1
ATOM 7287 C C . LEU A 1 929 ? -14.960 17.907 37.020 1.00 81.25 929 LEU A C 1
ATOM 7289 O O . LEU A 1 929 ? -15.082 18.604 36.013 1.00 81.25 929 LEU A O 1
ATOM 7293 N N . ALA A 1 930 ? -15.674 16.788 37.186 1.00 80.62 930 ALA A N 1
ATOM 7294 C CA . ALA A 1 930 ? -16.637 16.357 36.174 1.00 80.62 930 ALA A CA 1
ATOM 7295 C C . ALA A 1 930 ? -17.825 17.327 36.080 1.00 80.62 930 ALA A C 1
ATOM 7297 O O . ALA A 1 930 ? -18.207 17.973 37.063 1.00 80.62 930 ALA A O 1
ATOM 7298 N N . MET A 1 931 ? -18.412 17.403 34.886 1.00 81.75 931 MET A N 1
ATOM 7299 C CA . MET A 1 931 ? -19.621 18.173 34.619 1.00 81.75 931 MET A CA 1
ATOM 7300 C C . MET A 1 931 ? -20.636 17.299 33.881 1.00 81.75 931 MET A C 1
ATOM 7302 O O . MET A 1 931 ? -20.288 16.662 32.888 1.00 81.75 931 MET A O 1
ATOM 7306 N N . THR A 1 932 ? -21.882 17.311 34.341 1.00 82.75 932 THR A N 1
ATOM 7307 C CA . THR A 1 932 ? -22.995 16.535 33.778 1.00 82.75 932 THR A CA 1
ATOM 7308 C C . THR A 1 932 ? -23.890 17.449 32.941 1.00 82.75 932 THR A C 1
ATOM 7310 O O . THR A 1 932 ? -24.124 18.605 33.302 1.00 82.75 932 THR A O 1
ATOM 7313 N N . GLN A 1 933 ? -24.418 16.962 31.816 1.00 84.44 933 GLN A N 1
ATOM 7314 C CA . GLN A 1 933 ? -25.387 17.734 31.029 1.00 84.44 933 GLN A CA 1
ATOM 7315 C C . GLN A 1 933 ? -26.775 17.718 31.676 1.00 84.44 933 GLN A C 1
ATOM 7317 O O . GLN A 1 933 ? -27.169 16.715 32.266 1.00 84.44 933 GLN A O 1
ATOM 7322 N N . LYS A 1 934 ? -27.575 18.780 31.498 1.00 82.75 934 LYS A N 1
ATOM 7323 C CA . LYS A 1 934 ? -28.940 18.842 32.057 1.00 82.75 934 LYS A CA 1
ATOM 7324 C C . LYS A 1 934 ? -29.827 17.644 31.664 1.00 82.75 934 LYS A C 1
ATOM 7326 O O . LYS A 1 934 ? -30.556 17.154 32.518 1.00 82.75 934 LYS A O 1
ATOM 7331 N N . LYS A 1 935 ? -29.751 17.150 30.416 1.00 84.56 935 LYS A N 1
ATOM 7332 C CA . LYS A 1 935 ? -30.485 15.940 29.972 1.00 84.56 935 LYS A CA 1
ATOM 7333 C C . LYS A 1 935 ? -30.064 14.716 30.797 1.00 84.56 935 LYS A C 1
ATOM 7335 O O . LYS A 1 935 ? -30.906 14.075 31.409 1.00 84.56 935 LYS A O 1
ATOM 7340 N N . GLU A 1 936 ? -28.761 14.445 30.851 1.00 87.44 936 GLU A N 1
ATOM 7341 C CA . GLU A 1 936 ? -28.175 13.305 31.571 1.00 87.44 936 GLU A CA 1
ATOM 7342 C C . GLU A 1 936 ? -28.484 13.361 33.077 1.00 87.44 936 GLU A C 1
ATOM 7344 O O . GLU A 1 936 ? -28.883 12.359 33.659 1.00 87.44 936 GLU A O 1
ATOM 7349 N N . PHE A 1 937 ? -28.410 14.547 33.692 1.00 89.12 937 PHE A N 1
ATOM 7350 C CA . PHE A 1 937 ? -28.795 14.762 35.089 1.00 89.12 937 PHE A CA 1
ATOM 7351 C C . PHE A 1 937 ? -30.266 14.407 35.361 1.00 89.12 937 PHE A C 1
ATOM 7353 O O . PHE A 1 937 ? -30.563 13.755 36.361 1.00 89.12 937 PHE A O 1
ATOM 7360 N N . VAL A 1 938 ? -31.187 14.808 34.475 1.00 88.06 938 VAL A N 1
ATOM 7361 C CA . VAL A 1 938 ? -32.615 14.478 34.610 1.00 88.06 938 VAL A CA 1
ATOM 7362 C C . VAL A 1 938 ? -32.843 12.973 34.475 1.00 88.06 938 VAL A C 1
ATOM 7364 O O . VAL A 1 938 ? -33.542 12.404 35.308 1.00 88.06 938 VAL A O 1
ATOM 7367 N N . GLU A 1 939 ? -32.229 12.304 33.499 1.00 92.94 939 GLU A N 1
ATOM 7368 C CA . GLU A 1 939 ? -32.374 10.849 33.342 1.00 92.94 939 GLU A CA 1
ATOM 7369 C C . GLU A 1 939 ? -31.772 10.069 34.527 1.00 92.94 939 GLU A C 1
ATOM 7371 O O . GLU A 1 939 ? -32.398 9.127 35.015 1.00 92.94 939 GLU A O 1
ATOM 7376 N N . MET A 1 940 ? -30.633 10.513 35.081 1.00 92.62 940 MET A N 1
ATOM 7377 C CA . MET A 1 940 ? -30.085 9.978 36.339 1.00 92.62 940 MET A CA 1
ATOM 7378 C C . MET A 1 940 ? -31.059 10.143 37.509 1.00 92.62 940 MET A C 1
ATOM 7380 O O . MET A 1 940 ? -31.346 9.177 38.213 1.00 92.62 940 MET A O 1
ATOM 7384 N N . ALA A 1 941 ? -31.592 11.351 37.712 1.00 91.69 941 ALA A N 1
ATOM 7385 C CA . ALA A 1 941 ? -32.530 11.646 38.792 1.00 91.69 941 ALA A CA 1
ATOM 7386 C C . ALA A 1 941 ? -33.800 10.783 38.706 1.00 91.69 941 ALA A C 1
ATOM 7388 O O . ALA A 1 941 ? -34.239 10.221 39.710 1.00 91.69 941 ALA A O 1
ATOM 7389 N N . MET A 1 942 ? -34.366 10.637 37.506 1.00 92.12 942 MET A N 1
ATOM 7390 C CA . MET A 1 942 ? -35.575 9.844 37.281 1.00 92.12 942 MET A CA 1
ATOM 7391 C C . MET A 1 942 ? -35.317 8.342 37.457 1.00 92.12 942 MET A C 1
ATOM 7393 O O . MET A 1 942 ? -36.089 7.677 38.144 1.00 92.12 942 MET A O 1
ATOM 7397 N N . GLY A 1 943 ? -34.212 7.817 36.920 1.00 94.19 943 GLY A N 1
ATOM 7398 C CA . GLY A 1 943 ? -33.865 6.400 37.051 1.00 94.19 943 GLY A CA 1
ATOM 7399 C C . GLY A 1 943 ? -33.481 5.988 38.476 1.00 94.19 943 GLY A C 1
ATOM 7400 O O . GLY A 1 943 ? -33.819 4.889 38.914 1.00 94.19 943 GLY A O 1
ATOM 7401 N N . LEU A 1 944 ? -32.854 6.886 39.248 1.00 94.56 944 LEU A N 1
ATOM 7402 C CA . LEU A 1 944 ? -32.627 6.691 40.685 1.00 94.56 944 LEU A CA 1
ATOM 7403 C C . LEU A 1 944 ? -33.957 6.556 41.440 1.00 94.56 944 LEU A C 1
ATOM 7405 O O . LEU A 1 944 ? -34.128 5.606 42.203 1.00 94.56 944 LEU A O 1
ATOM 7409 N N . VAL A 1 945 ? -34.928 7.438 41.177 1.00 92.56 945 VAL A N 1
ATOM 7410 C CA . VAL A 1 945 ? -36.275 7.360 41.776 1.00 92.56 945 VAL A CA 1
ATOM 7411 C C . VAL A 1 945 ? -37.005 6.074 41.365 1.00 92.56 945 VAL A C 1
ATOM 7413 O O . VAL A 1 945 ? -37.596 5.418 42.226 1.00 92.56 945 VAL A O 1
ATOM 7416 N N . GLN A 1 946 ? -36.925 5.683 40.088 1.00 94.56 946 GLN A N 1
ATOM 7417 C CA . GLN A 1 946 ? -37.518 4.446 39.560 1.00 94.56 946 GLN A CA 1
ATOM 7418 C C . GLN A 1 946 ? -36.880 3.178 40.150 1.00 94.56 946 GLN A C 1
ATOM 7420 O O . GLN A 1 946 ? -37.587 2.200 40.386 1.00 94.56 946 GLN A O 1
ATOM 7425 N N . SER A 1 947 ? -35.577 3.195 40.468 1.00 94.50 947 SER A N 1
ATOM 7426 C CA . SER A 1 947 ? -34.859 2.027 41.017 1.00 94.50 947 SER A CA 1
ATOM 7427 C C . SER A 1 947 ? -35.415 1.536 42.358 1.00 94.50 947 SER A C 1
ATOM 7429 O O . SER A 1 947 ? -35.170 0.395 42.769 1.00 94.50 947 SER A O 1
ATOM 7431 N N . ASN A 1 948 ? -36.143 2.420 43.050 1.00 92.81 948 ASN A N 1
ATOM 7432 C CA . ASN A 1 948 ? -36.678 2.240 44.390 1.00 92.81 948 ASN A CA 1
ATOM 7433 C C . ASN A 1 948 ? -35.623 1.816 45.437 1.00 92.81 948 ASN A C 1
ATOM 7435 O O . ASN A 1 948 ? -35.973 1.204 46.443 1.00 92.81 948 ASN A O 1
ATOM 7439 N N . GLN A 1 949 ? -34.343 2.126 45.201 1.00 94.94 949 GLN A N 1
ATOM 7440 C CA . GLN A 1 949 ? -33.260 1.942 46.171 1.00 94.94 949 GLN A CA 1
ATOM 7441 C C . GLN A 1 949 ? -32.961 3.265 46.894 1.00 94.94 949 GLN A C 1
ATOM 7443 O O . GLN A 1 949 ? -33.055 4.322 46.262 1.00 94.94 949 GLN A O 1
ATOM 7448 N N . PRO A 1 950 ? -32.574 3.241 48.182 1.00 96.12 950 PRO A N 1
ATOM 7449 C CA . PRO A 1 950 ? -32.062 4.423 48.864 1.00 96.12 950 PRO A CA 1
ATOM 7450 C C . PRO A 1 950 ? -30.819 4.992 48.166 1.00 96.12 950 PRO A C 1
ATOM 7452 O O . PRO A 1 950 ? -29.924 4.233 47.786 1.00 96.12 950 PRO A O 1
ATOM 7455 N N . PHE A 1 951 ? -30.719 6.316 48.022 1.00 97.12 951 PHE A N 1
ATOM 7456 C CA . PHE A 1 951 ? -29.557 6.945 47.385 1.00 97.12 951 PHE A CA 1
ATOM 7457 C C . PHE A 1 951 ? -29.047 8.209 48.087 1.00 97.12 951 PHE A C 1
ATOM 7459 O O . PHE A 1 951 ? -29.822 9.045 48.551 1.00 97.12 951 PHE A O 1
ATOM 7466 N N . LEU A 1 952 ? -27.718 8.358 48.105 1.00 96.88 952 LEU A N 1
ATOM 7467 C CA . LEU A 1 952 ? -27.006 9.556 48.558 1.00 96.88 952 LEU A CA 1
ATOM 7468 C C . LEU A 1 952 ? -26.220 10.142 47.381 1.00 96.88 952 LEU A C 1
ATOM 7470 O O . LEU A 1 952 ? -25.289 9.501 46.894 1.00 96.88 952 LEU A O 1
ATOM 7474 N N . TRP A 1 953 ? -26.559 11.352 46.934 1.00 95.06 953 TRP A N 1
ATOM 7475 C CA . TRP A 1 953 ? -25.936 11.974 45.758 1.00 95.06 953 TRP A CA 1
ATOM 7476 C C . TRP A 1 953 ? -25.235 13.295 46.101 1.00 95.06 953 TRP A C 1
ATOM 7478 O O . TRP A 1 953 ? -25.845 14.235 46.607 1.00 95.06 953 TRP A O 1
ATOM 7488 N N . VAL A 1 954 ? -23.942 13.378 45.779 1.00 93.88 954 VAL A N 1
ATOM 7489 C CA . VAL A 1 954 ? -23.176 14.630 45.780 1.00 93.88 954 VAL A CA 1
ATOM 7490 C C . VAL A 1 954 ? -23.511 15.456 44.533 1.00 93.88 954 VAL A C 1
ATOM 7492 O O . VAL A 1 954 ? -23.109 15.099 43.423 1.00 93.88 954 VAL A O 1
ATOM 7495 N N . ILE A 1 955 ? -24.204 16.584 44.713 1.00 90.19 955 ILE A N 1
ATOM 7496 C CA . ILE A 1 955 ? -24.536 17.545 43.649 1.00 90.19 955 ILE A CA 1
ATOM 7497 C C . ILE A 1 955 ? -23.808 18.864 43.936 1.00 90.19 955 ILE A C 1
ATOM 7499 O O . ILE A 1 955 ? -24.347 19.810 44.508 1.00 90.19 955 ILE A O 1
ATOM 7503 N N . ARG A 1 956 ? -22.539 18.923 43.523 1.00 87.19 956 ARG A N 1
ATOM 7504 C CA . ARG A 1 956 ? -21.670 20.093 43.712 1.00 87.19 956 ARG A CA 1
ATOM 7505 C C . ARG A 1 956 ? -22.194 21.323 42.942 1.00 87.19 956 ARG A C 1
ATOM 7507 O O . ARG A 1 956 ? -22.562 21.179 41.770 1.00 87.19 956 ARG A O 1
ATOM 7514 N N . PRO A 1 957 ? -22.136 22.546 43.506 1.00 81.38 957 PRO A N 1
ATOM 7515 C CA . PRO A 1 957 ? -22.413 23.786 42.781 1.00 81.38 957 PRO A CA 1
ATOM 7516 C C . PRO A 1 957 ? -21.635 23.885 41.459 1.00 81.38 957 PRO A C 1
ATOM 7518 O O . PRO A 1 957 ? -20.437 23.598 41.396 1.00 81.38 957 PRO A O 1
ATOM 7521 N N . GLY A 1 958 ? -22.331 24.254 40.379 1.00 77.56 958 GLY A N 1
ATOM 7522 C CA . GLY A 1 958 ? -21.748 24.355 39.035 1.00 77.56 958 GLY A CA 1
ATOM 7523 C C . GLY A 1 958 ? -21.322 23.023 38.396 1.00 77.56 958 GLY A C 1
ATOM 7524 O O . GLY A 1 958 ? -20.571 23.038 37.426 1.00 77.56 958 GLY A O 1
ATOM 7525 N N . SER A 1 959 ? -21.750 21.866 38.918 1.00 80.88 959 SER A N 1
ATOM 7526 C CA . SER A 1 959 ? -21.502 20.558 38.278 1.00 80.88 959 SER A CA 1
ATOM 7527 C C . SER A 1 959 ? -22.430 20.253 37.094 1.00 80.88 959 SER A C 1
ATOM 7529 O O . SER A 1 959 ? -22.128 19.358 36.311 1.00 80.88 959 SER A O 1
ATOM 7531 N N . ILE A 1 960 ? -23.524 21.001 36.920 1.00 83.81 960 ILE A N 1
ATOM 7532 C CA . ILE A 1 960 ? -24.495 20.809 35.834 1.00 83.81 960 ILE A CA 1
ATOM 7533 C C . ILE A 1 960 ? -24.303 21.911 34.787 1.00 83.81 960 ILE A C 1
ATOM 7535 O O . ILE A 1 960 ? -24.399 23.098 35.104 1.00 83.81 960 ILE A O 1
ATOM 7539 N N . THR A 1 961 ? -24.036 21.549 33.530 1.00 69.31 961 THR A N 1
ATOM 7540 C CA . THR A 1 961 ? -23.842 22.545 32.464 1.00 69.31 961 THR A CA 1
ATOM 7541 C C . THR A 1 961 ? -25.166 23.198 32.051 1.00 69.31 961 THR A C 1
ATOM 7543 O O . THR A 1 961 ? -26.141 22.521 31.721 1.00 69.31 961 THR A O 1
ATOM 7546 N N . GLY A 1 962 ? -25.188 24.537 32.025 1.00 60.25 962 GLY A N 1
ATOM 7547 C CA . GLY A 1 962 ? -26.291 25.332 31.468 1.00 60.25 962 GLY A CA 1
ATOM 7548 C C . GLY A 1 962 ? -27.242 26.002 32.470 1.00 60.25 962 GLY A C 1
ATOM 7549 O O . GLY A 1 962 ? -28.193 26.641 32.026 1.00 60.25 962 GLY A O 1
ATOM 7550 N N . GLN A 1 963 ? -27.011 25.904 33.786 1.00 56.09 963 GLN A N 1
ATOM 7551 C CA . GLN A 1 963 ? -27.768 26.633 34.821 1.00 56.09 963 GLN A CA 1
ATOM 7552 C C . GLN A 1 963 ? -26.873 27.071 35.992 1.00 56.09 963 GLN A C 1
ATOM 7554 O O . GLN A 1 963 ? -25.834 26.467 36.243 1.00 56.09 963 GLN A O 1
ATOM 7559 N N . ASN A 1 964 ? -27.312 28.103 36.726 1.00 43.34 964 ASN A N 1
ATOM 7560 C CA . ASN A 1 964 ? -26.595 28.665 37.881 1.00 43.34 964 ASN A CA 1
ATOM 7561 C C . ASN A 1 964 ? -27.150 28.224 39.252 1.00 43.34 964 ASN A C 1
ATOM 7563 O O . ASN A 1 964 ? -26.551 28.568 40.268 1.00 43.34 964 ASN A O 1
ATOM 7567 N N . SER A 1 965 ? -28.266 27.489 39.316 1.00 50.88 965 SER A N 1
ATOM 7568 C CA . SER A 1 965 ? -28.855 27.024 40.581 1.00 50.88 965 SER A CA 1
ATOM 7569 C C . SER A 1 965 ? -29.584 25.683 40.445 1.00 50.88 965 SER A C 1
ATOM 7571 O O . SER A 1 965 ? -29.869 25.214 39.339 1.00 50.88 965 SER A O 1
ATOM 7573 N N . VAL A 1 966 ? -29.862 25.059 41.594 1.00 53.78 966 VAL A N 1
ATOM 7574 C CA . VAL A 1 966 ? -30.481 23.725 41.731 1.00 53.78 966 VAL A CA 1
ATOM 7575 C C . VAL A 1 966 ? -32.016 23.785 41.579 1.00 53.78 966 VAL A C 1
ATOM 7577 O O . VAL A 1 966 ? -32.675 22.755 41.503 1.00 53.78 966 VAL A O 1
ATOM 7580 N N . ASP A 1 967 ? -32.602 24.977 41.432 1.00 51.00 967 ASP A N 1
ATOM 7581 C CA . ASP A 1 967 ? -34.041 25.268 41.605 1.00 51.00 967 ASP A CA 1
ATOM 7582 C C . ASP A 1 967 ? -34.985 24.721 40.506 1.00 51.00 967 ASP A C 1
ATOM 7584 O O . ASP A 1 967 ? -36.126 25.157 40.381 1.00 51.00 967 ASP A O 1
ATOM 7588 N N . SER A 1 968 ? -34.534 23.771 39.679 1.00 56.38 968 SER A N 1
ATOM 7589 C CA . SER A 1 968 ? -35.374 23.085 38.682 1.00 56.38 968 SER A CA 1
ATOM 7590 C C . SER A 1 968 ? -35.162 21.567 38.660 1.00 56.38 968 SER A C 1
ATOM 7592 O O . SER A 1 968 ? -35.068 20.952 37.596 1.00 56.38 968 SER A O 1
ATOM 7594 N N . LEU A 1 969 ? -35.069 20.964 39.850 1.00 69.69 969 LEU A N 1
ATOM 7595 C CA . LEU A 1 969 ? -35.146 19.511 40.030 1.00 69.69 969 LEU A CA 1
ATOM 7596 C C . LEU A 1 969 ? -36.487 18.960 39.493 1.00 69.69 969 LEU A C 1
ATOM 7598 O O . LEU A 1 969 ? -37.520 19.611 39.674 1.00 69.69 969 LEU A O 1
ATOM 7602 N N . PRO A 1 970 ? -36.511 17.764 38.867 1.00 77.25 970 PRO A N 1
ATOM 7603 C CA . PRO A 1 970 ? -37.757 17.106 38.475 1.00 77.25 970 PRO A CA 1
ATOM 7604 C C . PRO A 1 970 ? -38.692 16.913 39.674 1.00 77.25 970 PRO A C 1
ATOM 7606 O O . PRO A 1 970 ? -38.245 16.503 40.742 1.00 77.25 970 PRO A O 1
ATOM 7609 N N . GLU A 1 971 ? -39.993 17.145 39.497 1.00 77.38 971 GLU A N 1
ATOM 7610 C CA . GLU A 1 971 ? -40.971 17.133 40.598 1.00 77.38 97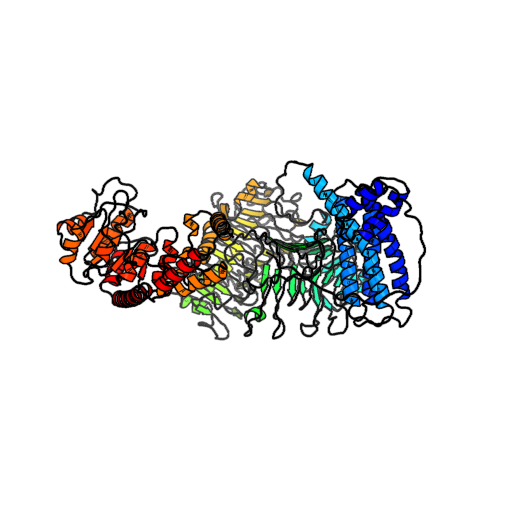1 GLU A CA 1
ATOM 7611 C C . GLU A 1 971 ? -40.940 15.829 41.418 1.00 77.38 971 GLU A C 1
ATOM 7613 O O . GLU A 1 971 ? -40.919 15.865 42.644 1.00 77.38 971 GLU A O 1
ATOM 7618 N N . GLN A 1 972 ? -40.826 14.679 40.748 1.00 77.75 972 GLN A N 1
ATOM 7619 C CA . GLN A 1 972 ? -40.748 13.356 41.384 1.00 77.75 972 GLN A CA 1
ATOM 7620 C C . GLN A 1 972 ? -39.446 13.145 42.182 1.00 77.75 972 GLN A C 1
ATOM 7622 O O . GLN A 1 972 ? -39.438 12.441 43.192 1.00 77.75 972 GLN A O 1
ATOM 7627 N N . PHE A 1 973 ? -38.348 13.786 41.770 1.00 84.06 973 PHE A N 1
ATOM 7628 C CA . PHE A 1 973 ? -37.083 13.785 42.507 1.00 84.06 973 PHE A CA 1
ATOM 7629 C C . PHE A 1 973 ? -37.173 14.702 43.737 1.00 84.06 973 PHE A C 1
ATOM 7631 O O . PHE A 1 973 ? -36.792 14.302 44.834 1.00 84.06 973 PHE A O 1
ATOM 7638 N N . SER A 1 974 ? -37.786 15.881 43.596 1.00 81.19 974 SER A N 1
ATOM 7639 C CA . SER A 1 974 ? -38.096 16.782 44.717 1.00 81.19 974 SER A CA 1
ATOM 7640 C C . SER A 1 974 ? -39.033 16.138 45.750 1.00 81.19 974 SER A C 1
ATOM 7642 O O . SER A 1 974 ? -38.833 16.308 46.953 1.00 81.19 974 SER A O 1
ATOM 7644 N N . GLN A 1 975 ? -40.018 15.349 45.306 1.00 79.44 975 GLN A N 1
ATOM 7645 C CA . GLN A 1 975 ? -40.884 14.537 46.173 1.00 79.44 975 GLN A CA 1
ATOM 7646 C C . GLN A 1 975 ? -40.083 13.453 46.915 1.00 79.44 975 GLN A C 1
ATOM 7648 O O . GLN A 1 975 ? -40.233 13.293 48.125 1.00 79.44 975 GLN A O 1
ATOM 7653 N N . ALA A 1 976 ? -39.175 12.745 46.233 1.00 79.50 976 ALA A N 1
ATOM 7654 C CA . ALA A 1 976 ? -38.312 11.751 46.878 1.00 79.50 976 ALA A CA 1
ATOM 7655 C C . ALA A 1 976 ? -37.421 12.357 47.982 1.00 79.50 976 ALA A C 1
ATOM 7657 O O . ALA A 1 976 ? -37.232 11.718 49.016 1.00 79.50 976 ALA A O 1
ATOM 7658 N N . LEU A 1 977 ? -36.934 13.591 47.792 1.00 81.25 977 LEU A N 1
ATOM 7659 C CA . LEU A 1 977 ? -36.168 14.341 48.797 1.00 81.25 977 LEU A CA 1
ATOM 7660 C C . LEU A 1 977 ? -37.038 14.839 49.963 1.00 81.25 977 LEU A C 1
ATOM 7662 O O . LEU A 1 977 ? -36.633 14.735 51.117 1.00 81.25 977 LEU A O 1
ATOM 7666 N N . THR A 1 978 ? -38.243 15.353 49.696 1.00 72.12 978 THR A N 1
ATOM 7667 C CA . THR A 1 978 ? -39.139 15.873 50.753 1.00 72.12 978 THR A CA 1
ATOM 7668 C C . THR A 1 978 ? -39.756 14.782 51.626 1.00 72.12 978 THR A C 1
ATOM 7670 O O . THR A 1 978 ? -40.087 15.053 52.778 1.00 72.12 978 THR A O 1
ATOM 7673 N N . HIS A 1 979 ? -39.848 13.544 51.134 1.00 67.38 979 HIS A N 1
ATOM 7674 C CA . HIS A 1 979 ? -40.205 12.385 51.956 1.00 67.38 979 HIS A CA 1
ATOM 7675 C C . HIS A 1 979 ? -39.039 11.822 52.794 1.00 67.38 979 HIS A C 1
ATOM 7677 O O . HIS A 1 979 ? -39.277 10.922 53.591 1.00 67.38 979 HIS A O 1
ATOM 7683 N N . GLY A 1 980 ? -37.811 12.344 52.654 1.00 62.38 980 GLY A N 1
ATOM 7684 C CA . GLY A 1 980 ? -36.684 12.186 53.591 1.00 62.38 980 GLY A CA 1
ATOM 7685 C C . GLY A 1 980 ? -36.015 10.806 53.689 1.00 62.38 980 GLY A C 1
ATOM 7686 O O . GLY A 1 980 ? -34.795 10.724 53.804 1.00 62.38 980 GLY A O 1
ATOM 7687 N N . ASP A 1 981 ? -36.773 9.714 53.617 1.00 77.00 981 ASP A N 1
ATOM 7688 C CA . ASP A 1 981 ? -36.293 8.388 54.030 1.00 77.00 981 ASP A CA 1
ATOM 7689 C C . ASP A 1 981 ? -35.550 7.610 52.929 1.00 77.00 981 ASP A C 1
ATOM 7691 O O . ASP A 1 981 ? -34.847 6.650 53.234 1.00 77.00 981 ASP A O 1
ATOM 7695 N N . ARG A 1 982 ? -35.675 8.003 51.650 1.00 87.56 982 ARG A N 1
ATOM 7696 C CA . ARG A 1 982 ? -35.083 7.271 50.502 1.00 87.56 982 ARG A CA 1
ATOM 7697 C C . ARG A 1 982 ? -34.048 8.047 49.686 1.00 87.56 982 ARG A C 1
ATOM 7699 O O . ARG A 1 982 ? -33.316 7.431 48.919 1.00 87.56 982 ARG A O 1
ATOM 7706 N N . ALA A 1 983 ? -33.979 9.367 49.812 1.00 92.50 983 ALA A N 1
ATOM 7707 C CA . ALA A 1 983 ? -33.081 10.188 49.007 1.00 92.50 983 ALA A CA 1
ATOM 7708 C C . ALA A 1 983 ? -32.435 11.273 49.865 1.00 92.50 983 ALA A C 1
ATOM 7710 O O . ALA A 1 983 ? -33.133 11.997 50.572 1.00 92.50 983 ALA A O 1
ATOM 7711 N N . PHE A 1 984 ? -31.116 11.416 49.755 1.00 93.50 984 PHE A N 1
ATOM 7712 C CA . PHE A 1 984 ? -30.369 12.491 50.397 1.00 93.50 984 PHE A CA 1
ATOM 7713 C C . PHE A 1 984 ? -29.390 13.123 49.405 1.00 93.50 984 PHE A C 1
ATOM 7715 O O . PHE A 1 984 ? -28.762 12.434 48.596 1.00 93.50 984 PHE A O 1
ATOM 7722 N N . VAL A 1 985 ? -29.264 14.446 49.453 1.00 91.56 985 VAL A N 1
ATOM 7723 C CA . VAL A 1 985 ? -28.384 15.228 48.577 1.00 91.56 985 VAL A CA 1
ATOM 7724 C C . VAL A 1 985 ? -27.548 16.162 49.434 1.00 91.56 985 VAL A C 1
ATOM 7726 O O . VAL A 1 985 ? -28.074 16.803 50.338 1.00 91.56 985 VAL A O 1
ATOM 7729 N N . VAL A 1 986 ? -26.261 16.249 49.110 1.00 92.12 986 VAL A N 1
ATOM 7730 C CA . VAL A 1 986 ? -25.314 17.212 49.689 1.00 92.12 986 VAL A CA 1
ATOM 7731 C C . VAL A 1 986 ? -24.502 17.870 48.578 1.00 92.12 986 VAL A C 1
ATOM 7733 O O . VAL A 1 986 ? -24.318 17.290 47.505 1.00 92.12 986 VAL A O 1
ATOM 7736 N N . SER A 1 987 ? -23.980 19.067 48.823 1.00 89.38 987 SER A N 1
ATOM 7737 C CA . SER A 1 987 ? -23.050 19.739 47.911 1.00 89.38 987 SER A CA 1
ATOM 7738 C C . SER A 1 987 ? -21.684 19.044 47.870 1.00 89.38 987 SER A C 1
ATOM 7740 O O . SER A 1 987 ? -21.067 18.957 46.803 1.00 89.38 987 SER A O 1
ATOM 7742 N N . TRP A 1 988 ? -21.241 18.495 49.007 1.00 92.38 988 TRP A N 1
ATOM 7743 C CA . TRP A 1 988 ? -20.028 17.691 49.143 1.00 92.38 988 TRP A CA 1
ATOM 7744 C C . TRP A 1 988 ? -20.104 16.768 50.368 1.00 92.38 988 TRP A C 1
ATOM 7746 O O . TRP A 1 988 ? -20.556 17.185 51.430 1.00 92.38 988 TRP A O 1
ATOM 7756 N N . ALA A 1 989 ? -19.663 15.514 50.235 1.00 93.19 989 ALA A N 1
ATOM 7757 C CA . ALA A 1 989 ? -19.758 14.501 51.293 1.00 93.19 989 ALA A CA 1
ATOM 7758 C C . ALA A 1 989 ? -18.374 14.110 51.852 1.00 93.19 989 ALA A C 1
ATOM 7760 O O . ALA A 1 989 ? -17.413 14.079 51.077 1.00 93.19 989 ALA A O 1
ATOM 7761 N N . PRO A 1 990 ? -18.272 13.688 53.130 1.00 92.38 990 PRO A N 1
ATOM 7762 C CA . PRO A 1 990 ? -17.082 13.038 53.687 1.00 92.38 990 PRO A CA 1
ATOM 7763 C C . PRO A 1 990 ? -16.910 11.624 53.090 1.00 92.38 990 PRO A C 1
ATOM 7765 O O . PRO A 1 990 ? -17.188 10.608 53.730 1.00 92.38 990 PRO A O 1
ATOM 7768 N N . GLN A 1 991 ? -16.488 11.545 51.822 1.00 93.12 991 GLN A N 1
ATOM 7769 C CA . GLN A 1 991 ? -16.548 10.339 50.977 1.00 93.12 991 GLN A CA 1
ATOM 7770 C C . GLN A 1 991 ? -15.922 9.092 51.623 1.00 93.12 991 GLN A C 1
ATOM 7772 O O . GLN A 1 991 ? -16.478 8.000 51.514 1.00 93.12 991 GLN A O 1
ATOM 7777 N N . LYS A 1 992 ? -14.801 9.241 52.338 1.00 89.25 992 LYS A N 1
ATOM 7778 C CA . LYS A 1 992 ? -14.126 8.131 53.035 1.00 89.25 992 LYS A CA 1
ATOM 7779 C C . LYS A 1 992 ? -14.974 7.523 54.151 1.00 89.25 992 LYS A C 1
ATOM 7781 O O . LYS A 1 992 ? -14.883 6.326 54.397 1.00 89.25 992 LYS A O 1
ATOM 7786 N N . GLU A 1 993 ? -15.770 8.333 54.839 1.00 92.94 993 GLU A N 1
ATOM 7787 C CA . GLU A 1 993 ? -16.649 7.880 55.920 1.00 92.94 993 GLU A CA 1
ATOM 7788 C C . GLU A 1 993 ? -17.938 7.291 55.353 1.00 92.94 993 GLU A C 1
ATOM 7790 O O . GLU A 1 993 ? -18.353 6.218 55.781 1.00 92.94 993 GLU A O 1
ATOM 7795 N N . VAL A 1 994 ? -18.490 7.919 54.309 1.00 96.69 994 VAL A N 1
ATOM 7796 C CA . VAL A 1 994 ? -19.626 7.390 53.541 1.00 96.69 994 VAL A CA 1
ATOM 7797 C C . VAL A 1 994 ? -19.317 5.994 52.991 1.00 96.69 994 VAL A C 1
ATOM 7799 O O . VAL A 1 994 ? -20.060 5.060 53.267 1.00 96.69 994 VAL A O 1
ATOM 7802 N N . LEU A 1 995 ? -18.196 5.805 52.285 1.00 96.25 995 LEU A N 1
ATOM 7803 C CA . LEU A 1 995 ? -17.815 4.501 51.719 1.00 96.25 995 LEU A CA 1
ATOM 7804 C C . LEU A 1 995 ? -17.521 3.434 52.789 1.00 96.25 995 LEU A C 1
ATOM 7806 O O . LEU A 1 995 ? -17.684 2.247 52.521 1.00 96.25 995 LEU A O 1
ATOM 7810 N N . ARG A 1 996 ? -17.118 3.832 54.004 1.00 94.06 996 ARG A N 1
ATOM 7811 C CA . ARG A 1 996 ? -16.947 2.924 55.154 1.00 94.06 996 ARG A CA 1
ATOM 7812 C C . ARG A 1 996 ? -18.261 2.603 55.873 1.00 94.06 996 ARG A C 1
ATOM 7814 O O . ARG A 1 996 ? -18.280 1.689 56.697 1.00 94.06 996 ARG A O 1
ATOM 7821 N N . HIS A 1 997 ? -19.335 3.345 55.612 1.00 97.56 997 HIS A N 1
ATOM 7822 C CA . HIS A 1 997 ? -20.580 3.217 56.353 1.00 97.56 997 HIS A CA 1
ATOM 7823 C C . HIS A 1 997 ? -21.345 1.938 55.977 1.00 97.56 997 HIS A C 1
ATOM 7825 O O . HIS A 1 997 ? -21.562 1.652 54.800 1.00 97.56 997 HIS A O 1
ATOM 7831 N N . ARG A 1 998 ? -21.843 1.202 56.985 1.00 96.75 998 ARG A N 1
ATOM 7832 C CA . ARG A 1 998 ? -22.523 -0.106 56.832 1.00 96.75 998 ARG A CA 1
ATOM 7833 C C . ARG A 1 998 ? -23.671 -0.120 55.813 1.00 96.75 998 ARG A C 1
ATOM 7835 O O . ARG A 1 998 ? -23.990 -1.163 55.251 1.00 96.75 998 ARG A O 1
ATOM 7842 N N . ALA A 1 999 ? -24.322 1.021 55.609 1.00 97.50 999 ALA A N 1
ATOM 7843 C CA . ALA A 1 999 ? -25.457 1.148 54.703 1.00 97.50 999 ALA A CA 1
ATOM 7844 C C . ALA A 1 999 ? -25.070 1.217 53.217 1.00 97.50 999 ALA A C 1
ATOM 7846 O O . ALA A 1 999 ? -25.907 0.899 52.375 1.00 97.50 999 ALA A O 1
ATOM 7847 N N . VAL A 1 1000 ? -23.839 1.613 52.870 1.00 98.12 1000 VAL A N 1
ATOM 7848 C CA . VAL A 1 1000 ? -23.458 1.825 51.467 1.00 98.12 1000 VAL A CA 1
ATOM 7849 C C . VAL A 1 1000 ? -23.314 0.491 50.737 1.00 98.12 1000 VAL A C 1
ATOM 7851 O O . VAL A 1 1000 ? -22.420 -0.318 50.975 1.00 98.12 1000 VAL A O 1
ATOM 7854 N N . GLY A 1 1001 ? -24.258 0.262 49.831 1.00 96.38 1001 GLY A N 1
ATOM 7855 C CA . GLY A 1 1001 ? -24.385 -0.915 48.995 1.00 96.38 1001 GLY A CA 1
ATOM 7856 C C . GLY A 1 1001 ? -23.503 -0.885 47.754 1.00 96.38 1001 GLY A C 1
ATOM 7857 O O . GLY A 1 1001 ? -23.004 -1.929 47.346 1.00 96.38 1001 GLY A O 1
ATOM 7858 N N . GLY A 1 1002 ? -23.297 0.284 47.164 1.00 97.81 1002 GLY A N 1
ATOM 7859 C CA . GLY A 1 1002 ? -22.525 0.445 45.938 1.00 97.81 1002 GLY A CA 1
ATOM 7860 C C . GLY A 1 1002 ? -22.169 1.904 45.697 1.00 97.81 1002 GLY A C 1
ATOM 7861 O O . GLY A 1 1002 ? -22.697 2.793 46.368 1.00 97.81 1002 GLY A O 1
ATOM 7862 N N . PHE A 1 1003 ? -21.286 2.148 44.731 1.00 98.25 1003 PHE A N 1
ATOM 7863 C CA . PHE A 1 1003 ? -20.785 3.487 44.435 1.00 98.25 1003 PHE A CA 1
ATOM 7864 C C . PHE A 1 1003 ? -20.789 3.808 42.933 1.00 98.25 1003 PHE A C 1
ATOM 7866 O O . PHE A 1 1003 ? -20.072 3.198 42.144 1.00 98.25 1003 PHE A O 1
ATOM 7873 N N . TRP A 1 1004 ? -21.580 4.797 42.522 1.00 97.12 1004 TRP A N 1
ATOM 7874 C CA . TRP A 1 1004 ? -21.548 5.357 41.175 1.00 97.12 1004 TRP A CA 1
ATOM 7875 C C . TRP A 1 1004 ? -20.469 6.439 41.085 1.00 97.12 1004 TRP A C 1
ATOM 7877 O O . TRP A 1 1004 ? -20.557 7.479 41.742 1.00 97.12 1004 TRP A O 1
ATOM 7887 N N . ASN A 1 1005 ? -19.460 6.186 40.249 1.00 93.31 1005 ASN A N 1
ATOM 7888 C CA . ASN A 1 1005 ? -18.224 6.957 40.186 1.00 93.31 1005 ASN A CA 1
ATOM 7889 C C . ASN A 1 1005 ? -17.827 7.304 38.736 1.00 93.31 1005 ASN A C 1
ATOM 7891 O O . ASN A 1 1005 ? -17.954 6.496 37.814 1.00 93.31 1005 ASN A O 1
ATOM 7895 N N . HIS A 1 1006 ? -17.247 8.492 38.561 1.00 91.56 1006 HIS A N 1
ATOM 7896 C CA . HIS A 1 1006 ? -16.550 8.945 37.349 1.00 91.56 1006 HIS A CA 1
ATOM 7897 C C . HIS A 1 1006 ? -15.223 8.217 37.027 1.00 91.56 1006 HIS A C 1
ATOM 7899 O O . HIS A 1 1006 ? -14.557 8.562 36.055 1.00 91.56 1006 HIS A O 1
ATOM 7905 N N . CYS A 1 1007 ? -14.814 7.237 37.839 1.00 92.94 1007 CYS A N 1
ATOM 7906 C CA . CYS A 1 1007 ? -13.605 6.419 37.666 1.00 92.94 1007 CYS A CA 1
ATOM 7907 C C . CYS A 1 1007 ? -12.260 7.153 37.821 1.00 92.94 1007 CYS A C 1
ATOM 7909 O O . CYS A 1 1007 ? -11.241 6.696 37.305 1.00 92.94 1007 CYS A O 1
ATOM 7911 N N . GLY A 1 1008 ? -12.212 8.255 38.576 1.00 90.81 1008 GLY A N 1
ATOM 7912 C CA . GLY A 1 1008 ? -10.939 8.829 39.028 1.00 90.81 1008 GLY A CA 1
ATOM 7913 C C . GLY A 1 1008 ? -10.185 7.869 39.964 1.00 90.81 1008 GLY A C 1
ATOM 7914 O O . GLY A 1 1008 ? -10.800 7.237 40.829 1.00 90.81 1008 GLY A O 1
ATOM 7915 N N . TRP A 1 1009 ? -8.860 7.760 39.808 1.00 90.50 1009 TRP A N 1
ATOM 7916 C CA . TRP A 1 1009 ? -8.048 6.721 40.463 1.00 90.50 1009 TRP A CA 1
ATOM 7917 C C . TRP A 1 1009 ? -8.204 6.670 41.992 1.00 90.50 1009 TRP A C 1
ATOM 7919 O O . TRP A 1 1009 ? -8.650 5.659 42.530 1.00 90.50 1009 TRP A O 1
ATOM 7929 N N . ASN A 1 1010 ? -7.957 7.782 42.696 1.00 89.44 1010 ASN A N 1
ATOM 7930 C CA . ASN A 1 1010 ? -8.059 7.838 44.164 1.00 89.44 1010 ASN A CA 1
ATOM 7931 C C . ASN A 1 1010 ? -9.450 7.434 44.685 1.00 89.44 1010 ASN A C 1
ATOM 7933 O O . ASN A 1 1010 ? -9.551 6.686 45.649 1.00 89.44 1010 ASN A O 1
ATOM 7937 N N . SER A 1 1011 ? -10.519 7.878 44.019 1.00 90.06 1011 SER A N 1
ATOM 7938 C CA . SER A 1 1011 ? -11.900 7.541 44.395 1.00 90.06 1011 SER A CA 1
ATOM 7939 C C . SER A 1 1011 ? -12.220 6.056 44.158 1.00 90.06 1011 SER A C 1
ATOM 7941 O O . SER A 1 1011 ? -13.009 5.456 44.885 1.00 90.06 1011 SER A O 1
ATOM 7943 N N . SER A 1 1012 ? -11.558 5.441 43.176 1.00 93.25 1012 SER A N 1
ATOM 7944 C CA . SER A 1 1012 ? -11.648 4.002 42.905 1.00 93.25 1012 SER A CA 1
ATOM 7945 C C . SER A 1 1012 ? -10.919 3.192 43.987 1.00 93.25 1012 SER A C 1
ATOM 7947 O O . SER A 1 1012 ? -11.485 2.235 44.515 1.00 93.25 1012 SER A O 1
ATOM 7949 N N . LEU A 1 1013 ? -9.715 3.621 44.395 1.00 92.06 1013 LEU A N 1
ATOM 7950 C CA . LEU A 1 1013 ? -8.979 3.033 45.525 1.00 92.06 1013 LEU A CA 1
ATOM 7951 C C . LEU A 1 1013 ? -9.762 3.146 46.844 1.00 92.06 1013 LEU A C 1
ATOM 7953 O O . LEU A 1 1013 ? -9.823 2.178 47.603 1.00 92.06 1013 LEU A O 1
ATOM 7957 N N . GLU A 1 1014 ? -10.400 4.295 47.097 1.00 92.12 1014 GLU A N 1
ATOM 7958 C CA . GLU A 1 1014 ? -11.277 4.504 48.256 1.00 92.12 1014 GLU A CA 1
ATOM 7959 C C . GLU A 1 1014 ? -12.419 3.481 48.309 1.00 92.12 1014 GLU A C 1
ATOM 7961 O O . GLU A 1 1014 ? -12.657 2.891 49.363 1.00 92.12 1014 GLU A O 1
ATOM 7966 N N . SER A 1 1015 ? -13.073 3.204 47.177 1.00 94.75 1015 SER A N 1
ATOM 7967 C CA . SER A 1 1015 ? -14.160 2.219 47.091 1.00 94.75 1015 SER A CA 1
ATOM 7968 C C . SER A 1 1015 ? -13.683 0.788 47.339 1.00 94.75 1015 SER A C 1
ATOM 7970 O O . SER A 1 1015 ? -14.251 0.080 48.175 1.00 94.75 1015 SER A O 1
ATOM 7972 N N . ILE A 1 1016 ? -12.617 0.365 46.645 1.00 93.69 1016 ILE A N 1
ATOM 7973 C CA . ILE A 1 1016 ? -12.088 -1.004 46.736 1.00 93.69 1016 ILE A CA 1
ATOM 7974 C C . ILE A 1 1016 ? -11.646 -1.316 48.158 1.00 93.69 1016 ILE A C 1
ATOM 7976 O O . ILE A 1 1016 ? -12.058 -2.331 48.709 1.00 93.69 1016 ILE A O 1
ATOM 7980 N N . SER A 1 1017 ? -10.905 -0.417 48.803 1.00 92.19 1017 SER A N 1
ATOM 7981 C CA . SER A 1 1017 ? -10.427 -0.653 50.170 1.00 92.19 1017 SER A CA 1
ATOM 7982 C C . SER A 1 1017 ? -11.508 -0.468 51.243 1.00 92.19 1017 SER A C 1
ATOM 7984 O O . SER A 1 1017 ? -11.281 -0.774 52.412 1.00 92.19 1017 SER A O 1
ATOM 7986 N N . CYS A 1 1018 ? -12.704 -0.002 50.877 1.00 93.94 1018 CYS A N 1
ATOM 7987 C CA . CYS A 1 1018 ? -13.883 -0.104 51.736 1.00 93.94 1018 CYS A CA 1
ATOM 7988 C C . CYS A 1 1018 ? -14.669 -1.406 51.504 1.00 93.94 1018 CYS A C 1
ATOM 7990 O O . CYS A 1 1018 ? -15.371 -1.849 52.414 1.00 93.94 1018 CYS A O 1
ATOM 7992 N N . GLY A 1 1019 ? -14.460 -2.081 50.367 1.00 95.19 1019 GLY A N 1
ATOM 7993 C CA . GLY A 1 1019 ? -15.179 -3.289 49.949 1.00 95.19 1019 GLY A CA 1
ATOM 7994 C C . GLY A 1 1019 ? -16.451 -2.988 49.150 1.00 95.19 1019 GLY A C 1
ATOM 7995 O O . GLY A 1 1019 ? -17.341 -3.834 49.071 1.00 95.19 1019 GLY A O 1
ATOM 7996 N N . VAL A 1 1020 ? -16.557 -1.780 48.586 1.00 97.62 1020 VAL A N 1
ATOM 7997 C CA . VAL A 1 1020 ? -17.757 -1.277 47.906 1.00 97.62 1020 VAL A CA 1
ATOM 7998 C C . VAL A 1 1020 ? -17.615 -1.458 46.385 1.00 97.62 1020 VAL A C 1
ATOM 8000 O O . VAL A 1 1020 ? -16.659 -0.931 45.803 1.00 97.62 1020 VAL A O 1
ATOM 8003 N N . PRO A 1 1021 ? -18.536 -2.184 45.718 1.00 97.81 1021 PRO A N 1
ATOM 8004 C CA . PRO A 1 1021 ? -18.528 -2.360 44.266 1.00 97.81 1021 PRO A CA 1
ATOM 8005 C C . PRO A 1 1021 ? -19.108 -1.128 43.548 1.00 97.81 1021 PRO A C 1
ATOM 8007 O O . PRO A 1 1021 ? -19.801 -0.313 44.162 1.00 97.81 1021 PRO A O 1
ATOM 8010 N N . MET A 1 1022 ? -18.832 -0.972 42.248 1.00 97.94 1022 MET A N 1
ATOM 8011 C CA . MET A 1 1022 ? -19.039 0.308 41.547 1.00 97.94 1022 MET A CA 1
ATOM 8012 C C . MET A 1 1022 ? -19.899 0.249 40.273 1.00 97.94 1022 MET A C 1
ATOM 8014 O O . MET A 1 1022 ? -19.887 -0.731 39.532 1.00 97.94 1022 MET A O 1
ATOM 8018 N N . ILE A 1 1023 ? -20.579 1.364 39.980 1.00 97.75 1023 ILE A N 1
ATOM 8019 C CA . ILE A 1 1023 ? -21.085 1.708 38.641 1.00 97.75 1023 ILE A CA 1
ATOM 8020 C C . ILE A 1 1023 ? -20.098 2.705 38.026 1.00 97.75 1023 ILE A C 1
ATOM 8022 O O . ILE A 1 1023 ? -19.845 3.769 38.596 1.00 97.75 1023 ILE A O 1
ATOM 8026 N N . CYS A 1 1024 ? -19.524 2.364 36.875 1.00 95.31 1024 CYS A N 1
ATOM 8027 C CA . CYS A 1 1024 ? -18.514 3.173 36.200 1.00 95.31 1024 CYS A CA 1
ATOM 8028 C C . CYS A 1 1024 ? -19.127 4.059 35.105 1.00 95.31 1024 CYS A C 1
ATOM 8030 O O . CYS A 1 1024 ? -19.810 3.562 34.208 1.00 95.31 1024 CYS A O 1
ATOM 8032 N N . ARG A 1 1025 ? -18.827 5.365 35.136 1.00 91.50 1025 ARG A N 1
ATOM 8033 C CA . ARG A 1 1025 ? -19.208 6.332 34.088 1.00 91.50 1025 ARG A CA 1
ATOM 8034 C C . ARG A 1 1025 ? -18.053 7.312 33.803 1.00 91.50 1025 ARG A C 1
ATOM 8036 O O . ARG A 1 1025 ? -18.056 8.421 34.337 1.00 91.50 1025 ARG A O 1
ATOM 8043 N N . PRO A 1 1026 ? -17.043 6.914 33.009 1.00 89.00 1026 PRO A N 1
ATOM 8044 C CA . PRO A 1 1026 ? -15.871 7.745 32.739 1.00 89.00 1026 PRO A CA 1
ATOM 8045 C C . PRO A 1 1026 ? -16.181 8.896 31.768 1.00 89.00 1026 PRO A C 1
ATOM 8047 O O . PRO A 1 1026 ? -16.781 8.689 30.713 1.00 89.00 1026 PRO A O 1
ATOM 8050 N N . TYR A 1 1027 ? -15.696 10.104 32.068 1.00 78.69 1027 TYR A N 1
ATOM 8051 C CA . TYR A 1 1027 ? -15.849 11.280 31.202 1.00 78.69 1027 TYR A CA 1
ATOM 8052 C C . TYR A 1 1027 ? -14.594 11.565 30.365 1.00 78.69 1027 TYR A C 1
ATOM 8054 O O . TYR A 1 1027 ? -14.681 11.709 29.142 1.00 78.69 1027 TYR A O 1
ATOM 8062 N N . SER A 1 1028 ? -13.420 11.668 30.998 1.00 73.81 1028 SER A N 1
ATOM 8063 C CA . SER A 1 1028 ? -12.189 12.134 30.341 1.00 73.81 1028 SER A CA 1
ATOM 8064 C C . SER A 1 1028 ? -10.903 11.654 31.030 1.00 73.81 1028 SER A C 1
ATOM 8066 O O . SER A 1 1028 ? -10.933 11.081 32.114 1.00 73.81 1028 SER A O 1
ATOM 8068 N N . GLY A 1 1029 ? -9.754 11.881 30.386 1.00 76.19 1029 GLY A N 1
ATOM 8069 C CA . GLY A 1 1029 ? -8.445 11.533 30.942 1.00 76.19 1029 GLY A CA 1
ATOM 8070 C C . GLY A 1 1029 ? -8.237 10.024 31.102 1.00 76.19 1029 GLY A C 1
ATOM 8071 O O . GLY A 1 1029 ? -8.640 9.237 30.247 1.00 76.19 1029 GLY A O 1
ATOM 8072 N N . ASP A 1 1030 ? -7.593 9.646 32.202 1.00 80.19 1030 ASP A N 1
ATOM 8073 C CA . ASP A 1 1030 ? -7.284 8.278 32.636 1.00 80.19 1030 ASP A CA 1
ATOM 8074 C C . ASP A 1 1030 ? -8.523 7.440 32.995 1.00 80.19 1030 ASP A C 1
ATOM 8076 O O . ASP A 1 1030 ? -8.458 6.213 33.001 1.00 80.19 1030 ASP A O 1
ATOM 8080 N N . GLN A 1 1031 ? -9.669 8.083 33.241 1.00 88.94 1031 GLN A N 1
ATOM 8081 C CA . GLN A 1 1031 ? -10.872 7.453 33.795 1.00 88.94 1031 GLN A CA 1
ATOM 8082 C C . GLN A 1 1031 ? -11.316 6.197 33.034 1.00 88.94 1031 GLN A C 1
ATOM 8084 O O . GLN A 1 1031 ? -11.701 5.220 33.666 1.00 88.94 1031 GLN A O 1
ATOM 8089 N N . ARG A 1 1032 ? -11.221 6.183 31.696 1.00 87.44 1032 ARG A N 1
ATOM 8090 C CA . ARG A 1 1032 ? -11.598 5.014 30.876 1.00 87.44 1032 ARG A CA 1
ATOM 8091 C C . ARG A 1 1032 ? -10.642 3.832 31.044 1.00 87.44 1032 ARG A C 1
ATOM 8093 O O . ARG A 1 1032 ? -11.093 2.691 31.072 1.00 87.44 1032 ARG A O 1
ATOM 8100 N N . VAL A 1 1033 ? -9.343 4.088 31.212 1.00 86.81 1033 VAL A N 1
ATOM 8101 C CA . VAL A 1 1033 ? -8.352 3.053 31.555 1.00 86.81 1033 VAL A CA 1
ATOM 8102 C C . VAL A 1 1033 ? -8.719 2.457 32.916 1.00 86.81 1033 VAL A C 1
ATOM 8104 O O . VAL A 1 1033 ? -8.898 1.245 33.038 1.00 86.81 1033 VAL A O 1
ATOM 8107 N N . ASN A 1 1034 ? -8.971 3.311 33.910 1.00 90.62 1034 ASN A N 1
ATOM 8108 C CA . ASN A 1 1034 ? -9.375 2.888 35.251 1.00 90.62 1034 ASN A CA 1
ATOM 8109 C C . ASN A 1 1034 ? -10.680 2.065 35.221 1.00 90.62 1034 ASN A C 1
ATOM 8111 O O . ASN A 1 1034 ? -10.781 1.038 35.891 1.00 90.62 1034 ASN A O 1
ATOM 8115 N N . THR A 1 1035 ? -11.670 2.458 34.407 1.00 91.88 1035 THR A N 1
ATOM 8116 C CA . THR A 1 1035 ? -12.912 1.693 34.198 1.00 91.88 1035 THR A CA 1
ATOM 8117 C C . THR A 1 1035 ? -12.633 0.273 33.713 1.00 91.88 1035 THR A C 1
ATOM 8119 O O . THR A 1 1035 ? -13.189 -0.679 34.258 1.00 91.88 1035 THR A O 1
ATOM 8122 N N . ARG A 1 1036 ? -11.745 0.081 32.732 1.00 89.00 1036 ARG A N 1
ATOM 8123 C CA . ARG A 1 1036 ? -11.403 -1.263 32.234 1.00 89.00 1036 ARG A CA 1
ATOM 8124 C C . ARG A 1 1036 ? -10.696 -2.116 33.294 1.00 89.00 1036 ARG A C 1
ATOM 8126 O O . ARG A 1 1036 ? -10.997 -3.304 33.384 1.00 89.00 1036 ARG A O 1
ATOM 8133 N N . LEU A 1 1037 ? -9.842 -1.528 34.140 1.00 87.81 1037 LEU A N 1
ATOM 8134 C CA . LEU A 1 1037 ? -9.254 -2.223 35.298 1.00 87.81 1037 LEU A CA 1
ATOM 8135 C C . LEU A 1 1037 ? -10.343 -2.717 36.263 1.00 87.81 1037 LEU A C 1
ATOM 8137 O O . LEU A 1 1037 ? -10.443 -3.917 36.523 1.00 87.81 1037 LEU A O 1
ATOM 8141 N N . MET A 1 1038 ? -11.219 -1.815 36.716 1.00 92.12 1038 MET A N 1
ATOM 8142 C CA . MET A 1 1038 ? -12.307 -2.130 37.652 1.00 92.12 1038 MET A CA 1
ATOM 8143 C C . MET A 1 1038 ? -13.284 -3.188 37.121 1.00 92.12 1038 MET A C 1
ATOM 8145 O O . MET A 1 1038 ? -13.760 -4.033 37.879 1.00 92.12 1038 MET A O 1
ATOM 8149 N N . THR A 1 1039 ? -13.591 -3.145 35.824 1.00 90.50 1039 THR A N 1
ATOM 8150 C CA . THR A 1 1039 ? -14.625 -3.990 35.207 1.00 90.50 1039 THR A CA 1
ATOM 8151 C C . THR A 1 1039 ? -14.111 -5.348 34.728 1.00 90.50 1039 THR A C 1
ATOM 8153 O O . THR A 1 1039 ? -14.844 -6.327 34.822 1.00 90.50 1039 THR A O 1
ATOM 8156 N N . HIS A 1 1040 ? -12.869 -5.441 34.237 1.00 86.00 1040 HIS A N 1
ATOM 8157 C CA . HIS A 1 1040 ? -12.347 -6.667 33.610 1.00 86.00 1040 HIS A CA 1
ATOM 8158 C C . HIS A 1 1040 ? -11.231 -7.350 34.413 1.00 86.00 1040 HIS A C 1
ATOM 8160 O O . HIS A 1 1040 ? -11.145 -8.578 34.373 1.00 86.00 1040 HIS A O 1
ATOM 8166 N N . VAL A 1 1041 ? -10.408 -6.592 35.153 1.00 86.75 1041 VAL A N 1
ATOM 8167 C CA . VAL A 1 1041 ? -9.316 -7.144 35.982 1.00 86.75 1041 VAL A CA 1
ATOM 8168 C C . VAL A 1 1041 ? -9.809 -7.422 37.398 1.00 86.75 1041 VAL A C 1
ATOM 8170 O O . VAL A 1 1041 ? -9.798 -8.565 37.840 1.00 86.75 1041 VAL A O 1
ATOM 8173 N N . TRP A 1 1042 ? -10.294 -6.394 38.099 1.00 91.56 1042 TRP A N 1
ATOM 8174 C CA . TRP A 1 1042 ? -10.826 -6.535 39.461 1.00 91.56 1042 TRP A CA 1
ATOM 8175 C C . TRP A 1 1042 ? -12.228 -7.159 39.459 1.00 91.56 1042 TRP A C 1
ATOM 8177 O O . TRP A 1 1042 ? -12.603 -7.876 40.385 1.00 91.56 1042 TRP A O 1
ATOM 8187 N N . GLN A 1 1043 ? -12.996 -6.898 38.396 1.00 92.62 1043 GLN A N 1
ATOM 8188 C CA . GLN A 1 1043 ? -14.375 -7.359 38.205 1.00 92.62 1043 GLN A CA 1
ATOM 8189 C C . GLN A 1 1043 ? -15.289 -7.029 39.401 1.00 92.62 1043 GLN A C 1
ATOM 8191 O O . GLN A 1 1043 ? -16.142 -7.825 39.800 1.00 92.62 1043 GLN A O 1
ATOM 8196 N N . THR A 1 1044 ? -15.082 -5.842 39.972 1.00 96.00 1044 THR A N 1
ATOM 8197 C CA . THR A 1 1044 ? -15.827 -5.251 41.098 1.00 96.00 1044 THR A CA 1
ATOM 8198 C C . THR A 1 1044 ? -16.802 -4.165 40.641 1.00 96.00 1044 THR A C 1
ATOM 8200 O O . THR A 1 1044 ? -17.375 -3.454 41.467 1.00 96.00 1044 THR A O 1
ATOM 8203 N N . ALA A 1 1045 ? -16.944 -3.979 39.329 1.00 96.44 1045 ALA A N 1
ATOM 8204 C CA . ALA A 1 1045 ? -17.746 -2.928 38.726 1.00 96.44 1045 ALA A CA 1
ATOM 8205 C C . ALA A 1 1045 ? -18.263 -3.327 37.337 1.00 96.44 1045 ALA A C 1
ATOM 8207 O O . ALA A 1 1045 ? -17.741 -4.254 36.717 1.00 96.44 1045 ALA A O 1
ATOM 8208 N N . PHE A 1 1046 ? -19.211 -2.555 36.807 1.00 94.00 1046 PHE A N 1
ATOM 8209 C CA . PHE A 1 1046 ? -19.575 -2.553 35.385 1.00 94.00 1046 PHE A CA 1
ATOM 8210 C C . PHE A 1 1046 ? -19.687 -1.116 34.850 1.00 94.00 1046 PHE A C 1
ATOM 8212 O O . PHE A 1 1046 ? -19.926 -0.174 35.607 1.00 94.00 1046 PHE A O 1
ATOM 8219 N N . GLU A 1 1047 ? -19.490 -0.941 33.542 1.00 93.12 1047 GLU A N 1
ATOM 8220 C CA . GLU A 1 1047 ? -19.563 0.357 32.858 1.00 93.12 1047 GLU A CA 1
ATOM 8221 C C . GLU A 1 1047 ? -20.963 0.615 32.292 1.00 93.12 1047 GLU A C 1
ATOM 8223 O O . GLU A 1 1047 ? -21.597 -0.290 31.749 1.00 93.12 1047 GLU A O 1
ATOM 8228 N N . VAL A 1 1048 ? -21.424 1.864 32.385 1.00 88.50 1048 VAL A N 1
ATOM 8229 C CA . VAL A 1 1048 ? -22.620 2.349 31.684 1.00 88.50 1048 VAL A CA 1
ATOM 8230 C C . VAL A 1 1048 ? -22.172 3.178 30.474 1.00 88.50 1048 VAL A C 1
ATOM 8232 O O . VAL A 1 1048 ? -21.970 4.396 30.558 1.00 88.50 1048 VAL A O 1
ATOM 8235 N N . GLU A 1 1049 ? -21.958 2.491 29.348 1.00 75.31 1049 GLU A N 1
ATOM 8236 C CA . GLU A 1 1049 ? -21.616 3.099 28.053 1.00 75.31 1049 GLU A CA 1
ATOM 8237 C C . GLU A 1 1049 ? -22.849 3.767 27.393 1.00 75.31 1049 GLU A C 1
ATOM 8239 O O . GLU A 1 1049 ? -23.987 3.381 27.642 1.00 75.31 1049 GLU A O 1
ATOM 8244 N N . GLY A 1 1050 ? -22.626 4.748 26.505 1.00 75.81 1050 GLY A N 1
ATOM 8245 C CA . GLY A 1 1050 ? -23.673 5.314 25.632 1.00 75.81 1050 GLY A CA 1
ATOM 8246 C C . GLY A 1 1050 ? -24.410 6.558 26.155 1.00 75.81 1050 GLY A C 1
ATOM 8247 O O . GLY A 1 1050 ? -23.932 7.250 27.065 1.00 75.81 1050 GLY A O 1
ATOM 8248 N N . GLU A 1 1051 ? -25.549 6.870 25.521 1.00 79.12 1051 GLU A N 1
ATOM 8249 C CA . GLU A 1 1051 ? -26.528 7.836 26.045 1.00 79.12 1051 GLU A CA 1
ATOM 8250 C C . GLU A 1 1051 ? -27.230 7.239 27.267 1.00 79.12 1051 GLU A C 1
ATOM 8252 O O . GLU A 1 1051 ? -27.535 6.050 27.300 1.00 79.12 1051 GLU A O 1
ATOM 8257 N N . LEU A 1 1052 ? -27.452 8.068 28.286 1.00 83.69 1052 LEU A N 1
ATOM 8258 C CA . LEU A 1 1052 ? -27.987 7.624 29.564 1.00 83.69 1052 LEU A CA 1
ATOM 8259 C C . LEU A 1 1052 ? -29.493 7.893 29.623 1.00 83.69 1052 LEU A C 1
ATOM 8261 O O . LEU A 1 1052 ? -29.912 9.045 29.717 1.00 83.69 1052 LEU A O 1
ATOM 8265 N N . GLU A 1 1053 ? -30.279 6.823 29.564 1.00 90.00 1053 GLU A N 1
ATOM 8266 C CA . GLU A 1 1053 ? -31.738 6.826 29.713 1.00 90.00 1053 GLU A CA 1
ATOM 8267 C C . GLU A 1 1053 ? -32.114 6.305 31.110 1.00 90.00 1053 GLU A C 1
ATOM 8269 O O . GLU A 1 1053 ? -31.408 5.461 31.677 1.00 90.00 1053 GLU A O 1
ATOM 8274 N N . ARG A 1 1054 ? -33.207 6.807 31.696 1.00 92.06 1054 ARG A N 1
ATOM 8275 C CA . ARG A 1 1054 ? -33.629 6.454 33.066 1.00 92.06 1054 ARG A CA 1
ATOM 8276 C C . ARG A 1 1054 ? -33.827 4.951 33.293 1.00 92.06 1054 ARG A C 1
ATOM 8278 O O . ARG A 1 1054 ? -33.508 4.463 34.371 1.00 92.06 1054 ARG A O 1
ATOM 8285 N N . GLU A 1 1055 ? -34.253 4.197 32.283 1.00 92.38 1055 GLU A N 1
ATOM 8286 C CA . GLU A 1 1055 ? -34.424 2.741 32.347 1.00 92.38 1055 GLU A CA 1
ATOM 8287 C C . GLU A 1 1055 ? -33.069 2.014 32.478 1.00 92.38 1055 GLU A C 1
ATOM 8289 O O . GLU A 1 1055 ? -32.953 1.008 33.185 1.00 92.38 1055 GLU A O 1
ATOM 8294 N N . ILE A 1 1056 ? -32.013 2.552 31.853 1.00 91.81 1056 ILE A N 1
ATOM 8295 C CA . ILE A 1 1056 ? -30.633 2.055 31.982 1.00 91.81 1056 ILE A CA 1
ATOM 8296 C C . ILE A 1 1056 ? -30.108 2.355 33.391 1.00 91.81 1056 ILE A C 1
ATOM 8298 O O . ILE A 1 1056 ? -29.509 1.486 34.026 1.00 91.81 1056 ILE A O 1
ATOM 8302 N N . VAL A 1 1057 ? -30.374 3.561 33.903 1.00 94.50 1057 VAL A N 1
ATOM 8303 C CA . VAL A 1 1057 ? -30.038 3.981 35.275 1.00 94.50 1057 VAL A CA 1
ATOM 8304 C C . VAL A 1 1057 ? -30.738 3.082 36.303 1.00 94.50 1057 VAL A C 1
ATOM 8306 O O . VAL A 1 1057 ? -30.074 2.560 37.200 1.00 94.50 1057 VAL A O 1
ATOM 8309 N N . GLU A 1 1058 ? -32.046 2.843 36.154 1.00 96.50 1058 GLU A N 1
ATOM 8310 C CA . GLU A 1 1058 ? -32.830 1.949 37.016 1.00 96.50 1058 GLU A CA 1
ATOM 8311 C C . GLU A 1 1058 ? -32.217 0.543 37.042 1.00 96.50 1058 GLU A C 1
ATOM 8313 O O . GLU A 1 1058 ? -31.913 -0.004 38.107 1.00 96.50 1058 GLU A O 1
ATOM 8318 N N . THR A 1 1059 ? -31.984 -0.015 35.850 1.00 94.19 1059 THR A N 1
ATOM 8319 C CA . THR A 1 1059 ? -31.431 -1.359 35.664 1.00 94.19 1059 THR A CA 1
ATOM 8320 C C . THR A 1 1059 ? -30.043 -1.475 36.290 1.00 94.19 1059 THR A C 1
ATOM 8322 O O . THR A 1 1059 ? -29.776 -2.447 36.995 1.00 94.19 1059 THR A O 1
ATOM 8325 N N . ALA A 1 1060 ? -29.173 -0.479 36.098 1.00 96.12 1060 ALA A N 1
ATOM 8326 C CA . ALA A 1 1060 ? -27.831 -0.446 36.672 1.00 96.12 1060 ALA A CA 1
ATOM 8327 C C . ALA A 1 1060 ? -27.863 -0.423 38.212 1.00 96.12 1060 ALA A C 1
ATOM 8329 O O . ALA A 1 1060 ? -27.215 -1.248 38.860 1.00 96.12 1060 ALA A O 1
ATOM 8330 N N . VAL A 1 1061 ? -28.657 0.466 38.816 1.00 97.38 1061 VAL A N 1
ATOM 8331 C CA . VAL A 1 1061 ? -28.766 0.565 40.281 1.00 97.38 1061 VAL A CA 1
ATOM 8332 C C . VAL A 1 1061 ? -29.308 -0.735 40.878 1.00 97.38 1061 VAL A C 1
ATOM 8334 O O . VAL A 1 1061 ? -28.715 -1.285 41.808 1.00 97.38 1061 VAL A O 1
ATOM 8337 N N . ARG A 1 1062 ? -30.383 -1.291 40.305 1.00 96.88 1062 ARG A N 1
ATOM 8338 C CA . ARG A 1 1062 ? -30.973 -2.555 40.775 1.00 96.88 1062 ARG A CA 1
ATOM 8339 C C . ARG A 1 1062 ? -30.024 -3.742 40.582 1.00 96.88 1062 ARG A C 1
ATOM 8341 O O . ARG A 1 1062 ? -29.932 -4.585 41.474 1.00 96.88 1062 ARG A O 1
ATOM 8348 N N . LYS A 1 1063 ? -29.272 -3.788 39.476 1.00 96.00 1063 LYS A N 1
ATOM 8349 C CA . LYS A 1 1063 ? -28.238 -4.803 39.207 1.00 96.00 1063 LYS A CA 1
ATOM 8350 C C . LYS A 1 1063 ? -27.121 -4.793 40.255 1.00 96.00 1063 LYS A C 1
ATOM 8352 O O . LYS A 1 1063 ? -26.717 -5.869 40.689 1.00 96.00 1063 LYS A O 1
ATOM 8357 N N . LEU A 1 1064 ? -26.642 -3.615 40.671 1.00 97.25 1064 LEU A N 1
ATOM 8358 C CA . LEU A 1 1064 ? -25.553 -3.509 41.650 1.00 97.25 1064 LEU A CA 1
ATOM 8359 C C . LEU A 1 1064 ? -26.011 -3.761 43.096 1.00 97.25 1064 LEU A C 1
ATOM 8361 O O . LEU A 1 1064 ? -25.307 -4.428 43.853 1.00 97.25 1064 LEU A O 1
ATOM 8365 N N . ILE A 1 1065 ? -27.163 -3.213 43.490 1.00 97.38 1065 ILE A N 1
ATOM 8366 C CA . ILE A 1 1065 ? -27.630 -3.260 44.884 1.00 97.38 1065 ILE A CA 1
ATOM 8367 C C . ILE A 1 1065 ? -28.347 -4.581 45.199 1.00 97.38 1065 ILE A C 1
ATOM 8369 O O . ILE A 1 1065 ? -28.050 -5.210 46.214 1.00 97.38 1065 ILE A O 1
ATOM 8373 N N . VAL A 1 1066 ? -29.259 -5.023 44.324 1.00 93.94 1066 VAL A N 1
ATOM 8374 C CA . VAL A 1 1066 ? -30.180 -6.149 44.584 1.00 93.94 1066 VAL A CA 1
ATOM 8375 C C . VAL A 1 1066 ? -29.783 -7.420 43.819 1.00 93.94 1066 VAL A C 1
ATOM 8377 O O . VAL A 1 1066 ? -29.958 -8.533 44.323 1.00 93.94 1066 VAL A O 1
ATOM 8380 N N . GLY A 1 1067 ? -29.254 -7.263 42.602 1.00 92.31 1067 GLY A N 1
ATOM 8381 C CA . GLY A 1 1067 ? -28.919 -8.362 41.694 1.00 92.31 1067 GLY A CA 1
ATOM 8382 C C . GLY A 1 1067 ? -27.778 -9.263 42.179 1.00 92.31 1067 GLY A C 1
ATOM 8383 O O . GLY A 1 1067 ? -26.857 -8.829 42.870 1.00 92.31 1067 GLY A O 1
ATOM 8384 N N . ASP A 1 1068 ? -27.810 -10.535 41.774 1.00 92.19 1068 ASP A N 1
ATOM 8385 C CA . ASP A 1 1068 ? -26.793 -11.524 42.165 1.00 92.19 1068 ASP A CA 1
ATOM 8386 C C . ASP A 1 1068 ? -25.395 -11.197 41.617 1.00 92.19 1068 ASP A C 1
ATOM 8388 O O . ASP A 1 1068 ? -24.392 -11.441 42.286 1.00 92.19 1068 ASP A O 1
ATOM 8392 N N . GLU A 1 1069 ? -25.319 -10.555 40.450 1.00 90.50 1069 GLU A N 1
ATOM 8393 C CA . GLU A 1 1069 ? -24.059 -10.053 39.892 1.00 90.50 1069 GLU A CA 1
ATOM 8394 C C . GLU A 1 1069 ? -23.432 -8.976 40.800 1.00 90.50 1069 GLU A C 1
ATOM 8396 O O . GLU A 1 1069 ? -22.231 -9.012 41.069 1.00 90.50 1069 GLU A O 1
ATOM 8401 N N . GLY A 1 1070 ? -24.249 -8.078 41.365 1.00 94.38 1070 GLY A N 1
ATOM 8402 C CA . GLY A 1 1070 ? -23.815 -7.088 42.352 1.00 94.38 1070 GLY A CA 1
ATOM 8403 C C . GLY A 1 1070 ? -23.321 -7.712 43.663 1.00 94.38 1070 GLY A C 1
ATOM 8404 O O . GLY A 1 1070 ? -22.328 -7.252 44.232 1.00 94.38 1070 GLY A O 1
ATOM 8405 N N . LYS A 1 1071 ? -23.939 -8.814 44.115 1.00 93.69 1071 LYS A N 1
ATOM 8406 C CA . LYS A 1 1071 ? -23.466 -9.591 45.281 1.00 93.69 1071 LYS A CA 1
ATOM 8407 C C . LYS A 1 1071 ? -22.082 -10.199 45.033 1.00 93.69 1071 LYS A C 1
ATOM 8409 O O . LYS A 1 1071 ? -21.227 -10.140 45.915 1.00 93.69 1071 LYS A O 1
ATOM 8414 N N . GLU A 1 1072 ? -21.833 -10.733 43.839 1.00 95.31 1072 GLU A N 1
ATOM 8415 C CA . GLU A 1 1072 ? -20.528 -11.299 43.472 1.00 95.31 1072 GLU A CA 1
ATOM 8416 C C . GLU A 1 1072 ? -19.453 -10.210 43.288 1.00 95.31 1072 GLU A C 1
ATOM 8418 O O . GLU A 1 1072 ? -18.338 -10.359 43.794 1.00 95.31 1072 GLU A O 1
ATOM 8423 N N . MET A 1 1073 ? -19.785 -9.068 42.672 1.00 97.12 1073 MET A N 1
ATOM 8424 C CA . MET A 1 1073 ? -18.888 -7.899 42.614 1.00 97.12 1073 MET A CA 1
ATOM 8425 C C . MET A 1 1073 ? -18.513 -7.398 44.015 1.00 97.12 1073 MET A C 1
ATOM 8427 O O . MET A 1 1073 ? -17.345 -7.110 44.276 1.00 97.12 1073 MET A O 1
ATOM 8431 N N . ARG A 1 1074 ? -19.480 -7.349 44.943 1.00 96.00 1074 ARG A N 1
ATOM 8432 C CA . ARG A 1 1074 ? -19.254 -7.006 46.356 1.00 96.00 1074 ARG A CA 1
ATOM 8433 C C . ARG A 1 1074 ? -18.324 -8.008 47.041 1.00 96.00 1074 ARG A C 1
ATOM 8435 O O . ARG A 1 1074 ? -17.394 -7.600 47.729 1.00 96.00 1074 ARG A O 1
ATOM 8442 N N . ARG A 1 1075 ? -18.525 -9.315 46.828 1.00 97.06 1075 ARG A N 1
ATOM 8443 C CA . ARG A 1 1075 ? -17.650 -10.368 47.375 1.00 97.06 1075 ARG A CA 1
ATOM 8444 C C . ARG A 1 1075 ? -16.198 -10.186 46.914 1.00 97.06 1075 ARG A C 1
ATOM 8446 O O . ARG A 1 1075 ? -15.285 -10.295 47.727 1.00 97.06 1075 ARG A O 1
ATOM 8453 N N . ARG A 1 1076 ? -15.987 -9.861 45.634 1.00 96.69 1076 ARG A N 1
ATOM 8454 C CA . ARG A 1 1076 ? -14.659 -9.561 45.063 1.00 96.69 1076 ARG A CA 1
ATOM 8455 C C . ARG A 1 1076 ? -14.057 -8.279 45.630 1.00 96.69 1076 ARG A C 1
ATOM 8457 O O . ARG A 1 1076 ? -12.873 -8.264 45.944 1.00 96.69 1076 ARG A O 1
ATOM 8464 N N . ALA A 1 1077 ? -14.863 -7.235 45.823 1.00 96.56 1077 ALA A N 1
ATOM 8465 C CA . ALA A 1 1077 ? -14.411 -5.988 46.435 1.00 96.56 1077 ALA A CA 1
ATOM 8466 C C . ALA A 1 1077 ? -13.968 -6.196 47.895 1.00 96.56 1077 ALA A C 1
ATOM 8468 O O . ALA A 1 1077 ? -12.950 -5.651 48.304 1.00 96.56 1077 ALA A O 1
ATOM 8469 N N . ILE A 1 1078 ? -14.673 -7.034 48.664 1.00 96.50 1078 ILE A N 1
ATOM 8470 C CA . ILE A 1 1078 ? -14.291 -7.412 50.037 1.00 96.50 1078 ILE A CA 1
ATOM 8471 C C . ILE A 1 1078 ? -12.989 -8.236 50.064 1.00 96.50 1078 ILE A C 1
ATOM 8473 O O . ILE A 1 1078 ? -12.162 -8.044 50.955 1.00 96.50 1078 ILE A O 1
ATOM 8477 N N . GLU A 1 1079 ? -12.772 -9.120 49.089 1.00 96.00 1079 GLU A N 1
ATOM 8478 C CA . GLU A 1 1079 ? -11.516 -9.875 48.970 1.00 96.00 1079 GLU A CA 1
ATOM 8479 C C . GLU A 1 1079 ? -10.336 -8.955 48.605 1.00 96.00 1079 GLU A C 1
ATOM 8481 O O . GLU A 1 1079 ? -9.303 -8.976 49.275 1.00 96.00 1079 GLU A O 1
ATOM 8486 N N . LEU A 1 1080 ? -10.505 -8.071 47.614 1.00 94.50 1080 LEU A N 1
ATOM 8487 C CA . LEU A 1 1080 ? -9.484 -7.084 47.247 1.00 94.50 1080 LEU A CA 1
ATOM 8488 C C . LEU A 1 1080 ? -9.198 -6.093 48.379 1.00 94.50 1080 LEU A C 1
ATOM 8490 O O . LEU A 1 1080 ? -8.034 -5.789 48.621 1.00 94.50 1080 LEU A O 1
ATOM 8494 N N . LYS A 1 1081 ? -10.216 -5.654 49.132 1.00 94.88 1081 LYS A N 1
ATOM 8495 C CA . LYS A 1 1081 ? -10.035 -4.865 50.360 1.00 94.88 1081 LYS A CA 1
ATOM 8496 C C . LYS A 1 1081 ? -9.028 -5.517 51.297 1.00 94.88 1081 LYS A C 1
ATOM 8498 O O . LYS A 1 1081 ? -8.099 -4.851 51.739 1.00 94.88 1081 LYS A O 1
ATOM 8503 N N . LYS A 1 1082 ? -9.201 -6.809 51.589 1.00 95.00 1082 LYS A N 1
ATOM 8504 C CA . LYS A 1 1082 ? -8.315 -7.545 52.495 1.00 95.00 1082 LYS A CA 1
ATOM 8505 C C . LYS A 1 1082 ? -6.882 -7.589 51.957 1.00 95.00 1082 LYS A C 1
ATOM 8507 O O . LYS A 1 1082 ? -5.949 -7.304 52.697 1.00 95.00 1082 LYS A O 1
ATOM 8512 N N . GLN A 1 1083 ? -6.708 -7.871 50.666 1.00 94.12 1083 GLN A N 1
ATOM 8513 C CA . GLN A 1 1083 ? -5.387 -7.884 50.023 1.00 94.12 1083 GLN A CA 1
ATOM 8514 C C . GLN A 1 1083 ? -4.722 -6.501 50.018 1.00 94.12 1083 GLN A C 1
ATOM 8516 O O . GLN A 1 1083 ? -3.502 -6.398 50.135 1.00 94.12 1083 GLN A O 1
ATOM 8521 N N . VAL A 1 1084 ? -5.510 -5.430 49.903 1.00 93.00 1084 VAL A N 1
ATOM 8522 C CA . VAL A 1 1084 ? -5.033 -4.049 50.013 1.00 93.00 1084 VAL A CA 1
ATOM 8523 C C . VAL A 1 1084 ? -4.638 -3.719 51.458 1.00 93.00 1084 VAL A C 1
ATOM 8525 O O . VAL A 1 1084 ? -3.529 -3.235 51.674 1.00 93.00 1084 VAL A O 1
ATOM 8528 N N . GLU A 1 1085 ? -5.471 -4.043 52.451 1.00 92.31 1085 GLU A N 1
ATOM 8529 C CA . GLU A 1 1085 ? -5.140 -3.902 53.878 1.00 92.31 1085 GLU A CA 1
ATOM 8530 C C . GLU A 1 1085 ? -3.857 -4.665 54.254 1.00 92.31 1085 GLU A C 1
ATOM 8532 O O . GLU A 1 1085 ? -2.994 -4.116 54.937 1.00 92.31 1085 GLU A O 1
ATOM 8537 N N . ASP A 1 1086 ? -3.691 -5.898 53.770 1.00 92.62 1086 ASP A N 1
ATOM 8538 C CA . ASP A 1 1086 ? -2.485 -6.702 53.989 1.00 92.62 1086 ASP A CA 1
ATOM 8539 C C . ASP A 1 1086 ? -1.251 -6.120 53.268 1.00 92.62 1086 ASP A C 1
ATOM 8541 O O . ASP A 1 1086 ? -0.140 -6.218 53.786 1.00 92.62 1086 ASP A O 1
ATOM 8545 N N . SER A 1 1087 ? -1.424 -5.445 52.123 1.00 92.62 1087 SER A N 1
ATOM 8546 C CA . SER A 1 1087 ? -0.318 -4.798 51.393 1.00 92.62 1087 SER A CA 1
ATOM 8547 C C . SER A 1 1087 ? 0.271 -3.570 52.102 1.00 92.62 1087 SER A C 1
ATOM 8549 O O . SER A 1 1087 ? 1.476 -3.335 51.989 1.00 92.62 1087 SER A O 1
ATOM 8551 N N . VAL A 1 1088 ? -0.540 -2.811 52.853 1.00 90.50 1088 VAL A N 1
ATOM 8552 C CA . VAL A 1 1088 ? -0.111 -1.583 53.559 1.00 90.50 1088 VAL A CA 1
ATOM 8553 C C . VAL A 1 1088 ? 0.329 -1.813 55.011 1.00 90.50 1088 VAL A C 1
ATOM 8555 O O . VAL A 1 1088 ? 0.952 -0.932 55.605 1.00 90.50 1088 VAL A O 1
ATOM 8558 N N . ARG A 1 1089 ? 0.031 -2.981 55.598 1.00 90.31 1089 ARG A N 1
ATOM 8559 C CA . ARG A 1 1089 ? 0.516 -3.378 56.934 1.00 90.31 1089 ARG A CA 1
ATOM 8560 C C . ARG A 1 1089 ? 2.044 -3.489 56.968 1.00 90.31 1089 ARG A C 1
ATOM 8562 O O . ARG A 1 1089 ? 2.690 -3.705 55.946 1.00 90.31 1089 ARG A O 1
ATOM 8569 N N . ILE A 1 1090 ? 2.626 -3.391 58.165 1.00 89.12 1090 ILE A N 1
ATOM 8570 C CA . ILE A 1 1090 ? 4.067 -3.595 58.386 1.00 89.12 1090 ILE A CA 1
ATOM 8571 C C . ILE A 1 1090 ? 4.467 -4.986 57.865 1.00 89.12 1090 ILE A C 1
ATOM 8573 O O . ILE A 1 1090 ? 3.916 -5.994 58.301 1.00 89.12 1090 ILE A O 1
ATOM 8577 N N . GLY A 1 1091 ? 5.419 -5.024 56.928 1.00 85.06 1091 GLY A N 1
ATOM 8578 C CA . GLY A 1 1091 ? 5.850 -6.243 56.226 1.00 85.06 1091 GLY A CA 1
ATOM 8579 C C . GLY A 1 1091 ? 5.027 -6.622 54.982 1.00 85.06 1091 GLY A C 1
ATOM 8580 O O . GLY A 1 1091 ? 5.367 -7.596 54.316 1.00 85.06 1091 GLY A O 1
ATOM 8581 N N . GLY A 1 1092 ? 3.974 -5.869 54.653 1.00 90.56 1092 GLY A N 1
ATOM 8582 C CA . GLY A 1 1092 ? 3.208 -5.991 53.410 1.00 90.56 1092 GLY A CA 1
ATOM 8583 C C . GLY A 1 1092 ? 3.927 -5.379 52.202 1.00 90.56 1092 GLY A C 1
ATOM 8584 O O . GLY A 1 1092 ? 4.872 -4.605 52.349 1.00 90.56 1092 GLY A O 1
ATOM 8585 N N . SER A 1 1093 ? 3.478 -5.699 50.982 1.00 91.06 1093 SER A N 1
ATOM 8586 C CA . SER A 1 1093 ? 4.193 -5.325 49.749 1.00 91.06 1093 SER A CA 1
ATOM 8587 C C . SER A 1 1093 ? 4.381 -3.817 49.556 1.00 91.06 1093 SER A C 1
ATOM 8589 O O . SER A 1 1093 ? 5.451 -3.396 49.124 1.00 91.06 1093 SER A O 1
ATOM 8591 N N . SER A 1 1094 ? 3.370 -3.004 49.877 1.00 92.12 1094 SER A N 1
ATOM 8592 C CA . SER A 1 1094 ? 3.440 -1.545 49.724 1.00 92.12 1094 SER A CA 1
ATOM 8593 C C . SER A 1 1094 ? 4.293 -0.908 50.823 1.00 92.12 1094 SER A C 1
ATOM 8595 O O . SER A 1 1094 ? 5.032 0.039 50.561 1.00 92.12 1094 SER A O 1
ATOM 8597 N N . TYR A 1 1095 ? 4.263 -1.472 52.036 1.00 91.44 1095 TYR A N 1
ATOM 8598 C CA . TYR A 1 1095 ? 5.178 -1.096 53.117 1.00 91.44 1095 TYR A CA 1
ATOM 8599 C C . TYR A 1 1095 ? 6.637 -1.411 52.747 1.00 91.44 1095 TYR A C 1
ATOM 8601 O O . TYR A 1 1095 ? 7.507 -0.554 52.880 1.00 91.44 1095 TYR A O 1
ATOM 8609 N N . SER A 1 1096 ? 6.914 -2.605 52.216 1.00 92.06 1096 SER A N 1
ATOM 8610 C CA . SER A 1 1096 ? 8.249 -2.985 51.737 1.00 92.06 1096 SER A CA 1
ATOM 8611 C C . SER A 1 1096 ? 8.721 -2.126 50.561 1.00 92.06 1096 SER A C 1
ATOM 8613 O O . SER A 1 1096 ? 9.888 -1.740 50.536 1.00 92.06 1096 SER A O 1
ATOM 8615 N N . ALA A 1 1097 ? 7.836 -1.768 49.625 1.00 91.75 1097 ALA A N 1
ATOM 8616 C CA . ALA A 1 1097 ? 8.156 -0.830 48.548 1.00 91.75 1097 ALA A CA 1
ATOM 8617 C C . ALA A 1 1097 ? 8.501 0.569 49.090 1.00 91.75 1097 ALA A C 1
ATOM 8619 O O . ALA A 1 1097 ? 9.464 1.180 48.632 1.00 91.75 1097 ALA A O 1
ATOM 8620 N N . LEU A 1 1098 ? 7.773 1.058 50.101 1.00 91.88 1098 LEU A N 1
ATOM 8621 C CA . LEU A 1 1098 ? 8.072 2.331 50.760 1.00 91.88 1098 LEU A CA 1
ATOM 8622 C C . LEU A 1 1098 ? 9.417 2.293 51.504 1.00 91.88 1098 LEU A C 1
ATOM 8624 O O . LEU A 1 1098 ? 10.192 3.237 51.386 1.00 91.88 1098 LEU A O 1
ATOM 8628 N N . MET A 1 1099 ? 9.732 1.206 52.214 1.00 92.69 1099 MET A N 1
ATOM 8629 C CA . MET A 1 1099 ? 11.040 1.050 52.864 1.00 92.69 1099 MET A CA 1
ATOM 8630 C C . MET A 1 1099 ? 12.178 0.981 51.835 1.00 92.69 1099 MET A C 1
ATOM 8632 O O . MET A 1 1099 ? 13.157 1.704 51.972 1.00 92.69 1099 MET A O 1
ATOM 8636 N N . SER A 1 1100 ? 12.012 0.219 50.746 1.00 90.62 1100 SER A N 1
ATOM 8637 C CA . SER A 1 1100 ? 12.993 0.160 49.650 1.00 90.62 1100 SER A CA 1
ATOM 8638 C C . SER A 1 1100 ? 13.202 1.518 48.968 1.00 90.62 1100 SER A C 1
ATOM 8640 O O . SER A 1 1100 ? 14.311 1.803 48.513 1.00 90.62 1100 SER A O 1
ATOM 8642 N N . LEU A 1 1101 ? 12.163 2.357 48.896 1.00 92.44 1101 LEU A N 1
ATOM 8643 C CA . LEU A 1 1101 ? 12.261 3.737 48.420 1.00 92.44 1101 LEU A CA 1
ATOM 8644 C C . LEU A 1 1101 ? 13.057 4.607 49.403 1.00 92.44 1101 LEU A C 1
ATOM 8646 O O . LEU A 1 1101 ? 13.924 5.360 48.968 1.00 92.44 1101 LEU A O 1
ATOM 8650 N N . VAL A 1 1102 ? 12.792 4.498 50.710 1.00 91.31 1102 VAL A N 1
ATOM 8651 C CA . VAL A 1 1102 ? 13.543 5.219 51.754 1.00 91.31 1102 VAL A CA 1
ATOM 8652 C C . VAL A 1 1102 ? 15.020 4.829 51.726 1.00 91.31 1102 VAL A C 1
ATOM 8654 O O . VAL A 1 1102 ? 15.863 5.718 51.660 1.00 91.31 1102 VAL A O 1
ATOM 8657 N N . ASP A 1 1103 ? 15.340 3.535 51.688 1.00 91.38 1103 ASP A N 1
ATOM 8658 C CA . ASP A 1 1103 ? 16.722 3.045 51.610 1.00 91.38 1103 ASP A CA 1
ATOM 8659 C C . ASP A 1 1103 ? 17.435 3.570 50.352 1.00 91.38 1103 ASP A C 1
ATOM 8661 O O . ASP A 1 1103 ? 18.574 4.031 50.422 1.00 91.38 1103 ASP A O 1
ATOM 8665 N N . SER A 1 1104 ? 16.739 3.585 49.210 1.00 88.31 1104 SER A N 1
ATOM 8666 C CA . SER A 1 1104 ? 17.276 4.114 47.948 1.00 88.31 1104 SER A CA 1
ATOM 8667 C C . SER A 1 1104 ? 17.474 5.631 47.969 1.00 88.31 1104 SER A C 1
ATOM 8669 O O . SER A 1 1104 ? 18.414 6.123 47.354 1.00 88.31 1104 SER A O 1
ATOM 8671 N N . ILE A 1 1105 ? 16.628 6.383 48.683 1.00 87.94 1105 ILE A N 1
ATOM 8672 C CA . ILE A 1 1105 ? 16.799 7.830 48.892 1.00 87.94 1105 ILE A CA 1
ATOM 8673 C C . ILE A 1 1105 ? 17.966 8.111 49.847 1.00 87.94 1105 ILE A C 1
ATOM 8675 O O . ILE A 1 1105 ? 18.717 9.052 49.620 1.00 87.94 1105 ILE A O 1
ATOM 8679 N N . MET A 1 1106 ? 18.141 7.298 50.892 1.00 87.38 1106 MET A N 1
ATOM 8680 C CA . MET A 1 1106 ? 19.229 7.434 51.870 1.00 87.38 1106 MET A CA 1
ATOM 8681 C C . MET A 1 1106 ? 20.605 7.010 51.322 1.00 87.38 1106 MET A C 1
ATOM 8683 O O . MET A 1 1106 ? 21.622 7.281 51.959 1.00 87.38 1106 MET A O 1
ATOM 8687 N N . ALA A 1 1107 ? 20.640 6.340 50.165 1.00 80.12 1107 ALA A N 1
ATOM 8688 C CA . ALA A 1 1107 ? 21.853 5.930 49.458 1.00 80.12 1107 ALA A CA 1
ATOM 8689 C C . ALA A 1 1107 ? 22.327 6.928 48.373 1.00 80.12 1107 ALA A C 1
ATOM 8691 O O . ALA A 1 1107 ? 23.344 6.664 47.725 1.00 80.12 1107 ALA A O 1
ATOM 8692 N N . LEU A 1 1108 ? 21.598 8.036 48.167 1.00 72.69 1108 LEU A N 1
ATOM 8693 C CA . LEU A 1 1108 ? 21.921 9.137 47.242 1.00 72.69 1108 LEU A CA 1
ATOM 8694 C C . LEU A 1 1108 ? 22.657 10.292 47.945 1.00 72.69 1108 LEU A C 1
ATOM 8696 O O . LEU A 1 1108 ? 23.531 10.886 47.274 1.00 72.69 1108 LEU A O 1
#